Protein AF-A0A1M3HKK9-F1 (afdb_monomer_lite)

Foldseek 3Di:
DDWADDQFKIWDFDQQFLRFTLAIDTPPDAGFFAPQDSVGTFKWKFAFDDQAAAPPNWDFAPQCSRRHAIFMRGAEPVRHGWHWDDWDDDRFKIKTKTFTAGHRTDPHTAQWMKIKIWGDDRQKIKIKIKIFFAAPDQDFTFWDWTFLDKTKTALQLQWKKAQQDQDPLPPDDIDTDDAEAEPPDPHHDWDKGFRQLQKMGRHHPQQFGKMKHWPPQGIKIWGWYYDPVSDGGRNDPTITIMGRIATDGDGNRDMDMGIMMMGGTGPCRNVVVSSPDDDDAFDKDFQAFDPQSKTKDPWDFPTPGGHQFTWIWDFQGIKIKHHWHKDFLQQFQWKKWWKAFAQQAFKKKKFFFFRVDDSPDPPRTDWMDMDTDHHGTDIDITGSVNTPPSGGMTTMMMIRGHNPGRDDPRHTMTTGMITGHDPPPQLFDDQQLLQWWFAAPVRDIFDACVRQNAFDDPAQAAEEFEDEQPLAPCLLAAAPPDQQELLVLCVVPLCCQFDPPPPSNPDQKGFQAAFLQGQAHLLFLLVLVLLFQLCVSLPHAEYEYDCAAVDDPPVSVVSNLVSVVVLSNLRHDGHAYEYAYEADLRQVSLVCCCVPDPVVVNSVVRFDDDPNAGEYAYAPCQQDHPVRDGDPDPDHHDPVSVVRHDYAHEEAADCDDPRHGAAQEERRHHQYHLCLDPVRLPDDLNSRFHDYPNARAEHEAFCWFWQLSVTWNQADSVPGHAQADSSRFHQWHQAVVVRDIDGRCLLVRRSRVVSLVSCLVSQHSYYYAYHADPRMWRKAADPPPAFGCGSNDTHRIHTTGAHHSTGHRHQRARDPRNGNSSSVVSSSSVCSNRPRDHADEAEDAQDDDQPAPCPSVVPFPDKNAARAPSLDWGWDRRGNNRTDTANQAAFAWGIKTWGHHQWKIKIKTFTPWFADDLPAQQAWKKFKQLPQDCVDAQSRTQWIWSNAAPDQFKTFIWGADPVVPTTDTDDIWTKHHDTRMIMTIDTCVVSVNNDQWGKMKMKIFGRQPDPPHQQSRANGYHIRHHGRITNMHTYGD

Structure (mmCIF, N/CA/C/O backbone):
data_AF-A0A1M3HKK9-F1
#
_entry.id   AF-A0A1M3HKK9-F1
#
loop_
_atom_site.group_PDB
_atom_site.id
_atom_site.type_symbol
_atom_site.label_atom_id
_atom_site.label_alt_id
_atom_site.label_comp_id
_atom_site.label_asym_id
_atom_site.label_entity_id
_atom_site.label_seq_id
_atom_site.pdbx_PDB_ins_code
_atom_site.Cartn_x
_atom_site.Cartn_y
_atom_site.Cartn_z
_atom_site.occupancy
_atom_site.B_iso_or_equiv
_atom_site.auth_seq_id
_atom_site.auth_comp_id
_atom_site.auth_asym_id
_atom_site.auth_atom_id
_atom_site.pdbx_PDB_model_num
ATOM 1 N N . MET A 1 1 ? 24.475 -50.554 -16.529 1.00 90.50 1 MET A N 1
ATOM 2 C CA . MET A 1 1 ? 24.522 -49.081 -16.749 1.00 90.50 1 MET A CA 1
ATOM 3 C C . MET A 1 1 ? 23.807 -48.598 -18.017 1.00 90.50 1 MET A C 1
ATOM 5 O O . MET A 1 1 ? 23.820 -49.273 -19.049 1.00 90.50 1 MET A O 1
ATOM 9 N N . ARG A 1 2 ? 23.192 -47.412 -17.936 1.00 96.12 2 ARG A N 1
ATOM 10 C CA . ARG A 1 2 ? 22.533 -46.659 -19.020 1.00 96.12 2 ARG A CA 1
ATOM 11 C C . ARG A 1 2 ? 22.890 -45.179 -18.886 1.00 96.12 2 ARG A C 1
ATOM 13 O O . ARG A 1 2 ? 22.883 -44.680 -17.767 1.00 96.12 2 ARG A O 1
ATOM 20 N N . PHE A 1 3 ? 23.202 -44.508 -19.995 1.00 96.69 3 PHE A N 1
ATOM 21 C CA . PHE A 1 3 ? 23.725 -43.137 -19.998 1.00 96.69 3 PHE A CA 1
ATOM 22 C C . PHE A 1 3 ? 22.829 -42.163 -20.763 1.00 96.69 3 PHE A C 1
ATOM 24 O O . PHE A 1 3 ? 22.230 -42.539 -21.768 1.00 96.69 3 PHE A O 1
ATOM 31 N N . ILE A 1 4 ? 22.829 -40.910 -20.313 1.00 97.38 4 ILE A N 1
ATOM 32 C CA . ILE A 1 4 ? 22.293 -39.735 -21.009 1.00 97.38 4 ILE A CA 1
ATOM 33 C C . ILE A 1 4 ? 23.308 -38.585 -20.926 1.00 97.38 4 ILE A C 1
ATOM 35 O O . ILE A 1 4 ? 24.098 -38.512 -19.983 1.00 97.38 4 ILE A O 1
ATOM 39 N N . GLU A 1 5 ? 23.288 -37.678 -21.902 1.00 95.62 5 GLU A N 1
ATOM 40 C CA . GLU A 1 5 ? 24.139 -36.480 -21.931 1.00 95.62 5 GLU A CA 1
ATOM 41 C C . GLU A 1 5 ? 23.457 -35.330 -22.685 1.00 95.62 5 GLU A C 1
ATOM 43 O O . GLU A 1 5 ? 22.538 -35.543 -23.478 1.00 95.62 5 GLU A O 1
ATOM 48 N N . ASN A 1 6 ? 23.888 -34.093 -22.434 1.00 95.62 6 ASN A N 1
ATOM 49 C CA . ASN A 1 6 ? 23.295 -32.890 -23.037 1.00 95.62 6 ASN A CA 1
ATOM 50 C C . ASN A 1 6 ? 24.328 -31.914 -23.630 1.00 95.62 6 ASN A C 1
ATOM 52 O O . ASN A 1 6 ? 24.034 -30.732 -23.793 1.00 95.62 6 ASN A O 1
ATOM 56 N N . GLY A 1 7 ? 25.540 -32.391 -23.925 1.00 94.19 7 GLY A N 1
ATOM 57 C CA . GLY A 1 7 ? 26.646 -31.557 -24.410 1.00 94.19 7 GLY A CA 1
ATOM 58 C C . GLY A 1 7 ? 27.416 -30.806 -23.315 1.00 94.19 7 GLY A C 1
ATOM 59 O O . GLY A 1 7 ? 28.444 -30.213 -23.622 1.00 94.19 7 GLY A O 1
ATOM 60 N N . VAL A 1 8 ? 26.973 -30.861 -22.053 1.00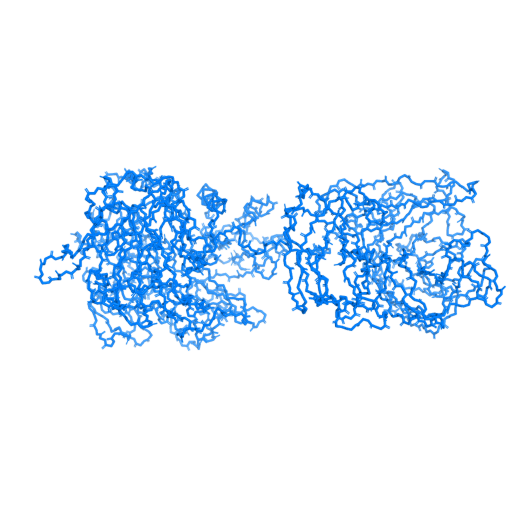 96.62 8 VAL A N 1
ATOM 61 C CA . VAL A 1 8 ? 27.666 -30.245 -20.904 1.00 96.62 8 VAL A CA 1
ATOM 62 C C . VAL A 1 8 ? 28.052 -31.298 -19.870 1.00 96.62 8 VAL A C 1
ATOM 64 O O . VAL A 1 8 ? 29.213 -31.394 -19.476 1.00 96.62 8 VAL A O 1
ATOM 67 N N . ILE A 1 9 ? 27.091 -32.125 -19.456 1.00 98.25 9 ILE A N 1
ATOM 68 C CA . ILE A 1 9 ? 27.298 -33.199 -18.481 1.00 98.25 9 ILE A CA 1
ATOM 69 C C . ILE A 1 9 ? 26.854 -34.547 -19.040 1.00 98.25 9 ILE A C 1
ATOM 71 O O . ILE A 1 9 ? 25.993 -34.627 -19.922 1.00 98.25 9 ILE A O 1
ATOM 75 N N . LYS A 1 10 ? 27.437 -35.607 -18.482 1.00 97.81 10 LYS A N 1
ATOM 76 C CA . LYS A 1 10 ? 27.093 -37.003 -18.735 1.00 97.81 10 LYS A CA 1
ATOM 77 C C . LYS A 1 10 ? 26.669 -37.661 -17.430 1.00 97.81 10 LYS A C 1
ATOM 79 O O . LYS A 1 10 ? 27.376 -37.571 -16.428 1.00 97.81 10 LYS A O 1
ATOM 84 N N . LEU A 1 11 ? 25.534 -38.350 -17.457 1.00 98.38 11 LEU A N 1
ATOM 85 C CA . LEU A 1 11 ? 24.979 -39.070 -16.316 1.00 98.38 11 LEU A CA 1
ATOM 86 C C . LEU A 1 11 ? 24.738 -40.530 -16.679 1.00 98.38 11 LEU A C 1
ATOM 88 O O . LEU A 1 11 ? 24.281 -40.833 -17.781 1.00 98.38 11 LEU A O 1
ATOM 92 N N . GLY A 1 12 ? 25.027 -41.432 -15.744 1.00 97.94 12 GLY A N 1
ATOM 93 C CA . GLY A 1 12 ? 24.744 -42.854 -15.859 1.00 97.94 12 GLY A CA 1
ATOM 94 C C . GLY A 1 12 ? 23.999 -43.395 -14.645 1.00 97.94 12 GLY A C 1
ATOM 95 O O . GLY A 1 12 ? 24.391 -43.144 -13.504 1.00 97.94 12 GLY A O 1
ATOM 96 N N . VAL A 1 13 ? 22.948 -44.170 -14.908 1.00 98.25 13 VAL A N 1
ATOM 97 C CA . VAL A 1 13 ? 22.256 -44.991 -13.904 1.00 98.25 13 VAL A CA 1
ATOM 98 C C . VAL A 1 13 ? 22.631 -46.455 -14.071 1.00 98.25 13 VAL A C 1
ATOM 100 O O . VAL A 1 13 ? 22.871 -46.911 -15.197 1.00 98.25 13 VAL A O 1
ATOM 103 N N . ASP A 1 14 ? 22.644 -47.223 -12.983 1.00 97.50 14 ASP A N 1
ATOM 104 C CA . ASP A 1 14 ? 22.874 -48.665 -13.059 1.00 97.50 14 ASP A CA 1
ATOM 105 C C . ASP A 1 14 ? 21.619 -49.483 -12.762 1.00 97.50 14 ASP A C 1
ATOM 107 O O . ASP A 1 14 ? 21.109 -49.491 -11.647 1.00 97.50 14 ASP A O 1
ATOM 111 N N . LEU A 1 15 ? 21.116 -50.186 -13.780 1.00 96.81 15 LEU A N 1
ATOM 112 C CA . LEU A 1 15 ? 19.908 -51.005 -13.663 1.00 96.81 15 LEU A CA 1
ATOM 113 C C . LEU A 1 15 ? 20.119 -52.205 -12.737 1.00 96.81 15 LEU A C 1
ATOM 115 O O . LEU A 1 15 ? 19.174 -52.620 -12.078 1.00 96.81 15 LEU A O 1
ATOM 119 N N . ASP A 1 16 ? 21.355 -52.686 -12.610 1.00 94.69 16 ASP A N 1
ATOM 120 C CA . ASP A 1 16 ? 21.694 -53.733 -11.646 1.00 94.69 16 ASP A CA 1
ATOM 121 C C . ASP A 1 16 ? 21.784 -53.187 -10.213 1.00 94.69 16 ASP A C 1
ATOM 123 O O . ASP A 1 16 ? 21.957 -53.962 -9.289 1.00 94.69 16 ASP A O 1
ATOM 127 N N . LYS A 1 17 ? 21.648 -51.871 -10.002 1.00 96.19 17 LYS A N 1
ATOM 128 C CA . LYS A 1 17 ? 21.596 -51.216 -8.685 1.00 96.19 17 LYS A CA 1
ATOM 129 C C . LYS A 1 17 ? 20.320 -50.386 -8.540 1.00 96.19 17 LYS A C 1
ATOM 131 O O . LYS A 1 17 ? 20.359 -49.204 -8.199 1.00 96.19 17 LYS A O 1
ATOM 136 N N . GLY A 1 18 ? 19.182 -50.961 -8.934 1.00 96.00 18 GLY A N 1
ATOM 137 C CA . GLY A 1 18 ? 17.868 -50.313 -8.827 1.00 96.00 18 GLY A CA 1
ATOM 138 C C . GLY A 1 18 ? 17.732 -48.973 -9.569 1.00 96.00 18 GLY A C 1
ATOM 139 O O . GLY A 1 18 ? 16.820 -48.197 -9.278 1.00 96.00 18 GLY A O 1
ATOM 140 N N . GLY A 1 19 ? 18.631 -48.683 -10.516 1.00 97.00 19 GLY A N 1
ATOM 141 C CA . GLY A 1 19 ? 18.687 -47.425 -11.255 1.00 97.00 19 GLY A CA 1
ATOM 142 C C . GLY A 1 19 ? 19.227 -46.236 -10.472 1.00 97.00 19 GLY A C 1
ATOM 143 O O . GLY A 1 19 ? 18.899 -45.105 -10.831 1.00 97.00 19 GLY A O 1
ATOM 144 N N . SER A 1 20 ? 20.014 -46.456 -9.416 1.00 97.75 20 SER A N 1
ATOM 145 C CA . SER A 1 20 ? 20.730 -45.369 -8.743 1.00 97.75 20 SER A CA 1
ATOM 146 C C . SER A 1 20 ? 21.718 -44.689 -9.696 1.00 97.75 20 SER A C 1
ATOM 148 O O . SER A 1 20 ? 22.198 -45.295 -10.664 1.00 97.75 20 SER A O 1
ATOM 150 N N . ILE A 1 21 ? 22.013 -43.407 -9.452 1.00 98.56 21 ILE A N 1
ATOM 151 C CA . ILE A 1 21 ? 23.014 -42.691 -10.250 1.00 98.56 21 ILE A CA 1
ATOM 152 C C . ILE A 1 21 ? 24.384 -43.160 -9.767 1.00 98.56 21 ILE A C 1
ATOM 154 O O . ILE A 1 21 ? 24.773 -42.921 -8.623 1.00 98.56 21 ILE A O 1
ATOM 158 N N . THR A 1 22 ? 25.106 -43.826 -10.661 1.00 98.19 22 THR A N 1
ATOM 159 C CA . THR A 1 22 ? 26.451 -44.367 -10.431 1.00 98.19 22 THR A CA 1
ATOM 160 C C . THR A 1 22 ? 27.514 -43.593 -11.198 1.00 98.19 22 THR A C 1
ATOM 162 O O . THR A 1 22 ? 28.707 -43.765 -10.946 1.00 98.19 22 THR A O 1
ATOM 165 N N . TYR A 1 23 ? 27.103 -42.728 -12.128 1.00 98.56 23 TYR A N 1
ATOM 166 C CA . TYR A 1 23 ? 28.007 -41.901 -12.907 1.00 98.56 23 TYR A CA 1
ATOM 167 C C . TYR A 1 23 ? 27.462 -40.484 -13.076 1.00 98.56 23 TYR A C 1
ATOM 169 O O . TYR A 1 23 ? 26.326 -40.307 -13.513 1.00 98.56 23 TYR A O 1
ATOM 177 N N . LEU A 1 24 ? 28.286 -39.480 -12.791 1.00 98.62 24 LEU A N 1
ATOM 178 C CA . LEU A 1 24 ? 28.022 -38.083 -13.129 1.00 98.62 24 LEU A CA 1
ATOM 179 C C . LEU A 1 24 ? 29.349 -37.358 -13.344 1.00 98.62 24 LEU A C 1
ATOM 181 O O . LEU A 1 24 ? 30.228 -37.415 -12.486 1.00 98.62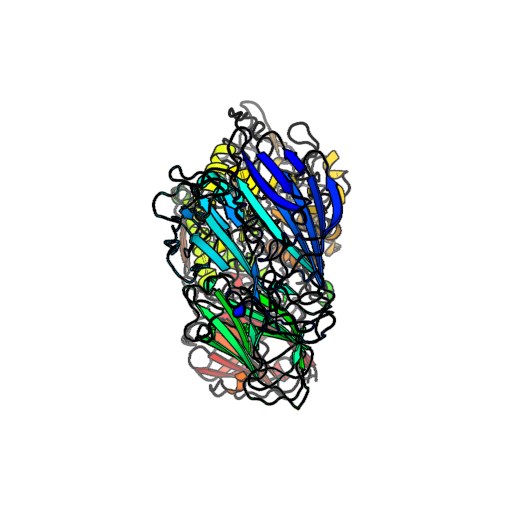 24 LEU A O 1
ATOM 185 N N . SER A 1 25 ? 29.488 -36.677 -14.476 1.00 98.06 25 SER A N 1
ATOM 186 C CA . SER A 1 25 ? 30.654 -35.848 -14.780 1.00 98.06 25 SER A CA 1
ATOM 187 C C . SER A 1 25 ? 30.293 -34.718 -15.744 1.00 98.06 25 SER A C 1
ATOM 189 O O . SER A 1 25 ? 29.297 -34.786 -16.467 1.00 98.06 25 SER A O 1
ATOM 191 N N . GLU A 1 26 ? 31.142 -33.695 -15.812 1.00 97.25 26 GLU A N 1
ATOM 192 C CA . GLU A 1 26 ? 31.252 -32.872 -17.022 1.00 97.25 26 GLU A CA 1
ATOM 193 C C . GLU A 1 26 ? 31.785 -33.740 -18.170 1.00 97.25 26 GLU A C 1
ATOM 195 O O . GLU A 1 26 ? 32.555 -34.685 -17.946 1.00 97.25 26 GLU A O 1
ATOM 200 N N . ILE A 1 27 ? 31.352 -33.465 -19.400 1.00 94.50 27 ILE A N 1
ATOM 201 C CA . ILE A 1 27 ? 31.806 -34.233 -20.563 1.00 94.50 27 ILE A CA 1
ATOM 202 C C . ILE A 1 27 ? 33.333 -34.139 -20.676 1.00 94.50 27 ILE A C 1
ATOM 204 O O . ILE A 1 27 ? 33.912 -33.058 -20.634 1.00 94.50 27 ILE A O 1
ATOM 208 N N . GLY A 1 28 ? 33.988 -35.295 -20.807 1.00 92.06 28 GLY A N 1
ATOM 209 C CA . GLY A 1 28 ? 35.448 -35.397 -20.893 1.00 92.06 28 GLY A CA 1
ATOM 210 C C . GLY A 1 28 ? 36.183 -35.434 -19.548 1.00 92.06 28 GLY A C 1
ATOM 211 O O . GLY A 1 28 ? 37.397 -35.619 -19.552 1.00 92.06 28 GLY A O 1
ATOM 212 N N . LYS A 1 29 ? 35.486 -35.306 -18.409 1.00 95.25 29 LYS A N 1
ATOM 213 C CA . LYS A 1 29 ? 36.067 -35.465 -17.064 1.00 95.25 29 LYS A CA 1
ATOM 214 C C . LYS A 1 29 ? 35.752 -36.832 -16.450 1.00 95.25 29 LYS A C 1
ATOM 216 O O . LYS A 1 29 ? 34.916 -37.586 -16.949 1.00 95.25 29 LYS A O 1
ATOM 221 N N . GLU A 1 30 ? 36.447 -37.153 -15.363 1.00 95.00 30 GLU A N 1
ATOM 222 C CA . GLU A 1 30 ? 36.233 -38.386 -14.606 1.00 95.00 30 GLU A CA 1
ATOM 223 C C . GLU A 1 30 ? 34.894 -38.389 -13.854 1.00 95.00 30 GLU A C 1
ATOM 225 O O . GLU A 1 30 ? 34.294 -37.347 -13.584 1.00 95.00 30 GLU A O 1
ATOM 230 N N . ASN A 1 31 ? 34.428 -39.591 -13.507 1.00 97.94 31 ASN A N 1
ATOM 231 C CA . ASN A 1 31 ? 33.227 -39.773 -12.701 1.00 97.94 31 ASN A CA 1
ATOM 232 C C . ASN A 1 31 ? 33.393 -39.131 -11.317 1.00 97.94 31 ASN A C 1
ATOM 234 O O . ASN A 1 31 ? 34.385 -39.388 -10.638 1.00 97.94 31 ASN A O 1
ATOM 238 N N . MET A 1 32 ? 32.382 -38.397 -10.856 1.00 98.56 32 MET A N 1
ATOM 239 C CA . MET A 1 32 ? 32.348 -37.835 -9.506 1.00 98.56 32 MET A CA 1
ATOM 240 C C . MET A 1 32 ? 31.786 -38.795 -8.458 1.00 98.56 32 MET A C 1
ATOM 242 O O . MET A 1 32 ? 32.048 -38.603 -7.276 1.00 98.56 32 MET A O 1
ATOM 246 N N . ILE A 1 33 ? 31.020 -39.812 -8.859 1.00 98.69 33 ILE A N 1
ATOM 247 C CA . ILE A 1 33 ? 30.235 -40.651 -7.943 1.00 98.69 33 ILE A CA 1
ATOM 248 C C . ILE A 1 33 ? 31.052 -41.842 -7.428 1.00 98.69 33 ILE A C 1
ATOM 250 O O . ILE A 1 33 ? 31.698 -42.547 -8.214 1.00 98.69 33 ILE A O 1
ATOM 254 N N . ASN A 1 34 ? 31.003 -42.084 -6.115 1.00 98.44 34 ASN A N 1
ATOM 255 C CA . ASN A 1 34 ? 31.598 -43.272 -5.498 1.00 98.44 34 ASN A CA 1
ATOM 256 C C . ASN A 1 34 ? 30.675 -44.482 -5.689 1.00 98.44 34 ASN A C 1
ATOM 258 O O . ASN A 1 34 ? 29.464 -44.333 -5.760 1.00 98.44 34 ASN A O 1
ATOM 262 N N . ASN A 1 35 ? 31.256 -45.668 -5.841 1.00 97.75 35 ASN A N 1
ATOM 263 C CA . ASN A 1 35 ? 30.582 -46.939 -6.104 1.00 97.75 35 ASN A CA 1
ATOM 264 C C . ASN A 1 35 ? 31.269 -48.116 -5.386 1.00 97.75 35 ASN A C 1
ATOM 266 O O . ASN A 1 35 ? 31.170 -49.248 -5.867 1.00 97.75 35 ASN A O 1
ATOM 270 N N . TYR A 1 36 ? 31.991 -47.860 -4.287 1.00 96.25 36 TYR A N 1
ATOM 271 C CA . TYR A 1 36 ? 32.742 -48.888 -3.555 1.00 96.25 36 TYR A CA 1
ATOM 272 C C . TYR A 1 36 ? 31.852 -50.050 -3.082 1.00 96.25 36 TYR A C 1
ATOM 274 O O . TYR A 1 36 ? 32.219 -51.212 -3.227 1.00 96.25 36 TYR A O 1
ATOM 282 N N . ASP A 1 37 ? 30.659 -49.733 -2.577 1.00 95.12 37 ASP A N 1
ATOM 283 C CA . ASP A 1 37 ? 29.642 -50.687 -2.127 1.00 95.12 37 ASP A CA 1
ATOM 284 C C . ASP A 1 37 ? 28.237 -50.253 -2.607 1.00 95.12 37 ASP A C 1
ATOM 286 O O . ASP A 1 37 ? 28.097 -49.276 -3.352 1.00 95.12 37 ASP A O 1
ATOM 290 N N . LEU A 1 38 ? 27.187 -50.992 -2.227 1.00 96.69 38 LEU A N 1
ATOM 291 C CA . LEU A 1 38 ? 25.791 -50.675 -2.580 1.00 96.69 38 LEU A CA 1
ATOM 292 C C . LEU A 1 38 ? 25.166 -49.582 -1.693 1.00 96.69 38 LEU A C 1
ATOM 294 O O . LEU A 1 38 ? 24.071 -49.115 -1.979 1.00 96.69 38 LEU A O 1
ATOM 298 N N . GLY A 1 39 ? 25.848 -49.138 -0.637 1.00 93.69 39 GLY A N 1
ATOM 299 C CA . GLY A 1 39 ? 25.425 -48.011 0.198 1.00 93.69 39 GLY A CA 1
ATOM 300 C C . GLY A 1 39 ? 25.859 -46.656 -0.370 1.00 93.69 39 GLY A C 1
ATOM 301 O O . GLY A 1 39 ? 25.277 -45.625 -0.037 1.00 93.69 39 GLY A O 1
ATOM 302 N N . ARG A 1 40 ? 26.837 -46.638 -1.282 1.00 93.44 40 ARG A N 1
ATOM 303 C CA . ARG A 1 40 ? 27.471 -45.410 -1.785 1.00 93.44 40 ARG A CA 1
ATOM 304 C C . ARG A 1 40 ? 27.150 -45.154 -3.244 1.00 93.44 40 ARG A C 1
ATOM 306 O O . ARG A 1 40 ? 27.846 -45.656 -4.111 1.00 93.44 40 ARG A O 1
ATOM 313 N N . GLN A 1 41 ? 26.120 -44.366 -3.516 1.00 97.19 41 GLN A N 1
ATOM 314 C CA . GLN A 1 41 ? 25.733 -43.858 -4.841 1.00 97.19 41 GLN A CA 1
ATOM 315 C C . GLN A 1 41 ? 25.020 -42.504 -4.652 1.00 97.19 41 GLN A C 1
ATOM 317 O O . GLN A 1 41 ? 24.999 -41.983 -3.535 1.00 97.19 41 GLN A O 1
ATOM 322 N N . VAL A 1 42 ? 24.396 -41.935 -5.693 1.00 98.44 42 VAL A N 1
ATOM 323 C CA . VAL A 1 42 ? 23.248 -41.042 -5.450 1.00 98.44 42 VAL A CA 1
ATOM 324 C C . VAL A 1 42 ? 21.974 -41.875 -5.420 1.00 98.44 42 VAL A C 1
ATOM 326 O O . VAL A 1 42 ? 21.570 -42.414 -6.456 1.00 98.44 42 VAL A O 1
ATOM 329 N N . GLN A 1 43 ? 21.370 -42.019 -4.239 1.00 96.81 43 GLN A N 1
ATOM 330 C CA . GLN A 1 43 ? 20.256 -42.947 -4.041 1.00 96.81 43 GLN A CA 1
ATOM 331 C C . GLN A 1 43 ? 19.233 -42.516 -2.989 1.00 96.81 43 GLN A C 1
ATOM 333 O O . GLN A 1 43 ? 19.550 -41.831 -2.017 1.00 96.81 43 GLN A O 1
ATOM 338 N N . MET A 1 44 ? 17.994 -42.970 -3.188 1.00 96.69 44 MET A N 1
ATOM 339 C CA . MET A 1 44 ? 16.941 -42.927 -2.171 1.00 96.69 44 MET A CA 1
ATOM 340 C C . MET A 1 44 ? 17.283 -43.848 -0.996 1.00 96.69 44 MET A C 1
ATOM 342 O O . MET A 1 44 ? 17.642 -45.009 -1.207 1.00 96.69 44 MET A O 1
ATOM 346 N N . SER A 1 45 ? 17.119 -43.332 0.220 1.00 95.38 45 SER A N 1
ATOM 347 C CA . SER A 1 45 ? 17.304 -44.058 1.476 1.00 95.38 45 SER A CA 1
ATOM 348 C C . SER A 1 45 ? 16.331 -43.499 2.512 1.00 95.38 45 SER A C 1
ATOM 350 O O . SER A 1 45 ? 16.351 -42.309 2.846 1.00 95.38 45 SER A O 1
ATOM 352 N N . PHE A 1 46 ? 15.416 -44.354 2.964 1.00 96.62 46 PHE A N 1
ATOM 353 C CA . PHE A 1 46 ? 14.312 -43.962 3.838 1.00 96.62 46 PHE A CA 1
ATOM 354 C C . PHE A 1 46 ? 14.405 -44.673 5.179 1.00 96.62 46 PHE A C 1
ATOM 356 O O . PHE A 1 46 ? 14.832 -45.814 5.235 1.00 96.62 46 PHE A O 1
ATOM 363 N N . TYR A 1 47 ? 13.986 -44.029 6.259 1.00 95.88 47 TYR A N 1
ATOM 364 C CA . TYR A 1 47 ? 14.130 -44.521 7.624 1.00 95.88 47 TYR A CA 1
ATOM 365 C C . TYR A 1 47 ? 12.782 -44.489 8.339 1.00 95.88 47 TYR A C 1
ATOM 367 O O . TYR A 1 47 ? 12.120 -43.453 8.404 1.00 95.88 47 TYR A O 1
ATOM 375 N N . SER A 1 48 ? 12.385 -45.606 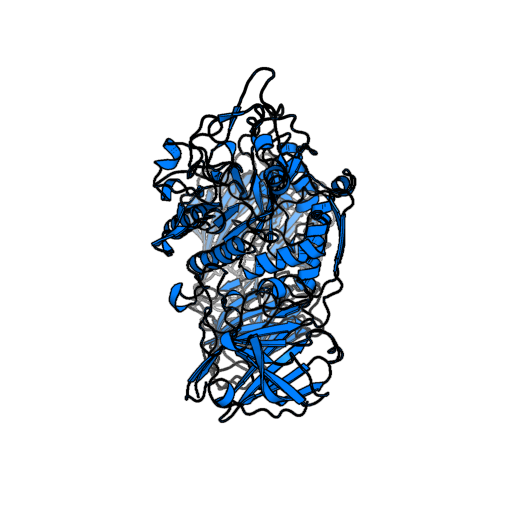8.939 1.00 96.00 48 SER A N 1
ATOM 376 C CA . SER A 1 48 ? 11.205 -45.692 9.806 1.00 96.00 48 SER A CA 1
ATOM 377 C C . SER A 1 48 ? 11.445 -46.692 10.943 1.00 96.00 48 SER A C 1
ATOM 379 O O . SER A 1 48 ? 12.545 -47.233 11.091 1.00 96.00 48 SER A O 1
ATOM 381 N N . GLY A 1 49 ? 10.454 -46.879 11.809 1.00 94.69 49 GLY A N 1
ATOM 382 C CA . GLY A 1 49 ? 10.442 -47.978 12.770 1.00 94.69 49 GLY A CA 1
ATOM 383 C C . GLY A 1 49 ? 9.873 -49.268 12.160 1.00 94.69 49 GLY A C 1
ATOM 384 O O . GLY A 1 49 ? 9.324 -49.220 11.056 1.00 94.69 49 GLY A O 1
ATOM 385 N N . PRO A 1 50 ? 9.963 -50.404 12.870 1.00 94.31 50 PRO A N 1
ATOM 386 C CA . PRO A 1 50 ? 10.582 -50.550 14.188 1.00 94.31 50 PRO A CA 1
ATOM 387 C C . PRO A 1 50 ? 12.118 -50.457 14.140 1.00 94.31 50 PRO A C 1
ATOM 389 O O . PRO A 1 50 ? 12.738 -50.552 13.080 1.00 94.31 50 PRO A O 1
ATOM 392 N N . VAL A 1 51 ? 12.726 -50.211 15.303 1.00 93.88 51 VAL A N 1
ATOM 393 C CA . VAL A 1 51 ? 14.183 -50.193 15.497 1.00 93.88 51 VAL A CA 1
ATOM 394 C C . VAL A 1 51 ? 14.513 -51.156 16.647 1.00 93.88 51 VAL A C 1
ATOM 396 O O . VAL A 1 51 ? 14.163 -50.842 17.785 1.00 93.88 51 VAL A O 1
ATOM 399 N N . PRO A 1 52 ? 15.155 -52.311 16.390 1.00 94.44 52 PRO A N 1
ATOM 400 C CA . PRO A 1 52 ? 15.550 -52.823 15.072 1.00 94.44 52 PRO A CA 1
ATOM 401 C C . PRO A 1 52 ? 14.362 -53.300 14.214 1.00 94.44 52 PRO A C 1
ATOM 403 O O . PRO A 1 52 ? 13.270 -53.542 14.728 1.00 94.44 52 PRO A O 1
ATOM 406 N N . TYR A 1 53 ? 14.589 -53.447 12.903 1.00 94.88 53 TYR A N 1
ATOM 407 C CA . TYR A 1 53 ? 13.660 -54.090 11.966 1.00 94.88 53 TYR A CA 1
ATOM 408 C C . TYR A 1 53 ? 14.180 -55.482 11.599 1.00 94.88 53 TYR A C 1
ATOM 410 O O . TYR A 1 53 ? 15.233 -55.599 10.977 1.00 94.88 53 TYR A O 1
ATOM 418 N N . GLU A 1 54 ? 13.458 -56.523 12.014 1.00 94.50 54 GLU A N 1
ATOM 419 C CA . GLU A 1 54 ? 13.875 -57.929 11.893 1.00 94.50 54 GLU A CA 1
ATOM 420 C C . GLU A 1 54 ? 12.695 -58.818 11.447 1.00 94.50 54 GLU A C 1
ATOM 422 O O . GLU A 1 54 ? 12.134 -59.561 12.258 1.00 94.50 54 GLU A O 1
ATOM 427 N N . PRO A 1 55 ? 12.254 -58.712 10.178 1.00 93.19 55 PRO A N 1
ATOM 428 C CA . PRO A 1 55 ? 11.145 -59.507 9.655 1.00 93.19 55 PRO A CA 1
ATOM 429 C C . PRO A 1 55 ? 11.540 -60.981 9.490 1.00 93.19 55 PRO A C 1
ATOM 431 O O . PRO A 1 55 ? 12.698 -61.303 9.221 1.00 93.19 55 PRO A O 1
ATOM 434 N N . ASP A 1 56 ? 10.568 -61.885 9.638 1.00 90.00 56 ASP A N 1
ATOM 435 C CA . ASP A 1 56 ? 10.690 -63.323 9.338 1.00 90.00 56 ASP A CA 1
ATOM 436 C C . ASP A 1 56 ? 11.919 -64.018 9.960 1.00 90.00 56 ASP A C 1
ATOM 438 O O . ASP A 1 56 ? 12.532 -64.909 9.372 1.00 90.00 56 ASP A O 1
ATOM 442 N N . GLY A 1 57 ? 12.315 -63.588 11.164 1.00 88.06 57 GLY A N 1
ATOM 443 C CA . GLY A 1 57 ? 13.464 -64.139 11.890 1.00 88.06 57 GLY A CA 1
ATOM 444 C C . GLY A 1 57 ? 14.837 -63.711 11.356 1.00 88.06 57 GLY A C 1
ATOM 445 O O . GLY A 1 57 ? 15.856 -64.161 11.885 1.00 88.06 57 GLY A O 1
ATOM 446 N N . LYS A 1 58 ? 14.900 -62.830 10.348 1.00 93.06 58 LYS A N 1
ATOM 447 C CA . LYS A 1 58 ? 16.158 -62.284 9.824 1.00 93.06 58 LYS A CA 1
ATOM 448 C C . LYS A 1 58 ? 16.703 -61.198 10.746 1.00 93.06 58 LYS A C 1
ATOM 450 O O . LYS A 1 58 ? 16.020 -60.225 11.048 1.00 93.06 58 LYS A O 1
ATOM 455 N N . LYS A 1 59 ? 17.958 -61.357 11.166 1.00 94.62 59 LYS A N 1
ATOM 456 C CA . LYS A 1 59 ? 18.647 -60.418 12.059 1.00 94.62 59 LYS A CA 1
ATOM 457 C C . LYS A 1 59 ? 19.308 -59.285 11.290 1.00 94.62 59 LYS A C 1
ATOM 459 O O . LYS A 1 59 ? 19.923 -59.517 10.249 1.00 94.62 59 LYS A O 1
ATOM 464 N N . ALA A 1 60 ? 19.198 -58.074 11.831 1.00 94.00 60 ALA A N 1
ATOM 465 C CA . ALA A 1 60 ? 19.928 -56.926 11.315 1.00 94.00 60 ALA A CA 1
ATOM 466 C C . ALA A 1 60 ? 21.433 -57.127 11.529 1.00 94.00 60 ALA A C 1
ATOM 468 O O . ALA A 1 60 ? 21.869 -57.659 12.553 1.00 94.00 60 ALA A O 1
ATOM 469 N N . ASN A 1 61 ? 22.240 -56.682 10.569 1.00 93.06 61 ASN A N 1
ATOM 470 C CA . ASN A 1 61 ? 23.685 -56.637 10.722 1.00 93.06 61 ASN A CA 1
ATOM 471 C C . ASN A 1 61 ? 24.034 -55.817 11.986 1.00 93.06 61 ASN A C 1
ATOM 473 O O . ASN A 1 61 ? 23.544 -54.689 12.106 1.00 93.06 61 ASN A O 1
ATOM 477 N N . PRO A 1 62 ? 24.882 -56.329 12.905 1.00 90.75 62 PRO A N 1
ATOM 478 C CA . PRO A 1 62 ? 25.215 -55.657 14.164 1.00 90.75 62 PRO A CA 1
ATOM 479 C C . PRO A 1 62 ? 25.688 -54.203 14.019 1.00 90.75 62 PRO A C 1
ATOM 481 O O . PRO A 1 62 ? 25.420 -53.389 14.899 1.00 90.75 62 PRO A O 1
ATOM 484 N N . ALA A 1 63 ? 26.341 -53.854 12.904 1.00 87.88 63 ALA A N 1
ATOM 485 C CA . ALA A 1 63 ? 26.804 -52.492 12.633 1.00 87.88 63 ALA A CA 1
ATOM 486 C C . ALA A 1 63 ? 25.662 -51.499 12.334 1.00 87.88 63 ALA A C 1
ATOM 488 O O . ALA A 1 63 ? 25.847 -50.291 12.452 1.00 87.88 63 ALA A O 1
ATOM 489 N N . TRP A 1 64 ? 24.478 -51.995 11.963 1.00 89.50 64 TRP A N 1
ATOM 490 C CA . TRP A 1 64 ? 23.379 -51.197 11.409 1.00 89.50 64 TRP A CA 1
ATOM 491 C C . TRP A 1 64 ? 22.041 -51.405 12.140 1.00 89.50 64 TRP A C 1
ATOM 493 O O . TRP A 1 64 ? 20.991 -50.992 11.655 1.00 89.50 64 TRP A O 1
ATOM 503 N N . VAL A 1 65 ? 22.052 -52.010 13.333 1.00 90.00 65 VAL A N 1
ATOM 504 C CA . VAL A 1 65 ? 20.847 -52.303 14.143 1.00 90.00 65 VAL A CA 1
ATOM 505 C C . VAL A 1 65 ? 20.015 -51.045 14.441 1.00 90.00 65 VAL A C 1
ATOM 507 O O . VAL A 1 65 ? 18.785 -51.087 14.416 1.00 90.00 65 VAL A O 1
ATOM 510 N N . SER A 1 66 ? 20.671 -49.907 14.684 1.00 90.06 66 SER A N 1
ATOM 511 C CA . SER A 1 66 ? 20.023 -48.626 15.017 1.00 90.06 66 SER A CA 1
ATOM 512 C C . SER A 1 66 ? 19.304 -47.959 13.834 1.00 90.06 66 SER A C 1
ATOM 514 O O . SER A 1 66 ? 18.518 -47.023 14.021 1.00 90.06 66 SER A O 1
ATOM 516 N N . ILE A 1 67 ? 19.537 -48.437 12.609 1.00 90.88 67 ILE A N 1
ATOM 517 C CA . ILE A 1 67 ? 18.934 -47.881 11.397 1.00 90.88 67 ILE A CA 1
ATOM 518 C C . ILE A 1 67 ? 17.456 -48.286 11.262 1.00 90.88 67 ILE A C 1
ATOM 520 O O . ILE A 1 67 ? 16.668 -47.476 10.784 1.00 90.88 67 ILE A O 1
ATOM 524 N N . GLY A 1 68 ? 17.031 -49.454 11.759 1.00 94.12 68 GLY A N 1
ATOM 525 C CA . GLY A 1 68 ? 15.627 -49.897 11.702 1.00 94.12 68 GLY A CA 1
ATOM 526 C C . GLY A 1 68 ? 15.122 -50.215 10.290 1.00 94.12 68 GLY A C 1
ATOM 527 O O . GLY A 1 68 ? 15.861 -50.771 9.478 1.00 94.12 68 GLY A O 1
ATOM 528 N N . TRP A 1 69 ? 13.859 -49.881 9.996 1.00 96.31 69 TRP A N 1
ATOM 529 C CA . TRP A 1 69 ? 13.279 -50.066 8.659 1.00 96.31 69 TRP A CA 1
ATOM 530 C C . TRP A 1 69 ? 13.955 -49.101 7.681 1.00 96.31 69 TRP A C 1
ATOM 532 O O . TRP A 1 69 ? 13.693 -47.898 7.724 1.00 96.31 69 TRP A O 1
ATOM 542 N N . ASN A 1 70 ? 14.857 -49.629 6.846 1.00 97.12 70 ASN A N 1
ATOM 543 C CA . ASN A 1 70 ? 15.630 -48.834 5.891 1.00 97.12 70 ASN A CA 1
ATOM 544 C C . ASN A 1 70 ? 15.822 -49.521 4.537 1.00 97.12 70 ASN A C 1
ATOM 546 O O . ASN A 1 70 ? 16.811 -50.233 4.347 1.00 97.12 70 ASN A O 1
ATOM 550 N N . PRO A 1 71 ? 14.863 -49.373 3.612 1.00 97.38 71 PRO A N 1
ATOM 551 C CA . PRO A 1 71 ? 15.098 -49.690 2.219 1.00 97.38 71 PRO A CA 1
ATOM 552 C C . PRO A 1 71 ? 15.997 -48.624 1.578 1.00 97.38 71 PRO A C 1
ATOM 554 O O . PRO A 1 71 ? 15.838 -47.428 1.840 1.00 97.38 71 PRO A O 1
ATOM 557 N N . ILE A 1 72 ? 16.930 -49.068 0.734 1.00 97.56 72 ILE A N 1
ATOM 558 C CA . ILE A 1 72 ? 17.771 -48.208 -0.105 1.00 97.56 72 ILE A CA 1
ATOM 559 C C . ILE A 1 72 ? 17.725 -48.671 -1.564 1.00 97.56 72 ILE A C 1
ATOM 561 O O . ILE A 1 72 ? 17.459 -49.841 -1.856 1.00 97.56 72 ILE A O 1
ATOM 565 N N . GLN A 1 73 ? 17.943 -47.741 -2.495 1.00 97.69 73 GLN A N 1
ATOM 566 C CA . GLN A 1 73 ? 17.682 -47.969 -3.921 1.00 97.69 73 GLN A CA 1
ATOM 567 C C . GLN A 1 73 ? 18.629 -48.976 -4.584 1.00 97.69 73 GLN A C 1
ATOM 569 O O . GLN A 1 73 ? 18.215 -49.630 -5.537 1.00 97.69 73 GLN A O 1
ATOM 574 N N . SER A 1 74 ? 19.890 -49.048 -4.154 1.00 97.56 74 SER A N 1
ATOM 575 C CA . SER A 1 74 ? 20.914 -49.834 -4.850 1.00 97.56 74 SER A CA 1
ATOM 576 C C . SER A 1 74 ? 20.914 -51.319 -4.482 1.00 97.56 74 SER A C 1
ATOM 578 O O . SER A 1 74 ? 21.058 -52.170 -5.364 1.00 97.56 74 SER A O 1
ATOM 580 N N . GLY A 1 75 ? 20.789 -51.640 -3.194 1.00 97.06 75 GLY A N 1
ATOM 581 C CA . GLY A 1 75 ? 20.912 -53.005 -2.686 1.00 97.06 75 GLY A CA 1
ATOM 582 C C . GLY A 1 75 ? 21.265 -53.062 -1.200 1.00 97.06 75 GLY A C 1
ATOM 583 O O . GLY A 1 75 ? 21.266 -52.039 -0.526 1.00 97.06 75 GLY A O 1
ATOM 584 N N . ASP A 1 76 ? 21.548 -54.251 -0.676 1.00 97.31 76 ASP A N 1
ATOM 585 C CA . ASP A 1 76 ? 21.856 -54.446 0.745 1.00 97.31 76 ASP A CA 1
ATOM 586 C C . ASP A 1 76 ? 23.356 -54.573 1.059 1.00 97.31 76 ASP A C 1
ATOM 588 O O . ASP A 1 76 ? 24.199 -54.720 0.171 1.00 97.31 76 ASP A O 1
ATOM 592 N N . VAL A 1 77 ? 23.699 -54.528 2.353 1.00 95.00 77 VAL A N 1
ATOM 593 C CA . VAL A 1 77 ? 25.090 -54.613 2.833 1.00 95.00 77 VAL A CA 1
ATOM 594 C C . VAL A 1 77 ? 25.768 -55.949 2.499 1.00 95.00 77 VAL A C 1
ATOM 596 O O . VAL A 1 77 ? 26.994 -56.033 2.482 1.00 95.00 77 VAL A O 1
ATOM 599 N N . ALA A 1 78 ? 24.988 -57.000 2.226 1.00 95.62 78 ALA A N 1
ATOM 600 C CA . ALA A 1 78 ? 25.489 -58.318 1.846 1.00 95.62 78 ALA A CA 1
ATOM 601 C C . ALA A 1 78 ? 25.711 -58.457 0.328 1.00 95.62 78 ALA A C 1
ATOM 603 O O . ALA A 1 78 ? 26.140 -59.516 -0.129 1.00 95.62 78 ALA A O 1
ATOM 604 N N . GLY A 1 79 ? 25.448 -57.401 -0.449 1.00 95.56 79 GLY A N 1
ATOM 605 C CA . GLY A 1 79 ? 25.687 -57.367 -1.887 1.00 95.56 79 GLY A CA 1
ATOM 606 C C . GLY A 1 79 ? 24.507 -57.830 -2.743 1.00 95.56 79 GLY A C 1
ATOM 607 O O . GLY A 1 79 ? 24.704 -58.072 -3.930 1.00 95.56 79 GLY A O 1
ATOM 608 N N . ASN A 1 80 ? 23.291 -57.963 -2.197 1.00 97.81 80 ASN A N 1
ATOM 609 C CA . ASN A 1 80 ? 22.113 -58.294 -3.010 1.00 97.81 80 ASN A CA 1
ATOM 610 C C . ASN A 1 80 ? 21.507 -57.027 -3.618 1.00 97.81 80 ASN A C 1
ATOM 612 O O . ASN A 1 80 ? 21.363 -56.002 -2.954 1.00 97.81 80 ASN A O 1
ATOM 616 N N . HIS A 1 81 ? 21.140 -57.107 -4.892 1.00 97.38 81 HIS A N 1
ATOM 617 C CA . HIS A 1 81 ? 20.763 -55.953 -5.701 1.00 97.38 81 HIS A CA 1
ATOM 618 C C . HIS A 1 81 ? 19.249 -55.710 -5.720 1.00 97.38 81 HIS A C 1
ATOM 620 O O . HIS A 1 81 ? 18.450 -56.647 -5.689 1.00 97.38 81 HIS A O 1
ATOM 626 N N . SER A 1 82 ? 18.849 -54.444 -5.840 1.00 97.75 82 SER A N 1
ATOM 627 C CA . SER A 1 82 ? 17.446 -54.056 -6.027 1.00 97.75 82 SER A CA 1
ATOM 628 C C . SER A 1 82 ? 16.892 -54.464 -7.396 1.00 97.75 82 SER A C 1
ATOM 630 O O . SER A 1 82 ? 17.601 -54.486 -8.402 1.00 97.75 82 SER A O 1
ATOM 632 N N . ARG A 1 83 ? 15.589 -54.763 -7.455 1.00 97.56 83 ARG A N 1
ATOM 633 C CA . ARG A 1 83 ? 14.937 -55.326 -8.649 1.00 97.56 83 ARG A CA 1
ATOM 634 C C . ARG A 1 83 ? 14.248 -54.251 -9.483 1.00 97.56 83 ARG A C 1
ATOM 636 O O . ARG A 1 83 ? 13.330 -53.597 -8.998 1.00 97.56 83 ARG A O 1
ATOM 643 N N . ILE A 1 84 ? 14.612 -54.115 -10.756 1.00 98.19 84 ILE A N 1
ATOM 644 C CA . ILE A 1 84 ? 13.936 -53.203 -11.695 1.00 98.19 84 ILE A CA 1
ATOM 645 C C . ILE A 1 84 ? 12.535 -53.718 -12.045 1.00 98.19 84 ILE A C 1
ATOM 647 O O . ILE A 1 84 ? 12.345 -54.900 -12.325 1.00 98.19 84 ILE A O 1
ATOM 651 N N . LEU A 1 85 ? 11.560 -52.809 -12.051 1.00 98.25 85 LEU A N 1
ATOM 652 C CA . LEU A 1 85 ? 10.184 -53.048 -12.494 1.00 98.25 85 LEU A CA 1
ATOM 653 C C . LEU A 1 85 ? 9.879 -52.348 -13.820 1.00 98.25 85 LEU A C 1
ATOM 655 O O . LEU A 1 85 ? 9.167 -52.901 -14.651 1.00 98.25 85 LEU A O 1
ATOM 659 N N . ALA A 1 86 ? 10.403 -51.137 -14.018 1.00 98.19 86 ALA A N 1
ATOM 660 C CA . ALA A 1 86 ? 10.235 -50.383 -15.255 1.00 98.19 86 ALA A CA 1
ATOM 661 C C . ALA A 1 86 ? 11.443 -49.478 -15.512 1.00 98.19 86 ALA A C 1
ATOM 663 O O . ALA A 1 86 ? 12.086 -48.996 -14.579 1.00 98.19 86 ALA A O 1
ATOM 664 N N . PHE A 1 87 ? 11.735 -49.244 -16.788 1.00 98.12 87 PHE A N 1
ATOM 665 C CA . PHE A 1 87 ? 12.803 -48.357 -17.228 1.00 98.12 87 PHE A CA 1
ATOM 666 C C . PHE A 1 87 ? 12.454 -47.748 -18.583 1.00 98.12 87 PHE A C 1
ATOM 668 O O . PHE A 1 87 ? 12.090 -48.470 -19.511 1.00 98.12 87 PHE A O 1
ATOM 675 N N . THR A 1 88 ? 12.636 -46.438 -18.716 1.00 97.25 88 THR A N 1
ATOM 676 C CA . THR A 1 88 ? 12.613 -45.748 -20.010 1.00 97.25 88 THR A CA 1
ATOM 677 C C . THR A 1 88 ? 13.741 -44.727 -20.070 1.00 97.25 88 THR A C 1
ATOM 679 O O . THR A 1 88 ? 14.063 -44.095 -19.066 1.00 97.25 88 THR A O 1
ATOM 682 N N . SER A 1 89 ? 14.323 -44.531 -21.251 1.00 95.50 89 SER A N 1
ATOM 683 C CA . SER A 1 89 ? 15.369 -43.532 -21.482 1.00 95.50 89 SER A CA 1
ATOM 684 C C . SER A 1 89 ? 15.106 -42.802 -22.787 1.00 95.50 89 SER A C 1
ATOM 686 O O . SER A 1 89 ? 14.803 -43.428 -23.801 1.00 95.50 89 SER A O 1
ATOM 688 N N . GLY A 1 90 ? 15.248 -41.483 -22.750 1.00 90.69 90 GLY A N 1
ATOM 689 C CA . GLY A 1 90 ? 15.283 -40.608 -23.914 1.00 90.69 90 GLY A CA 1
ATOM 690 C C . GLY A 1 90 ? 16.686 -40.047 -24.140 1.00 90.69 90 GLY A C 1
ATOM 691 O O . GLY A 1 90 ? 17.675 -40.593 -23.651 1.00 90.69 90 GLY A O 1
ATOM 692 N N . ARG A 1 91 ? 16.766 -38.926 -24.866 1.00 88.31 91 ARG A N 1
ATOM 693 C CA . ARG A 1 91 ? 18.033 -38.239 -25.170 1.00 88.31 91 ARG A CA 1
ATOM 694 C C . ARG A 1 91 ? 18.692 -37.636 -23.923 1.00 88.31 91 ARG A C 1
ATOM 696 O O . ARG A 1 91 ? 19.900 -37.741 -23.759 1.00 88.31 91 ARG A O 1
ATOM 703 N N . ASN A 1 92 ? 17.900 -37.000 -23.065 1.00 91.19 92 ASN A N 1
ATOM 704 C CA . ASN A 1 92 ? 18.358 -36.285 -21.870 1.00 91.19 92 ASN A CA 1
ATOM 705 C C . ASN A 1 92 ? 17.481 -36.560 -20.634 1.00 91.19 92 ASN A C 1
ATOM 707 O O . ASN A 1 92 ? 17.542 -35.799 -19.668 1.00 91.19 92 ASN A O 1
ATOM 711 N N . GLU A 1 93 ? 16.670 -37.621 -20.668 1.00 95.94 93 GLU A N 1
ATOM 712 C CA . GLU A 1 93 ? 15.741 -37.998 -19.599 1.00 95.94 93 GLU A CA 1
ATOM 713 C C . GLU A 1 93 ? 15.776 -39.511 -19.342 1.00 95.94 93 GLU A C 1
ATOM 715 O O . GLU A 1 93 ? 15.873 -40.299 -20.284 1.00 95.94 93 GLU A O 1
ATOM 720 N N . ILE A 1 94 ? 15.681 -39.918 -18.076 1.00 98.19 94 ILE A N 1
ATOM 721 C CA . ILE A 1 94 ? 15.573 -41.312 -17.626 1.00 98.19 94 ILE A CA 1
ATOM 722 C C . ILE A 1 94 ? 14.412 -41.418 -16.637 1.00 98.19 94 ILE A C 1
ATOM 724 O O . ILE A 1 94 ? 14.254 -40.567 -15.765 1.00 98.19 94 ILE A O 1
ATOM 728 N N . TYR A 1 95 ? 13.647 -42.501 -16.727 1.00 98.38 95 TYR A N 1
ATOM 729 C CA . TYR A 1 95 ? 12.751 -42.952 -15.668 1.00 98.38 95 TYR A CA 1
ATOM 730 C C . TYR A 1 95 ? 13.128 -44.370 -15.243 1.00 98.38 95 TYR A C 1
ATOM 732 O O . TYR A 1 95 ? 13.362 -45.234 -16.093 1.00 98.38 95 TYR A O 1
ATOM 740 N N . VAL A 1 96 ? 13.168 -44.610 -13.932 1.00 98.25 96 VAL A N 1
ATOM 741 C CA . VAL A 1 96 ? 13.366 -45.941 -13.351 1.00 98.25 96 VAL A CA 1
ATOM 742 C C . VAL A 1 96 ? 12.343 -46.194 -12.255 1.00 98.25 96 VAL A C 1
ATOM 744 O O . VAL A 1 96 ? 12.113 -45.327 -11.415 1.00 98.25 96 VAL A O 1
ATOM 747 N N . LYS A 1 97 ? 11.795 -47.410 -12.228 1.00 98.62 97 LYS A N 1
ATOM 748 C CA . LYS A 1 97 ? 11.034 -47.956 -11.106 1.00 98.62 97 LYS A CA 1
ATOM 749 C C . LYS A 1 97 ? 11.682 -49.238 -10.602 1.00 98.62 97 LYS A C 1
ATOM 751 O O . LYS A 1 97 ? 11.968 -50.123 -11.412 1.00 98.62 97 LYS A O 1
ATOM 756 N N . CYS A 1 98 ? 11.872 -49.378 -9.294 1.00 98.50 98 CYS A N 1
ATOM 757 C CA . CYS A 1 98 ? 12.453 -50.577 -8.689 1.00 98.50 98 CYS A CA 1
ATOM 758 C C . CYS A 1 98 ? 11.777 -50.976 -7.368 1.00 98.50 98 CYS A C 1
ATOM 760 O O . CYS A 1 98 ? 11.031 -50.200 -6.766 1.00 98.50 98 CYS A O 1
ATOM 762 N N . ILE A 1 99 ? 12.049 -52.207 -6.935 1.00 98.50 99 ILE A N 1
ATOM 763 C CA . ILE A 1 99 ? 11.872 -52.653 -5.553 1.00 98.50 99 ILE A CA 1
ATOM 764 C C . ILE A 1 99 ? 13.235 -52.531 -4.860 1.00 98.50 99 ILE A C 1
ATOM 766 O O . ILE A 1 99 ? 14.170 -53.223 -5.286 1.00 98.50 99 ILE A O 1
ATOM 770 N N . PRO A 1 100 ? 13.364 -51.662 -3.842 1.00 98.31 100 PRO A N 1
ATOM 771 C CA . PRO A 1 100 ? 14.602 -51.483 -3.091 1.00 98.31 100 PRO A CA 1
ATOM 772 C C . PRO A 1 100 ? 14.906 -52.698 -2.202 1.00 98.31 100 PRO A C 1
ATOM 774 O O . PRO A 1 100 ? 14.068 -53.583 -2.036 1.00 98.31 100 PRO A O 1
ATOM 777 N N . MET A 1 101 ? 16.099 -52.733 -1.608 1.00 98.25 101 MET A N 1
ATOM 778 C CA . MET A 1 101 ? 16.477 -53.741 -0.605 1.00 98.25 101 MET A CA 1
ATOM 779 C C . MET A 1 101 ? 16.688 -53.078 0.752 1.00 98.25 101 MET A C 1
ATOM 781 O O . MET A 1 101 ? 17.115 -51.927 0.820 1.00 98.25 101 MET A O 1
ATOM 785 N N . HIS A 1 102 ? 16.425 -53.800 1.837 1.00 97.56 102 HIS A N 1
ATOM 786 C CA . HIS A 1 102 ? 16.755 -53.332 3.178 1.00 97.56 102 HIS A CA 1
ATOM 787 C C . HIS A 1 102 ? 18.262 -53.377 3.430 1.00 97.56 102 HIS A C 1
ATOM 789 O O . HIS A 1 102 ? 18.825 -54.462 3.540 1.00 97.56 102 HIS A O 1
ATOM 795 N N . TRP A 1 103 ? 18.898 -52.214 3.610 1.00 96.81 103 TRP A N 1
ATOM 796 C CA . TRP A 1 103 ? 20.343 -52.112 3.845 1.00 96.81 103 TRP A CA 1
ATOM 797 C C . TRP A 1 103 ? 20.870 -52.999 4.986 1.00 96.81 103 TRP A C 1
ATOM 799 O O . TRP A 1 103 ? 21.835 -53.731 4.753 1.00 96.81 103 TRP A O 1
ATOM 809 N N . PRO A 1 104 ? 20.277 -52.994 6.203 1.00 95.69 104 PRO A N 1
ATOM 810 C CA . PRO A 1 104 ? 20.839 -53.740 7.327 1.00 95.69 104 PRO A CA 1
ATOM 811 C C . PRO A 1 104 ? 20.574 -55.251 7.258 1.00 95.69 104 PRO A C 1
ATOM 813 O O . PRO A 1 104 ? 21.079 -55.979 8.111 1.00 95.69 104 PRO A O 1
ATOM 816 N N . LEU A 1 105 ? 19.776 -55.739 6.303 1.00 96.25 105 LEU A N 1
ATOM 817 C CA . LEU A 1 105 ? 19.331 -57.132 6.233 1.00 96.25 105 LEU A CA 1
ATOM 818 C C . LEU A 1 105 ? 19.939 -57.849 5.027 1.00 96.25 105 LEU A C 1
ATOM 820 O O . LEU A 1 105 ? 20.303 -57.236 4.036 1.00 96.25 105 LEU A O 1
ATOM 824 N N . THR A 1 106 ? 20.040 -59.176 5.098 1.00 95.81 106 THR A N 1
ATOM 825 C CA . THR A 1 106 ? 20.518 -59.987 3.969 1.00 95.81 106 THR A CA 1
ATOM 826 C C . THR A 1 106 ? 19.354 -60.481 3.116 1.00 95.81 106 THR A C 1
ATOM 828 O O . THR A 1 106 ? 18.518 -61.281 3.562 1.00 95.81 106 THR A O 1
ATOM 831 N N . ASN A 1 107 ? 19.336 -60.031 1.865 1.00 95.94 107 ASN A N 1
ATOM 832 C CA . ASN A 1 107 ? 18.410 -60.418 0.814 1.00 95.94 107 ASN A CA 1
ATOM 833 C C . ASN A 1 107 ? 16.938 -60.246 1.230 1.00 95.94 107 ASN A C 1
ATOM 835 O O . ASN A 1 107 ? 16.147 -61.194 1.199 1.00 95.94 107 ASN A O 1
ATOM 839 N N . VAL A 1 108 ? 16.589 -59.055 1.726 1.00 97.38 108 VAL A N 1
ATOM 840 C CA . VAL A 1 108 ? 15.213 -58.679 2.094 1.00 97.38 108 VAL A CA 1
ATOM 841 C C . VAL A 1 108 ? 14.760 -57.513 1.217 1.00 97.38 108 VAL A C 1
ATOM 843 O O . VAL A 1 108 ? 15.235 -56.394 1.421 1.00 97.38 108 VAL A O 1
ATOM 846 N N . PRO A 1 109 ? 13.869 -57.751 0.238 1.00 97.19 109 PRO A N 1
ATOM 847 C CA . PRO A 1 109 ? 13.243 -56.681 -0.529 1.00 97.19 109 PRO A CA 1
ATOM 848 C C . PRO A 1 109 ? 12.421 -55.765 0.377 1.00 97.19 109 PRO A C 1
ATOM 850 O O . PRO A 1 109 ? 11.778 -56.239 1.308 1.00 97.19 109 PRO A O 1
ATOM 853 N N . GLY A 1 110 ? 12.425 -54.467 0.090 1.00 96.44 110 GLY A N 1
ATOM 854 C CA . GLY A 1 110 ? 11.565 -53.517 0.787 1.00 96.44 110 GLY A CA 1
ATOM 855 C C . GLY A 1 110 ? 10.098 -53.705 0.415 1.00 96.44 110 GLY A C 1
ATOM 856 O O . GLY A 1 110 ? 9.768 -53.997 -0.738 1.00 96.44 110 GLY A O 1
ATOM 857 N N . GLU A 1 111 ? 9.200 -53.465 1.367 1.00 96.38 111 GLU A N 1
ATOM 858 C CA . GLU A 1 111 ? 7.749 -53.476 1.144 1.00 96.38 111 GLU A CA 1
ATOM 859 C C . GLU A 1 111 ? 7.269 -52.160 0.507 1.00 96.38 111 GLU A C 1
ATOM 861 O O . GLU A 1 111 ? 6.300 -51.537 0.939 1.00 96.38 111 GLU A O 1
ATOM 866 N N . CYS A 1 112 ? 7.986 -51.685 -0.509 1.00 97.81 112 CYS A N 1
ATOM 867 C CA . CYS A 1 112 ? 7.716 -50.435 -1.202 1.00 97.81 112 CYS A CA 1
ATOM 868 C C . CYS A 1 112 ? 8.260 -50.472 -2.636 1.00 97.81 112 CYS A C 1
ATOM 870 O O . CYS A 1 112 ? 9.010 -51.368 -3.024 1.00 97.81 112 CYS A O 1
ATOM 872 N N . THR A 1 113 ? 7.884 -49.483 -3.442 1.00 98.56 113 THR A N 1
ATOM 873 C CA . THR A 1 113 ? 8.523 -49.239 -4.741 1.00 98.56 113 THR A CA 1
ATOM 874 C C . THR A 1 113 ? 9.114 -47.847 -4.789 1.00 98.56 113 THR A C 1
ATOM 876 O O . THR A 1 113 ? 8.501 -46.906 -4.282 1.00 98.56 113 THR A O 1
ATOM 879 N N . TYR A 1 114 ? 10.265 -47.722 -5.440 1.00 98.44 114 TYR A N 1
ATOM 880 C CA . TYR A 1 114 ? 10.905 -46.446 -5.730 1.00 98.44 114 TYR A CA 1
ATOM 881 C C . TYR A 1 114 ? 10.740 -46.086 -7.194 1.00 98.44 114 TYR A C 1
ATOM 883 O O . TYR A 1 114 ? 10.880 -46.942 -8.064 1.00 98.44 114 TYR A O 1
ATOM 891 N N . GLU A 1 115 ? 10.474 -44.812 -7.453 1.00 98.38 115 GLU A N 1
ATOM 892 C CA . GLU A 1 115 ? 10.394 -44.224 -8.783 1.00 98.38 115 GLU A CA 1
ATOM 893 C C . GLU A 1 115 ? 11.293 -42.991 -8.850 1.00 98.38 115 GLU A C 1
ATOM 895 O O . GLU A 1 115 ? 11.315 -42.177 -7.928 1.00 98.38 115 GLU A O 1
ATOM 900 N N . CYS A 1 116 ? 12.049 -42.861 -9.936 1.00 97.38 116 CYS A N 1
ATOM 901 C CA . CYS A 1 116 ? 12.979 -41.762 -10.151 1.00 97.38 116 CYS A CA 1
ATOM 902 C C . CYS A 1 116 ? 12.846 -41.250 -11.587 1.00 97.38 116 CYS A C 1
ATOM 904 O O . CYS A 1 116 ? 12.992 -42.031 -12.529 1.00 97.38 116 CYS A O 1
ATOM 906 N N . TRP A 1 117 ? 12.582 -39.954 -11.751 1.00 98.38 117 TRP A N 1
ATOM 907 C CA . TRP A 1 117 ? 12.594 -39.247 -13.033 1.00 98.38 117 TRP A CA 1
ATOM 908 C C . TRP A 1 117 ? 13.773 -38.282 -13.040 1.00 98.38 117 TRP A C 1
ATOM 910 O O . TRP A 1 117 ? 13.841 -37.380 -12.208 1.00 98.38 117 TRP A O 1
ATOM 920 N N . ILE A 1 118 ? 14.693 -38.467 -13.978 1.00 98.56 118 ILE A N 1
ATOM 921 C CA . ILE A 1 118 ? 15.970 -37.760 -14.068 1.00 98.56 118 ILE A CA 1
ATOM 922 C C . ILE A 1 118 ? 15.999 -36.999 -15.386 1.00 98.56 118 ILE A C 1
ATOM 924 O O . ILE A 1 118 ? 15.761 -37.593 -16.435 1.00 98.56 118 ILE A O 1
ATOM 928 N N . ARG A 1 119 ? 16.348 -35.712 -15.351 1.00 98.19 119 ARG A N 1
ATOM 929 C CA . ARG A 1 119 ? 16.488 -34.863 -16.539 1.00 98.19 119 ARG A CA 1
ATOM 930 C C . ARG A 1 119 ? 17.758 -34.025 -16.478 1.00 98.19 119 ARG A C 1
ATOM 932 O O . ARG A 1 119 ? 18.046 -33.412 -15.453 1.00 98.19 119 ARG A O 1
ATOM 939 N N . LEU A 1 120 ? 18.481 -33.945 -17.595 1.00 98.31 120 LEU A N 1
ATOM 940 C CA . LEU A 1 120 ? 19.643 -33.062 -17.736 1.00 98.31 120 LEU A CA 1
ATOM 941 C C . LEU A 1 120 ? 19.250 -31.701 -18.317 1.00 98.31 120 LEU A C 1
ATOM 943 O O . LEU A 1 120 ? 18.574 -31.628 -19.347 1.00 98.31 120 LEU A O 1
ATOM 947 N N . GLU A 1 121 ? 19.754 -30.626 -17.710 1.00 96.31 121 GLU A N 1
ATOM 948 C CA . GLU A 1 121 ? 19.549 -29.244 -18.151 1.00 96.31 121 GLU A CA 1
ATOM 949 C C . GLU A 1 121 ? 20.796 -28.397 -17.863 1.00 96.31 121 GLU A C 1
ATOM 951 O O . GLU A 1 121 ? 21.125 -28.122 -16.708 1.00 96.31 121 GLU A O 1
ATOM 956 N N . GLY A 1 122 ? 21.526 -28.006 -18.913 1.00 96.38 122 GLY A N 1
ATOM 957 C CA . GLY A 1 122 ? 22.830 -27.356 -18.760 1.00 96.38 122 GLY A CA 1
ATOM 958 C C . GLY A 1 122 ? 23.778 -28.206 -17.910 1.00 96.38 122 GLY A C 1
ATOM 959 O O . GLY A 1 122 ? 23.934 -29.399 -18.156 1.00 96.38 122 GLY A O 1
ATOM 960 N N . ASN A 1 123 ? 24.366 -27.612 -16.876 1.00 97.56 123 ASN A N 1
ATOM 961 C CA . ASN A 1 123 ? 25.228 -28.292 -15.908 1.00 97.56 123 ASN A CA 1
ATOM 962 C C . ASN A 1 123 ? 24.468 -28.914 -14.716 1.00 97.56 123 ASN A C 1
ATOM 964 O O . ASN A 1 123 ? 25.079 -29.216 -13.690 1.00 97.56 123 ASN A O 1
ATOM 968 N N . THR A 1 124 ? 23.146 -29.080 -14.822 1.00 98.56 124 THR A N 1
ATOM 969 C CA . THR A 1 124 ? 22.297 -29.575 -13.731 1.00 98.56 124 THR A CA 1
ATOM 970 C C . THR A 1 124 ? 21.574 -30.872 -14.065 1.00 98.56 124 THR A C 1
ATOM 972 O O . THR A 1 124 ? 21.229 -31.141 -15.219 1.00 98.56 124 THR A O 1
ATOM 975 N N . VAL A 1 125 ? 21.310 -31.658 -13.023 1.00 98.69 125 VAL A N 1
ATOM 976 C CA . VAL A 1 125 ? 20.467 -32.852 -13.050 1.00 98.69 125 VAL A CA 1
ATOM 977 C C . VAL A 1 125 ? 19.251 -32.581 -12.177 1.00 98.69 125 VAL A C 1
ATOM 979 O O . VAL A 1 125 ? 19.376 -32.514 -10.956 1.00 98.69 125 VAL A O 1
ATOM 982 N N . LYS A 1 126 ? 18.078 -32.429 -12.788 1.00 98.31 126 LYS A N 1
ATOM 983 C CA . LYS A 1 126 ? 16.806 -32.288 -12.074 1.00 98.31 126 LYS A CA 1
ATOM 984 C C . LYS A 1 126 ? 16.227 -33.673 -11.836 1.00 98.31 126 LYS A C 1
ATOM 986 O O . LYS A 1 126 ? 16.024 -34.420 -12.795 1.00 98.31 126 LYS A O 1
ATOM 991 N N . VAL A 1 127 ? 15.973 -34.009 -10.575 1.00 98.44 127 VAL A N 1
ATOM 992 C CA . VAL A 1 127 ? 15.469 -35.326 -10.191 1.00 98.44 127 VAL A CA 1
ATOM 993 C C . VAL A 1 127 ? 14.196 -35.193 -9.374 1.00 98.44 127 VAL A C 1
ATOM 995 O O . VAL A 1 127 ? 14.148 -34.455 -8.391 1.00 98.44 127 VAL A O 1
ATOM 998 N N . ARG A 1 128 ? 13.173 -35.944 -9.775 1.00 98.12 128 ARG A N 1
ATOM 999 C CA . ARG A 1 128 ? 12.000 -36.241 -8.956 1.00 98.12 128 ARG A CA 1
ATOM 1000 C C . ARG A 1 128 ? 12.118 -37.671 -8.457 1.00 98.12 128 ARG A C 1
ATOM 1002 O O . ARG A 1 128 ? 12.310 -38.578 -9.262 1.00 98.12 128 ARG A O 1
ATOM 1009 N N . SER A 1 129 ? 11.936 -37.864 -7.162 1.00 97.50 129 SER A N 1
ATOM 1010 C CA . SER A 1 129 ? 11.943 -39.167 -6.510 1.00 97.50 129 SER A CA 1
ATOM 1011 C C . SER A 1 129 ? 10.604 -39.422 -5.835 1.00 97.50 129 SER A C 1
ATOM 1013 O O . SER A 1 129 ? 9.992 -38.502 -5.293 1.00 97.50 129 SER A O 1
ATOM 1015 N N . ARG A 1 130 ? 10.159 -40.677 -5.842 1.00 97.81 130 ARG A N 1
ATOM 1016 C CA . ARG A 1 130 ? 8.937 -41.113 -5.169 1.00 97.81 130 ARG A CA 1
ATOM 1017 C C . ARG A 1 130 ? 9.131 -42.471 -4.517 1.00 97.81 130 ARG A C 1
ATOM 1019 O O . ARG A 1 130 ? 9.608 -43.400 -5.160 1.00 97.81 130 ARG A O 1
ATOM 1026 N N . ILE A 1 131 ? 8.656 -42.599 -3.283 1.00 97.31 131 ILE A N 1
ATOM 1027 C CA . ILE A 1 131 ? 8.381 -43.885 -2.641 1.00 97.31 131 ILE A CA 1
ATOM 1028 C C . ILE A 1 131 ? 6.870 -44.122 -2.615 1.00 97.31 131 ILE A C 1
ATOM 1030 O O . ILE A 1 131 ? 6.097 -43.229 -2.270 1.00 97.31 131 ILE A O 1
ATOM 1034 N N . VAL A 1 132 ? 6.456 -45.338 -2.965 1.00 97.81 132 VAL A N 1
ATOM 1035 C CA . VAL A 1 132 ? 5.106 -45.853 -2.709 1.00 97.81 132 VAL A CA 1
ATOM 1036 C C . VAL A 1 132 ? 5.242 -46.992 -1.712 1.00 97.81 132 VAL A C 1
ATOM 1038 O O . VAL A 1 132 ? 5.805 -48.037 -2.039 1.00 97.81 132 VAL A O 1
ATOM 1041 N N . ASN A 1 133 ? 4.799 -46.755 -0.484 1.00 97.00 133 ASN A N 1
ATOM 1042 C CA . ASN A 1 133 ? 4.940 -47.684 0.625 1.00 97.00 133 ASN A CA 1
ATOM 1043 C C . ASN A 1 133 ? 3.748 -48.646 0.687 1.00 97.00 133 ASN A C 1
ATOM 1045 O O . ASN A 1 133 ? 2.606 -48.234 0.481 1.00 97.00 133 ASN A O 1
ATOM 1049 N N . HIS A 1 134 ? 4.016 -49.917 0.973 1.00 95.75 134 HIS A N 1
ATOM 1050 C CA . HIS A 1 134 ? 3.026 -50.992 1.077 1.00 95.75 134 HIS A CA 1
ATOM 1051 C C . HIS A 1 134 ? 3.372 -51.939 2.231 1.00 95.75 134 HIS A C 1
ATOM 1053 O O . HIS A 1 134 ? 3.308 -53.163 2.096 1.00 95.75 134 HIS A O 1
ATOM 1059 N N . ARG A 1 135 ? 3.763 -51.371 3.373 1.00 93.88 135 ARG A N 1
ATOM 1060 C CA . ARG A 1 135 ? 4.113 -52.160 4.552 1.00 93.88 135 ARG A CA 1
ATOM 1061 C C . ARG A 1 135 ? 2.888 -52.913 5.081 1.00 93.88 135 ARG A C 1
ATOM 1063 O O . ARG A 1 135 ? 1.802 -52.331 5.152 1.00 93.88 135 ARG A O 1
ATOM 1070 N N . PRO A 1 136 ? 3.053 -54.185 5.484 1.00 91.19 136 PRO A N 1
ATOM 1071 C CA . PRO A 1 136 ? 1.965 -54.977 6.048 1.00 91.19 136 PRO A CA 1
ATOM 1072 C C . PRO A 1 136 ? 1.596 -54.533 7.468 1.00 91.19 136 PRO A C 1
ATOM 1074 O O . PRO A 1 136 ? 0.456 -54.707 7.893 1.00 91.19 136 PRO A O 1
ATOM 1077 N N . ASP A 1 137 ? 2.542 -53.959 8.213 1.00 91.88 137 ASP A N 1
ATOM 1078 C CA . ASP A 1 137 ? 2.270 -53.412 9.533 1.00 91.88 137 ASP A CA 1
ATOM 1079 C C . ASP A 1 137 ? 1.628 -52.024 9.416 1.00 91.88 137 ASP A C 1
ATOM 1081 O O . ASP A 1 137 ? 2.097 -51.174 8.670 1.00 91.88 137 ASP A O 1
ATOM 1085 N N . THR A 1 138 ? 0.558 -51.771 10.167 1.00 94.19 138 THR A N 1
ATOM 1086 C CA . THR A 1 138 ? -0.189 -50.503 10.096 1.00 94.19 138 THR A CA 1
ATOM 1087 C C . THR A 1 138 ? 0.205 -49.523 11.204 1.00 94.19 138 THR A C 1
ATOM 1089 O O . THR A 1 138 ? -0.555 -48.606 11.524 1.00 94.19 138 THR A O 1
ATOM 1092 N N . THR A 1 139 ? 1.357 -49.731 11.849 1.00 95.06 139 THR A N 1
ATOM 1093 C CA . THR A 1 139 ? 1.789 -48.905 12.982 1.00 95.06 139 THR A CA 1
ATOM 1094 C C . THR A 1 139 ? 2.339 -47.577 12.471 1.00 95.06 139 THR A C 1
ATOM 1096 O O . THR A 1 139 ? 3.258 -47.547 11.657 1.00 95.06 139 THR A O 1
ATOM 1099 N N . GLN A 1 140 ? 1.814 -46.456 12.974 1.00 95.00 140 GLN A N 1
ATOM 1100 C CA . GLN A 1 140 ? 2.410 -45.145 12.715 1.00 95.00 140 GLN A CA 1
ATOM 1101 C C . GLN A 1 140 ? 3.614 -44.945 13.643 1.00 95.00 140 GLN A C 1
ATOM 1103 O O . GLN A 1 140 ? 3.458 -44.676 14.835 1.00 95.00 140 GLN A O 1
ATOM 1108 N N . PHE A 1 141 ? 4.819 -45.101 13.098 1.00 95.56 141 PHE A N 1
ATOM 1109 C CA . PHE A 1 141 ? 6.062 -44.861 13.829 1.00 95.56 141 PHE A CA 1
ATOM 1110 C C . PHE A 1 141 ? 6.400 -43.365 13.913 1.00 95.56 141 PHE A C 1
ATOM 1112 O O . PHE A 1 141 ? 5.956 -42.584 13.067 1.00 95.56 141 PHE A O 1
ATOM 1119 N N . PRO A 1 142 ? 7.212 -42.949 14.906 1.00 94.12 142 PRO A N 1
ATOM 1120 C CA . PRO A 1 142 ? 7.726 -41.587 14.974 1.00 94.12 142 PRO A CA 1
ATOM 1121 C C . PRO A 1 142 ? 8.456 -41.178 13.694 1.00 94.12 142 PRO A C 1
ATOM 1123 O O . PRO A 1 142 ? 9.108 -42.003 13.049 1.00 94.12 142 PRO A O 1
ATOM 1126 N N . ALA A 1 143 ? 8.388 -39.886 13.369 1.00 94.38 143 ALA A N 1
ATOM 1127 C CA . ALA A 1 143 ? 9.129 -39.337 12.246 1.00 94.38 143 ALA A CA 1
ATOM 1128 C C . ALA A 1 143 ? 10.639 -39.547 12.407 1.00 94.38 143 ALA A C 1
ATOM 1130 O O . ALA A 1 143 ? 11.177 -39.522 13.519 1.00 94.38 143 ALA A O 1
ATOM 1131 N N . ARG A 1 144 ? 11.327 -39.740 11.282 1.00 93.44 144 ARG A N 1
ATOM 1132 C CA . ARG A 1 144 ? 12.789 -39.872 11.224 1.00 93.44 144 ARG A CA 1
ATOM 1133 C C . ARG A 1 144 ? 13.356 -39.040 10.081 1.00 93.44 144 ARG A C 1
ATOM 1135 O O . ARG A 1 144 ? 12.625 -38.646 9.171 1.00 93.44 144 ARG A O 1
ATOM 1142 N N . ASN A 1 145 ? 14.663 -38.778 10.145 1.00 91.25 145 ASN A N 1
ATOM 1143 C CA . ASN A 1 145 ? 15.399 -38.152 9.050 1.00 91.25 145 ASN A CA 1
ATOM 1144 C C . ASN A 1 145 ? 15.384 -39.081 7.833 1.00 91.25 145 ASN A C 1
ATOM 1146 O O . ASN A 1 145 ? 15.707 -40.256 7.960 1.00 91.25 145 ASN A O 1
ATOM 1150 N N . GLN A 1 146 ? 15.038 -38.531 6.679 1.00 94.94 146 GLN A N 1
ATOM 1151 C CA . GLN A 1 146 ? 15.075 -39.170 5.371 1.00 94.94 146 GLN A CA 1
ATOM 1152 C C . GLN A 1 146 ? 16.237 -38.575 4.579 1.00 94.94 146 GLN A C 1
ATOM 1154 O O . GLN A 1 146 ? 16.501 -37.378 4.696 1.00 94.94 146 GLN A O 1
ATOM 1159 N N . GLU A 1 147 ? 16.940 -39.370 3.782 1.00 94.62 147 GLU A N 1
ATOM 1160 C CA . GLU A 1 147 ? 17.990 -38.867 2.891 1.00 94.62 147 GLU A CA 1
ATOM 1161 C C . GLU A 1 147 ? 17.369 -38.552 1.528 1.00 94.62 147 GLU A C 1
ATOM 1163 O O . GLU A 1 147 ? 16.845 -39.443 0.858 1.00 94.62 147 GLU A O 1
ATOM 1168 N N . LEU A 1 148 ? 17.394 -37.275 1.123 1.00 95.38 148 LEU A N 1
ATOM 1169 C CA . LEU A 1 148 ? 16.582 -36.759 0.014 1.00 95.38 148 LEU A CA 1
ATOM 1170 C C . LEU A 1 148 ? 17.397 -36.183 -1.166 1.00 95.38 148 LEU A C 1
ATOM 1172 O O . LEU A 1 148 ? 17.125 -35.049 -1.586 1.00 95.38 148 LEU A O 1
ATOM 1176 N N . PRO A 1 149 ? 18.359 -36.905 -1.772 1.00 97.12 149 PRO A N 1
ATOM 1177 C CA . PRO A 1 149 ? 18.848 -38.264 -1.537 1.00 97.12 149 PRO A CA 1
ATOM 1178 C C . PRO A 1 149 ? 20.144 -38.273 -0.698 1.00 97.12 149 PRO A C 1
ATOM 1180 O O . PRO A 1 149 ? 20.663 -37.221 -0.324 1.00 97.12 149 PRO A O 1
ATOM 1183 N N . ALA A 1 150 ? 20.724 -39.456 -0.497 1.00 97.06 150 ALA A N 1
ATOM 1184 C CA . ALA A 1 150 ? 22.143 -39.580 -0.171 1.00 97.06 150 ALA A CA 1
ATOM 1185 C C . ALA A 1 150 ? 22.990 -39.324 -1.428 1.00 97.06 150 ALA A C 1
ATOM 1187 O O . ALA A 1 150 ? 22.647 -39.833 -2.496 1.00 97.06 150 ALA A O 1
ATOM 1188 N N . VAL A 1 151 ? 24.084 -38.563 -1.317 1.00 98.44 151 VAL A N 1
ATOM 1189 C CA . VAL A 1 151 ? 25.033 -38.279 -2.410 1.00 98.44 151 VAL A CA 1
ATOM 1190 C C . VAL A 1 151 ? 26.447 -38.622 -1.945 1.00 98.44 151 VAL A C 1
ATOM 1192 O O . VAL A 1 151 ? 26.993 -37.956 -1.065 1.00 98.44 151 VAL A O 1
ATOM 1195 N N . TYR A 1 152 ? 27.055 -39.632 -2.569 1.00 98.38 152 TYR A N 1
ATOM 1196 C CA . TYR A 1 152 ? 28.443 -40.020 -2.314 1.00 98.38 152 TYR A CA 1
ATOM 1197 C C . TYR A 1 152 ? 29.354 -39.664 -3.488 1.00 98.38 152 TYR A C 1
ATOM 1199 O O . TYR A 1 152 ? 29.181 -40.163 -4.603 1.00 98.38 152 TYR A O 1
ATOM 1207 N N . THR A 1 153 ? 30.356 -38.828 -3.227 1.00 98.56 153 THR A N 1
ATOM 1208 C CA . THR A 1 153 ? 31.370 -38.421 -4.203 1.00 98.56 153 THR A CA 1
ATOM 1209 C C . THR A 1 153 ? 32.728 -39.058 -3.918 1.00 98.56 153 THR A C 1
ATOM 1211 O O . THR A 1 153 ? 33.028 -39.490 -2.801 1.00 98.56 153 THR A O 1
ATOM 1214 N N . ASN A 1 154 ? 33.561 -39.137 -4.951 1.00 98.44 154 ASN A N 1
ATOM 1215 C CA . ASN A 1 154 ? 34.929 -39.648 -4.873 1.00 98.44 154 ASN A CA 1
ATOM 1216 C C . ASN A 1 154 ? 35.826 -38.762 -4.004 1.00 98.44 154 ASN A C 1
ATOM 1218 O O . ASN A 1 154 ? 35.520 -37.592 -3.765 1.00 98.44 154 ASN A O 1
ATOM 1222 N N . ALA A 1 155 ? 36.943 -39.332 -3.554 1.00 96.94 155 ALA A N 1
ATOM 1223 C CA . ALA A 1 155 ? 37.814 -38.736 -2.550 1.00 96.94 155 ALA A CA 1
ATOM 1224 C C . ALA A 1 155 ? 38.328 -37.317 -2.868 1.00 96.94 155 ALA A C 1
ATOM 1226 O O . ALA A 1 155 ? 38.376 -36.517 -1.938 1.00 96.94 155 ALA A O 1
ATOM 1227 N N . PRO A 1 156 ? 38.647 -36.951 -4.131 1.00 97.44 156 PRO A N 1
ATOM 1228 C CA . PRO A 1 156 ? 39.102 -35.598 -4.446 1.00 97.44 156 PRO A CA 1
ATOM 1229 C C . PRO A 1 156 ? 38.105 -34.505 -4.050 1.00 97.44 156 PRO A C 1
ATOM 1231 O O . PRO A 1 156 ? 38.522 -33.417 -3.663 1.00 97.44 156 PRO A O 1
ATOM 1234 N N . TYR A 1 157 ? 36.802 -34.800 -4.067 1.00 97.69 157 TYR A N 1
ATOM 1235 C CA . TYR A 1 157 ? 35.724 -33.864 -3.731 1.00 97.69 157 TYR A CA 1
ATOM 1236 C C . TYR A 1 157 ? 35.461 -33.804 -2.216 1.00 97.69 157 TYR A C 1
ATOM 1238 O O . TYR A 1 157 ? 34.330 -33.949 -1.759 1.00 97.69 157 TYR A O 1
ATOM 1246 N N . HIS A 1 158 ? 36.518 -33.668 -1.421 1.00 95.44 158 HIS A N 1
ATOM 1247 C CA . HIS A 1 158 ? 36.487 -33.788 0.038 1.00 95.44 158 HIS A CA 1
ATOM 1248 C C . HIS A 1 158 ? 36.024 -32.520 0.773 1.00 95.44 158 HIS A C 1
ATOM 1250 O O . HIS A 1 158 ? 35.681 -32.589 1.957 1.00 95.44 158 HIS A O 1
ATOM 1256 N N . ARG A 1 159 ? 36.026 -31.355 0.113 1.00 96.62 159 ARG A N 1
ATOM 1257 C CA . ARG A 1 159 ? 35.683 -30.074 0.742 1.00 96.62 159 ARG A CA 1
ATOM 1258 C C . ARG A 1 159 ? 34.174 -29.877 0.767 1.00 96.62 159 ARG A C 1
ATOM 1260 O O . ARG A 1 159 ? 33.560 -29.582 -0.254 1.00 96.62 159 ARG A O 1
ATOM 1267 N N . LEU A 1 160 ? 33.600 -29.988 1.961 1.00 97.25 160 LEU A N 1
ATOM 1268 C CA . LEU A 1 160 ? 32.177 -29.795 2.207 1.00 97.25 160 LEU A CA 1
ATOM 1269 C C . LEU A 1 160 ? 31.851 -28.315 2.463 1.00 97.25 160 LEU A C 1
ATOM 1271 O O . LEU A 1 160 ? 32.277 -27.739 3.469 1.00 97.25 160 LEU A O 1
ATOM 1275 N N . VAL A 1 161 ? 31.086 -27.705 1.557 1.00 97.88 161 VAL A N 1
ATOM 1276 C CA . VAL A 1 161 ? 30.806 -26.261 1.525 1.00 97.88 161 VAL A CA 1
ATOM 1277 C C . VAL A 1 161 ? 29.305 -25.979 1.450 1.00 97.88 161 VAL A C 1
ATOM 1279 O O . VAL A 1 161 ? 28.564 -26.665 0.753 1.00 97.88 161 VAL A O 1
ATOM 1282 N N . THR A 1 162 ? 28.841 -24.954 2.164 1.00 98.19 162 THR A N 1
ATOM 1283 C CA . THR A 1 162 ? 27.434 -24.500 2.181 1.00 98.19 162 THR A CA 1
ATOM 1284 C C . THR A 1 162 ? 27.347 -23.043 2.665 1.00 98.19 162 THR A C 1
ATOM 1286 O O . THR A 1 162 ? 28.369 -22.427 2.947 1.00 98.19 162 THR A O 1
ATOM 1289 N N . TYR A 1 163 ? 26.152 -22.476 2.834 1.00 96.69 163 TYR A N 1
ATOM 1290 C CA . TYR A 1 163 ? 25.947 -21.239 3.592 1.00 96.69 163 TYR A CA 1
ATOM 1291 C C . TYR A 1 163 ? 25.118 -21.505 4.856 1.00 96.69 163 TYR A C 1
ATOM 1293 O O . TYR A 1 163 ? 23.966 -21.935 4.776 1.00 96.69 163 TYR A O 1
ATOM 1301 N N . MET A 1 164 ? 25.707 -21.232 6.025 1.00 94.06 164 MET A N 1
ATOM 1302 C CA . MET A 1 164 ? 25.060 -21.404 7.336 1.00 94.06 164 MET A CA 1
ATOM 1303 C C . MET A 1 164 ? 24.689 -20.076 8.003 1.00 94.06 164 MET A C 1
ATOM 1305 O O . MET A 1 164 ? 24.146 -20.087 9.103 1.00 94.06 164 MET A O 1
ATOM 1309 N N . GLY A 1 165 ? 25.015 -18.937 7.384 1.00 90.75 165 GLY A N 1
ATOM 1310 C CA . GLY A 1 165 ? 24.875 -17.621 7.999 1.00 90.75 165 GLY A CA 1
ATOM 1311 C C . GLY A 1 165 ? 23.428 -17.140 8.140 1.00 90.75 165 GLY A C 1
ATOM 1312 O O . GLY A 1 165 ? 22.479 -17.715 7.603 1.00 90.75 165 GLY A O 1
ATOM 1313 N N . SER A 1 166 ? 23.273 -16.036 8.867 1.00 85.75 166 SER A N 1
ATOM 1314 C CA . SER A 1 166 ? 21.989 -15.412 9.207 1.00 85.75 166 SER A CA 1
ATOM 1315 C C . SER A 1 166 ? 21.420 -14.488 8.123 1.00 85.75 166 SER A C 1
ATOM 1317 O O . SER A 1 166 ? 20.314 -13.962 8.276 1.00 85.75 166 SER A O 1
ATOM 1319 N N . LYS A 1 167 ? 22.162 -14.270 7.031 1.00 85.38 167 LYS A N 1
ATOM 1320 C CA . LYS A 1 167 ? 21.795 -13.392 5.912 1.00 85.38 167 LYS A CA 1
ATOM 1321 C C . LYS A 1 167 ? 21.756 -14.196 4.605 1.00 85.38 167 LYS A C 1
ATOM 1323 O O . LYS A 1 167 ? 22.551 -13.943 3.702 1.00 85.38 167 LYS A O 1
ATOM 1328 N N . PRO A 1 168 ? 20.875 -15.208 4.496 1.00 88.12 168 PRO A N 1
ATOM 1329 C CA . PRO A 1 168 ? 20.815 -16.015 3.287 1.00 88.12 168 PRO A CA 1
ATOM 1330 C C . PRO A 1 168 ? 20.479 -15.137 2.082 1.00 88.12 168 PRO A C 1
ATOM 1332 O O . PRO A 1 168 ? 19.724 -14.169 2.197 1.00 88.12 168 PRO A O 1
ATOM 1335 N N . TYR A 1 169 ? 21.028 -15.502 0.926 1.00 83.81 169 TYR A N 1
ATOM 1336 C CA . TYR A 1 169 ? 20.777 -14.839 -0.355 1.00 83.81 169 TYR A CA 1
ATOM 1337 C C . TYR A 1 169 ? 21.376 -13.428 -0.510 1.00 83.81 169 TYR A C 1
ATOM 1339 O O . TYR A 1 169 ? 20.947 -12.684 -1.389 1.00 83.81 169 TYR A O 1
ATOM 1347 N N . THR A 1 170 ? 22.387 -13.062 0.289 1.00 82.12 170 THR A N 1
ATOM 1348 C CA . THR A 1 170 ? 23.108 -11.775 0.168 1.00 82.12 170 THR A CA 1
ATOM 1349 C C . THR A 1 170 ? 24.543 -11.912 -0.356 1.00 82.12 170 THR A C 1
ATOM 1351 O O . THR A 1 170 ? 25.333 -10.985 -0.213 1.00 82.12 170 THR A O 1
ATOM 1354 N N . HIS A 1 171 ? 24.910 -13.073 -0.910 1.00 80.81 171 HIS A N 1
ATOM 1355 C CA . HIS A 1 171 ? 26.278 -13.428 -1.322 1.00 80.81 171 HIS A CA 1
ATOM 1356 C C . HIS A 1 171 ? 27.324 -13.384 -0.192 1.00 80.81 171 HIS A C 1
ATOM 1358 O O . HIS A 1 171 ? 28.522 -13.308 -0.449 1.00 80.81 171 HIS A O 1
ATOM 1364 N N . ASP A 1 172 ? 26.888 -13.485 1.064 1.00 88.12 172 ASP A N 1
ATOM 1365 C CA . ASP A 1 172 ? 27.775 -13.501 2.230 1.00 88.12 172 ASP A CA 1
ATOM 1366 C C . ASP A 1 172 ? 28.645 -14.777 2.275 1.00 88.12 172 ASP A C 1
ATOM 1368 O O . ASP A 1 172 ? 28.363 -15.757 1.584 1.00 88.12 172 ASP A O 1
ATOM 1372 N N . THR A 1 173 ? 29.717 -14.778 3.062 1.00 94.44 173 THR A N 1
ATOM 1373 C CA . THR A 1 173 ? 30.781 -15.796 3.027 1.00 94.44 173 THR A CA 1
ATOM 1374 C C . THR A 1 173 ? 30.249 -17.207 3.310 1.00 94.44 173 THR A C 1
ATOM 1376 O O . THR A 1 173 ? 29.492 -17.427 4.255 1.00 94.44 173 THR A O 1
ATOM 1379 N N . VAL A 1 174 ? 30.648 -18.182 2.484 1.00 96.81 174 VAL A N 1
ATOM 1380 C CA . VAL A 1 174 ? 30.275 -19.596 2.656 1.00 96.81 174 VAL A CA 1
ATOM 1381 C C . VAL A 1 174 ? 30.984 -20.231 3.855 1.00 96.81 174 VAL A C 1
ATOM 1383 O O . VAL A 1 174 ? 32.064 -19.817 4.267 1.00 96.81 174 VAL A O 1
ATOM 1386 N N . SER A 1 175 ? 30.377 -21.272 4.408 1.00 96.88 175 SER A N 1
ATOM 1387 C CA . SER A 1 175 ? 30.906 -22.084 5.498 1.00 96.88 175 SER A CA 1
ATOM 1388 C C . SER A 1 175 ? 31.574 -23.343 4.943 1.00 96.88 175 SER A C 1
ATOM 1390 O O . SER A 1 175 ? 31.010 -24.018 4.083 1.00 96.88 175 SER A O 1
ATOM 1392 N N . ILE A 1 176 ? 32.759 -23.671 5.464 1.00 95.38 176 ILE A N 1
ATOM 1393 C CA . ILE A 1 176 ? 33.469 -24.925 5.181 1.00 95.38 176 ILE A CA 1
ATOM 1394 C C . ILE A 1 176 ? 33.347 -25.817 6.417 1.00 95.38 176 ILE A C 1
ATOM 1396 O O . ILE A 1 176 ? 33.811 -25.453 7.500 1.00 95.38 176 ILE A O 1
ATOM 1400 N N . LEU A 1 177 ? 32.711 -26.975 6.261 1.00 93.25 177 LEU A N 1
ATOM 1401 C CA . LEU A 1 177 ? 32.456 -27.914 7.351 1.00 93.25 177 LEU A CA 1
ATOM 1402 C C . LEU A 1 177 ? 33.665 -28.831 7.556 1.00 93.25 177 LEU A C 1
ATOM 1404 O O . LEU A 1 177 ? 34.171 -29.446 6.618 1.00 93.25 177 LEU A O 1
ATOM 1408 N N . LYS A 1 178 ? 34.124 -28.942 8.805 1.00 87.06 178 LYS A N 1
ATOM 1409 C CA . LYS A 1 178 ? 35.243 -29.812 9.189 1.00 87.06 178 LYS A CA 1
ATOM 1410 C C . LYS A 1 178 ? 34.699 -31.119 9.758 1.00 87.06 178 LYS A C 1
ATOM 1412 O O . LYS A 1 178 ? 34.516 -31.212 10.968 1.00 87.06 178 LYS A O 1
ATOM 1417 N N . ASN A 1 179 ? 34.448 -32.113 8.904 1.00 87.75 179 ASN A N 1
ATOM 1418 C CA . ASN A 1 179 ? 34.096 -33.470 9.331 1.00 87.75 179 ASN A CA 1
ATOM 1419 C C . ASN A 1 179 ? 34.940 -34.521 8.604 1.00 87.75 179 ASN A C 1
ATOM 1421 O O . ASN A 1 179 ? 34.648 -34.860 7.458 1.00 87.75 179 ASN A O 1
ATOM 1425 N N . HIS A 1 180 ? 35.969 -35.037 9.274 1.00 89.31 180 HIS A N 1
ATOM 1426 C CA . HIS A 1 180 ? 36.893 -36.025 8.718 1.00 89.31 180 HIS A CA 1
ATOM 1427 C C . HIS A 1 180 ? 36.893 -37.284 9.588 1.00 89.31 180 HIS A C 1
ATOM 1429 O O . HIS A 1 180 ? 37.399 -37.281 10.708 1.00 89.31 180 HIS A O 1
ATOM 1435 N N . ASN A 1 181 ? 36.321 -38.364 9.058 1.00 86.19 181 ASN A N 1
ATOM 1436 C CA . ASN A 1 181 ? 36.306 -39.691 9.660 1.00 86.19 181 ASN A CA 1
ATOM 1437 C C . ASN A 1 181 ? 37.430 -40.546 9.053 1.00 86.19 181 ASN A C 1
ATOM 1439 O O . ASN A 1 181 ? 37.490 -40.714 7.835 1.00 86.19 181 ASN A O 1
ATOM 1443 N N . LEU A 1 182 ? 38.310 -41.105 9.887 1.00 84.50 182 LEU A N 1
ATOM 1444 C CA . LEU A 1 182 ? 39.398 -41.969 9.424 1.00 84.50 182 LEU A CA 1
ATOM 1445 C C . LEU A 1 182 ? 38.918 -43.422 9.257 1.00 84.50 182 LEU A C 1
ATOM 1447 O O . LEU A 1 182 ? 38.075 -43.863 10.040 1.00 84.50 182 LEU A O 1
ATOM 1451 N N . PRO A 1 183 ? 39.468 -44.206 8.308 1.00 78.56 183 PRO A N 1
ATOM 1452 C CA . PRO A 1 183 ? 39.056 -45.594 8.095 1.00 78.56 183 PRO A CA 1
ATOM 1453 C C . PRO A 1 183 ? 39.256 -46.496 9.315 1.00 78.56 183 PRO A C 1
ATOM 1455 O O . PRO A 1 183 ? 38.528 -47.469 9.480 1.00 78.56 183 PRO A O 1
ATOM 1458 N N . GLN A 1 184 ? 40.221 -46.165 10.181 1.00 78.00 184 GLN A N 1
ATOM 1459 C CA . GLN A 1 184 ? 40.486 -46.899 11.421 1.00 78.00 184 GLN A CA 1
ATOM 1460 C C . GLN A 1 184 ? 39.442 -46.630 12.520 1.00 78.00 184 GLN A C 1
ATOM 1462 O O . GLN A 1 184 ? 39.447 -47.314 13.544 1.00 78.00 184 GLN A O 1
ATOM 1467 N N . ASN A 1 185 ? 38.548 -45.651 12.336 1.00 76.31 185 ASN A N 1
ATOM 1468 C CA . ASN A 1 185 ? 37.478 -45.379 13.287 1.00 76.31 185 ASN A CA 1
ATOM 1469 C C . ASN A 1 185 ? 36.420 -46.483 13.188 1.00 76.31 185 ASN A C 1
ATOM 1471 O O . ASN A 1 185 ? 35.845 -46.708 12.125 1.00 76.31 185 ASN A O 1
ATOM 1475 N N . GLY A 1 186 ? 36.118 -47.134 14.315 1.00 65.44 186 GLY A N 1
ATOM 1476 C CA . GLY A 1 186 ? 35.126 -48.216 14.371 1.00 65.44 186 GLY A CA 1
ATOM 1477 C C . GLY A 1 186 ? 33.683 -47.793 14.058 1.00 65.44 186 GLY A C 1
ATOM 1478 O O . GLY A 1 186 ? 32.835 -48.665 13.907 1.00 65.44 186 GLY A O 1
ATOM 1479 N N . TRP A 1 187 ? 33.401 -46.486 13.956 1.00 70.94 187 TRP A N 1
ATOM 1480 C CA . TRP A 1 187 ? 32.081 -45.924 13.649 1.00 70.94 187 TRP A CA 1
ATOM 1481 C C . TRP A 1 187 ? 32.211 -44.617 12.850 1.00 70.94 187 TRP A C 1
ATOM 1483 O O . TRP A 1 187 ? 33.041 -43.768 13.182 1.00 70.94 187 TRP A O 1
ATOM 1493 N N . ILE A 1 188 ? 31.375 -44.436 11.821 1.00 80.75 188 ILE A N 1
ATOM 1494 C CA . ILE A 1 188 ? 31.286 -43.194 11.035 1.00 80.75 188 ILE A CA 1
ATOM 1495 C C . ILE A 1 188 ? 30.276 -42.258 11.697 1.00 80.75 188 ILE A C 1
ATOM 1497 O O . ILE A 1 188 ? 29.152 -42.671 11.976 1.00 80.75 188 ILE A O 1
ATOM 1501 N N . THR A 1 189 ? 30.648 -40.993 11.909 1.00 83.19 189 THR A N 1
ATOM 1502 C CA . THR A 1 189 ? 29.711 -39.962 12.379 1.00 83.19 189 THR A CA 1
ATOM 1503 C C . THR A 1 189 ? 29.637 -38.814 11.376 1.00 83.19 189 THR A C 1
ATOM 1505 O O . THR A 1 189 ? 30.601 -38.077 11.153 1.00 83.19 189 THR A O 1
ATOM 1508 N N . TRP A 1 190 ? 28.470 -38.645 10.756 1.00 89.81 190 TRP A N 1
ATOM 1509 C CA . TRP A 1 190 ? 28.199 -37.502 9.888 1.00 89.81 190 TRP A CA 1
ATOM 1510 C C . TRP A 1 190 ? 27.831 -36.270 10.717 1.00 89.81 190 TRP A C 1
ATOM 1512 O O . TRP A 1 190 ? 27.088 -36.360 11.694 1.00 89.81 190 TRP A O 1
ATOM 1522 N N . GLN A 1 191 ? 28.342 -35.106 10.322 1.00 92.00 191 GLN A N 1
ATOM 1523 C CA . GLN A 1 191 ? 27.933 -33.834 10.904 1.00 92.00 191 GLN A CA 1
ATOM 1524 C C . GLN A 1 191 ? 26.557 -33.473 10.376 1.00 92.00 191 GLN A C 1
ATOM 1526 O O . GLN A 1 191 ? 26.230 -33.812 9.244 1.00 92.00 191 GLN A O 1
ATOM 1531 N N . SER A 1 192 ? 25.771 -32.779 11.195 1.00 92.25 192 SER A N 1
ATOM 1532 C CA . SER A 1 192 ? 24.489 -32.195 10.805 1.00 92.25 192 SER A CA 1
ATOM 1533 C C . SER A 1 192 ? 24.547 -30.680 10.956 1.00 92.25 192 SER A C 1
ATOM 1535 O O . SER A 1 192 ? 25.120 -30.183 11.925 1.00 92.25 192 SER A O 1
ATOM 1537 N N . TRP A 1 193 ? 23.949 -29.945 10.022 1.00 93.56 193 TRP A N 1
ATOM 1538 C CA . TRP A 1 193 ? 23.905 -28.481 10.053 1.00 93.56 193 TRP A CA 1
ATOM 1539 C C . TRP A 1 193 ? 22.623 -27.932 9.420 1.00 93.56 193 TRP A C 1
ATOM 1541 O O . TRP A 1 193 ? 21.869 -28.657 8.766 1.00 93.56 193 TRP A O 1
ATOM 1551 N N . GLN A 1 194 ? 22.396 -26.629 9.612 1.00 94.06 194 GLN A N 1
ATOM 1552 C CA . GLN A 1 194 ? 21.363 -25.871 8.912 1.00 94.06 194 GLN A CA 1
ATOM 1553 C C . GLN A 1 194 ? 21.990 -25.081 7.752 1.00 94.06 194 GLN A C 1
ATOM 1555 O O . GLN A 1 194 ? 22.746 -24.138 7.981 1.00 94.06 194 GLN A O 1
ATOM 1560 N N . ALA A 1 195 ? 21.677 -25.453 6.511 1.00 95.12 195 ALA A N 1
ATOM 1561 C CA . ALA A 1 195 ? 22.000 -24.700 5.304 1.00 95.12 195 ALA A CA 1
ATOM 1562 C C . ALA A 1 195 ? 20.876 -23.694 5.019 1.00 95.12 195 ALA A C 1
ATOM 1564 O O . ALA A 1 195 ? 19.813 -24.054 4.509 1.00 95.12 195 ALA A O 1
ATOM 1565 N N . THR A 1 196 ? 21.088 -22.419 5.343 1.00 93.38 196 THR A N 1
ATOM 1566 C CA . THR A 1 196 ? 20.031 -21.389 5.300 1.00 93.38 196 THR A CA 1
ATOM 1567 C C . THR A 1 196 ? 19.634 -20.982 3.873 1.00 93.38 196 THR A C 1
ATOM 1569 O O . THR A 1 196 ? 18.608 -20.333 3.673 1.00 93.38 196 THR A O 1
ATOM 1572 N N . GLU A 1 197 ? 20.393 -21.438 2.871 1.00 93.75 197 GLU A N 1
ATOM 1573 C CA . GLU A 1 197 ? 20.101 -21.325 1.434 1.00 93.75 197 GLU A CA 1
ATOM 1574 C C . GLU A 1 197 ? 19.660 -22.666 0.792 1.00 93.75 197 GLU A C 1
ATOM 1576 O O . GLU A 1 197 ? 19.500 -22.746 -0.423 1.00 93.75 197 GLU A O 1
ATOM 1581 N N . SER A 1 198 ? 19.436 -23.721 1.586 1.00 95.25 198 SER A N 1
ATOM 1582 C CA . SER A 1 198 ? 18.955 -25.050 1.142 1.00 95.25 198 SER A CA 1
ATOM 1583 C C . SER A 1 198 ? 19.870 -25.800 0.149 1.00 95.25 198 SER A C 1
ATOM 1585 O O . SER A 1 198 ? 19.396 -26.556 -0.701 1.00 95.25 198 SER A O 1
ATOM 1587 N N . TRP A 1 199 ? 21.192 -25.596 0.228 1.00 97.88 199 TRP A N 1
ATOM 1588 C CA . TRP A 1 199 ? 22.180 -26.293 -0.610 1.00 97.88 199 TRP A CA 1
ATOM 1589 C C . TRP A 1 199 ? 23.469 -26.642 0.138 1.00 97.88 199 TRP A C 1
ATOM 1591 O O . TRP A 1 199 ? 23.854 -25.960 1.088 1.00 97.88 199 TRP A O 1
ATOM 1601 N N . ALA A 1 200 ? 24.178 -27.660 -0.341 1.00 98.50 200 ALA A N 1
ATOM 1602 C CA . ALA A 1 200 ? 25.543 -27.998 0.064 1.00 98.50 200 ALA A CA 1
ATOM 1603 C C . ALA A 1 200 ? 26.324 -28.565 -1.132 1.00 98.50 200 ALA A C 1
ATOM 1605 O O . ALA A 1 200 ? 25.720 -28.985 -2.117 1.00 98.50 200 ALA A O 1
ATOM 1606 N N . ALA A 1 201 ? 27.653 -28.573 -1.071 1.00 98.62 201 ALA A N 1
ATOM 1607 C CA . ALA A 1 201 ? 28.502 -29.089 -2.139 1.00 98.62 201 ALA A CA 1
ATOM 1608 C C . ALA A 1 201 ? 29.740 -29.812 -1.609 1.00 98.62 201 ALA A C 1
ATOM 1610 O O . ALA A 1 201 ? 30.320 -29.397 -0.609 1.00 98.62 201 ALA A O 1
ATOM 1611 N N . ASN A 1 202 ? 30.151 -30.843 -2.343 1.00 98.50 202 ASN A N 1
ATOM 1612 C CA . ASN A 1 202 ? 31.428 -31.532 -2.198 1.00 98.50 202 ASN A CA 1
ATOM 1613 C C . ASN A 1 202 ? 32.353 -31.081 -3.331 1.00 98.50 202 ASN A C 1
ATOM 1615 O O . ASN A 1 202 ? 32.053 -31.310 -4.507 1.00 98.50 202 ASN A O 1
ATOM 1619 N N . LEU A 1 203 ? 33.449 -30.411 -2.980 1.00 98.38 203 LEU A N 1
ATOM 1620 C CA . LEU A 1 203 ? 34.358 -29.742 -3.910 1.00 98.38 203 LEU A CA 1
ATOM 1621 C C . LEU A 1 203 ? 35.794 -30.246 -3.752 1.00 98.38 203 LEU A C 1
ATOM 1623 O O . LEU A 1 203 ? 36.182 -30.742 -2.694 1.00 98.38 203 LEU A O 1
ATOM 1627 N N . ASP A 1 204 ? 36.581 -30.104 -4.810 1.00 97.44 204 ASP A N 1
ATOM 1628 C CA . ASP A 1 204 ? 38.030 -30.269 -4.778 1.00 97.44 204 ASP A CA 1
ATOM 1629 C C . ASP A 1 204 ? 38.743 -28.988 -4.299 1.00 97.44 204 ASP A C 1
ATOM 1631 O O . ASP A 1 204 ? 38.117 -27.977 -3.953 1.00 97.44 204 ASP A O 1
ATOM 1635 N N . ASP A 1 205 ? 40.076 -29.012 -4.273 1.00 96.56 205 ASP A N 1
ATOM 1636 C CA . ASP A 1 205 ? 40.908 -27.870 -3.864 1.00 96.56 205 ASP A CA 1
ATOM 1637 C C . ASP A 1 205 ? 40.827 -26.661 -4.815 1.00 96.56 205 ASP A C 1
ATOM 1639 O O . ASP A 1 205 ? 41.251 -25.568 -4.450 1.00 96.56 205 ASP A O 1
ATOM 1643 N N . ASN A 1 206 ? 40.239 -26.822 -6.006 1.00 96.88 206 ASN A N 1
ATOM 1644 C CA . ASN A 1 206 ? 40.029 -25.762 -6.997 1.00 96.88 206 ASN A CA 1
ATOM 1645 C C . ASN A 1 206 ? 38.585 -25.224 -6.995 1.00 96.88 206 ASN A C 1
ATOM 1647 O O . ASN A 1 206 ? 38.155 -24.596 -7.970 1.00 96.88 206 ASN A O 1
ATOM 1651 N N . ASP A 1 207 ? 37.833 -25.488 -5.920 1.00 97.69 207 ASP A N 1
ATOM 1652 C CA . ASP A 1 207 ? 36.417 -25.142 -5.752 1.00 97.69 207 ASP A CA 1
ATOM 1653 C C . ASP A 1 207 ? 35.489 -25.778 -6.803 1.00 97.69 207 ASP A C 1
ATOM 1655 O O . ASP A 1 207 ? 34.387 -25.276 -7.028 1.00 97.69 207 ASP A O 1
ATOM 1659 N N . TYR A 1 208 ? 35.895 -26.872 -7.454 1.00 98.31 208 TYR A N 1
ATOM 1660 C CA . TYR A 1 208 ? 35.106 -27.563 -8.473 1.00 98.31 208 TYR A CA 1
ATOM 1661 C C . TYR A 1 208 ? 34.558 -28.895 -7.947 1.00 98.31 208 TYR A C 1
ATOM 1663 O O . TYR A 1 208 ? 35.253 -29.653 -7.276 1.00 98.31 208 TYR A O 1
ATOM 1671 N N . GLY A 1 209 ? 33.302 -29.216 -8.255 1.00 98.31 209 GLY A N 1
ATOM 1672 C CA . GLY A 1 209 ? 32.710 -30.483 -7.835 1.00 98.31 209 GLY A CA 1
ATOM 1673 C C . GLY A 1 209 ? 31.204 -30.552 -8.030 1.00 98.31 209 GLY A C 1
ATOM 1674 O O . GLY A 1 209 ? 30.679 -30.116 -9.060 1.00 98.31 209 GLY A O 1
ATOM 1675 N N . LEU A 1 210 ? 30.524 -31.136 -7.041 1.00 98.75 210 LEU A N 1
ATOM 1676 C CA . LEU A 1 210 ? 29.104 -31.462 -7.097 1.00 98.75 210 LEU A CA 1
ATOM 1677 C C . LEU A 1 210 ? 28.332 -30.792 -5.958 1.00 98.75 210 LEU A C 1
ATOM 1679 O O . LEU A 1 210 ? 28.520 -31.108 -4.783 1.00 98.75 210 LEU A O 1
ATOM 1683 N N . GLY A 1 211 ? 27.429 -29.889 -6.328 1.00 98.62 211 GLY A N 1
ATOM 1684 C CA . GLY A 1 211 ? 26.428 -29.314 -5.439 1.00 98.62 211 GLY A CA 1
ATOM 1685 C C . GLY A 1 211 ? 25.121 -30.096 -5.460 1.00 98.62 211 GLY A C 1
ATOM 1686 O O . GLY A 1 211 ? 24.750 -30.675 -6.480 1.00 98.62 211 GLY A O 1
ATOM 1687 N N . ILE A 1 212 ? 24.391 -30.051 -4.351 1.00 98.69 212 ILE A N 1
ATOM 1688 C CA . ILE A 1 212 ? 22.993 -30.458 -4.264 1.00 98.69 212 ILE A CA 1
ATOM 1689 C C . ILE A 1 212 ? 22.153 -29.325 -3.676 1.00 98.69 212 ILE A C 1
ATOM 1691 O O . ILE A 1 212 ? 22.512 -28.723 -2.664 1.00 98.69 212 ILE A O 1
ATOM 1695 N N . TRP A 1 213 ? 21.015 -29.062 -4.311 1.00 98.19 213 TRP A N 1
ATOM 1696 C CA . TRP A 1 213 ? 19.978 -28.154 -3.836 1.00 98.19 213 TRP A CA 1
ATOM 1697 C C . TRP A 1 213 ? 18.653 -28.911 -3.726 1.00 98.19 213 TRP A C 1
ATOM 1699 O O . TRP A 1 213 ? 18.267 -29.631 -4.650 1.00 98.19 213 TRP A O 1
ATOM 1709 N N . ASN A 1 214 ? 17.967 -28.759 -2.596 1.00 95.06 214 ASN A N 1
ATOM 1710 C CA . ASN A 1 214 ? 16.641 -29.324 -2.364 1.00 95.06 214 ASN A CA 1
ATOM 1711 C C . ASN A 1 214 ? 15.746 -28.204 -1.826 1.00 95.06 214 ASN A C 1
ATOM 1713 O O . ASN A 1 214 ? 16.049 -27.594 -0.800 1.00 95.06 214 ASN A O 1
ATOM 1717 N N . GLU A 1 215 ? 14.693 -27.879 -2.570 1.00 88.25 215 GLU A N 1
ATOM 1718 C CA . GLU A 1 215 ? 13.840 -26.734 -2.274 1.00 88.25 215 GLU A CA 1
ATOM 1719 C C . GLU A 1 215 ? 13.177 -26.880 -0.898 1.00 88.25 215 GLU A C 1
ATOM 1721 O O . GLU A 1 215 ? 12.487 -27.855 -0.615 1.00 88.25 215 GLU A O 1
ATOM 1726 N N . GLY A 1 216 ? 13.392 -25.893 -0.025 1.00 84.19 216 GLY A N 1
ATOM 1727 C CA . GLY A 1 216 ? 12.763 -25.843 1.297 1.00 84.19 216 GLY A CA 1
ATOM 1728 C C . GLY A 1 216 ? 13.392 -26.750 2.361 1.00 84.19 216 GLY A C 1
ATOM 1729 O O . GLY A 1 216 ? 13.016 -26.640 3.528 1.00 84.19 216 GLY A O 1
ATOM 1730 N N . VAL A 1 217 ? 14.377 -27.590 2.023 1.00 92.38 217 VAL A N 1
ATOM 1731 C CA . VAL A 1 217 ? 15.085 -28.422 3.008 1.00 92.38 217 VAL A CA 1
ATOM 1732 C C . VAL A 1 217 ? 16.330 -27.695 3.498 1.00 92.38 217 VAL A C 1
ATOM 1734 O O . VAL A 1 217 ? 17.292 -27.527 2.758 1.00 92.38 217 VAL A O 1
ATOM 1737 N N . GLN A 1 218 ? 16.331 -27.287 4.768 1.00 93.31 218 GLN A N 1
ATOM 1738 C CA . GLN A 1 218 ? 17.472 -26.588 5.371 1.00 93.31 218 GLN A CA 1
ATOM 1739 C C . GLN A 1 218 ? 18.338 -27.468 6.270 1.00 93.31 218 GLN A C 1
ATOM 1741 O O . GLN A 1 218 ? 19.448 -27.066 6.597 1.00 93.31 218 GLN A O 1
ATOM 1746 N N . ARG A 1 219 ? 17.884 -28.658 6.673 1.00 93.62 219 ARG A N 1
ATOM 1747 C CA . ARG A 1 219 ? 18.726 -29.591 7.433 1.00 93.62 219 ARG A CA 1
ATOM 1748 C C . ARG A 1 219 ? 19.544 -30.435 6.467 1.00 93.62 219 ARG A C 1
ATOM 1750 O O . ARG A 1 219 ? 18.986 -31.018 5.543 1.00 93.62 219 ARG A O 1
ATOM 1757 N N . PHE A 1 220 ? 20.840 -30.535 6.714 1.00 95.88 220 PHE A N 1
ATOM 1758 C CA . PHE A 1 220 ? 21.744 -31.386 5.949 1.00 95.88 220 PHE A CA 1
ATOM 1759 C C . PHE A 1 220 ? 22.623 -32.213 6.876 1.00 95.88 220 PHE A C 1
ATOM 1761 O O . PHE A 1 220 ? 22.867 -31.822 8.022 1.00 95.88 220 PHE A O 1
ATOM 1768 N N . SER A 1 221 ? 23.128 -33.323 6.348 1.00 95.62 221 SER A N 1
ATOM 1769 C CA . SER A 1 221 ? 24.203 -34.101 6.945 1.00 95.62 221 SER A CA 1
ATOM 1770 C C . SER A 1 221 ? 25.286 -34.428 5.927 1.00 95.62 221 SER A C 1
ATOM 1772 O O . SER A 1 221 ? 25.052 -34.396 4.718 1.00 95.62 221 SER A O 1
ATOM 1774 N N . GLY A 1 222 ? 26.501 -34.684 6.410 1.00 95.94 222 GLY A N 1
ATOM 1775 C CA . GLY A 1 222 ? 27.649 -34.857 5.532 1.00 95.94 222 GLY A CA 1
ATOM 1776 C C . GLY A 1 222 ? 29.001 -34.970 6.225 1.00 95.94 222 GLY A C 1
ATOM 1777 O O . GLY A 1 222 ? 29.139 -34.821 7.446 1.00 95.94 222 GLY A O 1
ATOM 1778 N N . GLY A 1 223 ? 30.018 -35.238 5.416 1.00 95.50 223 GLY A N 1
ATOM 1779 C CA . GLY A 1 223 ? 31.421 -35.265 5.813 1.00 95.50 223 GLY A CA 1
ATOM 1780 C C . GLY A 1 223 ? 32.279 -36.081 4.861 1.00 95.50 223 GLY A C 1
ATOM 1781 O O . GLY A 1 223 ? 31.816 -36.543 3.824 1.00 95.50 223 GLY A O 1
ATOM 1782 N N . TYR A 1 224 ? 33.528 -36.298 5.251 1.00 95.38 224 TYR A N 1
ATOM 1783 C CA . TYR A 1 224 ? 34.479 -37.119 4.517 1.00 95.38 224 TYR A CA 1
ATOM 1784 C C . TYR A 1 224 ? 34.863 -38.358 5.333 1.00 95.38 224 TYR A C 1
ATOM 1786 O O . TYR A 1 224 ? 35.090 -38.264 6.542 1.00 95.38 224 TYR A O 1
ATOM 1794 N N . TYR A 1 225 ? 34.924 -39.517 4.679 1.00 94.19 225 TYR A N 1
ATOM 1795 C CA . TYR A 1 225 ? 35.413 -40.779 5.230 1.00 94.19 225 TYR A CA 1
ATOM 1796 C C . TYR A 1 225 ? 36.598 -41.263 4.397 1.00 94.19 225 TYR A C 1
ATOM 1798 O O . TYR A 1 225 ? 36.429 -41.559 3.220 1.00 94.19 225 TYR A O 1
ATOM 1806 N N . GLY A 1 226 ? 37.791 -41.345 4.983 1.00 92.62 226 GLY A N 1
ATOM 1807 C CA . GLY A 1 226 ? 39.015 -41.675 4.253 1.00 92.62 226 GLY A CA 1
ATOM 1808 C C . GLY A 1 226 ? 40.268 -41.159 4.948 1.00 92.62 226 GLY A C 1
ATOM 1809 O O . GLY A 1 226 ? 40.189 -40.465 5.959 1.00 92.62 226 GLY A O 1
ATOM 1810 N N . ASP A 1 227 ? 41.444 -41.489 4.421 1.00 89.38 227 ASP A N 1
ATOM 1811 C CA . ASP A 1 227 ? 42.692 -40.898 4.909 1.00 89.38 227 ASP A CA 1
ATOM 1812 C C . ASP A 1 227 ? 42.862 -39.439 4.435 1.00 89.38 227 ASP A C 1
ATOM 1814 O O . ASP A 1 227 ? 42.096 -38.929 3.612 1.00 89.38 227 ASP A O 1
ATOM 1818 N N . SER A 1 228 ? 43.867 -38.751 4.979 1.00 89.50 228 SER A N 1
ATOM 1819 C CA . SER A 1 228 ? 44.182 -37.353 4.665 1.00 89.50 228 SER A CA 1
ATOM 1820 C C . SER A 1 228 ? 44.878 -37.143 3.318 1.00 89.50 228 SER A C 1
ATOM 1822 O O . SER A 1 228 ? 45.282 -36.020 3.026 1.00 89.50 228 SER A O 1
ATOM 1824 N N . SER A 1 229 ? 45.040 -38.184 2.491 1.00 91.56 229 SER A N 1
ATOM 1825 C CA . SER A 1 229 ? 45.571 -38.010 1.137 1.00 91.56 229 SER A CA 1
ATOM 1826 C C . SER A 1 229 ? 44.537 -37.419 0.178 1.00 91.56 229 SER A C 1
ATOM 1828 O O . SER A 1 229 ? 44.933 -36.867 -0.846 1.00 91.56 229 SER A O 1
ATOM 1830 N N . PHE A 1 230 ? 43.239 -37.548 0.494 1.00 94.00 230 PHE A N 1
ATOM 1831 C CA . PHE A 1 230 ? 42.113 -37.145 -0.362 1.00 94.00 230 PHE A CA 1
ATOM 1832 C C . PHE A 1 230 ? 42.175 -37.746 -1.779 1.00 94.00 230 PHE A C 1
ATOM 1834 O O . PHE A 1 230 ? 41.692 -37.165 -2.751 1.00 94.00 230 PHE A O 1
ATOM 1841 N N . LYS A 1 231 ? 42.774 -38.939 -1.902 1.00 94.44 231 LYS A N 1
ATOM 1842 C CA . LYS A 1 231 ? 42.900 -39.701 -3.151 1.00 94.44 231 LYS A CA 1
ATOM 1843 C C . LYS A 1 231 ? 42.000 -40.932 -3.138 1.00 94.44 231 LYS A C 1
ATOM 1845 O O . LYS A 1 231 ? 41.773 -41.541 -2.097 1.00 94.44 231 LYS A O 1
ATOM 1850 N N . GLY A 1 232 ? 41.505 -41.297 -4.317 1.00 94.50 232 GLY A N 1
ATOM 1851 C CA . GLY A 1 232 ? 40.614 -42.439 -4.511 1.00 94.50 232 GLY A CA 1
ATOM 1852 C C . GLY A 1 232 ? 39.524 -42.138 -5.535 1.00 94.50 232 GLY A C 1
ATOM 1853 O O . GLY A 1 232 ? 38.894 -41.081 -5.505 1.00 94.50 232 GLY A O 1
ATOM 1854 N N . GLY A 1 233 ? 39.322 -43.061 -6.464 1.00 96.25 233 GLY A N 1
ATOM 1855 C CA . GLY A 1 233 ? 38.294 -43.003 -7.488 1.00 96.25 233 GLY A CA 1
ATOM 1856 C C . GLY A 1 233 ? 37.016 -43.740 -7.091 1.00 96.25 233 GLY A C 1
ATOM 1857 O O . GLY A 1 233 ? 36.741 -44.048 -5.934 1.00 96.25 233 GLY A O 1
ATOM 1858 N N . THR A 1 234 ? 36.223 -44.063 -8.108 1.00 97.31 234 THR A N 1
ATOM 1859 C CA . THR A 1 234 ? 34.863 -44.600 -7.962 1.00 97.31 234 THR A CA 1
ATOM 1860 C C . THR A 1 234 ? 34.763 -45.958 -7.259 1.00 97.31 234 THR A C 1
ATOM 1862 O O . THR A 1 234 ? 33.686 -46.325 -6.813 1.00 97.31 234 THR A O 1
ATOM 1865 N N . ARG A 1 235 ? 35.851 -46.721 -7.134 1.00 96.56 235 ARG A N 1
ATOM 1866 C CA . ARG A 1 235 ? 35.858 -48.038 -6.469 1.00 96.56 235 ARG A CA 1
ATOM 1867 C C . ARG A 1 235 ? 36.754 -48.081 -5.236 1.00 96.56 235 ARG A C 1
ATOM 1869 O O . ARG A 1 235 ? 37.065 -49.169 -4.770 1.00 96.56 235 ARG A O 1
ATOM 1876 N N . ASP A 1 236 ? 37.151 -46.924 -4.719 1.00 96.19 236 ASP A N 1
ATOM 1877 C CA . ASP A 1 236 ? 37.993 -46.832 -3.532 1.00 96.19 236 ASP A CA 1
ATOM 1878 C C . ASP A 1 236 ? 37.166 -46.498 -2.284 1.00 96.19 236 ASP A C 1
ATOM 1880 O O . ASP A 1 236 ? 36.101 -45.875 -2.356 1.00 96.19 236 ASP A O 1
ATOM 1884 N N . VAL A 1 237 ? 37.671 -46.927 -1.123 1.00 93.19 237 VAL A N 1
ATOM 1885 C CA . VAL A 1 237 ? 37.038 -46.709 0.187 1.00 93.19 237 VAL A CA 1
ATOM 1886 C C . VAL A 1 237 ? 36.874 -45.219 0.530 1.00 93.19 237 VAL A C 1
ATOM 1888 O O . VAL A 1 237 ? 35.838 -44.885 1.112 1.00 93.19 237 VAL A O 1
ATOM 1891 N N . PRO A 1 238 ? 37.827 -44.312 0.231 1.00 95.12 238 PRO A N 1
ATOM 1892 C CA . PRO A 1 238 ? 37.666 -42.905 0.580 1.00 95.12 238 PRO A CA 1
ATOM 1893 C C . PRO A 1 238 ? 36.535 -42.209 -0.201 1.00 95.12 238 PRO A C 1
ATOM 1895 O O . PRO A 1 238 ? 36.442 -42.323 -1.424 1.00 95.12 238 PRO A O 1
ATOM 1898 N N . THR A 1 239 ? 35.663 -41.476 0.498 1.00 96.12 239 THR A N 1
ATOM 1899 C CA . THR A 1 239 ? 34.477 -40.818 -0.077 1.00 96.12 239 THR A CA 1
ATOM 1900 C C . THR A 1 239 ? 34.060 -39.579 0.716 1.00 96.12 239 THR A C 1
ATOM 1902 O O . THR A 1 239 ? 34.238 -39.519 1.933 1.00 96.12 239 THR A O 1
ATOM 1905 N N . ALA A 1 240 ? 33.452 -38.608 0.036 1.00 96.62 240 ALA A N 1
ATOM 1906 C CA . ALA A 1 240 ? 32.682 -37.549 0.679 1.00 96.62 240 ALA A CA 1
ATOM 1907 C C . ALA A 1 240 ? 31.175 -37.813 0.547 1.00 96.62 240 ALA A C 1
ATOM 1909 O O . ALA A 1 240 ? 30.708 -38.341 -0.459 1.00 96.62 240 ALA A O 1
ATOM 1910 N N . TYR A 1 241 ? 30.417 -37.422 1.565 1.00 97.06 241 TYR A N 1
ATOM 1911 C CA . TYR A 1 241 ? 28.983 -37.651 1.701 1.00 97.06 241 TYR A CA 1
ATOM 1912 C C . TYR A 1 241 ? 28.260 -36.334 1.971 1.00 97.06 241 TYR A C 1
ATOM 1914 O O . TYR A 1 241 ? 28.708 -35.549 2.811 1.00 97.06 241 TYR A O 1
ATOM 1922 N N . ILE A 1 242 ? 27.135 -36.122 1.289 1.00 97.75 242 ILE A N 1
ATOM 1923 C CA . ILE A 1 242 ? 26.156 -35.075 1.596 1.00 97.75 242 ILE A CA 1
ATOM 1924 C C . ILE A 1 242 ? 24.736 -35.594 1.401 1.00 97.75 242 ILE A C 1
ATOM 1926 O O . ILE A 1 242 ? 24.458 -36.311 0.441 1.00 97.75 242 ILE A O 1
ATOM 1930 N N . ALA A 1 243 ? 23.819 -35.180 2.270 1.00 97.56 243 ALA A N 1
ATOM 1931 C CA . ALA A 1 243 ? 22.392 -35.383 2.076 1.00 97.56 243 ALA A CA 1
ATOM 1932 C C . ALA A 1 243 ? 21.583 -34.205 2.635 1.00 97.56 243 ALA A C 1
ATOM 1934 O O . ALA A 1 243 ? 21.774 -33.842 3.800 1.00 97.56 243 ALA A O 1
ATOM 1935 N N . PRO A 1 244 ? 20.647 -33.621 1.867 1.00 97.00 244 PRO A N 1
ATOM 1936 C CA . PRO A 1 244 ? 19.517 -32.911 2.456 1.00 97.00 244 PRO A CA 1
ATOM 1937 C C . PRO A 1 244 ? 18.669 -33.903 3.265 1.00 97.00 244 PRO A C 1
ATOM 1939 O O . PRO A 1 244 ? 18.371 -35.009 2.803 1.00 97.00 244 PRO A O 1
ATOM 1942 N N . ASN A 1 245 ? 18.272 -33.510 4.474 1.00 93.88 245 ASN A N 1
ATOM 1943 C CA . ASN A 1 245 ? 17.537 -34.361 5.401 1.00 93.88 245 ASN A CA 1
ATOM 1944 C C . ASN A 1 245 ? 16.158 -33.791 5.740 1.00 93.88 245 ASN A C 1
ATOM 1946 O O . ASN A 1 245 ? 16.036 -32.871 6.550 1.00 93.88 245 ASN A O 1
ATOM 1950 N N . GLY A 1 246 ? 15.109 -34.376 5.161 1.00 88.75 246 GLY A N 1
ATOM 1951 C CA . GLY A 1 246 ? 13.726 -34.108 5.565 1.00 88.75 246 GLY A CA 1
ATOM 1952 C C . GLY A 1 246 ? 13.333 -34.962 6.768 1.00 88.75 246 GLY A C 1
ATOM 1953 O O . GLY A 1 246 ? 13.742 -36.115 6.860 1.00 88.75 246 GLY A O 1
ATOM 1954 N N . PHE A 1 247 ? 12.548 -34.424 7.698 1.00 90.25 247 PHE A N 1
ATOM 1955 C CA . PHE A 1 247 ? 12.011 -35.192 8.823 1.00 90.25 247 PHE A CA 1
ATOM 1956 C C . PHE A 1 247 ? 10.560 -35.560 8.520 1.00 90.25 247 PHE A C 1
ATOM 1958 O O . PHE A 1 247 ? 9.747 -34.665 8.310 1.00 90.25 247 PHE A O 1
ATOM 1965 N N . GLU A 1 248 ? 10.238 -36.853 8.447 1.00 93.44 248 GLU A N 1
ATOM 1966 C CA . GLU A 1 248 ? 8.951 -37.293 7.888 1.00 93.44 248 GLU A CA 1
ATOM 1967 C C . GLU A 1 248 ? 8.332 -38.469 8.647 1.00 93.44 248 GLU A C 1
ATOM 1969 O O . GLU A 1 248 ? 9.046 -39.373 9.092 1.00 93.44 248 GLU A O 1
ATOM 1974 N N . VAL A 1 249 ? 6.996 -38.463 8.755 1.00 95.44 249 VAL A N 1
ATOM 1975 C CA . VAL A 1 249 ? 6.196 -39.607 9.222 1.00 95.44 249 VAL A CA 1
ATOM 1976 C C . VAL A 1 249 ? 5.882 -40.499 8.021 1.00 95.44 249 VAL A C 1
ATOM 1978 O O . VAL A 1 249 ? 5.009 -40.189 7.210 1.00 95.44 249 VAL A O 1
ATOM 1981 N N . LEU A 1 250 ? 6.581 -41.629 7.911 1.00 95.25 250 LEU A N 1
ATOM 1982 C CA . LEU A 1 250 ? 6.351 -42.604 6.844 1.00 95.25 250 LEU A CA 1
ATOM 1983 C C . LEU A 1 250 ? 5.288 -43.625 7.253 1.00 95.25 250 LEU A C 1
ATOM 1985 O O . LEU A 1 250 ? 5.607 -44.665 7.834 1.00 95.25 250 LEU A O 1
ATOM 1989 N N . ASP A 1 251 ? 4.027 -43.330 6.932 1.00 96.44 251 ASP A N 1
ATOM 1990 C CA . ASP A 1 251 ? 2.933 -44.288 7.104 1.00 96.44 251 ASP A CA 1
ATOM 1991 C C . ASP A 1 251 ? 3.119 -45.521 6.207 1.00 96.44 251 ASP A C 1
ATOM 1993 O O . ASP A 1 251 ? 3.724 -45.467 5.132 1.00 96.44 251 ASP A O 1
ATOM 1997 N N . HIS A 1 252 ? 2.549 -46.644 6.638 1.00 95.75 252 HIS A N 1
ATOM 1998 C CA . HIS A 1 252 ? 2.650 -47.938 5.963 1.00 95.75 252 HIS A CA 1
ATOM 1999 C C . HIS A 1 252 ? 2.225 -47.929 4.483 1.00 95.75 252 HIS A C 1
ATOM 2001 O O . HIS A 1 252 ? 2.758 -48.697 3.688 1.00 95.75 252 HIS A O 1
ATOM 2007 N N . ASN A 1 253 ? 1.304 -47.036 4.114 1.00 96.31 253 ASN A N 1
ATOM 2008 C CA . ASN A 1 253 ? 0.694 -46.901 2.791 1.00 96.31 253 ASN A CA 1
ATOM 2009 C C . ASN A 1 253 ? 1.008 -45.553 2.097 1.00 96.31 253 ASN A C 1
ATOM 2011 O O . ASN A 1 253 ? 0.301 -45.162 1.164 1.00 96.31 253 ASN A O 1
ATOM 2015 N N . ILE A 1 254 ? 2.008 -44.797 2.575 1.00 96.31 254 ILE A N 1
ATOM 2016 C CA . ILE A 1 254 ? 2.297 -43.447 2.068 1.00 96.31 254 ILE A CA 1
ATOM 2017 C C . ILE A 1 254 ? 2.812 -43.455 0.625 1.00 96.31 254 ILE A C 1
ATOM 2019 O O . ILE A 1 254 ? 3.649 -44.272 0.249 1.00 96.31 254 ILE A O 1
ATOM 2023 N N . THR A 1 255 ? 2.355 -42.490 -0.175 1.00 96.00 255 THR A N 1
ATOM 2024 C CA . THR A 1 255 ? 3.074 -42.059 -1.382 1.00 96.00 255 THR A CA 1
ATOM 2025 C C . THR A 1 255 ? 3.773 -40.748 -1.067 1.00 96.00 255 THR A C 1
ATOM 2027 O O . THR A 1 255 ? 3.104 -39.759 -0.780 1.00 96.00 255 THR A O 1
ATOM 2030 N N . TYR A 1 256 ? 5.102 -40.751 -1.087 1.00 94.50 256 TYR A N 1
ATOM 2031 C CA . TYR A 1 256 ? 5.913 -39.589 -0.736 1.00 94.50 256 TYR A CA 1
ATOM 2032 C C . TYR A 1 256 ? 6.822 -39.207 -1.903 1.00 94.50 256 TYR A C 1
ATOM 2034 O O . TYR A 1 256 ? 7.622 -40.021 -2.368 1.00 94.50 256 TYR A O 1
ATOM 2042 N N . ASP A 1 257 ? 6.668 -37.971 -2.375 1.00 93.06 257 ASP A N 1
ATOM 2043 C CA . ASP A 1 257 ? 7.409 -37.371 -3.482 1.00 93.06 257 ASP A CA 1
ATOM 2044 C C . ASP A 1 257 ? 8.366 -36.292 -2.957 1.00 93.06 257 ASP A C 1
ATOM 2046 O O . ASP A 1 257 ? 7.995 -35.494 -2.097 1.00 93.06 257 ASP A O 1
ATOM 2050 N N . TYR A 1 258 ? 9.563 -36.203 -3.535 1.00 94.50 258 TYR A N 1
ATOM 2051 C CA . TYR A 1 258 ? 10.472 -35.076 -3.328 1.00 94.50 258 TYR A CA 1
ATOM 2052 C C . TYR A 1 258 ? 11.287 -34.775 -4.591 1.00 94.50 258 TYR A C 1
ATOM 2054 O O . TYR A 1 258 ? 11.395 -35.604 -5.498 1.00 94.50 258 TYR A O 1
ATOM 2062 N N . HIS A 1 259 ? 11.861 -33.574 -4.652 1.00 95.69 259 HIS A N 1
ATOM 2063 C CA . HIS A 1 259 ? 12.661 -33.111 -5.783 1.00 95.69 259 HIS A CA 1
ATOM 2064 C C . HIS A 1 259 ? 14.015 -32.598 -5.307 1.00 95.69 259 HIS A C 1
ATOM 2066 O O . HIS A 1 259 ? 14.124 -32.020 -4.228 1.00 95.69 259 HIS A O 1
ATOM 2072 N N . TYR A 1 260 ? 15.043 -32.783 -6.124 1.00 97.94 260 TYR A N 1
ATOM 2073 C CA . TYR A 1 260 ? 16.360 -32.209 -5.883 1.00 97.94 260 TYR A CA 1
ATOM 2074 C C . TYR A 1 260 ? 17.071 -31.913 -7.197 1.00 97.94 260 TYR A C 1
ATOM 2076 O O . TYR A 1 260 ? 16.721 -32.432 -8.263 1.00 97.94 260 TYR A O 1
ATOM 2084 N N . VAL A 1 261 ? 18.088 -31.063 -7.110 1.00 98.69 261 VAL A N 1
ATOM 2085 C CA . VAL A 1 261 ? 18.936 -30.707 -8.239 1.00 98.69 261 VAL A CA 1
ATOM 2086 C C . VAL A 1 261 ? 20.385 -30.960 -7.875 1.00 98.69 261 VAL A C 1
ATOM 2088 O O . VAL A 1 261 ? 20.883 -30.410 -6.895 1.00 98.69 261 VAL A O 1
ATOM 2091 N N . LEU A 1 262 ? 21.064 -31.772 -8.681 1.00 98.81 262 LEU A N 1
ATOM 2092 C CA . LEU A 1 262 ? 22.519 -31.884 -8.645 1.00 98.81 262 LEU A CA 1
ATOM 2093 C C . LEU A 1 262 ? 23.121 -30.860 -9.606 1.00 98.81 262 LEU A C 1
ATOM 2095 O O . LEU A 1 262 ? 22.617 -30.689 -10.716 1.00 98.81 262 LEU A O 1
ATOM 2099 N N . ILE A 1 263 ? 24.187 -30.180 -9.199 1.00 98.75 263 ILE A N 1
ATOM 2100 C CA . ILE A 1 263 ? 24.776 -29.063 -9.942 1.00 98.75 263 ILE A CA 1
ATOM 2101 C C . ILE A 1 263 ? 26.277 -29.309 -10.065 1.00 98.75 263 ILE A C 1
ATOM 2103 O O . ILE A 1 263 ? 26.998 -29.269 -9.070 1.00 98.75 263 ILE A O 1
ATOM 2107 N N . VAL A 1 264 ? 26.750 -29.572 -11.281 1.00 98.69 264 VAL A N 1
ATOM 2108 C CA . VAL A 1 264 ? 28.173 -29.793 -11.562 1.00 98.69 264 VAL A CA 1
ATOM 2109 C C . VAL A 1 264 ? 28.828 -28.451 -11.865 1.00 98.69 264 VAL A C 1
ATOM 2111 O O . VAL A 1 264 ? 28.352 -27.713 -12.729 1.00 98.69 264 VAL A O 1
ATOM 2114 N N . GLY A 1 265 ? 29.925 -28.112 -11.194 1.00 98.00 265 GLY A N 1
ATOM 2115 C CA . GLY A 1 265 ? 30.665 -26.897 -11.525 1.00 98.00 265 GLY A CA 1
ATOM 2116 C C . GLY A 1 265 ? 31.508 -26.343 -10.390 1.00 98.00 265 GLY A C 1
ATOM 2117 O O . GLY A 1 265 ? 31.757 -27.009 -9.388 1.00 98.00 265 GLY A O 1
ATOM 2118 N N . LYS A 1 266 ? 31.947 -25.095 -10.576 1.00 98.25 266 LYS A N 1
ATOM 2119 C CA . LYS A 1 266 ? 32.611 -24.322 -9.528 1.00 98.25 266 LYS A CA 1
ATOM 2120 C C . LYS A 1 266 ? 31.618 -23.850 -8.461 1.00 98.25 266 LYS A C 1
ATOM 2122 O O . LYS A 1 266 ? 30.424 -23.713 -8.736 1.00 98.25 266 LYS A O 1
ATOM 2127 N N . LEU A 1 267 ? 32.120 -23.564 -7.263 1.00 98.00 267 LEU A N 1
ATOM 2128 C CA . LEU A 1 267 ? 31.353 -23.058 -6.120 1.00 98.00 267 LEU A CA 1
ATOM 2129 C C . LEU A 1 267 ? 30.426 -21.884 -6.477 1.00 98.00 267 LEU A C 1
ATOM 2131 O O . LEU A 1 267 ? 29.254 -21.877 -6.100 1.00 98.00 267 LEU A O 1
ATOM 2135 N N . ASP A 1 268 ? 30.937 -20.897 -7.211 1.00 95.62 268 ASP A N 1
ATOM 2136 C CA . ASP A 1 268 ? 30.175 -19.726 -7.641 1.00 95.62 268 ASP A CA 1
ATOM 2137 C C . ASP A 1 268 ? 29.039 -20.109 -8.598 1.00 95.62 268 ASP A C 1
ATOM 2139 O O . ASP A 1 268 ? 27.920 -19.632 -8.439 1.00 95.62 268 ASP A O 1
ATOM 2143 N N . VAL A 1 269 ? 29.280 -21.023 -9.540 1.00 96.12 269 VAL A N 1
ATOM 2144 C CA . VAL A 1 269 ? 28.257 -21.562 -10.450 1.00 96.12 269 VAL A CA 1
ATOM 2145 C C . VAL A 1 269 ? 27.163 -22.301 -9.675 1.00 96.12 269 VAL A C 1
ATOM 2147 O O . VAL A 1 269 ? 25.978 -22.067 -9.925 1.00 96.12 269 VAL A O 1
ATOM 2150 N N . ILE A 1 270 ? 27.544 -23.149 -8.714 1.00 98.25 270 ILE A N 1
ATOM 2151 C CA . ILE A 1 270 ? 26.609 -23.900 -7.864 1.00 98.25 270 ILE A CA 1
ATOM 2152 C C . ILE A 1 270 ? 25.725 -22.938 -7.070 1.00 98.25 270 ILE A C 1
ATOM 2154 O O . ILE A 1 270 ? 24.497 -23.014 -7.136 1.00 98.25 270 ILE A O 1
ATOM 2158 N N . ARG A 1 271 ? 26.329 -21.981 -6.362 1.00 96.56 271 ARG A N 1
ATOM 2159 C CA . ARG A 1 271 ? 25.573 -21.027 -5.547 1.00 96.56 271 ARG A CA 1
ATOM 2160 C C . ARG A 1 271 ? 24.735 -20.078 -6.405 1.00 96.56 271 ARG A C 1
ATOM 2162 O O . ARG A 1 271 ? 23.595 -19.783 -6.056 1.00 96.56 271 ARG A O 1
ATOM 2169 N N . ASN A 1 272 ? 25.233 -19.661 -7.569 1.00 91.62 272 ASN A N 1
ATOM 2170 C CA . ASN A 1 272 ? 24.475 -18.832 -8.507 1.00 91.62 272 ASN A CA 1
ATOM 2171 C C . ASN A 1 272 ? 23.234 -19.547 -9.053 1.00 91.62 272 ASN A C 1
ATOM 2173 O O . ASN A 1 272 ? 22.227 -18.884 -9.300 1.00 91.62 272 ASN A O 1
ATOM 2177 N N . TYR A 1 273 ? 23.262 -20.875 -9.216 1.00 94.25 273 TYR A N 1
ATOM 2178 C CA . TYR A 1 273 ? 22.053 -21.631 -9.546 1.00 94.25 273 TYR A CA 1
ATOM 2179 C C . TYR A 1 273 ? 20.985 -21.463 -8.458 1.00 94.25 273 TYR A C 1
ATOM 2181 O O . TYR A 1 273 ? 19.843 -21.134 -8.779 1.00 94.25 273 TYR A O 1
ATOM 2189 N N . VAL A 1 274 ? 21.363 -21.607 -7.183 1.00 92.31 274 VAL A N 1
ATOM 2190 C CA . VAL A 1 274 ? 20.465 -21.413 -6.029 1.00 92.31 274 VAL A CA 1
ATOM 2191 C C . VAL A 1 274 ? 19.925 -19.983 -5.988 1.00 92.31 274 VAL A C 1
ATOM 2193 O O . VAL A 1 274 ? 18.749 -19.748 -5.721 1.00 92.31 274 VAL A O 1
ATOM 2196 N N . TYR A 1 275 ? 20.759 -18.999 -6.324 1.00 86.88 275 TYR A N 1
ATOM 2197 C CA . TYR A 1 275 ? 20.366 -17.593 -6.314 1.00 86.88 275 TYR A CA 1
ATOM 2198 C C . TYR A 1 275 ? 19.378 -17.227 -7.424 1.00 86.88 275 TYR A C 1
ATOM 2200 O O . TYR A 1 275 ? 18.687 -16.221 -7.282 1.00 86.88 275 TYR A O 1
ATOM 2208 N N . ARG A 1 276 ? 19.279 -18.032 -8.486 1.00 86.19 276 ARG A N 1
ATOM 2209 C CA . ARG A 1 276 ? 18.294 -17.860 -9.565 1.00 86.19 276 ARG A CA 1
ATOM 2210 C C . ARG A 1 276 ? 16.931 -18.483 -9.251 1.00 86.19 276 ARG A C 1
ATOM 2212 O O . ARG A 1 276 ? 15.992 -18.232 -9.999 1.00 86.19 276 ARG A O 1
ATOM 2219 N N . GLN A 1 277 ? 16.819 -19.280 -8.187 1.00 85.19 277 GLN A N 1
ATOM 2220 C CA . GLN A 1 277 ? 15.549 -19.889 -7.791 1.00 85.19 277 GLN A CA 1
ATOM 2221 C C . GLN A 1 277 ? 14.655 -18.865 -7.069 1.00 85.19 277 GLN A C 1
ATOM 2223 O O . GLN A 1 277 ? 15.183 -17.936 -6.442 1.00 85.19 277 GLN A O 1
ATOM 2228 N N . PRO A 1 278 ? 13.316 -19.008 -7.137 1.00 74.44 278 PRO A N 1
ATOM 2229 C CA . PRO A 1 278 ? 12.391 -18.166 -6.383 1.00 74.44 278 PRO A CA 1
ATOM 2230 C C . PRO A 1 278 ? 12.755 -18.098 -4.895 1.00 74.44 278 PRO A C 1
ATOM 2232 O O . PRO A 1 278 ? 13.161 -19.091 -4.290 1.00 74.44 278 PRO A O 1
ATOM 2235 N N . ARG A 1 279 ? 12.627 -16.911 -4.290 1.00 78.12 279 ARG A N 1
ATOM 2236 C CA . ARG A 1 279 ? 12.900 -16.741 -2.858 1.00 78.12 279 ARG A CA 1
ATOM 2237 C C . ARG A 1 279 ? 11.746 -17.328 -2.042 1.00 78.12 279 ARG A C 1
ATOM 2239 O O . ARG A 1 279 ? 10.596 -17.012 -2.347 1.00 78.12 279 ARG A O 1
ATOM 2246 N N . PRO A 1 280 ? 12.027 -18.131 -1.002 1.00 67.81 280 PRO A N 1
ATOM 2247 C CA . PRO A 1 280 ? 10.974 -18.650 -0.145 1.00 67.81 280 PRO A CA 1
ATOM 2248 C C . PRO A 1 280 ? 10.297 -17.488 0.591 1.00 67.81 280 PRO A C 1
ATOM 2250 O O . PRO A 1 280 ? 10.956 -16.715 1.288 1.00 67.81 280 PRO A O 1
ATOM 2253 N N . ALA A 1 281 ? 8.983 -17.355 0.412 1.00 74.38 281 ALA A N 1
ATOM 2254 C CA . ALA A 1 281 ? 8.155 -16.494 1.250 1.00 74.38 281 ALA A CA 1
ATOM 2255 C C . ALA A 1 281 ? 8.068 -17.069 2.676 1.00 74.38 281 ALA A C 1
ATOM 2257 O O . ALA A 1 281 ? 8.505 -18.194 2.934 1.00 74.38 281 ALA A O 1
ATOM 2258 N N . LEU A 1 282 ? 7.461 -16.321 3.604 1.00 84.06 282 LEU A N 1
ATOM 2259 C CA . LEU A 1 282 ? 7.080 -16.914 4.884 1.00 84.06 282 LEU A CA 1
ATOM 2260 C C . LEU A 1 282 ? 6.172 -18.132 4.653 1.00 84.06 282 LEU A C 1
ATOM 2262 O O . LEU A 1 282 ? 5.277 -18.074 3.805 1.00 84.06 282 LEU A O 1
ATOM 2266 N N . PRO A 1 283 ? 6.391 -19.233 5.387 1.00 86.25 283 PRO A N 1
ATOM 2267 C CA . PRO A 1 283 ? 5.717 -20.483 5.101 1.00 86.25 283 PRO A CA 1
ATOM 2268 C C . PRO A 1 283 ? 4.232 -20.431 5.456 1.00 86.25 283 PRO A C 1
ATOM 2270 O O . PRO A 1 283 ? 3.830 -19.967 6.530 1.00 86.25 283 PRO A O 1
ATOM 2273 N N . VAL A 1 284 ? 3.435 -20.985 4.544 1.00 89.12 284 VAL A N 1
ATOM 2274 C CA . VAL A 1 284 ? 1.993 -21.187 4.672 1.00 89.12 284 VAL A CA 1
ATOM 2275 C C . VAL A 1 284 ? 1.714 -22.671 4.452 1.00 89.12 284 VAL A C 1
ATOM 2277 O O . VAL A 1 284 ? 1.834 -23.176 3.339 1.00 89.12 284 VAL A O 1
ATOM 2280 N N . TYR A 1 285 ? 1.350 -23.371 5.522 1.00 94.25 285 TYR A N 1
ATOM 2281 C CA . TYR A 1 285 ? 1.060 -24.799 5.505 1.00 94.25 285 TYR A CA 1
ATOM 2282 C C . TYR A 1 285 ? -0.444 -25.029 5.382 1.00 94.25 285 TYR A C 1
ATOM 2284 O O . TYR A 1 285 ? -1.214 -24.595 6.240 1.00 94.25 285 TYR A O 1
ATOM 2292 N N . HIS A 1 286 ? -0.849 -25.750 4.338 1.00 93.00 286 HIS A N 1
ATOM 2293 C CA . HIS A 1 286 ? -2.223 -26.193 4.101 1.00 93.00 286 HIS A CA 1
ATOM 2294 C C . HIS A 1 286 ? -2.280 -27.719 4.150 1.00 93.00 286 HIS A C 1
ATOM 2296 O O . HIS A 1 286 ? -1.620 -28.405 3.365 1.00 93.00 286 HIS A O 1
ATOM 2302 N N . PHE A 1 287 ? -3.063 -28.261 5.079 1.00 96.19 287 PHE A N 1
ATOM 2303 C CA . PHE A 1 287 ? -3.099 -29.696 5.358 1.00 96.19 287 PHE A CA 1
ATOM 2304 C C . PHE A 1 287 ? -4.248 -30.409 4.640 1.00 96.19 287 PHE A C 1
ATOM 2306 O O . PHE A 1 287 ? -4.914 -31.276 5.205 1.00 96.19 287 PHE A O 1
ATOM 2313 N N . ASP A 1 288 ? -4.506 -30.035 3.389 1.00 89.44 288 ASP A N 1
ATOM 2314 C CA . ASP A 1 288 ? -5.622 -30.584 2.619 1.00 89.44 288 ASP A CA 1
ATOM 2315 C C . ASP A 1 288 ? -5.387 -32.047 2.233 1.00 89.44 288 ASP A C 1
ATOM 2317 O O . ASP A 1 288 ? -6.314 -32.853 2.275 1.00 89.44 288 ASP A O 1
ATOM 2321 N N . ASN A 1 289 ? -4.147 -32.396 1.883 1.00 90.44 289 ASN A N 1
ATOM 2322 C CA . ASN A 1 289 ? -3.788 -33.713 1.352 1.00 90.44 289 ASN A CA 1
ATOM 2323 C C . ASN A 1 289 ? -2.402 -34.228 1.783 1.00 90.44 289 ASN A C 1
ATOM 2325 O O . ASN A 1 289 ? -2.001 -35.316 1.377 1.00 90.44 289 ASN A O 1
ATOM 2329 N N . GLN A 1 290 ? -1.665 -33.482 2.612 1.00 92.12 290 GLN A N 1
ATOM 2330 C CA . GLN A 1 290 ? -0.325 -33.856 3.073 1.00 92.12 290 GLN A CA 1
ATOM 2331 C C . GLN A 1 290 ? 0.037 -33.171 4.395 1.00 92.12 290 GLN A C 1
ATOM 2333 O O . GLN A 1 290 ? -0.561 -32.161 4.763 1.00 92.12 290 GLN A O 1
ATOM 2338 N N . ARG A 1 291 ? 1.050 -33.700 5.097 1.00 94.81 291 ARG A N 1
ATOM 2339 C CA . ARG A 1 291 ? 1.564 -33.125 6.357 1.00 94.81 291 ARG A CA 1
ATOM 2340 C C . ARG A 1 291 ? 2.532 -31.966 6.157 1.00 94.81 291 ARG A C 1
ATOM 2342 O O . ARG A 1 291 ? 2.800 -31.249 7.111 1.00 94.81 291 ARG A O 1
ATOM 2349 N N . GLN A 1 292 ? 3.068 -31.789 4.948 1.00 92.62 292 GLN A N 1
ATOM 2350 C CA . GLN A 1 292 ? 4.108 -30.793 4.658 1.00 92.62 292 GLN A CA 1
ATOM 2351 C C . GLN A 1 292 ? 5.276 -30.858 5.665 1.00 92.62 292 GLN A C 1
ATOM 2353 O O . GLN A 1 292 ? 5.695 -29.838 6.210 1.00 92.62 292 GLN A O 1
ATOM 2358 N N . HIS A 1 293 ? 5.748 -32.078 5.955 1.00 93.19 293 HIS A N 1
ATOM 2359 C CA . HIS A 1 293 ? 6.842 -32.380 6.892 1.00 93.19 293 HIS A CA 1
ATOM 2360 C C . HIS A 1 293 ? 6.583 -32.017 8.365 1.00 93.19 293 HIS A C 1
ATOM 2362 O O . HIS A 1 293 ? 7.504 -32.035 9.183 1.00 93.19 293 HIS A O 1
ATOM 2368 N N . TRP A 1 294 ? 5.339 -31.697 8.739 1.00 95.75 294 TRP A N 1
ATOM 2369 C CA . TRP A 1 294 ? 4.973 -31.605 10.148 1.00 95.75 294 TRP A CA 1
ATOM 2370 C C . TRP A 1 294 ? 4.972 -32.990 10.788 1.00 95.75 294 TRP A C 1
ATOM 2372 O O . TRP A 1 294 ? 4.425 -33.948 10.239 1.00 95.75 294 TRP A O 1
ATOM 2382 N N . TYR A 1 295 ? 5.555 -33.079 11.978 1.00 94.88 295 TYR A N 1
ATOM 2383 C CA . TYR A 1 295 ? 5.731 -34.334 12.701 1.00 94.88 295 TYR A CA 1
ATOM 2384 C C . TYR A 1 295 ? 5.278 -34.225 14.153 1.00 94.88 295 TYR A C 1
ATOM 2386 O O . TYR A 1 295 ? 5.034 -33.132 14.665 1.00 94.88 295 TYR A O 1
ATOM 2394 N N . TYR A 1 296 ? 5.170 -35.374 14.821 1.00 95.31 296 TYR A N 1
ATOM 2395 C CA . TYR A 1 296 ? 4.490 -35.499 16.107 1.00 95.31 296 TYR A CA 1
ATOM 2396 C C . TYR A 1 296 ? 5.407 -36.005 17.219 1.00 95.31 296 TYR A C 1
ATOM 2398 O O . TYR A 1 296 ? 6.298 -36.825 16.994 1.00 95.31 296 TYR A O 1
ATOM 2406 N N . GLN A 1 297 ? 5.145 -35.544 18.442 1.00 93.69 297 GLN A N 1
ATOM 2407 C CA . GLN A 1 297 ? 5.720 -36.069 19.680 1.00 93.69 297 GLN A CA 1
ATOM 2408 C C . GLN A 1 297 ? 4.584 -36.409 20.651 1.00 93.69 297 GLN A C 1
ATOM 2410 O O . GLN A 1 297 ? 3.675 -35.600 20.853 1.00 93.69 297 GLN A O 1
ATOM 2415 N N . ASN A 1 298 ? 4.639 -37.605 21.248 1.00 94.12 298 ASN A N 1
ATOM 2416 C CA . ASN A 1 298 ? 3.631 -38.142 22.178 1.00 94.12 298 ASN A CA 1
ATOM 2417 C C . ASN A 1 298 ? 2.193 -38.158 21.625 1.00 94.12 298 ASN A C 1
ATOM 2419 O O . ASN A 1 298 ? 1.220 -38.136 22.379 1.00 94.12 298 ASN A O 1
ATOM 2423 N N . THR A 1 299 ? 2.044 -38.168 20.302 1.00 95.44 299 THR A N 1
ATOM 2424 C CA . THR A 1 299 ? 0.753 -38.235 19.624 1.00 95.44 299 THR A CA 1
ATOM 2425 C C . THR A 1 299 ? 0.916 -38.786 18.207 1.00 95.44 299 THR A C 1
ATOM 2427 O O . THR A 1 299 ? 2.030 -38.991 17.730 1.00 95.44 299 THR A O 1
ATOM 2430 N N . THR A 1 300 ? -0.212 -39.061 17.566 1.00 95.88 300 THR A N 1
ATOM 2431 C CA . THR A 1 300 ? -0.355 -39.519 16.182 1.00 95.88 300 THR A CA 1
ATOM 2432 C C . THR A 1 300 ? -1.544 -38.797 15.560 1.00 95.88 300 THR A C 1
ATOM 2434 O O . THR A 1 300 ? -2.420 -38.300 16.282 1.00 95.88 300 THR A O 1
ATOM 2437 N N . ASP A 1 301 ? -1.594 -38.766 14.233 1.00 95.75 301 ASP A N 1
ATOM 2438 C CA . ASP A 1 301 ? -2.787 -38.342 13.507 1.00 95.75 301 ASP A CA 1
ATOM 2439 C C . ASP A 1 301 ? -3.604 -39.555 13.015 1.00 95.75 301 ASP A C 1
ATOM 2441 O O . ASP A 1 301 ? -3.552 -40.643 13.601 1.00 95.75 301 ASP A O 1
ATOM 2445 N N . LYS A 1 302 ? -4.421 -39.371 11.972 1.00 94.38 302 LYS A N 1
ATOM 2446 C CA . LYS A 1 302 ? -5.229 -40.439 11.367 1.00 94.38 302 LYS A CA 1
ATOM 2447 C C . LYS A 1 302 ? -4.425 -41.381 10.449 1.00 94.38 302 LYS A C 1
ATOM 2449 O O . LYS A 1 302 ? -4.934 -42.450 10.120 1.00 94.38 302 LYS A O 1
ATOM 2454 N N . GLY A 1 303 ? -3.201 -41.025 10.061 1.00 94.00 303 GLY A N 1
ATOM 2455 C CA . GLY A 1 303 ? -2.439 -41.728 9.026 1.00 94.00 303 GLY A CA 1
ATOM 2456 C C . GLY A 1 303 ? -2.751 -41.242 7.605 1.00 94.00 303 GLY A C 1
ATOM 2457 O O . GLY A 1 303 ? -3.627 -40.406 7.387 1.00 94.00 303 GLY A O 1
ATOM 2458 N N . TRP A 1 304 ? -2.006 -41.766 6.632 1.00 94.12 304 TRP A N 1
ATOM 2459 C CA . TRP A 1 304 ? -2.150 -41.464 5.208 1.00 94.12 304 TRP A CA 1
ATOM 2460 C C . TRP A 1 304 ? -3.337 -42.221 4.561 1.00 94.12 304 TRP A C 1
ATOM 2462 O O . TRP A 1 304 ? -3.558 -43.395 4.878 1.00 94.12 304 TRP A O 1
ATOM 2472 N N . PRO A 1 305 ? -4.083 -41.609 3.616 1.00 94.06 305 PRO A N 1
ATOM 2473 C CA . PRO A 1 305 ? -3.924 -40.245 3.111 1.00 94.06 305 PRO A CA 1
ATOM 2474 C C . PRO A 1 305 ? -4.468 -39.183 4.069 1.00 94.06 305 PRO A C 1
ATOM 2476 O O . PRO A 1 305 ? -5.518 -39.353 4.691 1.00 94.06 305 PRO A O 1
ATOM 2479 N N . VAL A 1 306 ? -3.771 -38.048 4.133 1.00 93.19 306 VAL A N 1
ATOM 2480 C CA . VAL A 1 306 ? -4.300 -36.844 4.785 1.00 93.19 306 VAL A CA 1
ATOM 2481 C C . VAL A 1 306 ? -5.484 -36.333 3.958 1.00 93.19 306 VAL A C 1
ATOM 2483 O O . VAL A 1 306 ? -5.432 -36.343 2.731 1.00 93.19 306 VAL A O 1
ATOM 2486 N N . SER A 1 307 ? -6.563 -35.907 4.620 1.00 90.81 307 SER A N 1
ATOM 2487 C CA . SER A 1 307 ? -7.771 -35.427 3.941 1.00 90.81 307 SER A CA 1
ATOM 2488 C C . SER A 1 307 ? -8.453 -34.309 4.729 1.00 90.81 307 SER A C 1
ATOM 2490 O O . SER A 1 307 ? -9.144 -34.549 5.724 1.00 90.81 307 SER A O 1
ATOM 2492 N N . GLY A 1 308 ? -8.316 -33.083 4.229 1.00 88.25 308 GLY A N 1
ATOM 2493 C CA . GLY A 1 308 ? -9.005 -31.895 4.723 1.00 88.25 308 GLY A CA 1
ATOM 2494 C C . GLY A 1 308 ? -8.627 -31.497 6.149 1.00 88.25 308 GLY A C 1
ATOM 2495 O O . GLY A 1 308 ? -9.510 -31.052 6.878 1.00 88.25 308 GLY A O 1
ATOM 2496 N N . GLY A 1 309 ? -7.371 -31.699 6.564 1.00 95.38 309 GLY A N 1
ATOM 2497 C CA . GLY A 1 309 ? -6.810 -31.314 7.865 1.00 95.38 309 GLY A CA 1
ATOM 2498 C C . GLY A 1 309 ? -6.106 -32.456 8.616 1.00 95.38 309 GLY A C 1
ATOM 2499 O O . GLY A 1 309 ? -6.389 -33.633 8.391 1.00 95.38 309 GLY A O 1
ATOM 2500 N N . LEU A 1 310 ? -5.222 -32.104 9.556 1.00 97.81 310 LEU A N 1
ATOM 2501 C CA . LEU A 1 310 ? -4.545 -33.041 10.462 1.00 97.81 310 LEU A CA 1
ATOM 2502 C C . LEU A 1 310 ? -5.375 -33.254 11.732 1.00 97.81 310 LEU A C 1
ATOM 2504 O O . LEU A 1 310 ? -5.569 -32.318 12.504 1.00 97.81 310 LEU A O 1
ATOM 2508 N N . GLU A 1 311 ? -5.851 -34.478 11.962 1.00 97.00 311 GLU A N 1
ATOM 2509 C CA . GLU A 1 311 ? -6.586 -34.860 13.177 1.00 97.00 311 GLU A CA 1
ATOM 2510 C C . GLU A 1 311 ? -5.633 -35.368 14.267 1.00 97.00 311 GLU A C 1
ATOM 2512 O O . GLU A 1 311 ? -5.372 -36.567 14.359 1.00 97.00 311 GLU A O 1
ATOM 2517 N N . ILE A 1 312 ? -5.129 -34.466 15.104 1.00 97.12 312 ILE A N 1
ATOM 2518 C CA . ILE A 1 312 ? -4.139 -34.780 16.138 1.00 97.12 312 ILE A CA 1
ATOM 2519 C C . ILE A 1 312 ? -4.833 -35.288 17.401 1.00 97.12 312 ILE A C 1
ATOM 2521 O O . ILE A 1 312 ? -5.681 -34.591 17.961 1.00 97.12 312 ILE A O 1
ATOM 2525 N N . LYS A 1 313 ? -4.454 -36.480 17.882 1.00 96.56 313 LYS A N 1
ATOM 2526 C CA . LYS A 1 313 ? -4.952 -37.020 19.160 1.00 96.56 313 LYS A CA 1
ATOM 2527 C C . LYS A 1 313 ? -4.445 -36.174 20.329 1.00 96.56 313 LYS A C 1
ATOM 2529 O O . LYS A 1 313 ? -3.254 -35.864 20.407 1.00 96.56 313 LYS A O 1
ATOM 2534 N N . LEU A 1 314 ? -5.333 -35.807 21.242 1.00 96.25 314 LEU A N 1
ATOM 2535 C CA . LEU A 1 314 ? -5.003 -34.911 22.346 1.00 96.25 314 LEU A CA 1
ATOM 2536 C C . LEU A 1 314 ? -4.598 -35.677 23.607 1.00 96.25 314 LEU A C 1
ATOM 2538 O O . LEU A 1 314 ? -5.159 -36.719 23.936 1.00 96.25 314 LEU A O 1
ATOM 2542 N N . ASN A 1 315 ? -3.587 -35.145 24.290 1.00 92.50 315 ASN A N 1
ATOM 2543 C CA . ASN A 1 315 ? -3.195 -35.434 25.668 1.00 92.50 315 ASN A CA 1
ATOM 2544 C C . ASN A 1 315 ? -2.258 -34.307 26.146 1.00 92.50 315 ASN A C 1
ATOM 2546 O O . ASN A 1 315 ? -1.799 -33.501 25.333 1.00 92.50 315 ASN A O 1
ATOM 2550 N N . SER A 1 316 ? -1.918 -34.283 27.437 1.00 89.88 316 SER A N 1
ATOM 2551 C CA . SER A 1 316 ? -1.116 -33.206 28.044 1.00 89.88 316 SER A CA 1
ATOM 2552 C C . SER A 1 316 ? 0.315 -33.068 27.508 1.00 89.88 316 SER A C 1
ATOM 2554 O O . SER A 1 316 ? 0.972 -32.067 27.780 1.00 89.88 316 SER A O 1
ATOM 2556 N N . GLN A 1 317 ? 0.824 -34.063 26.779 1.00 92.50 317 GLN A N 1
ATOM 2557 C CA . GLN A 1 317 ? 2.169 -34.080 26.196 1.00 92.50 317 GLN A CA 1
ATOM 2558 C C . GLN A 1 317 ? 2.151 -34.067 24.659 1.00 92.50 317 GLN A C 1
ATOM 2560 O O . GLN A 1 317 ? 3.219 -34.051 24.035 1.00 92.50 317 GLN A O 1
ATOM 2565 N N . ALA A 1 318 ? 0.963 -34.086 24.044 1.00 95.19 318 ALA A N 1
ATOM 2566 C CA . ALA A 1 318 ? 0.792 -34.109 22.600 1.00 95.19 318 ALA A CA 1
ATOM 2567 C C . ALA A 1 318 ? 1.349 -32.824 21.990 1.00 95.19 318 ALA A C 1
ATOM 2569 O O . ALA A 1 318 ? 1.005 -31.716 22.405 1.00 95.19 318 ALA A O 1
ATOM 2570 N N . SER A 1 319 ? 2.196 -32.958 20.975 1.00 95.38 319 SER A N 1
ATOM 2571 C CA . SER A 1 319 ? 2.681 -31.801 20.232 1.00 95.38 319 SER A CA 1
ATOM 2572 C C . SER A 1 319 ? 3.010 -32.129 18.787 1.00 95.38 319 SER A C 1
ATOM 2574 O O . SER A 1 319 ? 3.278 -33.280 18.436 1.00 95.38 319 SER A O 1
ATOM 2576 N N . MET A 1 320 ? 2.982 -31.088 17.959 1.00 95.88 320 MET A N 1
ATOM 2577 C CA . MET A 1 320 ? 3.402 -31.136 16.565 1.00 95.88 320 MET A CA 1
ATOM 2578 C C . MET A 1 320 ? 4.439 -30.055 16.284 1.00 95.88 320 MET A C 1
ATOM 2580 O O . MET A 1 320 ? 4.334 -28.951 16.819 1.00 95.88 320 MET A O 1
ATOM 2584 N N . SER A 1 321 ? 5.407 -30.360 15.432 1.00 94.94 321 SER A N 1
ATOM 2585 C CA . SER A 1 321 ? 6.516 -29.465 15.109 1.00 94.94 321 SER A CA 1
ATOM 2586 C C . SER A 1 321 ? 6.650 -29.279 13.604 1.00 94.94 321 SER A C 1
ATOM 2588 O O . SER A 1 321 ? 6.399 -30.210 12.837 1.00 94.94 321 SER A O 1
ATOM 2590 N N . SER A 1 322 ? 7.035 -28.072 13.193 1.00 94.25 322 SER A N 1
ATOM 2591 C CA . SER A 1 322 ? 7.266 -27.720 11.795 1.00 94.25 322 SER A CA 1
ATOM 2592 C C . SER A 1 322 ? 8.566 -28.335 11.271 1.00 94.25 322 SER A C 1
ATOM 2594 O O . SER A 1 322 ? 9.453 -28.667 12.068 1.00 94.25 322 SER A O 1
ATOM 2596 N N . PRO A 1 323 ? 8.754 -28.402 9.940 1.00 91.81 323 PRO A N 1
ATOM 2597 C CA . PRO A 1 323 ? 10.096 -28.531 9.384 1.00 91.81 323 PRO A CA 1
ATOM 2598 C C . PRO A 1 323 ? 10.996 -27.369 9.832 1.00 91.81 323 PRO A C 1
ATOM 2600 O O . PRO A 1 323 ? 10.521 -26.318 10.275 1.00 91.81 323 PRO A O 1
ATOM 2603 N N . MET A 1 324 ? 12.308 -27.565 9.704 1.00 90.44 324 MET A N 1
ATOM 2604 C CA . MET A 1 324 ? 13.305 -26.527 9.970 1.00 90.44 324 MET A CA 1
ATOM 2605 C C . MET A 1 324 ? 13.261 -25.450 8.879 1.00 90.44 324 MET A C 1
ATOM 2607 O O . MET A 1 324 ? 13.540 -25.731 7.715 1.00 90.44 324 MET A O 1
ATOM 2611 N N . ILE A 1 325 ? 12.933 -24.220 9.272 1.00 88.19 325 ILE A N 1
ATOM 2612 C CA . ILE A 1 325 ? 12.692 -23.075 8.383 1.00 88.19 325 ILE A CA 1
ATOM 2613 C C . ILE A 1 325 ? 13.248 -21.802 9.007 1.00 88.19 325 ILE A C 1
ATOM 2615 O O . ILE A 1 325 ? 12.927 -21.510 10.145 1.00 88.19 325 ILE A O 1
ATOM 2619 N N . LEU A 1 326 ? 14.033 -21.005 8.288 1.00 90.31 326 LEU A N 1
ATOM 2620 C CA . LEU A 1 326 ? 14.572 -19.751 8.826 1.00 90.31 326 LEU A CA 1
ATOM 2621 C C . LEU A 1 326 ? 13.620 -18.565 8.607 1.00 90.31 326 LEU A C 1
ATOM 2623 O O . LEU A 1 326 ? 13.206 -18.317 7.477 1.00 90.31 326 LEU A O 1
ATOM 2627 N N . TRP A 1 327 ? 13.343 -17.782 9.656 1.00 90.50 327 TRP A N 1
ATOM 2628 C CA . TRP A 1 327 ? 12.679 -16.476 9.535 1.00 90.50 327 TRP A CA 1
ATOM 2629 C C . TRP A 1 327 ? 13.225 -15.456 10.536 1.00 90.50 327 TRP A C 1
ATOM 2631 O O . TRP A 1 327 ? 13.736 -15.814 11.602 1.00 90.50 327 TRP A O 1
ATOM 2641 N N . LYS A 1 328 ? 13.106 -14.166 10.206 1.00 86.81 328 LYS A N 1
ATOM 2642 C CA . LYS A 1 328 ? 13.406 -13.074 11.139 1.00 86.81 328 LYS A CA 1
ATOM 2643 C C . LYS A 1 328 ? 12.140 -12.677 11.887 1.00 86.81 328 LYS A C 1
ATOM 2645 O O . LYS A 1 328 ? 11.060 -12.631 11.301 1.00 86.81 328 LYS A O 1
ATOM 2650 N N . ALA A 1 329 ? 12.284 -12.301 13.154 1.00 84.69 329 ALA A N 1
ATOM 2651 C CA . ALA A 1 329 ? 11.185 -11.801 13.979 1.00 84.69 329 ALA A CA 1
ATOM 2652 C C . ALA A 1 329 ? 10.426 -10.641 13.306 1.00 84.69 329 ALA A C 1
ATOM 2654 O O . ALA A 1 329 ? 9.202 -10.595 13.344 1.00 84.69 329 ALA A O 1
ATOM 2655 N N . ALA A 1 330 ? 11.161 -9.736 12.648 1.00 78.19 330 ALA A N 1
ATOM 2656 C CA . ALA A 1 330 ? 10.606 -8.575 11.948 1.00 78.19 330 ALA A CA 1
ATOM 2657 C C . ALA A 1 330 ? 9.746 -8.946 10.727 1.00 78.19 330 ALA A C 1
ATOM 2659 O O . ALA A 1 330 ? 8.838 -8.200 10.361 1.00 78.19 330 ALA A O 1
ATOM 2660 N N . ASP A 1 331 ? 10.017 -10.101 10.117 1.00 80.50 331 ASP A N 1
ATOM 2661 C CA . ASP A 1 331 ? 9.290 -10.557 8.938 1.00 80.50 331 ASP A CA 1
ATOM 2662 C C . ASP A 1 331 ? 7.975 -11.236 9.348 1.00 80.50 331 ASP A C 1
ATOM 2664 O O . ASP A 1 331 ? 7.000 -11.137 8.617 1.00 80.50 331 ASP A O 1
ATOM 2668 N N . ALA A 1 332 ? 7.903 -11.876 10.525 1.00 87.00 332 ALA A N 1
ATOM 2669 C CA . ALA A 1 332 ? 6.714 -12.590 11.001 1.00 87.00 332 ALA A CA 1
ATOM 2670 C C . ALA A 1 332 ? 6.294 -12.145 12.409 1.00 87.00 332 ALA A C 1
ATOM 2672 O O . ALA A 1 332 ? 6.849 -12.617 13.401 1.00 87.00 332 ALA A O 1
ATOM 2673 N N . SER A 1 333 ? 5.277 -11.286 12.515 1.00 84.25 333 SER A N 1
ATOM 2674 C CA . SER A 1 333 ? 4.724 -10.853 13.807 1.00 84.25 333 SER A CA 1
ATOM 2675 C C . SER A 1 333 ? 3.677 -11.815 14.377 1.00 84.25 333 SER A C 1
ATOM 2677 O O . SER A 1 333 ? 3.410 -11.767 15.577 1.00 84.25 333 SER A O 1
ATOM 2679 N N . ASN A 1 334 ? 3.115 -12.716 13.561 1.00 86.38 334 ASN A N 1
ATOM 2680 C CA . ASN A 1 334 ? 2.069 -13.647 13.980 1.00 86.38 334 ASN A CA 1
ATOM 2681 C C . ASN A 1 334 ? 2.283 -15.077 13.481 1.00 86.38 334 ASN A C 1
ATOM 2683 O O . ASN A 1 334 ? 2.813 -15.317 12.394 1.00 86.38 334 ASN A O 1
ATOM 2687 N N . VAL A 1 335 ? 1.725 -16.023 14.238 1.00 93.44 335 VAL A N 1
ATOM 2688 C CA . VAL A 1 335 ? 1.303 -17.331 13.720 1.00 93.44 335 VAL A CA 1
ATOM 2689 C C . VAL A 1 335 ? -0.213 -17.303 13.558 1.00 93.44 335 VAL A C 1
ATOM 2691 O O . VAL A 1 335 ? -0.926 -16.908 14.477 1.00 93.44 335 VAL A O 1
ATOM 2694 N N . VAL A 1 336 ? -0.717 -17.742 12.407 1.00 92.88 336 VAL A N 1
ATOM 2695 C CA . VAL A 1 336 ? -2.154 -17.936 12.176 1.00 92.88 336 VAL A CA 1
ATOM 2696 C C . VAL A 1 336 ? -2.452 -19.429 12.113 1.00 92.88 336 VAL A C 1
ATOM 2698 O O . VAL A 1 336 ? -1.802 -20.151 11.361 1.00 92.88 336 VAL A O 1
ATOM 2701 N N . ILE A 1 337 ? -3.433 -19.889 12.890 1.00 96.69 337 ILE A N 1
ATOM 2702 C CA . ILE A 1 337 ? -3.851 -21.295 12.969 1.00 96.69 337 ILE A CA 1
ATOM 2703 C C . ILE A 1 337 ? -5.347 -21.379 12.654 1.00 96.69 337 ILE A C 1
ATOM 2705 O O . ILE A 1 337 ? -6.157 -20.792 13.366 1.00 96.69 337 ILE A O 1
ATOM 2709 N N . ASP A 1 338 ? -5.731 -22.116 11.612 1.00 95.81 338 ASP A N 1
ATOM 2710 C CA . ASP A 1 338 ? -7.127 -22.512 11.364 1.00 95.81 338 ASP A CA 1
ATOM 2711 C C . ASP A 1 338 ? -7.318 -23.934 11.887 1.00 95.81 338 ASP A C 1
ATOM 2713 O O . ASP A 1 338 ? -6.708 -24.873 11.367 1.00 95.81 338 ASP A O 1
ATOM 2717 N N . ALA A 1 339 ? -8.111 -24.087 12.945 1.00 96.75 339 ALA A N 1
ATOM 2718 C CA . ALA A 1 339 ? -8.298 -25.363 13.620 1.00 96.75 339 ALA A CA 1
ATOM 2719 C C . ALA A 1 339 ? -9.687 -25.492 14.253 1.00 96.75 339 ALA A C 1
ATOM 2721 O O . ALA A 1 339 ? -10.297 -24.504 14.665 1.00 96.75 339 ALA A O 1
ATOM 2722 N N . ASP A 1 340 ? -10.158 -26.730 14.349 1.00 97.06 340 ASP A N 1
ATOM 2723 C CA . ASP A 1 340 ? -11.365 -27.156 15.049 1.00 97.06 340 ASP A CA 1
ATOM 2724 C C . ASP A 1 340 ? -10.993 -27.856 16.355 1.00 97.06 340 ASP A C 1
ATOM 2726 O O . ASP A 1 340 ? -10.317 -28.890 16.351 1.00 97.06 340 ASP A O 1
ATOM 2730 N N . TRP A 1 341 ? -11.394 -27.237 17.464 1.00 97.06 341 TRP A N 1
ATOM 2731 C CA . TRP A 1 341 ? -11.064 -27.663 18.819 1.00 97.06 341 TRP A CA 1
ATOM 2732 C C . TRP A 1 341 ? -12.252 -28.346 19.500 1.00 97.06 341 TRP A C 1
ATOM 2734 O O . TRP A 1 341 ? -13.390 -27.901 19.322 1.00 97.06 341 TRP A O 1
ATOM 2744 N N . PRO A 1 342 ? -12.019 -29.361 20.350 1.00 96.50 342 PRO A N 1
ATOM 2745 C CA . PRO A 1 342 ? -13.053 -29.849 21.251 1.00 96.50 342 PRO A CA 1
ATOM 2746 C C . PRO A 1 342 ? -13.394 -28.779 22.298 1.00 96.50 342 PRO A C 1
ATOM 2748 O O . PRO A 1 342 ? -12.556 -27.962 22.678 1.00 96.50 342 PRO A O 1
ATOM 2751 N N . ALA A 1 343 ? -14.638 -28.778 22.780 1.00 93.88 343 ALA A N 1
ATOM 2752 C CA . ALA A 1 343 ? -15.130 -27.769 23.725 1.00 93.88 343 ALA A CA 1
ATOM 2753 C C . ALA A 1 343 ? -14.450 -27.818 25.109 1.00 93.88 343 ALA A C 1
ATOM 2755 O O . ALA A 1 343 ? -14.502 -26.842 25.854 1.00 93.88 343 ALA A O 1
ATOM 2756 N N . THR A 1 344 ? -13.828 -28.947 25.445 1.00 94.75 344 THR A N 1
ATOM 2757 C CA . THR A 1 344 ? -13.078 -29.222 26.682 1.00 94.75 344 THR A CA 1
ATOM 2758 C C . THR A 1 344 ? -11.749 -28.472 26.756 1.00 94.75 344 THR A C 1
ATOM 2760 O O . THR A 1 344 ? -11.311 -28.108 27.847 1.00 94.75 344 THR A O 1
ATOM 2763 N N . VAL A 1 345 ? -11.109 -28.207 25.614 1.00 95.06 345 VAL A N 1
ATOM 2764 C CA . VAL A 1 345 ? -9.802 -27.548 25.564 1.00 95.06 345 VAL A CA 1
ATOM 2765 C C . VAL A 1 345 ? -9.987 -26.041 25.467 1.00 95.06 345 VAL A C 1
ATOM 2767 O O . VAL A 1 345 ? -10.665 -25.532 24.578 1.00 95.06 345 VAL A O 1
ATOM 2770 N N . THR A 1 346 ? -9.354 -25.312 26.388 1.00 94.12 346 THR A N 1
ATOM 2771 C CA . THR A 1 346 ? -9.506 -23.847 26.498 1.00 94.12 346 THR A CA 1
ATOM 2772 C C . THR A 1 346 ? -8.215 -23.072 26.265 1.00 94.12 346 THR A C 1
ATOM 2774 O O . THR A 1 346 ? -8.241 -21.852 26.091 1.00 94.12 346 THR A O 1
ATOM 2777 N N . LYS A 1 347 ? -7.068 -23.755 26.251 1.00 95.12 347 LYS A N 1
ATOM 2778 C CA . LYS A 1 347 ? -5.754 -23.146 26.037 1.00 95.12 347 LYS A CA 1
ATOM 2779 C C . LYS A 1 347 ? -4.905 -24.011 25.128 1.00 95.12 347 LYS A C 1
ATOM 2781 O O . LYS A 1 347 ? -4.918 -25.225 25.262 1.00 95.12 347 LYS A O 1
ATOM 2786 N N . ALA A 1 348 ? -4.107 -23.352 24.302 1.00 96.56 348 ALA A N 1
ATOM 2787 C CA . ALA A 1 348 ? -3.061 -23.950 23.488 1.00 96.56 348 ALA A CA 1
ATOM 2788 C C . ALA A 1 348 ? -1.782 -23.108 23.598 1.00 96.56 348 ALA A C 1
ATOM 2790 O O . ALA A 1 348 ? -1.784 -21.998 24.147 1.00 96.56 348 ALA A O 1
ATOM 2791 N N . ARG A 1 349 ? -0.657 -23.642 23.117 1.00 95.69 349 ARG A N 1
ATOM 2792 C CA . ARG A 1 349 ? 0.627 -22.936 23.172 1.00 95.69 349 ARG A CA 1
ATOM 2793 C C . ARG A 1 349 ? 1.446 -23.135 21.906 1.00 95.69 349 ARG A C 1
ATOM 2795 O O . ARG A 1 349 ? 1.577 -24.256 21.420 1.00 95.69 349 ARG A O 1
ATOM 2802 N N . VAL A 1 350 ? 2.028 -22.043 21.422 1.00 95.06 350 VAL A N 1
ATOM 2803 C CA . VAL A 1 350 ? 3.035 -22.040 20.357 1.00 95.06 350 VAL A CA 1
ATOM 2804 C C . VAL A 1 350 ? 4.401 -21.820 20.989 1.00 95.06 350 VAL A C 1
ATOM 2806 O O . VAL A 1 350 ? 4.568 -20.913 21.799 1.00 95.06 350 VAL A O 1
ATOM 2809 N N . TYR A 1 351 ? 5.368 -22.634 20.605 1.00 93.50 351 TYR A N 1
ATOM 2810 C CA . TYR A 1 351 ? 6.777 -22.494 20.925 1.00 93.50 351 TYR A CA 1
ATOM 2811 C C . TYR A 1 351 ? 7.572 -22.241 19.651 1.00 93.50 351 TYR A C 1
ATOM 2813 O O . TYR A 1 351 ? 7.168 -22.661 18.563 1.00 93.50 351 TYR A O 1
ATOM 2821 N N . PHE A 1 352 ? 8.738 -21.628 19.798 1.00 90.56 352 PHE A N 1
ATOM 2822 C CA . PHE A 1 352 ? 9.662 -21.416 18.691 1.00 90.56 352 PHE A CA 1
ATOM 2823 C C . PHE A 1 352 ? 11.116 -21.630 19.119 1.00 90.56 352 PHE A C 1
ATOM 2825 O O . PHE A 1 352 ? 11.482 -21.403 20.275 1.00 90.56 352 PHE A O 1
ATOM 2832 N N . SER A 1 353 ? 11.931 -22.113 18.182 1.00 91.12 353 SER A N 1
ATOM 2833 C CA . SER A 1 353 ? 13.362 -22.358 18.373 1.00 91.12 353 SER A CA 1
ATOM 2834 C C . SER A 1 353 ? 14.199 -21.265 17.720 1.00 91.12 353 SER A C 1
ATOM 2836 O O . SER A 1 353 ? 13.867 -20.756 16.646 1.00 91.12 353 SER A O 1
ATOM 2838 N N . ARG A 1 354 ? 15.296 -20.883 18.377 1.00 88.88 354 ARG A N 1
ATOM 2839 C CA . ARG A 1 354 ? 16.208 -19.843 17.885 1.00 88.88 354 ARG A CA 1
ATOM 2840 C C . ARG A 1 354 ? 17.181 -20.409 16.863 1.00 88.88 354 ARG A C 1
ATOM 2842 O O . ARG A 1 354 ? 17.678 -21.527 17.013 1.00 88.88 354 ARG A O 1
ATOM 2849 N N . TRP A 1 355 ? 17.522 -19.597 15.869 1.00 87.62 355 TRP A N 1
ATOM 2850 C CA . TRP A 1 355 ? 18.625 -19.916 14.970 1.00 87.62 355 TRP A CA 1
ATOM 2851 C C . TRP A 1 355 ? 19.924 -20.131 15.764 1.00 87.62 355 TRP A C 1
ATOM 2853 O O . TRP A 1 355 ? 20.196 -19.425 16.735 1.00 87.62 355 TRP A O 1
ATOM 2863 N N . GLY A 1 356 ? 20.695 -21.148 15.373 1.00 83.38 356 GLY A N 1
ATOM 2864 C CA . GLY A 1 356 ? 21.849 -21.647 16.131 1.00 83.38 356 GLY A CA 1
ATOM 2865 C C . GLY A 1 356 ? 21.538 -22.824 17.067 1.00 83.38 356 GLY A C 1
ATOM 2866 O O . GLY A 1 356 ? 22.467 -23.429 17.591 1.00 83.38 356 GLY A O 1
ATOM 2867 N N . THR A 1 357 ? 20.264 -23.197 17.240 1.00 84.25 357 THR A N 1
ATOM 2868 C CA . THR A 1 357 ? 19.855 -24.431 17.938 1.00 84.25 357 THR A CA 1
ATOM 2869 C C . THR A 1 357 ? 19.370 -25.494 16.947 1.00 84.25 357 THR A C 1
ATOM 2871 O O . THR A 1 357 ? 18.784 -25.160 15.916 1.00 84.25 357 THR A O 1
ATOM 2874 N N . ASP A 1 358 ? 19.597 -26.781 17.235 1.00 80.75 358 ASP A N 1
ATOM 2875 C CA . ASP A 1 358 ? 18.981 -27.863 16.454 1.00 80.75 358 ASP A CA 1
ATOM 2876 C C . ASP A 1 358 ? 17.501 -27.981 16.843 1.00 80.75 358 ASP A C 1
ATOM 2878 O O . ASP A 1 358 ? 17.186 -28.520 17.906 1.00 80.75 358 ASP A O 1
ATOM 2882 N N . ALA A 1 359 ? 16.603 -27.498 15.976 1.00 72.12 359 ALA A N 1
ATOM 2883 C CA . ALA A 1 359 ? 15.148 -27.490 16.167 1.00 72.12 359 ALA A CA 1
ATOM 2884 C C . ALA A 1 359 ? 14.521 -28.886 16.370 1.00 72.12 359 ALA A C 1
ATOM 2886 O O . ALA A 1 359 ? 13.357 -28.985 16.761 1.00 72.12 359 ALA A O 1
ATOM 2887 N N . TYR A 1 360 ? 15.270 -29.964 16.118 1.00 76.31 360 TYR A N 1
ATOM 2888 C CA . TYR A 1 360 ? 14.836 -31.343 16.360 1.00 76.31 360 TYR A CA 1
ATOM 2889 C C . TYR A 1 360 ? 15.274 -31.887 17.730 1.00 76.31 360 TYR A C 1
ATOM 2891 O O . TYR A 1 360 ? 14.879 -32.990 18.111 1.00 76.31 360 TYR A O 1
ATOM 2899 N N . SER A 1 361 ? 16.082 -31.138 18.485 1.00 77.62 361 SER A N 1
ATOM 2900 C CA . SER A 1 361 ? 16.516 -31.520 19.831 1.00 77.62 361 SER A CA 1
ATOM 2901 C C . SER A 1 361 ? 15.442 -31.220 20.887 1.00 77.62 361 SER A C 1
ATOM 2903 O O . SER A 1 361 ? 14.688 -30.251 20.785 1.00 77.62 361 SER A O 1
ATOM 2905 N N . ALA A 1 362 ? 15.381 -32.039 21.943 1.00 66.38 362 ALA A N 1
ATOM 2906 C CA . ALA A 1 362 ? 14.343 -31.955 22.980 1.00 66.38 362 ALA A CA 1
ATOM 2907 C C . ALA A 1 362 ? 14.310 -30.614 23.753 1.00 66.38 362 ALA A C 1
ATOM 2909 O O . ALA A 1 362 ? 13.297 -30.305 24.375 1.00 66.38 362 ALA A O 1
ATOM 2910 N N . GLY A 1 363 ? 15.383 -29.812 23.696 1.00 71.56 363 GLY A N 1
ATOM 2911 C CA . GLY A 1 363 ? 15.518 -28.521 24.386 1.00 71.56 363 GLY A CA 1
ATOM 2912 C C . GLY A 1 363 ? 15.475 -27.277 23.488 1.00 71.56 363 GLY A C 1
ATOM 2913 O O . GLY A 1 363 ? 15.704 -26.180 23.985 1.00 71.56 363 GLY A O 1
ATOM 2914 N N . ALA A 1 364 ? 15.203 -27.411 22.186 1.00 78.19 364 ALA A N 1
ATOM 2915 C CA . ALA A 1 364 ? 15.320 -26.297 21.233 1.00 78.19 364 ALA A CA 1
ATOM 2916 C C . ALA A 1 364 ? 14.284 -25.171 21.423 1.00 78.19 364 ALA A C 1
ATOM 2918 O O . ALA A 1 364 ? 14.489 -24.037 20.996 1.00 78.19 364 ALA A O 1
ATOM 2919 N N . TYR A 1 365 ? 13.151 -25.495 22.043 1.00 80.19 365 TYR A N 1
ATOM 2920 C CA . TYR A 1 365 ? 11.960 -24.653 22.117 1.00 80.19 365 TYR A CA 1
ATOM 2921 C C . TYR A 1 365 ? 11.855 -23.969 23.482 1.00 80.19 365 TYR A C 1
ATOM 2923 O O . TYR A 1 365 ? 11.172 -24.462 24.380 1.00 80.19 365 TYR A O 1
ATOM 2931 N N . MET A 1 366 ? 12.557 -22.847 23.644 1.00 72.44 366 MET A N 1
ATOM 2932 C CA . MET A 1 366 ? 12.648 -22.137 24.929 1.00 72.44 366 MET A CA 1
ATOM 2933 C C . MET A 1 366 ? 11.623 -21.009 25.083 1.00 72.44 366 MET A C 1
ATOM 2935 O O . MET A 1 366 ? 11.147 -20.755 26.187 1.00 72.44 366 MET A O 1
ATOM 2939 N N . ASP A 1 367 ? 11.264 -20.347 23.986 1.00 84.00 367 ASP A N 1
ATOM 2940 C CA . ASP A 1 367 ? 10.346 -19.212 23.988 1.00 84.00 367 ASP A CA 1
ATOM 2941 C C . ASP A 1 367 ? 8.947 -19.660 23.517 1.00 84.00 367 ASP A C 1
ATOM 2943 O O . ASP A 1 367 ? 8.812 -20.547 22.667 1.00 84.00 367 ASP A O 1
ATOM 2947 N N . SER A 1 368 ? 7.885 -19.084 24.097 1.00 91.50 368 SER A N 1
ATOM 2948 C CA . SER A 1 368 ? 6.509 -19.504 23.802 1.00 91.50 368 SER A CA 1
ATOM 2949 C C . SER A 1 368 ? 5.460 -18.419 24.030 1.00 91.50 368 SER A C 1
ATOM 2951 O O . SER A 1 368 ? 5.649 -17.523 24.850 1.00 91.50 368 SER A O 1
ATOM 2953 N N . VAL A 1 369 ? 4.323 -18.555 23.345 1.00 92.19 369 VAL A N 1
ATOM 2954 C CA . VAL A 1 369 ? 3.107 -17.760 23.545 1.00 92.19 369 VAL A CA 1
ATOM 2955 C C . VAL A 1 369 ? 1.939 -18.707 23.797 1.00 92.19 369 VAL A C 1
ATOM 2957 O O . VAL A 1 369 ? 1.644 -19.595 22.992 1.00 92.19 369 VAL A O 1
ATOM 2960 N N . ALA A 1 370 ? 1.271 -18.535 24.936 1.00 92.88 370 ALA A N 1
ATOM 2961 C CA . ALA A 1 370 ? 0.012 -19.212 25.222 1.00 92.88 370 ALA A CA 1
ATOM 2962 C C . ALA A 1 370 ? -1.157 -18.396 24.662 1.00 92.88 370 ALA A C 1
ATOM 2964 O O . ALA A 1 370 ? -1.139 -17.169 24.718 1.00 92.88 370 ALA A O 1
ATOM 2965 N N . PHE A 1 371 ? -2.190 -19.072 24.169 1.00 91.94 371 PHE A N 1
ATOM 2966 C CA . PHE A 1 371 ? -3.396 -18.427 23.659 1.00 91.94 371 PHE A CA 1
ATOM 2967 C C . PHE A 1 371 ? -4.639 -19.225 24.047 1.00 91.94 371 PHE A C 1
ATOM 2969 O O . PHE A 1 371 ? -4.587 -20.441 24.252 1.00 91.94 371 PHE A O 1
ATOM 2976 N N . SER A 1 372 ? -5.757 -18.519 24.186 1.00 92.56 372 SER A N 1
ATOM 2977 C CA . SER A 1 372 ? -7.044 -19.136 24.493 1.00 92.56 372 SER A CA 1
ATOM 2978 C C . SER A 1 372 ? -7.682 -19.686 23.223 1.00 92.56 372 SER A C 1
ATOM 2980 O O . SER A 1 372 ? -7.661 -19.036 22.177 1.00 92.56 372 SER A O 1
ATOM 2982 N N . VAL A 1 373 ? -8.289 -20.862 23.337 1.00 91.81 373 VAL A N 1
ATOM 2983 C CA . VAL A 1 373 ? -9.059 -21.504 22.269 1.00 91.81 373 VAL A CA 1
ATOM 2984 C C . VAL A 1 373 ? -10.484 -21.762 22.738 1.00 91.81 373 VAL A C 1
ATOM 2986 O O . VAL A 1 373 ? -10.781 -21.767 23.931 1.00 91.81 373 VAL A O 1
ATOM 2989 N N . THR A 1 374 ? -11.384 -21.928 21.779 1.00 89.00 374 THR A N 1
ATOM 2990 C CA . THR A 1 374 ? -12.801 -22.212 22.017 1.00 89.00 374 THR A CA 1
ATOM 2991 C C . THR A 1 374 ? -13.237 -23.346 21.110 1.00 89.00 374 THR A C 1
ATOM 2993 O O . THR A 1 374 ? -12.769 -23.406 19.973 1.00 89.00 374 THR A O 1
ATOM 2996 N N . GLY A 1 375 ? -14.168 -24.178 21.578 1.00 91.56 375 GLY A N 1
ATOM 2997 C CA . GLY A 1 375 ? -14.701 -25.284 20.786 1.00 91.56 375 GLY A CA 1
ATOM 2998 C C . GLY A 1 375 ? -15.247 -24.855 19.416 1.00 91.56 375 GLY A C 1
ATOM 2999 O O . GLY A 1 375 ? -15.835 -23.774 19.277 1.00 91.56 375 GLY A O 1
ATOM 3000 N N . GLY A 1 376 ? -15.065 -25.722 18.420 1.00 91.38 376 GLY A N 1
ATOM 3001 C CA . GLY A 1 376 ? -15.440 -25.498 17.025 1.00 91.38 376 GLY A CA 1
ATOM 3002 C C . GLY A 1 376 ? -14.310 -24.930 16.156 1.00 91.38 376 GLY A C 1
ATOM 3003 O O . GLY A 1 376 ? -13.291 -24.434 16.647 1.00 91.38 376 GLY A O 1
ATOM 3004 N N . ARG A 1 377 ? -14.511 -24.969 14.831 1.00 94.94 377 ARG A N 1
ATOM 3005 C CA . ARG A 1 377 ? -13.559 -24.440 13.843 1.00 94.94 377 ARG A CA 1
ATOM 3006 C C . ARG A 1 377 ? -13.458 -22.923 13.899 1.00 94.94 377 ARG A C 1
ATOM 3008 O O . ARG A 1 377 ? -14.448 -22.221 13.690 1.00 94.94 377 ARG A O 1
ATOM 3015 N N . ARG A 1 378 ? -12.243 -22.412 14.100 1.00 87.69 378 ARG A N 1
ATOM 3016 C CA . ARG A 1 378 ? -11.926 -20.981 14.050 1.00 87.69 378 ARG A CA 1
ATOM 3017 C C . ARG A 1 378 ? -10.516 -20.743 13.532 1.00 87.69 378 ARG A C 1
ATOM 3019 O O . ARG A 1 378 ? -9.634 -21.591 13.641 1.00 87.69 378 ARG A O 1
ATOM 3026 N N . ARG A 1 379 ? -10.310 -19.525 13.038 1.00 87.06 379 ARG A N 1
ATOM 3027 C CA . ARG A 1 379 ? -8.989 -18.977 12.744 1.00 87.06 379 ARG A CA 1
ATOM 3028 C C . ARG A 1 379 ? -8.499 -18.161 13.938 1.00 87.06 379 ARG A C 1
ATOM 3030 O O . ARG A 1 379 ? -9.171 -17.222 14.355 1.00 87.06 379 ARG A O 1
ATOM 3037 N N . TYR A 1 380 ? -7.328 -18.512 14.446 1.00 87.88 380 TYR A N 1
ATOM 3038 C CA . TYR A 1 380 ? -6.635 -17.847 15.542 1.00 87.88 380 TYR A CA 1
ATOM 3039 C C . TYR A 1 380 ? -5.425 -17.105 14.982 1.00 87.88 380 TYR A C 1
ATOM 3041 O O . TYR A 1 380 ? -4.614 -17.714 14.292 1.00 87.88 380 TYR A O 1
ATOM 3049 N N . THR A 1 381 ? -5.295 -15.815 15.286 1.00 86.31 381 THR A N 1
ATOM 3050 C CA . THR A 1 381 ? -4.089 -15.020 15.009 1.00 86.31 381 THR A CA 1
ATOM 3051 C C . THR A 1 381 ? -3.374 -14.801 16.334 1.00 86.31 381 THR A C 1
ATOM 3053 O O . THR A 1 381 ? -3.944 -14.200 17.241 1.00 86.31 381 THR A O 1
ATOM 3056 N N . ILE A 1 382 ? -2.164 -15.341 16.464 1.00 90.94 382 ILE A N 1
ATOM 3057 C CA . ILE A 1 382 ? -1.384 -15.352 17.700 1.00 90.94 382 ILE A CA 1
ATOM 3058 C C . ILE A 1 382 ? -0.207 -14.380 17.542 1.00 90.94 382 ILE A C 1
ATOM 3060 O O . ILE A 1 382 ? 0.724 -14.706 16.796 1.00 90.94 382 ILE A O 1
ATOM 3064 N N . PRO A 1 383 ? -0.211 -13.229 18.246 1.00 82.44 383 PRO A N 1
ATOM 3065 C CA . PRO A 1 383 ? 0.903 -12.287 18.231 1.00 82.44 383 PRO A CA 1
ATOM 3066 C C . PRO A 1 383 ? 2.138 -12.906 18.879 1.00 82.44 383 PRO A C 1
ATOM 3068 O O . PRO A 1 383 ? 2.143 -13.231 20.068 1.00 82.44 383 PRO A O 1
ATOM 3071 N N . LEU A 1 384 ? 3.206 -13.058 18.102 1.00 84.12 384 LEU A N 1
ATOM 3072 C CA . LEU A 1 384 ? 4.465 -13.624 18.583 1.00 84.12 384 LEU A CA 1
ATOM 3073 C C . LEU A 1 384 ? 5.228 -12.645 19.482 1.00 84.12 384 LEU A C 1
ATOM 3075 O O . LEU A 1 384 ? 5.945 -13.074 20.381 1.00 84.12 384 LEU A O 1
ATOM 3079 N N . THR A 1 385 ? 4.983 -11.340 19.326 1.00 73.56 385 THR A N 1
ATOM 3080 C CA . THR A 1 385 ? 5.458 -10.278 20.233 1.00 73.56 385 THR A CA 1
ATOM 3081 C C . THR A 1 385 ? 4.970 -10.446 21.674 1.00 73.56 385 THR A C 1
ATOM 3083 O O . THR A 1 385 ? 5.558 -9.868 22.583 1.00 73.56 385 THR A O 1
ATOM 3086 N N . GLY A 1 386 ? 3.937 -11.264 21.913 1.00 67.56 386 GLY A N 1
ATOM 3087 C CA . GLY A 1 386 ? 3.494 -11.630 23.259 1.00 67.56 386 GLY A CA 1
ATOM 3088 C C . GLY A 1 386 ? 4.501 -12.480 24.046 1.00 67.56 386 GLY A C 1
ATOM 3089 O O . GLY A 1 386 ? 4.339 -12.646 25.253 1.00 67.56 386 GLY A O 1
ATOM 3090 N N . ALA A 1 387 ? 5.542 -13.017 23.402 1.00 78.62 387 ALA A N 1
ATOM 3091 C CA . ALA A 1 387 ? 6.657 -13.662 24.084 1.00 78.62 387 ALA A CA 1
ATOM 3092 C C . ALA A 1 387 ? 7.768 -12.650 24.378 1.00 78.62 387 ALA A C 1
ATOM 3094 O O . ALA A 1 387 ? 8.277 -11.993 23.471 1.00 78.62 387 ALA A O 1
ATOM 3095 N N . ALA A 1 388 ? 8.206 -12.599 25.640 1.00 70.12 388 ALA A N 1
ATOM 3096 C CA . ALA A 1 388 ? 9.174 -11.620 26.143 1.00 70.12 388 ALA A CA 1
ATOM 3097 C C . ALA A 1 388 ? 10.467 -11.512 25.313 1.00 70.12 388 ALA A C 1
ATOM 3099 O O . ALA A 1 388 ? 11.052 -10.436 25.228 1.00 70.12 388 ALA A O 1
ATOM 3100 N N . ASN A 1 389 ? 10.899 -12.601 24.668 1.00 75.44 389 ASN A N 1
ATOM 3101 C CA . ASN A 1 389 ? 12.142 -12.631 23.904 1.00 75.44 389 ASN A CA 1
ATOM 3102 C C . ASN A 1 389 ? 11.947 -12.859 22.394 1.00 75.44 389 ASN A C 1
ATOM 3104 O O . ASN A 1 389 ? 12.845 -13.396 21.742 1.00 75.44 389 ASN A O 1
ATOM 3108 N N . TYR A 1 390 ? 10.808 -12.462 21.814 1.00 83.50 390 TYR A N 1
ATOM 3109 C CA . TYR A 1 390 ? 10.581 -12.593 20.370 1.00 83.50 390 TYR A CA 1
ATOM 3110 C C . TYR A 1 390 ? 11.342 -11.532 19.550 1.00 83.50 390 TYR A C 1
ATOM 3112 O O . TYR A 1 390 ? 10.785 -10.540 19.089 1.00 83.50 390 TYR A O 1
ATOM 3120 N N . HIS A 1 391 ? 12.649 -11.733 19.378 1.00 81.19 391 HIS A N 1
ATOM 3121 C CA . HIS A 1 391 ? 13.537 -10.899 18.567 1.00 81.19 391 HIS A CA 1
ATOM 3122 C C . HIS A 1 391 ? 14.632 -11.755 17.912 1.00 81.19 391 HIS A C 1
ATOM 3124 O O . HIS A 1 391 ? 14.977 -12.830 18.401 1.00 81.19 391 HIS A O 1
ATOM 3130 N N . GLY A 1 392 ? 15.219 -11.265 16.817 1.00 85.94 392 GLY A N 1
ATOM 3131 C CA . GLY A 1 392 ? 16.285 -11.972 16.104 1.00 85.94 392 GLY A CA 1
ATOM 3132 C C . GLY A 1 392 ? 15.760 -12.958 15.059 1.00 85.94 392 GLY A C 1
ATOM 3133 O O . GLY A 1 392 ? 14.900 -12.601 14.253 1.00 85.94 392 GLY A O 1
ATOM 3134 N N . ILE A 1 393 ? 16.334 -14.162 15.020 1.00 89.25 393 ILE A N 1
ATOM 3135 C CA . ILE A 1 393 ? 16.105 -15.159 13.964 1.00 89.25 393 ILE A CA 1
ATOM 3136 C C . ILE A 1 393 ? 15.710 -16.489 14.596 1.00 89.25 393 ILE A C 1
ATOM 3138 O O . ILE A 1 393 ? 16.327 -16.942 15.563 1.00 89.25 393 ILE A O 1
ATOM 3142 N N . PHE A 1 394 ? 14.709 -17.126 14.009 1.00 91.06 394 PHE A N 1
ATOM 3143 C CA . PHE A 1 394 ? 14.134 -18.381 14.469 1.00 91.06 394 PHE A CA 1
ATOM 3144 C C . PHE A 1 394 ? 14.210 -19.442 13.373 1.00 91.06 394 PHE A C 1
ATOM 3146 O O . PHE A 1 394 ? 14.365 -19.107 12.194 1.00 91.06 394 PHE A O 1
ATOM 3153 N N . ASN A 1 395 ? 14.163 -20.718 13.770 1.00 91.81 395 ASN A N 1
ATOM 3154 C CA . ASN A 1 395 ? 14.342 -21.840 12.849 1.00 91.81 395 ASN A CA 1
ATOM 3155 C C . ASN A 1 395 ? 13.329 -23.003 12.958 1.00 91.81 395 ASN A C 1
ATOM 3157 O O . ASN A 1 395 ? 13.462 -23.983 12.223 1.00 91.81 395 ASN A O 1
ATOM 3161 N N . GLY A 1 396 ? 12.320 -22.919 13.831 1.00 92.50 396 GLY A N 1
ATOM 3162 C CA . GLY A 1 396 ? 11.296 -23.961 13.974 1.00 92.50 396 GLY A CA 1
ATOM 3163 C C . GLY A 1 396 ? 10.124 -23.560 14.871 1.00 92.50 396 GLY A C 1
ATOM 3164 O O . GLY A 1 396 ? 10.286 -22.769 15.801 1.00 92.50 396 GLY A O 1
ATOM 3165 N N . LEU A 1 397 ? 8.939 -24.109 14.592 1.00 93.69 397 LEU A N 1
ATOM 3166 C CA . LEU A 1 397 ? 7.711 -23.939 15.374 1.00 93.69 397 LEU A CA 1
ATOM 3167 C C . LEU A 1 397 ? 7.300 -25.263 16.016 1.00 93.69 397 LEU A C 1
ATOM 3169 O O . LEU A 1 397 ? 7.368 -26.313 15.383 1.00 93.69 397 LEU A O 1
ATOM 3173 N N . LYS A 1 398 ? 6.777 -25.200 17.239 1.00 95.12 398 LYS A N 1
ATOM 3174 C CA . LYS A 1 398 ? 6.127 -26.330 17.908 1.00 95.12 398 LYS A CA 1
ATOM 3175 C C . LYS A 1 398 ? 4.800 -25.886 18.502 1.00 95.12 398 LYS A C 1
ATOM 3177 O O . LYS A 1 398 ? 4.730 -24.881 19.198 1.00 95.12 398 LYS A O 1
ATOM 3182 N N . ILE A 1 399 ? 3.740 -26.642 18.256 1.00 95.94 399 ILE A N 1
ATOM 3183 C CA . ILE A 1 399 ? 2.412 -26.398 18.816 1.00 95.94 399 ILE A CA 1
ATOM 3184 C C . ILE A 1 399 ? 2.120 -27.506 19.812 1.00 95.94 399 ILE A C 1
ATOM 3186 O O . ILE A 1 399 ? 2.198 -28.689 19.482 1.00 95.94 399 ILE A O 1
ATOM 3190 N N . MET A 1 400 ? 1.774 -27.111 21.032 1.00 96.62 400 MET A N 1
ATOM 3191 C CA . MET A 1 400 ? 1.245 -28.003 22.051 1.00 96.62 400 MET A CA 1
ATOM 3192 C C . MET A 1 400 ? -0.250 -27.719 22.186 1.00 96.62 400 MET A C 1
ATOM 3194 O O . MET A 1 400 ? -0.610 -26.640 22.677 1.00 96.62 400 MET A O 1
ATOM 3198 N N . PRO A 1 401 ? -1.118 -28.623 21.698 1.00 96.44 401 PRO A N 1
ATOM 3199 C CA . PRO A 1 401 ? -2.517 -28.285 21.586 1.00 96.44 401 PRO A CA 1
ATOM 3200 C C . PRO A 1 401 ? -3.261 -28.214 22.922 1.00 96.44 401 PRO A C 1
ATOM 3202 O O . PRO A 1 401 ? -4.087 -27.334 23.110 1.00 96.44 401 PRO A O 1
ATOM 3205 N N . ASP A 1 402 ? -2.940 -29.098 23.864 1.00 95.25 402 ASP A N 1
ATOM 3206 C CA . ASP A 1 402 ? -3.606 -29.174 25.167 1.00 95.25 402 ASP A CA 1
ATOM 3207 C C . ASP A 1 402 ? -2.578 -29.141 26.316 1.00 95.25 402 ASP A C 1
ATOM 3209 O O . ASP A 1 402 ? -2.361 -30.150 26.986 1.00 95.25 402 ASP A O 1
ATOM 3213 N N . PRO A 1 403 ? -1.905 -27.993 26.559 1.00 93.56 403 PRO A N 1
ATOM 3214 C CA . PRO A 1 403 ? -0.942 -27.808 27.651 1.00 93.56 403 PRO A CA 1
ATOM 3215 C C . PRO A 1 403 ? -1.418 -28.287 29.022 1.00 93.56 403 PRO A C 1
ATOM 3217 O O . PRO A 1 403 ? -0.596 -28.598 29.879 1.00 93.56 403 PRO A O 1
ATOM 3220 N N . ASN A 1 404 ? -2.728 -28.251 29.257 1.00 92.12 404 ASN A N 1
ATOM 3221 C CA . ASN A 1 404 ? -3.316 -28.464 30.571 1.00 92.12 404 ASN A CA 1
ATOM 3222 C C . ASN A 1 404 ? -3.891 -29.878 30.742 1.00 92.12 404 ASN A C 1
ATOM 3224 O O . ASN A 1 404 ? -4.352 -30.192 31.835 1.00 92.12 404 ASN A O 1
ATOM 3228 N N . GLY A 1 405 ? -3.888 -30.713 29.697 1.00 91.25 405 GLY A N 1
ATOM 3229 C CA . GLY A 1 405 ? -4.480 -32.052 29.745 1.00 91.25 405 GLY A CA 1
ATOM 3230 C C . GLY A 1 405 ? -5.988 -32.040 30.002 1.00 91.25 405 GLY A C 1
ATOM 3231 O O . GLY A 1 405 ? -6.474 -32.863 30.772 1.00 91.25 405 GLY A O 1
ATOM 3232 N N . GLN A 1 406 ? -6.708 -31.073 29.433 1.00 90.81 406 GLN A N 1
ATOM 3233 C CA . GLN A 1 406 ? -8.155 -30.916 29.610 1.00 90.81 406 GLN A CA 1
ATOM 3234 C C . GLN A 1 406 ? -8.977 -31.820 28.689 1.00 90.81 406 GLN A C 1
ATOM 3236 O O . GLN A 1 406 ? -10.162 -32.031 28.950 1.00 90.81 406 GLN A O 1
ATOM 3241 N N . ALA A 1 407 ? -8.377 -32.322 27.611 1.00 90.94 407 ALA A N 1
ATOM 3242 C CA . ALA A 1 407 ? -9.065 -33.153 26.642 1.00 90.94 407 ALA A CA 1
ATOM 3243 C C . ALA A 1 407 ? -9.545 -34.477 27.267 1.00 90.94 407 ALA A C 1
ATOM 3245 O O . ALA A 1 407 ? -8.808 -35.167 27.976 1.00 90.94 407 ALA A O 1
ATOM 3246 N N . GLY A 1 408 ? -10.785 -34.853 26.964 1.00 88.25 408 GLY A N 1
ATOM 3247 C CA . GLY A 1 408 ? -11.337 -36.166 27.264 1.00 88.25 408 GLY A CA 1
ATOM 3248 C C . GLY A 1 408 ? -10.629 -37.278 26.485 1.00 88.25 408 GLY A C 1
ATOM 3249 O O . GLY A 1 408 ? -10.000 -37.056 25.447 1.00 88.25 408 GLY A O 1
ATOM 3250 N N . ALA A 1 409 ? -10.746 -38.513 26.977 1.00 88.00 409 ALA A N 1
ATOM 3251 C CA . ALA A 1 409 ? -10.137 -39.672 26.333 1.00 88.00 409 ALA A CA 1
ATOM 3252 C C . ALA A 1 409 ? -10.586 -39.804 24.863 1.00 88.00 409 ALA A C 1
ATOM 3254 O O . ALA A 1 409 ? -11.773 -39.927 24.571 1.00 88.00 409 ALA A O 1
ATOM 3255 N N . GLY A 1 410 ? -9.618 -39.804 23.942 1.00 88.06 410 GLY A N 1
ATOM 3256 C CA . GLY A 1 410 ? -9.855 -39.970 22.505 1.00 88.06 410 GLY A CA 1
ATOM 3257 C C . GLY A 1 410 ? -10.227 -38.692 21.745 1.00 88.06 410 GLY A C 1
ATOM 3258 O O . GLY A 1 410 ? -10.394 -38.761 20.525 1.00 88.06 410 GLY A O 1
ATOM 3259 N N . GLU A 1 411 ? -10.321 -37.538 22.414 1.00 95.81 411 GLU A N 1
ATOM 3260 C CA . GLU A 1 411 ? -10.548 -36.262 21.734 1.00 95.81 411 GLU A CA 1
ATOM 3261 C C . GLU A 1 411 ? -9.380 -35.881 20.815 1.00 95.81 411 GLU A C 1
ATOM 3263 O O . GLU A 1 411 ? -8.222 -36.273 21.004 1.00 95.81 411 GLU A O 1
ATOM 3268 N N . LYS A 1 412 ? -9.705 -35.105 19.779 1.00 96.81 412 LYS A N 1
ATOM 3269 C CA . LYS A 1 412 ? -8.760 -34.665 18.756 1.00 96.81 412 LYS A CA 1
ATOM 3270 C C . LYS A 1 412 ? -8.950 -33.187 18.456 1.00 96.81 412 LYS A C 1
ATOM 3272 O O . LYS A 1 412 ? -10.072 -32.693 18.507 1.00 96.81 412 LYS A O 1
ATOM 3277 N N . VAL A 1 413 ? -7.872 -32.520 18.061 1.00 97.44 413 VAL A N 1
ATOM 3278 C CA . VAL A 1 413 ? -7.935 -31.227 17.370 1.00 97.44 413 VAL A CA 1
ATOM 3279 C C . VAL A 1 413 ? -7.748 -31.473 15.879 1.00 97.44 413 VAL A C 1
ATOM 3281 O O . VAL A 1 413 ? -6.887 -32.263 15.486 1.00 97.44 413 VAL A O 1
ATOM 3284 N N . LYS A 1 414 ? -8.540 -30.810 15.037 1.00 98.06 414 LYS A N 1
ATOM 3285 C CA . LYS A 1 414 ? -8.362 -30.867 13.585 1.00 98.06 414 LYS A CA 1
ATOM 3286 C C . LYS A 1 414 ? -7.765 -29.565 13.076 1.00 98.06 414 LYS A C 1
ATOM 3288 O O . LYS A 1 414 ? -8.410 -28.527 13.153 1.00 98.06 414 LYS A O 1
ATOM 3293 N N . ILE A 1 415 ? -6.545 -29.610 12.552 1.00 97.81 415 ILE A N 1
ATOM 3294 C CA . ILE A 1 415 ? -5.809 -28.424 12.096 1.00 97.81 415 ILE A CA 1
ATOM 3295 C C . ILE A 1 415 ? -5.823 -28.377 10.569 1.00 97.81 415 ILE A C 1
ATOM 3297 O O . ILE A 1 415 ? -5.363 -29.308 9.912 1.00 97.81 415 ILE A O 1
ATOM 3301 N N . TYR A 1 416 ? -6.348 -27.293 10.003 1.00 96.56 416 TYR A N 1
ATOM 3302 C CA . TYR A 1 416 ? -6.502 -27.103 8.558 1.00 96.56 416 TYR A CA 1
ATOM 3303 C C . TYR A 1 416 ? -5.311 -26.370 7.943 1.00 96.56 416 TYR A C 1
ATOM 3305 O O . TYR A 1 416 ? -4.837 -26.748 6.873 1.00 96.56 416 TYR A O 1
ATOM 3313 N N . SER A 1 417 ? -4.806 -25.337 8.621 1.00 96.00 417 SER A N 1
ATOM 3314 C CA . SER A 1 417 ? -3.647 -24.582 8.147 1.00 96.00 417 SER A CA 1
ATOM 3315 C C . SER A 1 417 ? -2.881 -23.913 9.277 1.00 96.00 417 SER A C 1
ATOM 3317 O O . SER A 1 417 ? -3.479 -23.502 10.275 1.00 96.00 417 SER A O 1
ATOM 3319 N N . ILE A 1 418 ? -1.577 -23.732 9.074 1.00 96.75 418 ILE A N 1
ATOM 3320 C CA . ILE A 1 418 ? -0.694 -22.938 9.935 1.00 96.75 418 ILE A CA 1
ATOM 3321 C C . ILE A 1 418 ? 0.130 -22.014 9.040 1.00 96.75 418 ILE A C 1
ATOM 3323 O O . ILE A 1 418 ? 0.728 -22.482 8.079 1.00 96.75 418 ILE A O 1
ATOM 3327 N N . SER A 1 419 ? 0.217 -20.723 9.349 1.00 92.75 419 SER A N 1
ATOM 3328 C CA . SER A 1 419 ? 1.077 -19.799 8.598 1.00 92.75 419 SER A CA 1
ATOM 3329 C C . SER A 1 419 ? 1.861 -18.869 9.506 1.00 92.75 419 SER A C 1
ATOM 3331 O O . SER A 1 419 ? 1.293 -18.309 10.447 1.00 92.75 419 SER A O 1
ATOM 3333 N N . LEU A 1 420 ? 3.130 -18.639 9.168 1.00 90.88 420 LEU A N 1
ATOM 3334 C CA . LEU A 1 420 ? 3.832 -17.447 9.629 1.00 90.88 420 LEU A CA 1
ATOM 3335 C C . LEU A 1 420 ? 3.346 -16.272 8.795 1.00 90.88 420 LEU A C 1
ATOM 3337 O O . LEU A 1 420 ? 3.361 -16.315 7.566 1.00 90.88 420 LEU A O 1
ATOM 3341 N N . ALA A 1 421 ? 2.899 -15.229 9.472 1.00 80.19 421 ALA A N 1
ATOM 3342 C CA . ALA A 1 421 ? 2.431 -14.027 8.827 1.00 80.19 421 ALA A CA 1
ATOM 3343 C C . ALA A 1 421 ? 3.158 -12.843 9.442 1.00 80.19 421 ALA A C 1
ATOM 3345 O O . ALA A 1 421 ? 3.201 -12.677 10.664 1.00 80.19 421 ALA A O 1
ATOM 3346 N N . GLN A 1 422 ? 3.675 -11.973 8.586 1.00 72.81 422 GLN A N 1
ATOM 3347 C CA . GLN A 1 422 ? 3.690 -10.580 8.973 1.00 72.81 422 GLN A CA 1
ATOM 3348 C C . GLN A 1 422 ? 2.237 -10.170 9.140 1.00 72.81 422 GLN A C 1
ATOM 3350 O O . GLN A 1 422 ? 1.375 -10.570 8.349 1.00 72.81 422 GLN A O 1
ATOM 3355 N N . ASP A 1 423 ? 1.955 -9.361 10.143 1.00 55.72 423 ASP A N 1
ATOM 3356 C CA . ASP A 1 423 ? 0.817 -8.479 10.043 1.00 55.72 423 ASP A CA 1
ATOM 3357 C C . ASP A 1 423 ? 0.868 -7.781 8.675 1.00 55.72 423 ASP A C 1
ATOM 3359 O O . ASP A 1 423 ? 1.605 -6.830 8.455 1.00 55.72 423 ASP A O 1
ATOM 3363 N N . LYS A 1 424 ? 0.027 -8.246 7.748 1.00 47.34 424 LYS A N 1
ATOM 3364 C CA . LYS A 1 424 ? -0.648 -7.328 6.837 1.00 47.34 424 LYS A CA 1
ATOM 3365 C C . LYS A 1 424 ? -1.753 -6.571 7.587 1.00 47.34 424 LYS A C 1
ATOM 3367 O O . LYS A 1 424 ? -2.545 -5.889 6.944 1.00 47.34 424 LYS A O 1
ATOM 3372 N N . ASN A 1 425 ? -1.823 -6.665 8.925 1.00 41.91 425 ASN A N 1
ATOM 3373 C CA . ASN A 1 425 ? -2.364 -5.563 9.702 1.00 41.91 425 ASN A CA 1
ATOM 3374 C C . ASN A 1 425 ? -1.436 -4.391 9.441 1.00 41.91 425 ASN A C 1
ATOM 3376 O O . ASN A 1 425 ? -0.313 -4.341 9.932 1.00 41.91 425 ASN A O 1
ATOM 3380 N N . THR A 1 426 ? -1.904 -3.509 8.564 1.00 49.06 426 THR A N 1
ATOM 3381 C CA . THR A 1 426 ? -1.922 -2.081 8.838 1.00 49.06 426 THR A CA 1
ATOM 3382 C C . THR A 1 426 ? -0.944 -1.736 9.959 1.00 49.06 426 THR A C 1
ATOM 3384 O O . THR A 1 426 ? -1.304 -1.804 11.135 1.00 49.06 426 THR A O 1
ATOM 3387 N N . SER A 1 427 ? 0.296 -1.364 9.620 1.00 56.88 427 SER A N 1
ATOM 3388 C CA . SER A 1 427 ? 1.242 -0.746 10.570 1.00 56.88 427 SER A CA 1
ATOM 3389 C C . SER A 1 427 ? 0.714 0.600 11.103 1.00 56.88 427 SER A C 1
ATOM 3391 O O . SER A 1 427 ? 1.480 1.459 11.514 1.00 56.88 427 SER A O 1
ATOM 3393 N N . TYR A 1 428 ? -0.592 0.804 10.984 1.00 78.19 428 TYR A N 1
ATOM 3394 C CA . TYR A 1 428 ? -1.368 1.998 11.116 1.00 78.19 428 TYR A CA 1
ATOM 3395 C C . TYR A 1 428 ? -2.692 1.647 11.800 1.00 78.19 428 TYR A C 1
ATOM 3397 O O . TYR A 1 428 ? -3.230 0.543 11.664 1.00 78.19 428 TYR A O 1
ATOM 3405 N N . ARG A 1 429 ? -3.228 2.613 12.532 1.00 85.88 429 ARG A N 1
ATOM 3406 C CA . ARG A 1 429 ? -4.540 2.578 13.159 1.00 85.88 429 ARG A CA 1
ATOM 3407 C C . ARG A 1 429 ? -5.595 2.823 12.086 1.00 85.88 429 ARG A C 1
ATOM 3409 O O . ARG A 1 429 ? -5.649 3.890 11.493 1.00 85.88 429 ARG A O 1
ATOM 3416 N N . ASP A 1 430 ? -6.424 1.823 11.806 1.00 91.69 430 ASP A N 1
ATOM 3417 C CA . ASP A 1 430 ? -7.532 1.979 10.859 1.00 91.69 430 ASP A CA 1
ATOM 3418 C C . ASP A 1 430 ? -8.557 2.992 11.390 1.00 91.69 430 ASP A C 1
ATOM 3420 O O . ASP A 1 430 ? -9.116 2.794 12.477 1.00 91.69 430 ASP A O 1
ATOM 3424 N N . LEU A 1 431 ? -8.774 4.059 10.616 1.00 95.31 431 LEU A N 1
ATOM 3425 C CA . LEU A 1 431 ? -9.650 5.187 10.940 1.00 95.31 431 LEU A CA 1
ATOM 3426 C C . LEU A 1 431 ? -11.108 4.979 10.506 1.00 95.31 431 LEU A C 1
ATOM 3428 O O . LEU A 1 431 ? -11.983 5.771 10.842 1.00 95.31 431 LEU A O 1
ATOM 3432 N N . PHE A 1 432 ? -11.398 3.901 9.770 1.00 96.12 432 PHE A N 1
ATOM 3433 C CA . PHE A 1 432 ? -12.730 3.649 9.215 1.00 96.12 432 PHE A CA 1
ATOM 3434 C C . PHE A 1 432 ? -13.225 4.733 8.243 1.00 96.12 432 PHE A C 1
ATOM 3436 O O . PHE A 1 432 ? -14.426 4.991 8.171 1.00 96.12 432 PHE A O 1
ATOM 3443 N N . THR A 1 433 ? -12.326 5.337 7.458 1.00 97.12 433 THR A N 1
ATOM 3444 C CA . THR A 1 433 ? -12.644 6.488 6.587 1.00 97.12 433 THR A CA 1
ATOM 3445 C C . THR A 1 433 ? -13.698 6.204 5.518 1.00 97.12 433 THR A C 1
ATOM 3447 O O . THR A 1 433 ? -14.439 7.094 5.107 1.00 97.12 433 THR A O 1
ATOM 3450 N N . ASP A 1 434 ? -13.856 4.948 5.104 1.00 96.81 434 ASP A N 1
ATOM 3451 C CA . ASP A 1 434 ? -14.916 4.491 4.200 1.00 96.81 434 ASP A CA 1
ATOM 3452 C C . ASP A 1 434 ? -16.311 4.460 4.857 1.00 96.81 434 ASP A C 1
ATOM 3454 O O . ASP A 1 434 ? -17.310 4.322 4.154 1.00 96.81 434 ASP A O 1
ATOM 3458 N N . THR A 1 435 ? -16.397 4.631 6.181 1.00 96.81 435 THR A N 1
ATOM 3459 C CA . THR A 1 435 ? -17.657 4.769 6.938 1.00 96.81 435 THR A CA 1
ATOM 3460 C C . THR A 1 435 ? -18.048 6.220 7.218 1.00 96.81 435 THR A C 1
ATOM 3462 O O . THR A 1 435 ? -19.189 6.471 7.607 1.00 96.81 435 THR A O 1
ATOM 3465 N N . TRP A 1 436 ? -17.140 7.178 7.006 1.00 98.00 436 TRP A N 1
ATOM 3466 C CA . TRP A 1 436 ? -17.432 8.600 7.184 1.00 98.00 436 TRP A CA 1
ATOM 3467 C C . TRP A 1 436 ? -18.453 9.078 6.152 1.00 98.00 436 TRP A C 1
ATOM 3469 O O . TRP A 1 436 ? -18.500 8.571 5.027 1.00 98.00 436 TRP A O 1
ATOM 3479 N N . VAL A 1 437 ? -19.260 10.070 6.501 1.00 97.06 437 VAL A N 1
ATOM 3480 C CA . VAL A 1 437 ? -20.291 10.647 5.626 1.00 97.06 437 VAL A CA 1
ATOM 3481 C C . VAL A 1 437 ? -19.986 12.114 5.354 1.00 97.06 437 VAL A C 1
ATOM 3483 O O . VAL A 1 437 ? -19.252 12.738 6.104 1.00 97.06 437 VAL A O 1
ATOM 3486 N N . ALA A 1 438 ? -20.479 12.662 4.248 1.00 95.62 438 ALA A N 1
ATOM 3487 C CA . ALA A 1 438 ? -20.316 14.077 3.925 1.00 95.62 438 ALA A CA 1
ATOM 3488 C C . ALA A 1 438 ? -21.297 14.490 2.828 1.00 95.62 438 ALA A C 1
ATOM 3490 O O . ALA A 1 438 ? -21.709 13.647 2.018 1.00 95.62 438 ALA A O 1
ATOM 3491 N N . ALA A 1 439 ? -21.576 15.790 2.769 1.00 93.50 439 ALA A N 1
ATOM 3492 C CA . ALA A 1 439 ? -22.127 16.470 1.608 1.00 93.50 439 ALA A CA 1
ATOM 3493 C C . ALA A 1 439 ? -21.132 17.544 1.143 1.00 93.50 439 ALA A C 1
ATOM 3495 O O . ALA A 1 439 ? -20.590 18.298 1.955 1.00 93.50 439 ALA A O 1
ATOM 3496 N N . ASP A 1 440 ? -20.850 17.600 -0.156 1.00 92.50 440 ASP A N 1
ATOM 3497 C CA . ASP A 1 440 ? -20.055 18.699 -0.710 1.00 92.50 440 ASP A CA 1
ATOM 3498 C C . ASP A 1 440 ? -20.911 19.932 -1.035 1.00 92.50 440 ASP A C 1
ATOM 3500 O O . ASP A 1 440 ? -22.136 19.913 -0.905 1.00 92.50 440 ASP A O 1
ATOM 3504 N N . ALA A 1 441 ? -20.268 21.019 -1.472 1.00 91.00 441 ALA A N 1
ATOM 3505 C CA . ALA A 1 441 ? -20.938 22.292 -1.744 1.00 91.00 441 ALA A CA 1
ATOM 3506 C C . ALA A 1 441 ? -21.973 22.223 -2.887 1.00 91.00 441 ALA A C 1
ATOM 3508 O O . ALA A 1 441 ? -22.762 23.150 -3.062 1.00 91.00 441 ALA A O 1
ATOM 3509 N N . LEU A 1 442 ? -21.988 21.136 -3.667 1.00 92.31 442 LEU A N 1
ATOM 3510 C CA . LEU A 1 442 ? -22.944 20.903 -4.751 1.00 92.31 442 LEU A CA 1
ATOM 3511 C C . LEU A 1 442 ? -24.101 19.983 -4.329 1.00 92.31 442 LEU A C 1
ATOM 3513 O O . LEU A 1 442 ? -24.957 19.665 -5.158 1.00 92.31 442 LEU A O 1
ATOM 3517 N N . GLY A 1 443 ? -24.121 19.542 -3.068 1.00 90.50 443 GLY A N 1
ATOM 3518 C CA . GLY A 1 443 ? -25.122 18.631 -2.518 1.00 90.50 443 GLY A CA 1
ATOM 3519 C C . GLY A 1 443 ? -24.896 17.162 -2.880 1.00 90.50 443 GLY A C 1
ATOM 3520 O O . GLY A 1 443 ? -25.807 16.349 -2.711 1.00 90.50 443 GLY A O 1
ATOM 3521 N N . ARG A 1 444 ? -23.713 16.786 -3.391 1.00 92.44 444 ARG A N 1
ATOM 3522 C CA . ARG A 1 444 ? -23.387 15.373 -3.640 1.00 92.44 444 ARG A CA 1
ATOM 3523 C C . ARG A 1 444 ? -22.999 14.716 -2.318 1.00 92.44 444 ARG A C 1
ATOM 3525 O O . ARG A 1 444 ? -22.239 15.290 -1.540 1.00 92.44 444 ARG A O 1
ATOM 3532 N N . THR A 1 445 ? -23.506 13.512 -2.071 1.00 94.38 445 THR A N 1
ATOM 3533 C CA . THR A 1 445 ? -23.298 12.795 -0.808 1.00 94.38 445 THR A CA 1
ATOM 3534 C C . THR A 1 445 ? -22.367 11.598 -0.964 1.00 94.38 445 THR A C 1
ATOM 3536 O O . THR A 1 445 ? -22.330 10.919 -1.997 1.00 94.38 445 THR A O 1
ATOM 3539 N N . MET A 1 446 ? -21.606 11.320 0.094 1.00 96.62 446 MET A N 1
ATOM 3540 C CA . MET A 1 446 ? -20.768 10.126 0.162 1.00 96.62 446 MET A CA 1
ATOM 3541 C C . MET A 1 446 ? -21.622 8.851 0.109 1.00 96.62 446 MET A C 1
ATOM 3543 O O . MET A 1 446 ? -22.527 8.701 0.932 1.00 96.62 446 MET A O 1
ATOM 3547 N N . PRO A 1 447 ? -21.348 7.916 -0.822 1.00 96.88 447 PRO A N 1
ATOM 3548 C CA . PRO A 1 447 ? -22.107 6.678 -0.906 1.00 96.88 447 PRO A CA 1
ATOM 3549 C C . PRO A 1 447 ? -21.816 5.783 0.303 1.00 96.88 447 PRO A C 1
ATOM 3551 O O . PRO A 1 447 ? -20.673 5.679 0.761 1.00 96.88 447 PRO A O 1
ATOM 3554 N N . ASP A 1 448 ? -22.853 5.101 0.776 1.00 94.62 448 ASP A N 1
ATOM 3555 C CA . ASP A 1 448 ? -22.781 4.115 1.849 1.00 94.62 448 ASP A CA 1
ATOM 3556 C C . ASP A 1 448 ? -22.854 2.675 1.311 1.00 94.62 448 ASP A C 1
ATOM 3558 O O . ASP A 1 448 ? -23.028 2.428 0.113 1.00 94.62 448 ASP A O 1
ATOM 3562 N N . ALA A 1 449 ? -22.756 1.697 2.214 1.00 95.12 449 ALA A N 1
ATOM 3563 C CA . ALA A 1 449 ? -22.803 0.281 1.854 1.00 95.12 449 ALA A CA 1
ATOM 3564 C C . ALA A 1 449 ? -24.138 -0.146 1.210 1.00 95.12 449 ALA A C 1
ATOM 3566 O O . ALA A 1 449 ? -24.162 -1.141 0.489 1.00 95.12 449 ALA A O 1
ATOM 3567 N N . ALA A 1 450 ? -25.239 0.580 1.443 1.00 95.00 450 ALA A N 1
ATOM 3568 C CA . ALA A 1 450 ? -26.513 0.309 0.775 1.00 95.00 450 ALA A CA 1
ATOM 3569 C C . ALA A 1 450 ? -26.477 0.730 -0.702 1.00 95.00 450 ALA A C 1
ATOM 3571 O O . ALA A 1 450 ? -27.118 0.099 -1.539 1.00 95.00 450 ALA A O 1
ATOM 3572 N N . THR A 1 451 ? -25.695 1.762 -1.021 1.00 96.19 451 THR A N 1
ATOM 3573 C CA . THR A 1 451 ? -25.544 2.298 -2.377 1.00 96.19 451 THR A CA 1
ATOM 3574 C C . THR A 1 451 ? -24.514 1.524 -3.201 1.00 96.19 451 THR A C 1
ATOM 3576 O O . THR A 1 451 ? -24.761 1.229 -4.367 1.00 96.19 451 THR A O 1
ATOM 3579 N N . VAL A 1 452 ? -23.347 1.211 -2.623 1.00 96.50 452 VAL A N 1
ATOM 3580 C CA . VAL A 1 452 ? -22.200 0.647 -3.376 1.00 96.50 452 VAL A CA 1
ATOM 3581 C C . VAL A 1 452 ? -21.827 -0.781 -2.986 1.00 96.50 452 VAL A C 1
ATOM 3583 O O . VAL A 1 452 ? -20.915 -1.364 -3.574 1.00 96.50 452 VAL A O 1
ATOM 3586 N N . GLY A 1 453 ? -22.542 -1.360 -2.021 1.00 95.19 453 GLY A N 1
ATOM 3587 C CA . GLY A 1 453 ? -22.248 -2.681 -1.482 1.00 95.19 453 GLY A CA 1
ATOM 3588 C C . GLY A 1 453 ? -21.074 -2.693 -0.493 1.00 95.19 453 GLY A C 1
ATOM 3589 O O . GLY A 1 453 ? -20.424 -1.666 -0.258 1.00 95.19 453 GLY A O 1
ATOM 3590 N N . PRO A 1 454 ? -20.800 -3.866 0.111 1.00 94.38 454 PRO A N 1
ATOM 3591 C CA . PRO A 1 454 ? -19.658 -4.045 0.997 1.00 94.38 454 PRO A CA 1
ATOM 3592 C C . PRO A 1 454 ? -18.340 -3.850 0.239 1.00 94.38 454 PRO A C 1
ATOM 3594 O O . PRO A 1 454 ? -18.304 -3.939 -0.989 1.00 94.38 454 PRO A O 1
ATOM 3597 N N . VAL A 1 455 ? -17.239 -3.672 0.975 1.00 92.81 455 VAL A N 1
ATOM 3598 C CA . VAL A 1 455 ? -15.882 -3.707 0.403 1.00 92.81 455 VAL A CA 1
ATOM 3599 C C . VAL A 1 455 ? -15.730 -4.932 -0.503 1.00 92.81 455 VAL A C 1
ATOM 3601 O O . VAL A 1 455 ? -15.871 -6.076 -0.052 1.00 92.81 455 VAL A O 1
ATOM 3604 N N . LYS A 1 456 ? -15.455 -4.681 -1.783 1.00 89.81 456 LYS A N 1
ATOM 3605 C CA . LYS A 1 456 ? -15.366 -5.692 -2.833 1.00 89.81 456 LYS A CA 1
ATOM 3606 C C . LYS A 1 456 ? -14.066 -6.483 -2.681 1.00 89.81 456 LYS A C 1
ATOM 3608 O O . LYS A 1 456 ? -13.006 -5.919 -2.418 1.00 89.81 456 LYS A O 1
ATOM 3613 N N . LYS A 1 457 ? -14.164 -7.807 -2.812 1.00 88.00 457 LYS A N 1
ATOM 3614 C CA . LYS A 1 457 ? -13.052 -8.766 -2.629 1.00 88.00 457 LYS A CA 1
ATOM 3615 C C . LYS A 1 457 ? -12.907 -9.735 -3.804 1.00 88.00 457 LYS A C 1
ATOM 3617 O O . LYS A 1 457 ? -12.212 -10.737 -3.693 1.00 88.00 457 LYS A O 1
ATOM 3622 N N . ASP A 1 458 ? -13.615 -9.455 -4.889 1.00 87.06 458 ASP A N 1
ATOM 3623 C CA . ASP A 1 458 ? -13.638 -10.229 -6.128 1.00 87.06 458 ASP A CA 1
ATOM 3624 C C . ASP A 1 458 ? -12.290 -10.198 -6.854 1.00 87.06 458 ASP A C 1
ATOM 3626 O O . ASP A 1 458 ? -11.868 -11.204 -7.420 1.00 87.06 458 ASP A O 1
ATOM 3630 N N . LYS A 1 459 ? -11.594 -9.061 -6.790 1.00 88.50 459 LYS A N 1
ATOM 3631 C CA . LYS A 1 459 ? -10.265 -8.868 -7.371 1.00 88.50 459 LYS A CA 1
ATOM 3632 C C . LYS A 1 459 ? -9.473 -7.795 -6.633 1.00 88.50 459 LYS A C 1
ATOM 3634 O O . LYS A 1 459 ? -9.991 -7.107 -5.749 1.00 88.50 459 LYS A O 1
ATOM 3639 N N . ARG A 1 460 ? -8.198 -7.647 -6.996 1.00 89.56 460 ARG A N 1
ATOM 3640 C CA . ARG A 1 460 ? -7.342 -6.585 -6.461 1.00 89.56 460 ARG A CA 1
ATOM 3641 C C . ARG A 1 460 ? -7.709 -5.267 -7.145 1.00 89.56 460 ARG A C 1
ATOM 3643 O O . ARG A 1 460 ? -7.455 -5.111 -8.327 1.00 89.56 460 ARG A O 1
ATOM 3650 N N . ARG A 1 461 ? -8.285 -4.337 -6.383 1.00 96.94 461 ARG A N 1
ATOM 3651 C CA . ARG A 1 461 ? -8.751 -3.027 -6.862 1.00 96.94 461 ARG A CA 1
ATOM 3652 C C . ARG A 1 461 ? -7.850 -1.927 -6.318 1.00 96.94 461 ARG A C 1
ATOM 3654 O O . ARG A 1 461 ? -7.927 -1.626 -5.127 1.00 96.94 461 ARG A O 1
ATOM 3661 N N . ILE A 1 462 ? -7.007 -1.352 -7.171 1.00 98.38 462 ILE A N 1
ATOM 3662 C CA . ILE A 1 462 ? -6.049 -0.301 -6.806 1.00 98.38 462 ILE A CA 1
ATOM 3663 C C . ILE A 1 462 ? -6.439 1.044 -7.413 1.00 98.38 462 ILE A C 1
ATOM 3665 O O . ILE A 1 462 ? -6.939 1.105 -8.533 1.00 98.38 462 ILE A O 1
ATOM 3669 N N . THR A 1 463 ? -6.201 2.118 -6.666 1.00 98.75 463 THR A N 1
ATOM 3670 C CA . THR A 1 463 ? -6.277 3.506 -7.137 1.00 98.75 463 THR A CA 1
ATOM 3671 C C . THR A 1 463 ? -4.916 4.176 -6.950 1.00 98.75 463 THR A C 1
ATOM 3673 O O . THR A 1 463 ? -4.440 4.325 -5.822 1.00 98.75 463 THR A O 1
ATOM 3676 N N . GLY A 1 464 ? -4.279 4.553 -8.056 1.00 98.69 464 GLY A N 1
ATOM 3677 C CA . GLY A 1 464 ? -3.050 5.341 -8.081 1.00 98.69 464 GLY A CA 1
ATOM 3678 C C . GLY A 1 464 ? -3.319 6.777 -8.515 1.00 98.69 464 GLY A C 1
ATOM 3679 O O . GLY A 1 464 ? -4.244 7.019 -9.286 1.00 98.69 464 GLY A O 1
ATOM 3680 N N . ILE A 1 465 ? -2.525 7.729 -8.034 1.00 98.81 465 ILE A N 1
ATOM 3681 C CA . ILE A 1 465 ? -2.640 9.143 -8.406 1.00 98.81 465 ILE A CA 1
ATOM 3682 C C . ILE A 1 465 ? -1.284 9.725 -8.787 1.00 98.81 465 ILE A C 1
ATOM 3684 O O . ILE A 1 465 ? -0.273 9.416 -8.155 1.00 98.81 465 ILE A O 1
ATOM 3688 N N . PHE A 1 466 ? -1.264 10.575 -9.809 1.00 98.44 466 PHE A N 1
ATOM 3689 C CA . PHE A 1 466 ? -0.076 11.329 -10.186 1.00 98.44 466 PHE A CA 1
ATOM 3690 C C . PHE A 1 466 ? 0.263 12.377 -9.125 1.00 98.44 466 PHE A C 1
ATOM 3692 O O . PHE A 1 466 ? -0.607 13.158 -8.728 1.00 98.44 466 PHE A O 1
ATOM 3699 N N . TYR A 1 467 ? 1.514 12.381 -8.666 1.00 98.38 467 TYR A N 1
ATOM 3700 C CA . TYR A 1 467 ? 1.986 13.273 -7.611 1.00 98.38 467 TYR A CA 1
ATOM 3701 C C . TYR A 1 467 ? 3.300 13.943 -8.010 1.00 98.38 467 TYR A C 1
ATOM 3703 O O . TYR A 1 467 ? 4.286 13.282 -8.351 1.00 98.38 467 TYR A O 1
ATOM 3711 N N . ILE A 1 468 ? 3.320 15.268 -7.918 1.00 95.62 468 ILE A N 1
ATOM 3712 C CA . ILE A 1 468 ? 4.409 16.116 -8.385 1.00 95.62 468 ILE A CA 1
ATOM 3713 C C . ILE A 1 468 ? 5.243 16.643 -7.223 1.00 95.62 468 ILE A C 1
ATOM 3715 O O . ILE A 1 468 ? 4.738 17.025 -6.164 1.00 95.62 468 ILE A O 1
ATOM 3719 N N . THR A 1 469 ? 6.552 16.719 -7.466 1.00 96.44 469 THR A N 1
ATOM 3720 C CA . THR A 1 469 ? 7.544 17.257 -6.529 1.00 96.44 469 THR A CA 1
ATOM 3721 C C . THR A 1 469 ? 8.445 18.322 -7.156 1.00 96.44 469 THR A C 1
ATOM 3723 O O . THR A 1 469 ? 9.562 18.531 -6.695 1.00 96.44 469 THR A O 1
ATOM 3726 N N . TRP A 1 470 ? 7.995 18.985 -8.225 1.00 93.75 470 TRP A N 1
ATOM 3727 C CA . TRP A 1 470 ? 8.797 19.983 -8.938 1.00 93.75 470 TRP A CA 1
ATOM 3728 C C . TRP A 1 470 ? 8.672 21.409 -8.400 1.00 93.75 470 TRP A C 1
ATOM 3730 O O . TRP A 1 470 ? 9.252 22.331 -8.971 1.00 93.75 470 TRP A O 1
ATOM 3740 N N . HIS A 1 471 ? 7.939 21.619 -7.303 1.00 95.75 471 HIS A N 1
ATOM 3741 C CA . HIS A 1 471 ? 7.876 22.909 -6.617 1.00 95.75 471 HIS A CA 1
ATOM 3742 C C . HIS A 1 471 ? 9.137 23.100 -5.750 1.00 95.75 471 HIS A C 1
ATOM 3744 O O . HIS A 1 471 ? 9.057 23.192 -4.527 1.00 95.75 471 HIS A O 1
ATOM 3750 N N . SER A 1 472 ? 10.311 23.078 -6.383 1.00 94.44 472 SER A N 1
ATOM 3751 C CA . SER A 1 472 ? 11.627 23.018 -5.738 1.00 94.44 472 SER A CA 1
ATOM 3752 C C . SER A 1 472 ? 12.024 24.319 -5.031 1.00 94.44 472 SER A C 1
ATOM 3754 O O . SER A 1 472 ? 11.592 25.410 -5.405 1.00 94.44 472 SER A O 1
ATOM 3756 N N . ASP A 1 473 ? 12.896 24.209 -4.023 1.00 94.19 473 ASP A N 1
ATOM 3757 C CA . ASP A 1 473 ? 13.229 25.298 -3.084 1.00 94.19 473 ASP A CA 1
ATOM 3758 C C . ASP A 1 473 ? 13.724 26.596 -3.747 1.00 94.19 473 ASP A C 1
ATOM 3760 O O . ASP A 1 473 ? 13.487 27.686 -3.228 1.00 94.19 473 ASP A O 1
ATOM 3764 N N . ASN A 1 474 ? 14.377 26.507 -4.908 1.00 94.19 474 ASN A N 1
ATOM 3765 C CA . ASN A 1 474 ? 14.871 27.668 -5.657 1.00 94.19 474 ASN A CA 1
ATOM 3766 C C . ASN A 1 474 ? 13.749 28.599 -6.155 1.00 94.19 474 ASN A C 1
ATOM 3768 O O . ASN A 1 474 ? 14.008 29.752 -6.488 1.00 94.19 474 ASN A O 1
ATOM 3772 N N . LEU A 1 475 ? 12.499 28.133 -6.203 1.00 95.56 475 LEU A N 1
ATOM 3773 C CA . LEU A 1 475 ? 11.349 28.953 -6.594 1.00 95.56 475 LEU A CA 1
ATOM 3774 C C . LEU A 1 475 ? 10.937 29.942 -5.489 1.00 95.56 475 LEU A C 1
ATOM 3776 O O . LEU A 1 475 ? 10.212 30.907 -5.751 1.00 95.56 475 LEU A O 1
ATOM 3780 N N . ALA A 1 476 ? 11.469 29.773 -4.273 1.00 96.06 476 ALA A N 1
ATOM 3781 C CA . ALA A 1 476 ? 11.382 30.776 -3.217 1.00 96.06 476 ALA A CA 1
ATOM 3782 C C . ALA A 1 476 ? 12.083 32.093 -3.589 1.00 96.06 476 ALA A C 1
ATOM 3784 O O . ALA A 1 476 ? 11.682 33.143 -3.091 1.00 96.06 476 ALA A O 1
ATOM 3785 N N . ASP A 1 477 ? 13.087 32.049 -4.470 1.00 94.81 477 ASP A N 1
ATOM 3786 C CA . ASP A 1 477 ? 13.925 33.201 -4.824 1.00 94.81 477 ASP A CA 1
ATOM 3787 C C . ASP A 1 477 ? 13.363 34.028 -5.997 1.00 94.81 477 ASP A C 1
ATOM 3789 O O . ASP A 1 477 ? 13.978 35.005 -6.430 1.00 94.81 477 ASP A O 1
ATOM 3793 N N . LEU A 1 478 ? 12.182 33.661 -6.516 1.00 93.81 478 LEU A N 1
ATOM 3794 C CA . LEU A 1 478 ? 11.457 34.474 -7.495 1.00 93.81 478 LEU A CA 1
ATOM 3795 C C . LEU A 1 478 ? 11.133 35.871 -6.936 1.00 93.81 478 LEU A C 1
ATOM 3797 O O . LEU A 1 478 ? 11.182 36.132 -5.731 1.00 93.81 478 LEU A O 1
ATOM 3801 N N . LYS A 1 479 ? 10.776 36.800 -7.826 1.00 92.38 479 LYS A N 1
ATOM 3802 C CA . LYS A 1 479 ? 10.522 38.188 -7.437 1.00 92.38 479 LYS A CA 1
ATOM 3803 C C . LYS A 1 479 ? 9.355 38.283 -6.445 1.00 92.38 479 LYS A C 1
ATOM 3805 O O . LYS A 1 479 ? 8.268 37.768 -6.694 1.00 92.38 479 LYS A O 1
ATOM 3810 N N . SER A 1 480 ? 9.581 39.010 -5.350 1.00 90.94 480 SER A N 1
ATOM 3811 C CA . SER A 1 480 ? 8.560 39.325 -4.348 1.00 90.94 480 SER A CA 1
ATOM 3812 C C . SER A 1 480 ? 7.894 40.691 -4.619 1.00 90.94 480 SER A C 1
ATOM 3814 O O . SER A 1 480 ? 8.597 41.627 -5.021 1.00 90.94 480 SER A O 1
ATOM 3816 N N . PRO A 1 481 ? 6.572 40.852 -4.393 1.00 91.44 481 PRO A N 1
ATOM 3817 C CA . PRO A 1 481 ? 5.614 39.794 -4.058 1.00 91.44 481 PRO A CA 1
ATOM 3818 C C . PRO A 1 481 ? 5.369 38.857 -5.249 1.00 91.44 481 PRO A C 1
ATOM 3820 O O . PRO A 1 481 ? 5.348 39.311 -6.396 1.00 91.44 481 PRO A O 1
ATOM 3823 N N . TYR A 1 482 ? 5.155 37.567 -4.969 1.00 94.00 482 TYR A N 1
ATOM 3824 C CA . TYR A 1 482 ? 4.872 36.577 -6.008 1.00 94.00 482 TYR A CA 1
ATOM 3825 C C . TYR A 1 482 ? 3.619 36.956 -6.811 1.00 94.00 482 TYR A C 1
ATOM 3827 O O . TYR A 1 482 ? 2.577 37.279 -6.238 1.00 94.00 482 TYR A O 1
ATOM 3835 N N . ALA A 1 483 ? 3.727 36.918 -8.141 1.00 91.94 483 ALA A N 1
ATOM 3836 C CA . ALA A 1 483 ? 2.667 37.352 -9.055 1.00 91.94 483 ALA A CA 1
ATOM 3837 C C . ALA A 1 483 ? 2.475 36.421 -10.269 1.00 91.94 483 ALA A C 1
ATOM 3839 O O . ALA A 1 483 ? 1.873 36.824 -11.264 1.00 91.94 483 ALA A O 1
ATOM 3840 N N . GLY A 1 484 ? 2.991 35.190 -10.205 1.00 94.31 484 GLY A N 1
ATOM 3841 C CA . GLY A 1 484 ? 2.828 34.181 -11.250 1.00 94.31 484 GLY A CA 1
ATOM 3842 C C . GLY A 1 484 ? 1.542 33.374 -11.072 1.00 94.31 484 GLY A C 1
ATOM 3843 O O . GLY A 1 484 ? 1.611 32.228 -10.651 1.00 94.31 484 GLY A O 1
ATOM 3844 N N . ASP A 1 485 ? 0.379 33.954 -11.371 1.00 96.31 485 ASP A N 1
ATOM 3845 C CA . ASP A 1 485 ? -0.925 33.283 -11.245 1.00 96.31 485 ASP A CA 1
ATOM 3846 C C . ASP A 1 485 ? -1.852 33.676 -12.405 1.00 96.31 485 ASP A C 1
ATOM 3848 O O . ASP A 1 485 ? -2.214 34.845 -12.545 1.00 96.31 485 ASP A O 1
ATOM 3852 N N . VAL A 1 486 ? -2.225 32.710 -13.249 1.00 97.00 486 VAL A N 1
ATOM 3853 C CA . VAL A 1 486 ? -3.025 32.939 -14.461 1.00 97.00 486 VAL A CA 1
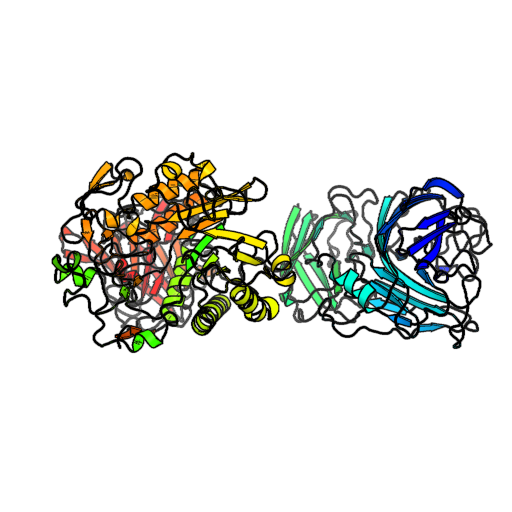ATOM 3854 C C . VAL A 1 486 ? -4.402 33.500 -14.124 1.00 97.00 486 VAL A C 1
ATOM 3856 O O . VAL A 1 486 ? -4.844 34.452 -14.768 1.00 97.00 486 VAL A O 1
ATOM 3859 N N . THR A 1 487 ? -5.069 32.958 -13.104 1.00 95.62 487 THR A N 1
ATOM 3860 C CA . THR A 1 487 ? -6.397 33.427 -12.692 1.00 95.62 487 THR A CA 1
ATOM 3861 C C . THR A 1 487 ? -6.333 34.893 -12.261 1.00 95.62 487 THR A C 1
ATOM 3863 O O . THR A 1 487 ? -7.165 35.699 -12.681 1.00 95.62 487 THR A O 1
ATOM 3866 N N . LYS A 1 488 ? -5.305 35.279 -11.494 1.00 96.06 488 LYS A N 1
ATOM 3867 C CA . LYS A 1 488 ? -5.099 36.680 -11.084 1.00 96.06 488 LYS A CA 1
ATOM 3868 C C . LYS A 1 488 ? -4.711 37.585 -12.255 1.00 96.06 488 LYS A C 1
ATOM 3870 O O . LYS A 1 488 ? -5.182 38.719 -12.310 1.00 96.06 488 LYS A O 1
ATOM 3875 N N . VAL A 1 489 ? -3.903 37.097 -13.200 1.00 96.56 489 VAL A N 1
ATOM 3876 C CA . VAL A 1 489 ? -3.534 37.837 -14.419 1.00 96.56 489 VAL A CA 1
ATOM 3877 C C . VAL A 1 489 ? -4.767 38.162 -15.259 1.00 96.56 489 VAL A C 1
ATOM 3879 O O . VAL A 1 489 ? -4.992 39.327 -15.582 1.00 96.56 489 VAL A O 1
ATOM 3882 N N . LEU A 1 490 ? -5.593 37.160 -15.569 1.00 96.62 490 LEU A N 1
ATOM 3883 C CA . LEU A 1 490 ? -6.788 37.347 -16.395 1.00 96.62 490 LEU A CA 1
ATOM 3884 C C . LEU A 1 490 ? -7.863 38.173 -15.681 1.00 96.62 490 LEU A C 1
ATOM 3886 O O . LEU A 1 490 ? -8.582 38.929 -16.331 1.00 96.62 490 LEU A O 1
ATOM 3890 N N . ALA A 1 491 ? -7.969 38.066 -14.354 1.00 95.94 491 ALA A N 1
ATOM 3891 C CA . ALA A 1 491 ? -8.861 38.913 -13.568 1.00 95.94 491 ALA A CA 1
ATOM 3892 C C . ALA A 1 491 ? -8.438 40.393 -13.599 1.00 95.94 491 ALA A C 1
ATOM 3894 O O . ALA A 1 491 ? -9.300 41.268 -13.667 1.00 95.94 491 ALA A O 1
ATOM 3895 N N . ALA A 1 492 ? -7.130 40.669 -13.557 1.00 96.62 492 ALA A N 1
ATOM 3896 C CA . ALA A 1 492 ? -6.589 42.025 -13.597 1.00 96.62 492 ALA A CA 1
ATOM 3897 C C . ALA A 1 492 ? -6.684 42.658 -14.994 1.00 96.62 492 ALA A C 1
ATOM 3899 O O . ALA A 1 492 ? -7.018 43.836 -15.107 1.00 96.62 492 ALA A O 1
ATOM 3900 N N . ASP A 1 493 ? -6.397 41.888 -16.045 1.00 97.31 493 ASP A N 1
ATOM 3901 C CA . ASP A 1 493 ? -6.519 42.328 -17.433 1.00 97.31 493 ASP A CA 1
ATOM 3902 C C . ASP A 1 493 ? -6.923 41.157 -18.351 1.00 97.31 493 ASP A C 1
ATOM 3904 O O . ASP A 1 493 ? -6.067 40.387 -18.799 1.00 97.31 493 ASP A O 1
ATOM 3908 N N . PRO A 1 494 ? -8.217 41.031 -18.702 1.00 97.00 494 PRO A N 1
ATOM 3909 C CA . PRO A 1 494 ? -8.694 39.971 -19.589 1.00 97.00 494 PRO A CA 1
ATOM 3910 C C . PRO A 1 494 ? -8.070 40.026 -20.990 1.00 97.00 494 PRO A C 1
ATOM 3912 O O . PRO A 1 494 ? -8.067 39.021 -21.700 1.00 97.00 494 PRO A O 1
ATOM 3915 N N . SER A 1 495 ? -7.535 41.179 -21.417 1.00 96.88 495 SER A N 1
ATOM 3916 C CA . SER A 1 495 ? -6.869 41.311 -22.717 1.00 96.88 495 SER A CA 1
ATOM 3917 C C . SER A 1 495 ? -5.492 40.640 -22.751 1.00 96.88 495 SER A C 1
ATOM 3919 O O . SER A 1 495 ? -5.003 40.322 -23.835 1.00 96.88 495 SER A O 1
ATOM 3921 N N . ALA A 1 496 ? -4.908 40.301 -21.591 1.00 96.38 496 ALA A N 1
ATOM 3922 C CA . ALA A 1 496 ? -3.666 39.530 -21.502 1.00 96.38 496 ALA A CA 1
ATOM 3923 C C . ALA A 1 496 ? -3.763 38.177 -22.230 1.00 96.38 496 ALA A C 1
ATOM 3925 O O . ALA A 1 496 ? -2.760 37.658 -22.730 1.00 96.38 496 ALA A O 1
ATOM 3926 N N . ARG A 1 497 ? -4.979 37.628 -22.375 1.00 95.56 497 ARG A N 1
ATOM 3927 C CA . ARG A 1 497 ? -5.247 36.403 -23.145 1.00 95.56 497 ARG A CA 1
ATOM 3928 C C . ARG A 1 497 ? -4.967 36.507 -24.655 1.00 95.56 497 ARG A C 1
ATOM 3930 O O . ARG A 1 497 ? -5.030 35.491 -25.344 1.00 95.56 497 ARG A O 1
ATOM 3937 N N . LEU A 1 498 ? -4.743 37.726 -25.160 1.00 95.56 498 LEU A N 1
ATOM 3938 C CA . LEU A 1 498 ? -4.540 38.057 -26.576 1.00 95.56 498 LEU A CA 1
ATOM 3939 C C . LEU A 1 498 ? -3.108 38.521 -26.890 1.00 95.56 498 LEU A C 1
ATOM 3941 O O . LEU A 1 498 ? -2.729 38.570 -28.057 1.00 95.56 498 LEU A O 1
ATOM 3945 N N . ASP A 1 499 ? -2.319 38.878 -25.873 1.00 94.38 499 ASP A N 1
ATOM 3946 C CA . ASP A 1 499 ? -0.988 39.467 -26.046 1.00 94.38 499 ASP A CA 1
ATOM 3947 C C . ASP A 1 499 ? 0.057 38.745 -25.184 1.00 94.38 499 ASP A C 1
ATOM 3949 O O . ASP A 1 499 ? -0.012 38.728 -23.952 1.00 94.38 499 ASP A O 1
ATOM 3953 N N . ALA A 1 500 ? 1.059 38.160 -25.848 1.00 91.94 500 ALA A N 1
ATOM 3954 C CA . ALA A 1 500 ? 2.164 37.464 -25.197 1.00 91.94 500 ALA A CA 1
ATOM 3955 C C . ALA A 1 500 ? 3.040 38.393 -24.342 1.00 91.94 500 ALA A C 1
ATOM 3957 O O . ALA A 1 500 ? 3.694 37.889 -23.423 1.00 91.94 500 ALA A O 1
ATOM 3958 N N . HIS A 1 501 ? 3.054 39.694 -24.647 1.00 92.88 501 HIS A N 1
ATOM 3959 C CA . HIS A 1 501 ? 3.879 40.729 -24.021 1.00 92.88 501 HIS A CA 1
ATOM 3960 C C . HIS A 1 501 ? 3.108 41.611 -23.035 1.00 92.88 501 HIS A C 1
ATOM 3962 O O . HIS A 1 501 ? 3.672 42.577 -22.516 1.00 92.88 501 HIS A O 1
ATOM 3968 N N . ASN A 1 502 ? 1.847 41.275 -22.743 1.00 95.50 502 ASN A N 1
ATOM 3969 C CA . ASN A 1 502 ? 1.064 42.001 -21.754 1.00 95.50 502 ASN A CA 1
ATOM 3970 C C . ASN A 1 502 ? 1.826 42.061 -20.407 1.00 95.50 502 ASN A C 1
ATOM 3972 O O . ASN A 1 502 ? 2.305 41.025 -19.934 1.00 95.50 502 ASN A O 1
ATOM 3976 N N . PRO A 1 503 ? 1.926 43.239 -19.756 1.00 94.56 503 PRO A N 1
ATOM 3977 C CA . PRO A 1 503 ? 2.735 43.431 -18.548 1.00 94.56 503 PRO A CA 1
ATOM 3978 C C . PRO A 1 503 ? 2.244 42.646 -17.321 1.00 94.56 503 PRO A C 1
ATOM 3980 O O . PRO A 1 503 ? 2.955 42.581 -16.314 1.00 94.56 503 PRO A O 1
ATOM 3983 N N . GLN A 1 504 ? 1.045 42.058 -17.370 1.00 94.00 504 GLN A N 1
ATOM 3984 C CA . GLN A 1 504 ? 0.568 41.155 -16.325 1.00 94.00 504 GLN A CA 1
ATOM 3985 C C . GLN A 1 504 ? 1.272 39.787 -16.361 1.00 94.00 504 GLN A C 1
ATOM 3987 O O . GLN A 1 504 ? 1.385 39.150 -15.314 1.00 94.00 504 GLN A O 1
ATOM 3992 N N . TRP A 1 505 ? 1.820 39.351 -17.503 1.00 93.44 505 TRP A N 1
ATOM 3993 C CA . TRP A 1 505 ? 2.634 38.131 -17.594 1.00 93.44 505 TRP A CA 1
ATOM 3994 C C . TRP A 1 505 ? 4.023 38.353 -16.978 1.00 93.44 505 TRP A C 1
ATOM 3996 O O . TRP A 1 505 ? 4.990 38.663 -17.670 1.00 93.44 505 TRP A O 1
ATOM 4006 N N . LYS A 1 506 ? 4.116 38.216 -15.652 1.00 89.06 506 LYS A N 1
ATOM 4007 C CA . LYS A 1 506 ? 5.336 38.515 -14.878 1.00 89.06 506 LYS A CA 1
ATOM 4008 C C . LYS A 1 506 ? 6.314 37.349 -14.758 1.00 89.06 506 LYS A C 1
ATOM 4010 O O . LYS A 1 506 ? 7.474 37.582 -14.448 1.00 89.06 506 LYS A O 1
ATOM 4015 N N . GLU A 1 507 ? 5.852 36.129 -15.014 1.00 88.00 507 GLU A N 1
ATOM 4016 C CA . GLU A 1 507 ? 6.625 34.892 -14.886 1.00 88.00 507 GLU A CA 1
ATOM 4017 C C . GLU A 1 507 ? 6.416 34.009 -16.129 1.00 88.00 507 GLU A C 1
ATOM 4019 O O . GLU A 1 507 ? 5.371 34.080 -16.777 1.00 88.00 507 GLU A O 1
ATOM 4024 N N . GLY A 1 508 ? 7.406 33.178 -16.477 1.00 80.31 508 GLY A N 1
ATOM 4025 C CA . GLY A 1 508 ? 7.317 32.244 -17.616 1.00 80.31 508 GLY A CA 1
ATOM 4026 C C . GLY A 1 508 ? 6.567 30.940 -17.304 1.00 80.31 508 GLY A C 1
ATOM 4027 O O . GLY A 1 508 ? 5.958 30.343 -18.190 1.00 80.31 508 GLY A O 1
ATOM 4028 N N . SER A 1 509 ? 6.581 30.525 -16.035 1.00 87.81 509 SER A N 1
ATOM 4029 C CA . SER A 1 509 ? 5.765 29.438 -15.488 1.00 87.81 509 SER A CA 1
ATOM 4030 C C . SER A 1 509 ? 4.903 30.014 -14.370 1.00 87.81 509 SER A C 1
ATOM 4032 O O . SER A 1 509 ? 5.417 30.686 -13.473 1.00 87.81 509 SER A O 1
ATOM 4034 N N . LEU A 1 510 ? 3.591 29.814 -14.459 1.00 94.12 510 LEU A N 1
ATOM 4035 C CA . LEU A 1 510 ? 2.603 30.454 -13.591 1.00 94.12 510 LEU A CA 1
ATOM 4036 C C . LEU A 1 510 ? 1.757 29.397 -12.898 1.00 94.12 510 LEU A C 1
ATOM 4038 O O . LEU A 1 510 ? 1.490 28.361 -13.484 1.00 94.12 510 LEU A O 1
ATOM 4042 N N . HIS A 1 511 ? 1.264 29.655 -11.695 1.00 97.19 511 HIS A N 1
ATOM 4043 C CA . HIS A 1 511 ? 0.189 28.837 -11.146 1.00 97.19 511 HIS A CA 1
ATOM 4044 C C . HIS A 1 511 ? -1.102 29.066 -11.949 1.00 97.19 511 HIS A C 1
ATOM 4046 O O . HIS A 1 511 ? -1.401 30.206 -12.302 1.00 97.19 511 HIS A O 1
ATOM 4052 N N . TRP A 1 512 ? -1.895 28.029 -12.237 1.00 96.88 512 TRP A N 1
ATOM 4053 C CA . TRP A 1 512 ? -3.208 28.231 -12.872 1.00 96.88 512 TRP A CA 1
ATOM 4054 C C . TRP A 1 512 ? -4.219 28.877 -11.902 1.00 96.88 512 TRP A C 1
ATOM 4056 O O . TRP A 1 512 ? -5.133 29.582 -12.335 1.00 96.88 512 TRP A O 1
ATOM 4066 N N . GLY A 1 513 ? -4.021 28.696 -10.592 1.00 96.75 513 GLY A N 1
ATOM 4067 C CA . GLY A 1 513 ? -4.751 29.325 -9.488 1.00 96.75 513 GLY A CA 1
ATOM 4068 C C . GLY A 1 513 ? -4.025 29.112 -8.151 1.00 96.75 513 GLY A C 1
ATOM 4069 O O . GLY A 1 513 ? -2.991 28.449 -8.106 1.00 96.75 513 GLY A O 1
ATOM 4070 N N . GLU A 1 514 ? -4.543 29.668 -7.052 1.00 97.50 514 GLU A N 1
ATOM 4071 C CA . GLU A 1 514 ? -3.907 29.553 -5.729 1.00 97.50 514 GLU A CA 1
ATOM 4072 C C . GLU A 1 514 ? -4.322 28.243 -5.017 1.00 97.50 514 GLU A C 1
ATOM 4074 O O . GLU A 1 514 ? -5.521 28.043 -4.781 1.00 97.50 514 GLU A O 1
ATOM 4079 N N . PRO A 1 515 ? -3.370 27.366 -4.629 1.00 97.75 515 PRO A N 1
ATOM 4080 C CA . PRO A 1 515 ? -3.668 26.193 -3.803 1.00 97.75 515 PRO A CA 1
ATOM 4081 C C . PRO A 1 515 ? -4.248 26.588 -2.438 1.00 97.75 515 PRO A C 1
ATOM 4083 O O . PRO A 1 515 ? -3.921 27.655 -1.915 1.00 97.75 515 PRO A O 1
ATOM 4086 N N . GLU A 1 516 ? -5.051 25.722 -1.805 1.00 97.25 516 GLU A N 1
ATOM 4087 C CA . GLU A 1 516 ? -5.596 25.978 -0.453 1.00 97.25 516 GLU A CA 1
ATOM 4088 C C . GLU A 1 516 ? -4.479 26.274 0.567 1.00 97.25 516 GLU A C 1
ATOM 4090 O O . GLU A 1 516 ? -4.587 27.204 1.366 1.00 97.25 516 GLU A O 1
ATOM 4095 N N . ASN A 1 517 ? -3.352 25.560 0.464 1.00 96.12 517 ASN A N 1
ATOM 4096 C CA . ASN A 1 517 ? -2.169 25.750 1.309 1.00 96.12 517 ASN A CA 1
ATOM 4097 C C . ASN A 1 517 ? -1.209 26.854 0.808 1.00 96.12 517 ASN A C 1
ATOM 4099 O O . ASN A 1 517 ? -0.067 26.943 1.274 1.00 96.12 517 ASN A O 1
ATOM 4103 N N . GLY A 1 518 ? -1.654 27.709 -0.117 1.00 96.94 518 GLY A N 1
ATOM 4104 C CA . GLY A 1 518 ? -0.847 28.758 -0.740 1.00 96.94 518 GLY A CA 1
ATOM 4105 C C . GLY A 1 518 ? 0.152 28.224 -1.771 1.00 96.94 518 GLY A C 1
ATOM 4106 O O . GLY A 1 518 ? 0.157 27.042 -2.091 1.00 96.94 518 GLY A O 1
ATOM 4107 N N . TYR A 1 519 ? 1.019 29.092 -2.293 1.00 97.56 519 TYR A N 1
ATOM 4108 C CA . TYR A 1 519 ? 2.055 28.773 -3.284 1.00 97.56 519 TYR A CA 1
ATOM 4109 C C . TYR A 1 519 ? 3.227 28.009 -2.641 1.00 97.56 519 TYR A C 1
ATOM 4111 O O . TYR A 1 519 ? 4.334 28.535 -2.493 1.00 97.56 519 TYR A O 1
ATOM 4119 N N . PHE A 1 520 ? 2.944 26.798 -2.158 1.00 97.94 520 PHE A N 1
ATOM 4120 C CA . PHE A 1 520 ? 3.850 25.963 -1.375 1.00 97.94 520 PHE A CA 1
ATOM 4121 C C . PHE A 1 520 ? 5.036 25.429 -2.192 1.00 97.94 520 PHE A C 1
ATOM 4123 O O . PHE A 1 520 ? 5.026 25.416 -3.421 1.00 97.94 520 PHE A O 1
ATOM 4130 N N . LEU A 1 521 ? 6.059 24.954 -1.482 1.00 98.19 521 LEU A N 1
ATOM 4131 C CA . LEU A 1 521 ? 7.200 24.228 -2.046 1.00 98.19 521 LEU A CA 1
ATOM 4132 C C . LEU A 1 521 ? 7.083 22.739 -1.698 1.00 98.19 521 LEU A C 1
ATOM 4134 O O . LEU A 1 521 ? 6.521 22.384 -0.665 1.00 98.19 521 LEU A O 1
ATOM 4138 N N . SER A 1 522 ? 7.634 21.855 -2.528 1.00 98.06 522 SER A N 1
ATOM 4139 C CA . SER A 1 522 ? 7.464 20.398 -2.412 1.00 98.06 522 SER A CA 1
ATOM 4140 C C . SER A 1 522 ? 8.079 19.783 -1.153 1.00 98.06 522 SER A C 1
ATOM 4142 O O . SER A 1 522 ? 7.760 18.643 -0.832 1.00 98.06 522 SER A O 1
ATOM 4144 N N . LYS A 1 523 ? 8.942 20.515 -0.441 1.00 98.19 523 LYS A N 1
ATOM 4145 C CA . LYS A 1 523 ? 9.540 20.096 0.837 1.00 98.19 523 LYS A CA 1
ATOM 4146 C C . LYS A 1 523 ? 8.802 20.614 2.072 1.00 98.19 523 LYS A C 1
ATOM 4148 O O . LYS A 1 523 ? 9.246 20.365 3.189 1.00 98.19 523 LYS A O 1
ATOM 4153 N N . ASP A 1 524 ? 7.685 21.313 1.890 1.00 98.44 524 ASP A N 1
ATOM 4154 C CA . ASP A 1 524 ? 6.846 21.758 2.997 1.00 98.44 524 ASP A CA 1
ATOM 4155 C C . ASP A 1 524 ? 6.191 20.545 3.686 1.00 98.44 524 ASP A C 1
ATOM 4157 O O . ASP A 1 524 ? 5.206 19.988 3.193 1.00 98.44 524 ASP A O 1
ATOM 4161 N N . GLU A 1 525 ? 6.756 20.112 4.824 1.00 97.88 525 GLU A N 1
ATOM 4162 C CA . GLU A 1 525 ? 6.274 18.933 5.561 1.00 97.88 525 GLU A CA 1
ATOM 4163 C C . GLU A 1 525 ? 4.788 19.059 5.933 1.00 97.88 525 GLU A C 1
ATOM 4165 O O . GLU A 1 525 ? 4.079 18.056 5.906 1.00 97.88 525 GLU A O 1
ATOM 4170 N N . TYR A 1 526 ? 4.288 20.268 6.214 1.00 97.69 526 TYR A N 1
ATOM 4171 C CA . TYR A 1 526 ? 2.873 20.486 6.533 1.00 97.69 526 TYR A CA 1
ATOM 4172 C C . TYR A 1 526 ? 1.967 20.110 5.355 1.00 97.69 526 TYR A C 1
ATOM 4174 O O . TYR A 1 526 ? 0.969 19.409 5.531 1.00 97.69 526 TYR A O 1
ATOM 4182 N N . VAL A 1 527 ? 2.337 20.526 4.138 1.00 98.25 527 VAL A N 1
ATOM 4183 C CA . VAL A 1 527 ? 1.573 20.204 2.924 1.00 98.25 527 VAL A CA 1
ATOM 4184 C C . VAL A 1 527 ? 1.646 18.713 2.625 1.00 98.25 527 VAL A C 1
ATOM 4186 O O . VAL A 1 527 ? 0.613 18.101 2.373 1.00 98.25 527 VAL A O 1
ATOM 4189 N N . ILE A 1 528 ? 2.831 18.102 2.746 1.00 98.69 528 ILE A N 1
ATOM 4190 C CA . ILE A 1 528 ? 2.993 16.654 2.555 1.00 98.69 528 ILE A CA 1
ATOM 4191 C C . ILE A 1 528 ? 2.077 15.872 3.508 1.00 98.69 528 ILE A C 1
ATOM 4193 O O . ILE A 1 528 ? 1.401 14.940 3.077 1.00 98.69 528 ILE A O 1
ATOM 4197 N N . ARG A 1 529 ? 2.028 16.238 4.796 1.00 97.81 529 ARG A N 1
ATOM 4198 C CA . ARG A 1 529 ? 1.180 15.548 5.784 1.00 97.81 529 ARG A CA 1
ATOM 4199 C C . ARG A 1 529 ? -0.300 15.646 5.441 1.00 97.81 529 ARG A C 1
ATOM 4201 O O . ARG A 1 529 ? -0.981 14.619 5.431 1.00 97.81 529 ARG A O 1
ATOM 4208 N N . LYS A 1 530 ? -0.776 16.851 5.110 1.00 97.31 530 LYS A N 1
ATOM 4209 C CA . LYS A 1 530 ? -2.164 17.069 4.681 1.00 97.31 530 LYS A CA 1
ATOM 4210 C C . LYS A 1 530 ? -2.498 16.250 3.439 1.00 97.31 530 LYS A C 1
ATOM 4212 O O . LYS A 1 530 ? -3.510 15.555 3.423 1.00 97.31 530 LYS A O 1
ATOM 4217 N N . ASP A 1 531 ? -1.618 16.263 2.444 1.00 98.44 531 ASP A N 1
ATOM 4218 C CA . ASP A 1 531 ? -1.813 15.528 1.198 1.00 98.44 531 ASP A CA 1
ATOM 4219 C C . ASP A 1 531 ? -1.899 14.020 1.430 1.00 98.44 531 ASP A C 1
ATOM 4221 O O . ASP A 1 531 ? -2.829 13.370 0.954 1.00 98.44 531 ASP A O 1
ATOM 4225 N N . MET A 1 532 ? -0.974 13.454 2.207 1.00 98.38 532 MET A N 1
ATOM 4226 C CA . MET A 1 532 ? -0.973 12.020 2.496 1.00 98.38 532 MET A CA 1
ATOM 4227 C C . MET A 1 532 ? -2.203 11.590 3.301 1.00 98.38 532 MET A C 1
ATOM 4229 O O . MET A 1 532 ? -2.759 10.532 3.002 1.00 98.38 532 MET A O 1
ATOM 4233 N N . SER A 1 533 ? -2.647 12.403 4.270 1.00 97.19 533 SER A N 1
ATOM 4234 C CA . SER A 1 533 ? -3.873 12.135 5.035 1.00 97.19 533 SER A CA 1
ATOM 4235 C C . SER A 1 533 ? -5.093 12.150 4.115 1.00 97.19 533 SER A C 1
ATOM 4237 O O . SER A 1 533 ? -5.805 11.156 4.017 1.00 97.19 533 SER A O 1
ATOM 4239 N N . MET A 1 534 ? -5.270 13.214 3.323 1.00 98.44 534 MET A N 1
ATOM 4240 C CA . MET A 1 534 ? -6.391 13.337 2.386 1.00 98.44 534 MET A CA 1
ATOM 4241 C C . MET A 1 534 ? -6.437 12.189 1.368 1.00 98.44 534 MET A C 1
ATOM 4243 O O . MET A 1 534 ? -7.489 11.599 1.115 1.00 98.44 534 MET A O 1
ATOM 4247 N N . LEU A 1 535 ? -5.295 11.838 0.778 1.00 98.81 535 LEU A N 1
ATOM 4248 C CA . LEU A 1 535 ? -5.214 10.738 -0.180 1.00 98.81 535 LEU A CA 1
ATOM 4249 C C . LEU A 1 535 ? -5.548 9.391 0.476 1.00 98.81 535 LEU A C 1
ATOM 4251 O O . LEU A 1 535 ? -6.296 8.597 -0.104 1.00 98.81 535 LEU A O 1
ATOM 4255 N N . ALA A 1 536 ? -5.051 9.135 1.689 1.00 97.94 536 ALA A N 1
ATOM 4256 C CA . ALA A 1 536 ? -5.368 7.921 2.435 1.00 97.94 536 ALA A CA 1
ATOM 4257 C C . ALA A 1 536 ? -6.858 7.849 2.819 1.00 97.94 536 ALA A C 1
ATOM 4259 O O . ALA A 1 536 ? -7.476 6.794 2.632 1.00 97.94 536 ALA A O 1
ATOM 4260 N N . ASP A 1 537 ? -7.440 8.961 3.272 1.00 98.12 537 ASP A N 1
ATOM 4261 C CA . ASP A 1 537 ? -8.844 9.079 3.679 1.00 98.12 537 ASP A CA 1
ATOM 4262 C C . ASP A 1 537 ? -9.795 8.815 2.508 1.00 98.12 537 ASP A C 1
ATOM 4264 O O . ASP A 1 537 ? -10.759 8.053 2.642 1.00 98.12 537 ASP A O 1
ATOM 4268 N N . ALA A 1 538 ? -9.477 9.364 1.330 1.00 98.44 538 ALA A N 1
ATOM 4269 C CA . ALA A 1 538 ? -10.201 9.114 0.084 1.00 98.44 538 ALA A CA 1
ATOM 4270 C C . ALA A 1 538 ? -10.043 7.675 -0.440 1.00 98.44 538 ALA A C 1
ATOM 4272 O O . ALA A 1 538 ? -10.812 7.241 -1.302 1.00 98.44 538 ALA A O 1
ATOM 4273 N N . GLY A 1 539 ? -9.064 6.927 0.075 1.00 97.94 539 GLY A N 1
ATOM 4274 C CA . GLY A 1 539 ? -8.789 5.548 -0.304 1.00 97.94 539 GLY A CA 1
ATOM 4275 C C . GLY A 1 539 ? -7.861 5.407 -1.508 1.00 97.94 539 GLY A C 1
ATOM 4276 O O . GLY A 1 539 ? -8.010 4.440 -2.250 1.00 97.94 539 GLY A O 1
ATOM 4277 N N . VAL A 1 540 ? -6.928 6.333 -1.731 1.00 98.81 540 VAL A N 1
ATOM 4278 C CA . VAL A 1 540 ? -5.826 6.184 -2.698 1.00 98.81 540 VAL A CA 1
ATOM 4279 C C . VAL A 1 540 ? -4.759 5.245 -2.128 1.00 98.81 540 VAL A C 1
ATOM 4281 O O . VAL A 1 540 ? -4.416 5.325 -0.949 1.00 98.81 540 VAL A O 1
ATOM 4284 N N . ASP A 1 541 ? -4.244 4.327 -2.952 1.00 98.56 541 ASP A N 1
ATOM 4285 C CA . ASP A 1 541 ? -3.253 3.334 -2.514 1.00 98.56 541 ASP A CA 1
ATOM 4286 C C . ASP A 1 541 ? -1.829 3.646 -2.986 1.00 98.56 541 ASP A C 1
ATOM 4288 O O . ASP A 1 541 ? -0.881 3.178 -2.354 1.00 98.56 541 ASP A O 1
ATOM 4292 N N . VAL A 1 542 ? -1.660 4.379 -4.096 1.00 98.75 542 VAL A N 1
ATOM 4293 C CA . VAL A 1 542 ? -0.353 4.566 -4.754 1.00 98.75 542 VAL A CA 1
ATOM 4294 C C . VAL A 1 542 ? -0.146 6.007 -5.217 1.00 98.75 542 VAL A C 1
ATOM 4296 O O . VAL A 1 542 ? -1.017 6.578 -5.867 1.00 98.75 542 VAL A O 1
ATOM 4299 N N . LEU A 1 543 ? 1.032 6.565 -4.950 1.00 98.88 543 LEU A N 1
ATOM 4300 C CA . LEU A 1 543 ? 1.568 7.743 -5.624 1.00 98.88 543 LEU A CA 1
ATOM 4301 C C . LEU A 1 543 ? 2.374 7.302 -6.846 1.00 98.88 543 LEU A C 1
ATOM 4303 O O . LEU A 1 543 ? 3.291 6.482 -6.740 1.00 98.88 543 LEU A O 1
ATOM 4307 N N . VAL A 1 544 ? 2.054 7.868 -8.001 1.00 98.69 544 VAL A N 1
ATOM 4308 C CA . VAL A 1 544 ? 2.858 7.742 -9.213 1.00 98.69 544 VAL A CA 1
ATOM 4309 C C . VAL A 1 544 ? 3.735 8.982 -9.312 1.00 98.69 544 VAL A C 1
ATOM 4311 O O . VAL A 1 544 ? 3.248 10.080 -9.574 1.00 98.69 544 VAL A O 1
ATOM 4314 N N . MET A 1 545 ? 5.024 8.793 -9.047 1.00 98.38 545 MET A N 1
ATOM 4315 C CA . MET A 1 545 ? 6.003 9.868 -8.942 1.00 98.38 545 MET A CA 1
ATOM 4316 C C . MET A 1 545 ? 6.513 10.281 -10.321 1.00 98.38 545 MET A C 1
ATOM 4318 O O . MET A 1 545 ? 6.989 9.433 -11.085 1.00 98.38 545 MET A O 1
ATOM 4322 N N . ASP A 1 546 ? 6.459 11.581 -10.604 1.00 94.38 546 ASP A N 1
ATOM 4323 C CA . ASP A 1 546 ? 6.914 12.143 -11.874 1.00 94.38 546 ASP A CA 1
ATOM 4324 C C . ASP A 1 546 ? 8.435 12.067 -12.064 1.00 94.38 546 ASP A C 1
ATOM 4326 O O . ASP A 1 546 ? 9.209 12.611 -11.276 1.00 94.38 546 ASP A O 1
ATOM 4330 N N . VAL A 1 547 ? 8.857 11.431 -13.156 1.00 94.81 547 VAL A N 1
ATOM 4331 C CA . VAL A 1 547 ? 10.218 11.476 -13.715 1.00 94.81 547 VAL A CA 1
ATOM 4332 C C . VAL A 1 547 ? 10.145 11.608 -15.246 1.00 94.81 547 VAL A C 1
ATOM 4334 O O . VAL A 1 547 ? 11.078 11.252 -15.974 1.00 94.81 547 VAL A O 1
ATOM 4337 N N . THR A 1 548 ? 9.015 12.086 -15.773 1.00 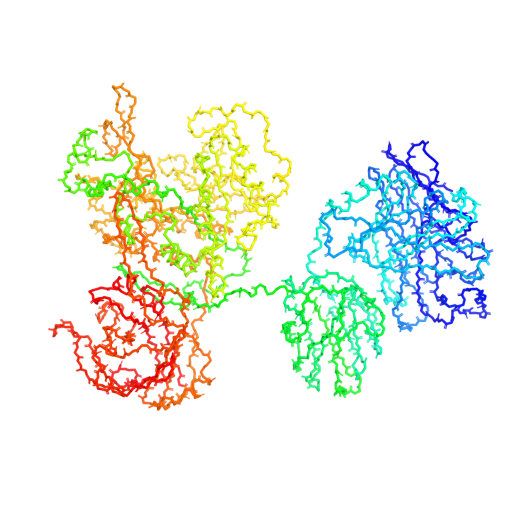90.50 548 THR A N 1
ATOM 4338 C CA . THR A 1 548 ? 8.726 12.060 -17.212 1.00 90.50 548 THR A CA 1
ATOM 4339 C C . THR A 1 548 ? 9.676 12.925 -18.014 1.00 90.50 548 THR A C 1
ATOM 4341 O O . THR A 1 548 ? 10.064 12.519 -19.098 1.00 90.50 548 THR A O 1
ATOM 4344 N N . ASN A 1 549 ? 10.136 14.046 -17.460 1.00 88.94 549 ASN A N 1
ATOM 4345 C CA . ASN A 1 549 ? 11.086 14.961 -18.097 1.00 88.94 549 ASN A CA 1
ATOM 4346 C C . ASN A 1 549 ? 12.549 14.683 -17.716 1.00 88.94 549 ASN A C 1
ATOM 4348 O O . ASN A 1 549 ? 13.390 15.582 -17.748 1.00 88.94 549 ASN A O 1
ATOM 4352 N N . ALA A 1 550 ? 12.861 13.451 -17.301 1.00 90.94 550 ALA A N 1
ATOM 4353 C CA . ALA A 1 550 ? 14.177 13.020 -16.828 1.00 90.94 550 ALA A CA 1
ATOM 4354 C C . ALA A 1 550 ? 14.709 13.755 -15.583 1.00 90.94 550 ALA A C 1
ATOM 4356 O O . ALA A 1 550 ? 15.826 13.475 -15.148 1.00 90.94 550 ALA A O 1
ATOM 4357 N N . VAL A 1 551 ? 13.980 14.688 -14.971 1.00 93.62 551 VAL A N 1
ATOM 4358 C CA . VAL A 1 551 ? 14.433 15.370 -13.749 1.00 93.62 551 VAL A CA 1
ATOM 4359 C C . VAL A 1 551 ? 14.280 14.429 -12.555 1.00 93.62 551 VAL A C 1
ATOM 4361 O O . VAL A 1 551 ? 13.268 13.754 -12.417 1.00 93.62 551 VAL A O 1
ATOM 4364 N N . ARG A 1 552 ? 15.305 14.357 -11.697 1.00 94.94 552 ARG A N 1
ATOM 4365 C CA . ARG A 1 552 ? 15.264 13.559 -10.465 1.00 94.94 552 ARG A CA 1
ATOM 4366 C C . ARG A 1 552 ? 15.246 14.483 -9.256 1.00 94.94 552 ARG A C 1
ATOM 4368 O O . ARG A 1 552 ? 16.284 15.041 -8.897 1.00 94.94 552 ARG A O 1
ATOM 4375 N N . TYR A 1 553 ? 14.082 14.621 -8.634 1.00 96.06 553 TYR A N 1
ATOM 4376 C CA . TYR A 1 553 ? 13.847 15.489 -7.477 1.00 96.06 553 TYR A CA 1
ATOM 4377 C C . TYR A 1 553 ? 14.316 14.820 -6.178 1.00 96.06 553 TYR A C 1
ATOM 4379 O O . TYR A 1 553 ? 13.536 14.568 -5.264 1.00 96.06 553 TYR A O 1
ATOM 4387 N N . TRP A 1 554 ? 15.599 14.442 -6.118 1.00 96.56 554 TRP A N 1
ATOM 4388 C CA . TRP A 1 554 ? 16.138 13.598 -5.045 1.00 96.56 554 TRP A CA 1
ATOM 4389 C C . TRP A 1 554 ? 15.885 14.162 -3.644 1.00 96.56 554 TRP A C 1
ATOM 4391 O O . TRP A 1 554 ? 15.543 13.396 -2.748 1.00 96.56 554 TRP A O 1
ATOM 4401 N N . SER A 1 555 ? 16.064 15.471 -3.452 1.00 96.94 555 SER A N 1
ATOM 4402 C CA . SER A 1 555 ? 15.859 16.140 -2.162 1.00 96.94 555 SER A CA 1
ATOM 4403 C C . SER A 1 555 ? 14.391 16.186 -1.752 1.00 96.94 555 SER A C 1
ATOM 4405 O O . SER A 1 555 ? 14.061 15.954 -0.590 1.00 96.94 555 SER A O 1
ATOM 4407 N N . GLU A 1 556 ? 13.509 16.472 -2.702 1.00 97.75 556 GLU A N 1
ATOM 4408 C CA . GLU A 1 556 ? 12.071 16.562 -2.494 1.00 97.75 556 GLU A CA 1
ATOM 4409 C C . GLU A 1 556 ? 11.490 15.171 -2.209 1.00 97.75 556 GLU A C 1
ATOM 4411 O O . GLU A 1 556 ? 10.726 15.012 -1.261 1.00 97.75 556 GLU A O 1
ATOM 4416 N N . TRP A 1 557 ? 11.919 14.140 -2.948 1.00 98.12 557 TRP A N 1
ATOM 4417 C CA . TRP A 1 557 ? 11.553 12.744 -2.687 1.00 98.12 557 TRP A CA 1
ATOM 4418 C C . TRP A 1 557 ? 12.076 12.244 -1.343 1.00 98.12 557 TRP A C 1
ATOM 4420 O O . TRP A 1 557 ? 11.359 11.545 -0.635 1.00 98.12 557 TRP A O 1
ATOM 4430 N N . ASP A 1 558 ? 13.305 12.607 -0.966 1.00 97.81 558 ASP A N 1
ATOM 4431 C CA . ASP A 1 558 ? 13.862 12.252 0.340 1.00 97.81 558 ASP A CA 1
ATOM 4432 C C . ASP A 1 558 ? 13.018 12.836 1.480 1.00 97.81 558 ASP A C 1
ATOM 4434 O O . ASP A 1 558 ? 12.671 12.112 2.413 1.00 97.81 558 ASP A O 1
ATOM 4438 N N . THR A 1 559 ? 12.597 14.100 1.359 1.00 98.44 559 THR A N 1
ATOM 4439 C CA . THR A 1 559 ? 11.697 14.740 2.332 1.00 98.44 559 THR A CA 1
ATOM 4440 C C . THR A 1 559 ? 10.317 14.078 2.334 1.00 98.44 559 THR A C 1
ATOM 4442 O O . THR A 1 559 ? 9.860 13.652 3.394 1.00 98.44 559 THR A O 1
ATOM 4445 N N . LEU A 1 560 ? 9.685 13.900 1.168 1.00 98.75 560 LEU A N 1
ATOM 4446 C CA . LEU A 1 560 ? 8.375 13.251 1.028 1.00 98.75 560 LEU A CA 1
ATOM 4447 C C . LEU A 1 560 ? 8.355 11.852 1.659 1.00 98.75 560 LEU A C 1
ATOM 4449 O O . LEU A 1 560 ? 7.545 11.581 2.545 1.00 98.75 560 LEU A O 1
ATOM 4453 N N . PHE A 1 561 ? 9.267 10.968 1.251 1.00 98.50 561 PHE A N 1
ATOM 4454 C CA . PHE A 1 561 ? 9.288 9.587 1.734 1.00 98.50 561 PHE A CA 1
ATOM 4455 C C . PHE A 1 561 ? 9.667 9.495 3.215 1.00 98.50 561 PHE A C 1
ATOM 4457 O O . PHE A 1 561 ? 9.130 8.650 3.932 1.00 98.50 561 PHE A O 1
ATOM 4464 N N . THR A 1 562 ? 10.521 10.395 3.711 1.00 97.00 562 THR A N 1
ATOM 4465 C CA . THR A 1 562 ? 10.825 10.482 5.146 1.00 97.00 562 THR A CA 1
ATOM 4466 C C . THR A 1 562 ? 9.598 10.921 5.946 1.00 97.00 562 THR A C 1
ATOM 4468 O O . THR A 1 562 ? 9.299 10.322 6.978 1.00 97.00 562 THR A O 1
ATOM 4471 N N . VAL A 1 563 ? 8.840 11.916 5.473 1.00 98.00 563 VAL A N 1
ATOM 4472 C CA . VAL A 1 563 ? 7.583 12.341 6.113 1.00 98.00 563 VAL A CA 1
ATOM 4473 C C . VAL A 1 563 ? 6.556 11.209 6.110 1.00 98.00 563 VAL A C 1
ATOM 4475 O O . VAL A 1 563 ? 5.946 10.949 7.146 1.00 98.00 563 VAL A O 1
ATOM 4478 N N . MET A 1 564 ? 6.423 10.468 5.008 1.00 98.00 564 MET A N 1
ATOM 4479 C CA . MET A 1 564 ? 5.555 9.286 4.939 1.00 98.00 564 MET A CA 1
ATOM 4480 C C . MET A 1 564 ? 5.965 8.203 5.952 1.00 98.00 564 MET A C 1
ATOM 4482 O O . MET A 1 564 ? 5.105 7.620 6.611 1.00 98.00 564 MET A O 1
ATOM 4486 N N . GLN A 1 565 ? 7.266 7.948 6.134 1.00 92.44 565 GLN A N 1
ATOM 4487 C CA . GLN A 1 565 ? 7.752 7.026 7.168 1.00 92.44 565 GLN A CA 1
ATOM 4488 C C . GLN A 1 565 ? 7.481 7.541 8.591 1.00 92.44 565 GLN A C 1
ATOM 4490 O O . GLN A 1 565 ? 7.086 6.740 9.440 1.00 92.44 565 GLN A O 1
ATOM 4495 N N . LYS A 1 566 ? 7.623 8.853 8.853 1.00 89.19 566 LYS A N 1
ATOM 4496 C CA . LYS A 1 566 ? 7.231 9.473 10.138 1.00 89.19 566 LYS A CA 1
ATOM 4497 C C . LYS A 1 566 ? 5.738 9.245 10.410 1.00 89.19 566 LYS A C 1
ATOM 4499 O O . LYS A 1 566 ? 5.385 8.701 11.450 1.00 89.19 566 LYS A O 1
ATOM 4504 N N . MET A 1 567 ? 4.878 9.544 9.433 1.00 94.62 567 MET A N 1
ATOM 4505 C CA . MET A 1 567 ? 3.431 9.313 9.530 1.00 94.62 567 MET A CA 1
ATOM 4506 C C . MET A 1 567 ? 3.106 7.841 9.818 1.00 94.62 567 MET A C 1
ATOM 4508 O O . MET A 1 567 ? 2.302 7.556 10.702 1.00 94.62 567 MET A O 1
ATOM 4512 N N . LYS A 1 568 ? 3.766 6.889 9.145 1.00 89.81 568 LYS A N 1
ATOM 4513 C CA . LYS A 1 568 ? 3.612 5.456 9.457 1.00 89.81 568 LYS A CA 1
ATOM 4514 C C . LYS A 1 568 ? 4.039 5.118 10.882 1.00 89.81 568 LYS A C 1
ATOM 4516 O O . LYS A 1 568 ? 3.343 4.357 11.545 1.00 89.81 568 LYS A O 1
ATOM 4521 N N . ALA A 1 569 ? 5.164 5.658 11.350 1.00 81.44 569 ALA A N 1
ATOM 4522 C CA . ALA A 1 569 ? 5.660 5.424 12.707 1.00 81.44 569 ALA A CA 1
ATOM 4523 C C . ALA A 1 569 ? 4.709 5.976 13.784 1.00 81.44 569 ALA A C 1
ATOM 4525 O O . ALA A 1 569 ? 4.612 5.412 14.871 1.00 81.44 569 ALA A O 1
ATOM 4526 N N . GLU A 1 570 ? 3.967 7.033 13.464 1.00 80.75 570 GLU A N 1
ATOM 4527 C CA . GLU A 1 570 ? 2.907 7.593 14.311 1.00 80.75 570 GLU A CA 1
ATOM 4528 C C . GLU A 1 570 ? 1.601 6.782 14.263 1.00 80.75 570 GLU A C 1
ATOM 4530 O O . GLU A 1 570 ? 0.702 7.004 15.074 1.00 80.75 570 GLU A O 1
ATOM 4535 N N . GLY A 1 571 ? 1.512 5.798 13.364 1.00 84.06 571 GLY A N 1
ATOM 4536 C CA . GLY A 1 571 ? 0.356 4.924 13.208 1.00 84.06 571 GLY A CA 1
ATOM 4537 C C . GLY A 1 571 ? -0.618 5.366 12.117 1.00 84.06 571 GLY A C 1
ATOM 4538 O O . GLY A 1 571 ? -1.760 4.915 12.136 1.00 84.06 571 GLY A O 1
ATOM 4539 N N . ASN A 1 572 ? -0.201 6.194 11.159 1.00 92.44 572 ASN A N 1
ATOM 4540 C CA . ASN A 1 572 ? -1.047 6.632 10.048 1.00 92.44 572 ASN A CA 1
ATOM 4541 C C . ASN A 1 572 ? -0.888 5.746 8.806 1.00 92.44 572 ASN A C 1
ATOM 4543 O O . ASN A 1 572 ? 0.181 5.190 8.527 1.00 92.44 572 ASN A O 1
ATOM 4547 N N . LYS A 1 573 ? -1.973 5.615 8.036 1.00 94.06 573 LYS A N 1
ATOM 4548 C CA . LYS A 1 573 ? -1.923 5.002 6.707 1.00 94.06 573 LYS A CA 1
ATOM 4549 C C . LYS A 1 573 ? -1.329 6.015 5.736 1.00 94.06 573 LYS A C 1
ATOM 4551 O O . LYS A 1 573 ? -1.756 7.161 5.715 1.00 94.06 573 LYS A O 1
ATOM 4556 N N . VAL A 1 574 ? -0.403 5.572 4.894 1.00 96.38 574 VAL A N 1
ATOM 4557 C CA . VAL A 1 574 ? 0.100 6.364 3.765 1.00 96.38 574 VAL A CA 1
ATOM 4558 C C . VAL A 1 574 ? 0.004 5.539 2.481 1.00 96.38 574 VAL A C 1
ATOM 4560 O O . VAL A 1 574 ? 0.111 4.305 2.553 1.00 96.38 574 VAL A O 1
ATOM 4563 N N . PRO A 1 575 ? -0.195 6.173 1.315 1.00 98.00 575 PRO A N 1
ATOM 4564 C CA . PRO A 1 575 ? -0.042 5.501 0.030 1.00 98.00 575 PRO A CA 1
ATOM 4565 C C . PRO A 1 575 ? 1.370 4.911 -0.143 1.00 98.00 575 PRO A C 1
ATOM 4567 O O . PRO A 1 575 ? 2.336 5.360 0.471 1.00 98.00 575 PRO A O 1
ATOM 4570 N N . GLN A 1 576 ? 1.502 3.898 -0.993 1.00 98.44 576 GLN A N 1
ATOM 4571 C CA . GLN A 1 576 ? 2.799 3.414 -1.482 1.00 98.44 576 GLN A CA 1
ATOM 4572 C C . GLN A 1 576 ? 3.255 4.251 -2.688 1.00 98.44 576 GLN A C 1
ATOM 4574 O O . GLN A 1 576 ? 2.499 5.099 -3.147 1.00 98.44 576 GLN A O 1
ATOM 4579 N N . PHE A 1 577 ? 4.448 4.022 -3.244 1.00 98.62 577 PHE A N 1
ATOM 4580 C CA . PHE A 1 577 ? 4.900 4.737 -4.445 1.00 98.62 577 PHE A CA 1
ATOM 4581 C C . PHE A 1 577 ? 5.499 3.837 -5.533 1.00 98.62 577 PHE A C 1
ATOM 4583 O O . PHE A 1 577 ? 6.105 2.796 -5.257 1.00 98.62 577 PHE A O 1
ATOM 4590 N N . CYS A 1 578 ? 5.377 4.290 -6.781 1.00 98.69 578 CYS A N 1
ATOM 4591 C CA . CYS A 1 578 ? 6.169 3.848 -7.930 1.00 98.69 578 CYS A CA 1
ATOM 4592 C C . CYS A 1 578 ? 6.596 5.058 -8.775 1.00 98.69 578 CYS A C 1
ATOM 4594 O O . CYS A 1 578 ? 5.990 6.123 -8.682 1.00 98.69 578 CYS A O 1
ATOM 4596 N N . PHE A 1 579 ? 7.622 4.900 -9.612 1.00 98.62 579 PHE A N 1
ATOM 4597 C CA . PHE A 1 579 ? 8.077 5.961 -10.519 1.00 98.62 579 PHE A CA 1
ATOM 4598 C C . PHE A 1 579 ? 7.511 5.801 -11.931 1.00 98.62 579 PHE A C 1
ATOM 4600 O O . PHE A 1 579 ? 7.277 4.679 -12.392 1.00 98.62 579 PHE A O 1
ATOM 4607 N N . TRP A 1 580 ? 7.371 6.932 -12.622 1.00 98.06 580 TRP A N 1
ATOM 4608 C CA . TRP A 1 580 ? 7.121 7.004 -14.057 1.00 98.06 580 TRP A CA 1
ATOM 4609 C C . TRP A 1 580 ? 8.214 7.806 -14.766 1.00 98.06 580 TRP A C 1
ATOM 4611 O O . TRP A 1 580 ? 8.349 9.003 -14.539 1.00 98.06 580 TRP A O 1
ATOM 4621 N N . ALA A 1 581 ? 8.994 7.152 -15.630 1.00 95.50 581 ALA A N 1
ATOM 4622 C CA . ALA A 1 581 ? 10.082 7.774 -16.389 1.00 95.50 581 ALA A CA 1
ATOM 4623 C C . ALA A 1 581 ? 9.870 7.584 -17.895 1.00 95.50 581 ALA A C 1
ATOM 4625 O O . ALA A 1 581 ? 9.629 6.459 -18.328 1.00 95.50 581 ALA A O 1
ATOM 4626 N N . PHE A 1 582 ? 9.983 8.645 -18.705 1.00 92.81 582 PHE A N 1
ATOM 4627 C CA . PHE A 1 582 ? 9.605 8.546 -20.122 1.00 92.81 582 PHE A CA 1
ATOM 4628 C C . PHE A 1 582 ? 10.545 9.243 -21.118 1.00 92.81 582 PHE A C 1
ATOM 4630 O O . PHE A 1 582 ? 11.075 8.575 -22.008 1.00 92.81 582 PHE A O 1
ATOM 4637 N N . ASN A 1 583 ? 10.768 10.551 -20.973 1.00 89.81 583 ASN A N 1
ATOM 4638 C CA . ASN A 1 583 ? 11.552 11.371 -21.903 1.00 89.81 583 ASN A CA 1
ATOM 4639 C C . ASN A 1 583 ? 13.023 11.510 -21.472 1.00 89.81 583 ASN A C 1
ATOM 4641 O O . ASN A 1 583 ? 13.424 11.125 -20.369 1.00 89.81 583 ASN A O 1
ATOM 4645 N N . GLY A 1 584 ? 13.831 12.111 -22.346 1.00 88.31 584 GLY A N 1
ATOM 4646 C CA . GLY A 1 584 ? 15.241 12.412 -22.133 1.00 88.31 584 GLY A CA 1
ATOM 4647 C C . GLY A 1 584 ? 16.127 11.158 -22.136 1.00 88.31 584 GLY A C 1
ATOM 4648 O O . GLY A 1 584 ? 15.806 10.167 -22.793 1.00 88.31 584 GLY A O 1
ATOM 4649 N N . PRO A 1 585 ? 17.261 11.154 -21.405 1.00 89.44 585 PRO A N 1
ATOM 4650 C CA . PRO A 1 585 ? 18.121 9.977 -21.257 1.00 89.44 585 PRO A CA 1
ATOM 4651 C C . PRO A 1 585 ? 17.485 8.935 -20.314 1.00 89.44 585 PRO A C 1
ATOM 4653 O O . PRO A 1 585 ? 18.055 8.565 -19.285 1.00 89.44 585 PRO A O 1
ATOM 4656 N N . VAL A 1 586 ? 16.277 8.470 -20.650 1.00 90.62 586 VAL A N 1
ATOM 4657 C CA . VAL A 1 586 ? 15.393 7.670 -19.788 1.00 90.62 586 VAL A CA 1
ATOM 4658 C C . VAL A 1 586 ? 16.048 6.378 -19.294 1.00 90.62 586 VAL A C 1
ATOM 4660 O O . VAL A 1 586 ? 15.805 5.952 -18.169 1.00 90.62 586 VAL A O 1
ATOM 4663 N N . ILE A 1 587 ? 16.933 5.775 -20.089 1.00 92.12 587 ILE A N 1
ATOM 4664 C CA . ILE A 1 587 ? 17.661 4.555 -19.713 1.00 92.12 587 ILE A CA 1
ATOM 4665 C C . ILE A 1 587 ? 18.580 4.827 -18.518 1.00 92.12 587 ILE A C 1
ATOM 4667 O O . ILE A 1 587 ? 18.540 4.097 -17.528 1.00 92.12 587 ILE A O 1
ATOM 4671 N N . THR A 1 588 ? 19.362 5.909 -18.575 1.00 92.69 588 THR A N 1
ATOM 4672 C CA . THR A 1 588 ? 20.227 6.341 -17.469 1.00 92.69 588 THR A CA 1
ATOM 4673 C C . THR A 1 588 ? 19.403 6.762 -16.260 1.00 92.69 588 THR A C 1
ATOM 4675 O O . THR A 1 588 ? 19.735 6.394 -15.141 1.00 92.69 588 THR A O 1
ATOM 4678 N N . VAL A 1 589 ? 18.293 7.474 -16.473 1.00 94.50 589 VAL A N 1
ATOM 4679 C CA . VAL A 1 589 ? 17.387 7.888 -15.392 1.00 94.50 589 VAL A CA 1
ATOM 4680 C C . VAL A 1 589 ? 16.821 6.679 -14.648 1.00 94.50 589 VAL A C 1
ATOM 4682 O O . VAL A 1 589 ? 16.872 6.640 -13.422 1.00 94.50 589 VAL A O 1
ATOM 4685 N N . VAL A 1 590 ? 16.319 5.670 -15.363 1.00 96.38 590 VAL A N 1
ATOM 4686 C CA . VAL A 1 590 ? 15.804 4.437 -14.749 1.00 96.38 590 VAL A CA 1
ATOM 4687 C C . VAL A 1 590 ? 16.910 3.681 -14.014 1.00 96.38 590 VAL A C 1
ATOM 4689 O O . VAL A 1 590 ? 16.669 3.169 -12.921 1.00 96.38 590 VAL A O 1
ATOM 4692 N N . GLN A 1 591 ? 18.124 3.642 -14.568 1.00 96.06 591 GLN A N 1
ATOM 4693 C CA . GLN A 1 591 ? 19.267 3.030 -13.893 1.00 96.06 591 GLN A CA 1
ATOM 4694 C C . GLN A 1 591 ? 19.626 3.780 -12.596 1.00 96.06 591 GLN A C 1
ATOM 4696 O O . GLN A 1 591 ? 19.817 3.136 -11.568 1.00 96.06 591 GLN A O 1
ATOM 4701 N N . ASP A 1 592 ? 19.611 5.119 -12.598 1.00 97.38 592 ASP A N 1
ATOM 4702 C CA . ASP A 1 592 ? 19.825 5.937 -11.396 1.00 97.38 592 ASP A CA 1
ATOM 4703 C C . ASP A 1 592 ? 18.767 5.648 -10.315 1.00 97.38 592 ASP A C 1
ATOM 4705 O O . ASP A 1 592 ? 19.106 5.502 -9.137 1.00 97.38 592 ASP A O 1
ATOM 4709 N N . LEU A 1 593 ? 17.484 5.570 -10.701 1.00 98.06 593 LEU A N 1
ATOM 4710 C CA . LEU A 1 593 ? 16.381 5.219 -9.795 1.00 98.06 593 LEU A CA 1
ATOM 4711 C C . LEU A 1 593 ? 16.599 3.830 -9.191 1.00 98.06 593 LEU A C 1
ATOM 4713 O O . LEU A 1 593 ? 16.486 3.655 -7.974 1.00 98.06 593 LEU A O 1
ATOM 4717 N N . TYR A 1 594 ? 16.940 2.853 -10.033 1.00 97.94 594 TYR A N 1
ATOM 4718 C CA . TYR A 1 594 ? 17.223 1.494 -9.603 1.00 97.94 594 TYR A CA 1
ATOM 4719 C C . TYR A 1 594 ? 18.385 1.446 -8.608 1.00 97.94 594 TYR A C 1
ATOM 4721 O O . TYR A 1 594 ? 18.204 0.947 -7.500 1.00 97.94 594 TYR A O 1
ATOM 4729 N N . ASP A 1 595 ? 19.546 2.005 -8.949 1.00 97.12 595 ASP A N 1
ATOM 4730 C CA . ASP A 1 595 ? 20.744 1.903 -8.113 1.00 97.12 595 ASP A CA 1
ATOM 4731 C C . ASP A 1 595 ? 20.600 2.655 -6.780 1.00 97.12 595 ASP A C 1
ATOM 4733 O O . ASP A 1 595 ? 21.021 2.146 -5.739 1.00 97.12 595 ASP A O 1
ATOM 4737 N N . LYS A 1 596 ? 19.981 3.845 -6.776 1.00 97.06 596 LYS A N 1
ATOM 4738 C CA . LYS A 1 596 ? 19.885 4.682 -5.566 1.00 97.06 596 LYS A CA 1
ATOM 4739 C C . LYS A 1 596 ? 18.743 4.318 -4.628 1.00 97.06 596 LYS A C 1
ATOM 4741 O O . LYS A 1 596 ? 18.884 4.517 -3.422 1.00 97.06 596 LYS A O 1
ATOM 4746 N N . ILE A 1 597 ? 17.609 3.859 -5.155 1.00 94.69 597 ILE A N 1
ATOM 4747 C CA . ILE A 1 597 ? 16.423 3.567 -4.341 1.00 94.69 597 ILE A CA 1
ATOM 4748 C C . ILE A 1 597 ? 16.268 2.065 -4.171 1.00 94.69 597 ILE A C 1
ATOM 4750 O O . ILE A 1 597 ? 16.311 1.561 -3.052 1.00 94.69 597 ILE A O 1
ATOM 4754 N N . TYR A 1 598 ? 16.126 1.339 -5.275 1.00 93.00 598 TYR A N 1
ATOM 4755 C CA . TYR A 1 598 ? 15.676 -0.047 -5.232 1.00 93.00 598 TYR A CA 1
ATOM 4756 C C . TYR A 1 598 ? 16.781 -1.031 -4.847 1.00 93.00 598 TYR A C 1
ATOM 4758 O O . TYR A 1 598 ? 16.607 -1.841 -3.940 1.00 93.00 598 TYR A O 1
ATOM 4766 N N . LYS A 1 599 ? 17.957 -0.924 -5.460 1.00 91.69 599 LYS A N 1
ATOM 4767 C CA . LYS A 1 599 ? 19.127 -1.745 -5.133 1.00 91.69 599 LYS A CA 1
ATOM 4768 C C . LYS A 1 599 ? 19.652 -1.469 -3.726 1.00 91.69 599 LYS A C 1
ATOM 4770 O O . LYS A 1 599 ? 20.092 -2.386 -3.041 1.00 91.69 599 LYS A O 1
ATOM 4775 N N . ALA A 1 600 ? 19.571 -0.212 -3.292 1.00 87.12 600 ALA A N 1
ATOM 4776 C CA . ALA A 1 600 ? 19.937 0.217 -1.945 1.00 87.12 600 ALA A CA 1
ATOM 4777 C C . ALA A 1 600 ? 18.855 -0.081 -0.886 1.00 87.12 600 ALA A C 1
ATOM 4779 O O . ALA A 1 600 ? 19.059 0.224 0.286 1.00 87.12 600 ALA A O 1
ATOM 4780 N N . GLU A 1 601 ? 17.705 -0.637 -1.284 1.00 91.00 601 GLU A N 1
ATOM 4781 C CA . GLU A 1 601 ? 16.549 -0.902 -0.416 1.00 91.00 601 GLU A CA 1
ATOM 4782 C C . GLU A 1 601 ? 16.008 0.330 0.338 1.00 91.00 601 GLU A C 1
ATOM 4784 O O . GLU A 1 601 ? 15.374 0.216 1.391 1.00 91.00 601 GLU A O 1
ATOM 4789 N N . LYS A 1 602 ? 16.216 1.531 -0.211 1.00 86.81 602 LYS A N 1
ATOM 4790 C CA . LYS A 1 602 ? 15.760 2.783 0.394 1.00 86.81 602 LYS A CA 1
ATOM 4791 C C . LYS A 1 602 ? 14.235 2.876 0.317 1.00 86.81 602 LYS A C 1
ATOM 4793 O O . LYS A 1 602 ? 13.656 2.734 -0.759 1.00 86.81 602 LYS A O 1
ATOM 4798 N N . TYR A 1 603 ? 13.587 3.135 1.454 1.00 92.00 603 TYR A N 1
ATOM 4799 C CA . TYR A 1 603 ? 12.122 3.232 1.572 1.00 92.00 603 TYR A CA 1
ATOM 4800 C C . TYR A 1 603 ? 11.369 1.972 1.121 1.00 92.00 603 TYR A C 1
ATOM 4802 O O . TYR A 1 603 ? 10.245 2.058 0.628 1.00 92.00 603 TYR A O 1
ATOM 4810 N N . LYS A 1 604 ? 11.979 0.788 1.263 1.00 88.25 604 LYS A N 1
ATOM 4811 C CA . LYS A 1 604 ? 11.404 -0.493 0.814 1.00 88.25 604 LYS A CA 1
ATOM 4812 C C . LYS A 1 604 ? 10.004 -0.777 1.363 1.00 88.25 604 LYS A C 1
ATOM 4814 O O . LYS A 1 604 ? 9.209 -1.445 0.706 1.00 88.25 604 LYS A O 1
ATOM 4819 N N . ASP A 1 605 ? 9.688 -0.245 2.539 1.00 83.81 605 ASP A N 1
ATOM 4820 C CA . ASP A 1 605 ? 8.382 -0.339 3.192 1.00 83.81 605 ASP A CA 1
ATOM 4821 C C . ASP A 1 605 ? 7.292 0.559 2.566 1.00 83.81 605 ASP A C 1
ATOM 4823 O O . ASP A 1 605 ? 6.120 0.444 2.936 1.00 83.81 605 ASP A O 1
ATOM 4827 N N . LEU A 1 606 ? 7.669 1.444 1.638 1.00 93.94 606 LEU A N 1
ATOM 4828 C CA . LEU A 1 606 ? 6.787 2.336 0.883 1.00 93.94 606 LEU A CA 1
ATOM 4829 C C . LEU A 1 606 ? 6.670 1.960 -0.603 1.00 93.94 606 LEU A C 1
ATOM 4831 O O . LEU A 1 606 ? 5.833 2.529 -1.294 1.00 93.94 606 LEU A O 1
ATOM 4835 N N . TRP A 1 607 ? 7.459 1.014 -1.122 1.00 97.00 607 TRP A N 1
ATOM 4836 C CA . TRP A 1 607 ? 7.377 0.634 -2.538 1.00 97.00 607 TRP A CA 1
ATOM 4837 C C . TRP A 1 607 ? 6.047 -0.038 -2.868 1.00 97.00 607 TRP A C 1
ATOM 4839 O O . TRP A 1 607 ? 5.580 -0.917 -2.140 1.00 97.00 607 TRP A O 1
ATOM 4849 N N . PHE A 1 608 ? 5.476 0.307 -4.017 1.00 97.31 608 PHE A N 1
ATOM 4850 C CA . PHE A 1 608 ? 4.317 -0.384 -4.556 1.00 97.31 608 PHE A CA 1
ATOM 4851 C C . PHE A 1 608 ? 4.727 -1.619 -5.363 1.00 97.31 608 PHE A C 1
ATOM 4853 O O . PHE A 1 608 ? 5.577 -1.549 -6.253 1.00 97.31 608 PHE A O 1
ATOM 4860 N N . TYR A 1 609 ? 4.075 -2.749 -5.076 1.00 90.25 609 TYR A N 1
ATOM 4861 C CA . TYR A 1 609 ? 4.300 -4.016 -5.770 1.00 90.25 609 TYR A CA 1
ATOM 4862 C C . TYR A 1 609 ? 3.089 -4.412 -6.620 1.00 90.25 609 TYR A C 1
ATOM 4864 O O . TYR A 1 609 ? 1.950 -4.488 -6.137 1.00 90.25 609 TYR A O 1
ATOM 4872 N N . TRP A 1 610 ? 3.355 -4.765 -7.872 1.00 90.19 610 TRP A N 1
ATOM 4873 C CA . TRP A 1 610 ? 2.402 -5.280 -8.848 1.00 90.19 610 TRP A CA 1
ATOM 4874 C C . TRP A 1 610 ? 2.963 -6.574 -9.456 1.00 90.19 610 TRP A C 1
ATOM 4876 O O . TRP A 1 610 ? 4.168 -6.696 -9.642 1.00 90.19 610 TRP A O 1
ATOM 4886 N N . ASP A 1 611 ? 2.133 -7.605 -9.637 1.00 82.69 611 ASP A N 1
ATOM 4887 C CA . ASP A 1 611 ? 2.587 -8.952 -10.051 1.00 82.69 611 ASP A CA 1
ATOM 4888 C C . ASP A 1 611 ? 3.816 -9.484 -9.268 1.00 82.69 611 ASP A C 1
ATOM 4890 O O . ASP A 1 611 ? 4.740 -10.073 -9.826 1.00 82.69 611 ASP A O 1
ATOM 4894 N N . ASN A 1 612 ? 3.832 -9.262 -7.946 1.00 81.38 612 ASN A N 1
ATOM 4895 C CA . ASN A 1 612 ? 4.909 -9.638 -7.013 1.00 81.38 612 ASN A CA 1
ATOM 4896 C C . ASN A 1 612 ? 6.278 -8.961 -7.241 1.00 81.38 612 ASN A C 1
ATOM 4898 O O . ASN A 1 612 ? 7.267 -9.383 -6.640 1.00 81.38 612 ASN A O 1
ATOM 4902 N N . LYS A 1 613 ? 6.351 -7.893 -8.041 1.00 88.44 613 LYS A N 1
ATOM 4903 C CA . LYS A 1 613 ? 7.561 -7.079 -8.241 1.00 88.44 613 LYS A CA 1
ATOM 4904 C C . LYS A 1 613 ? 7.264 -5.591 -8.046 1.00 88.44 613 LYS A C 1
ATOM 4906 O O . LYS A 1 613 ? 6.110 -5.195 -8.190 1.00 88.44 613 LYS A O 1
ATOM 4911 N N . PRO A 1 614 ? 8.258 -4.745 -7.735 1.00 95.44 614 PRO A N 1
ATOM 4912 C CA . PRO A 1 614 ? 8.065 -3.302 -7.793 1.00 95.44 614 PRO A CA 1
ATOM 4913 C C . PRO A 1 614 ? 7.577 -2.882 -9.185 1.00 95.44 614 PRO A C 1
ATOM 4915 O O . PRO A 1 614 ? 8.075 -3.391 -10.192 1.00 95.44 614 PRO A O 1
ATOM 4918 N N . LEU A 1 615 ? 6.584 -1.996 -9.241 1.00 98.25 615 LEU A N 1
ATOM 4919 C CA . LEU A 1 615 ? 6.092 -1.441 -10.504 1.00 98.25 615 LEU A CA 1
ATOM 4920 C C . LEU A 1 615 ? 7.004 -0.297 -10.956 1.00 98.25 615 LEU A C 1
ATOM 4922 O O . LEU A 1 615 ? 7.349 0.572 -10.155 1.00 98.25 615 LEU A O 1
ATOM 4926 N N . LEU A 1 616 ? 7.351 -0.280 -12.240 1.00 98.62 616 LEU A N 1
ATOM 4927 C CA . LEU A 1 616 ? 7.941 0.875 -12.910 1.00 98.62 616 LEU A CA 1
ATOM 4928 C C . LEU A 1 616 ? 7.141 1.167 -14.180 1.00 98.62 616 LEU A C 1
ATOM 4930 O O . LEU A 1 616 ? 6.962 0.290 -15.028 1.00 98.62 616 LEU A O 1
ATOM 4934 N N . LEU A 1 617 ? 6.688 2.412 -14.302 1.00 98.56 617 LEU A N 1
ATOM 4935 C CA . LEU A 1 617 ? 6.075 2.920 -15.522 1.00 98.56 617 LEU A CA 1
ATOM 4936 C C . LEU A 1 617 ? 7.184 3.535 -16.374 1.00 98.56 617 LEU A C 1
ATOM 4938 O O . LEU A 1 617 ? 7.962 4.359 -15.885 1.00 98.56 617 LEU A O 1
ATOM 4942 N N . TYR A 1 618 ? 7.313 3.091 -17.619 1.00 95.88 618 TYR A N 1
ATOM 4943 C CA . TYR A 1 618 ? 8.489 3.401 -18.437 1.00 95.88 618 TYR A CA 1
ATOM 4944 C C . TYR A 1 618 ? 8.154 3.698 -19.904 1.00 95.88 618 TYR A C 1
ATOM 4946 O O . TYR A 1 618 ? 6.991 3.664 -20.300 1.00 95.88 618 TYR A O 1
ATOM 4954 N N . ASN A 1 619 ? 9.174 4.006 -20.704 1.00 93.44 619 ASN A N 1
ATOM 4955 C CA . ASN A 1 619 ? 9.086 4.085 -22.160 1.00 93.44 619 ASN A CA 1
ATOM 4956 C C . ASN A 1 619 ? 9.656 2.791 -22.765 1.00 93.44 619 ASN A C 1
ATOM 4958 O O . ASN A 1 619 ? 10.867 2.588 -22.742 1.00 93.44 619 ASN A O 1
ATOM 4962 N N . ASP A 1 620 ? 8.819 1.899 -23.300 1.00 91.81 620 ASP A N 1
ATOM 4963 C CA . ASP A 1 620 ? 9.289 0.649 -23.924 1.00 91.81 620 ASP A CA 1
ATOM 4964 C C . ASP A 1 620 ? 10.084 0.853 -25.215 1.00 91.81 620 ASP A C 1
ATOM 4966 O O . ASP A 1 620 ? 10.853 -0.027 -25.617 1.00 91.81 620 ASP A O 1
ATOM 4970 N N . ASN A 1 621 ? 9.934 2.015 -25.847 1.00 89.06 621 ASN A N 1
ATOM 4971 C CA . ASN A 1 621 ? 10.653 2.407 -27.042 1.00 89.06 621 ASN A CA 1
ATOM 4972 C C . ASN A 1 621 ? 11.460 3.690 -26.788 1.00 89.06 621 ASN A C 1
ATOM 4974 O O . ASN A 1 621 ? 11.126 4.751 -27.321 1.00 89.06 621 ASN A O 1
ATOM 4978 N N . PRO A 1 622 ? 12.573 3.602 -26.033 1.00 87.12 622 PRO A N 1
ATOM 4979 C CA . PRO A 1 622 ? 13.362 4.769 -25.647 1.00 87.12 622 PRO A CA 1
ATOM 4980 C C . PRO A 1 622 ? 14.012 5.498 -26.835 1.00 87.12 622 PRO A C 1
ATOM 4982 O O . PRO A 1 622 ? 14.572 6.569 -26.646 1.00 87.12 622 PRO A O 1
ATOM 4985 N N . ALA A 1 623 ? 13.937 4.957 -28.058 1.00 82.75 623 ALA A N 1
ATOM 4986 C CA . ALA A 1 623 ? 14.357 5.652 -29.274 1.00 82.75 623 ALA A CA 1
ATOM 4987 C C . ALA A 1 623 ? 13.412 6.804 -29.674 1.00 82.75 623 ALA A C 1
ATOM 4989 O O . ALA A 1 623 ? 13.807 7.645 -30.480 1.00 82.75 623 ALA A O 1
ATOM 4990 N N . VAL A 1 624 ? 12.185 6.839 -29.139 1.00 84.81 624 VAL A N 1
ATOM 4991 C CA . VAL A 1 624 ? 11.167 7.855 -29.436 1.00 84.81 624 VAL A CA 1
ATOM 4992 C C . VAL A 1 624 ? 10.786 8.596 -28.151 1.00 84.81 624 VAL A C 1
ATOM 4994 O O . VAL A 1 624 ? 10.302 7.993 -27.195 1.00 84.81 624 VAL A O 1
ATOM 4997 N N . ASP A 1 625 ? 10.984 9.913 -28.157 1.00 83.81 625 ASP A N 1
ATOM 4998 C CA . ASP A 1 625 ? 10.649 10.857 -27.079 1.00 83.81 625 ASP A CA 1
ATOM 4999 C C . ASP A 1 625 ? 9.502 11.784 -27.529 1.00 83.81 625 ASP A C 1
ATOM 5001 O O . ASP A 1 625 ? 9.401 12.128 -28.712 1.00 83.81 625 ASP A O 1
ATOM 5005 N N . ALA A 1 626 ? 8.667 12.229 -26.586 1.00 80.94 626 ALA A N 1
ATOM 5006 C CA . ALA A 1 626 ? 7.625 13.245 -26.775 1.00 80.94 626 ALA A CA 1
ATOM 5007 C C . ALA A 1 626 ? 8.098 14.544 -27.430 1.00 80.94 626 ALA A C 1
ATOM 5009 O O . ALA A 1 626 ? 7.349 15.179 -28.167 1.00 80.94 626 ALA A O 1
ATOM 5010 N N . ASN A 1 627 ? 9.343 14.930 -27.176 1.00 76.12 627 ASN A N 1
ATOM 5011 C CA . ASN A 1 627 ? 9.931 16.181 -27.635 1.00 76.12 627 ASN A CA 1
ATOM 5012 C C . ASN A 1 627 ? 10.583 16.067 -29.023 1.00 76.12 627 ASN A C 1
ATOM 5014 O O . ASN A 1 627 ? 11.212 17.017 -29.482 1.00 76.12 627 ASN A O 1
ATOM 5018 N N . GLY A 1 628 ? 10.494 14.906 -29.685 1.00 67.12 628 GLY A N 1
ATOM 5019 C CA . GLY A 1 628 ? 11.111 14.673 -30.998 1.00 67.12 628 GLY A CA 1
ATOM 5020 C C . GLY A 1 628 ? 12.636 14.499 -30.967 1.00 67.12 628 GLY A C 1
ATOM 5021 O O . GLY A 1 628 ? 13.266 14.395 -32.019 1.00 67.12 628 GLY A O 1
ATOM 5022 N N . ASN A 1 629 ? 13.237 14.438 -29.776 1.00 63.16 629 ASN A N 1
ATOM 5023 C CA . ASN A 1 629 ? 14.651 14.131 -29.596 1.00 63.16 629 ASN A CA 1
ATOM 5024 C C . ASN A 1 629 ? 14.850 12.611 -29.633 1.00 63.16 629 ASN A C 1
ATOM 5026 O O . ASN A 1 629 ? 14.484 11.914 -28.692 1.00 63.16 629 ASN A O 1
ATOM 5030 N N . ASN A 1 630 ? 15.452 12.079 -30.696 1.00 59.06 630 ASN A N 1
ATOM 5031 C CA . ASN A 1 630 ? 15.841 10.668 -30.712 1.00 59.06 630 ASN A CA 1
ATOM 5032 C C . ASN A 1 630 ? 16.920 10.437 -29.642 1.00 59.06 630 ASN A C 1
ATOM 5034 O O . ASN A 1 630 ? 17.993 11.046 -29.708 1.00 59.06 630 ASN A O 1
ATOM 5038 N N . ALA A 1 631 ? 16.670 9.560 -28.665 1.00 55.38 631 ALA A N 1
ATOM 5039 C CA . ALA A 1 631 ? 17.706 9.179 -27.711 1.00 55.38 631 ALA A CA 1
ATOM 5040 C C . ALA A 1 631 ? 18.832 8.442 -28.456 1.00 55.38 631 ALA A C 1
ATOM 5042 O O . ALA A 1 631 ? 18.595 7.482 -29.189 1.00 55.38 631 ALA A O 1
ATOM 5043 N N . ALA A 1 632 ? 20.071 8.901 -28.278 1.00 51.09 632 ALA A N 1
ATOM 5044 C CA . ALA A 1 632 ? 21.231 8.416 -29.027 1.00 51.09 632 ALA A CA 1
ATOM 5045 C C . ALA A 1 632 ? 21.727 7.015 -28.607 1.00 51.09 632 ALA A C 1
ATOM 5047 O O . ALA A 1 632 ? 22.689 6.517 -29.192 1.00 51.09 632 ALA A O 1
ATOM 5048 N N . ASP A 1 633 ? 21.124 6.380 -27.594 1.00 55.25 633 ASP A N 1
ATOM 5049 C CA . ASP A 1 633 ? 21.681 5.178 -26.968 1.00 55.25 633 ASP A CA 1
ATOM 5050 C C . ASP A 1 633 ? 20.939 3.895 -27.383 1.00 55.25 633 ASP A C 1
ATOM 5052 O O . ASP A 1 633 ? 19.794 3.651 -27.008 1.00 55.25 633 ASP A O 1
ATOM 5056 N N . ALA A 1 634 ? 21.616 3.047 -28.166 1.00 53.62 634 ALA A N 1
ATOM 5057 C CA . ALA A 1 634 ? 21.097 1.766 -28.659 1.00 53.62 634 ALA A CA 1
ATOM 5058 C C . ALA A 1 634 ? 21.097 0.648 -27.594 1.00 53.62 634 ALA A C 1
ATOM 5060 O O . ALA A 1 634 ? 20.614 -0.461 -27.844 1.00 53.62 634 ALA A O 1
ATOM 5061 N N . LYS A 1 635 ? 21.665 0.900 -26.407 1.00 64.88 635 LYS A N 1
ATOM 5062 C CA . LYS A 1 635 ? 21.689 -0.052 -25.292 1.00 64.88 635 LYS A CA 1
ATOM 5063 C C . LYS A 1 635 ? 20.403 0.095 -24.482 1.00 64.88 635 LYS A C 1
ATOM 5065 O O . LYS A 1 635 ? 20.350 0.911 -23.576 1.00 64.88 635 LYS A O 1
ATOM 5070 N N . GLY A 1 636 ? 19.370 -0.685 -24.809 1.00 82.62 636 GLY A N 1
ATOM 5071 C CA . GLY A 1 636 ? 18.120 -0.735 -24.034 1.00 82.62 636 GLY A CA 1
ATOM 5072 C C . GLY A 1 636 ? 18.331 -1.001 -22.530 1.00 82.62 636 GLY A C 1
ATOM 5073 O O . GLY A 1 636 ? 19.435 -1.320 -22.092 1.00 82.62 636 GLY A O 1
ATOM 5074 N N . TYR A 1 637 ? 17.259 -0.919 -21.731 1.00 91.44 637 TYR A N 1
ATOM 5075 C CA . TYR A 1 637 ? 17.321 -1.107 -20.271 1.00 91.44 637 TYR A CA 1
ATOM 5076 C C . TYR A 1 637 ? 18.080 -2.373 -19.841 1.00 91.44 637 TYR A C 1
ATOM 5078 O O . TYR A 1 637 ? 17.964 -3.428 -20.480 1.00 91.44 637 TYR A O 1
ATOM 5086 N N . SER A 1 638 ? 18.820 -2.266 -18.731 1.00 91.25 638 SER A N 1
ATOM 5087 C CA . SER A 1 638 ? 19.650 -3.349 -18.198 1.00 91.25 638 SER A CA 1
ATOM 5088 C C . SER A 1 638 ? 18.821 -4.585 -17.821 1.00 91.25 638 SER A C 1
ATOM 5090 O O . SER A 1 638 ? 17.658 -4.494 -17.420 1.00 91.25 638 SER A O 1
ATOM 5092 N N . GLU A 1 639 ? 19.426 -5.771 -17.928 1.00 89.75 639 GLU A N 1
ATOM 5093 C CA . GLU A 1 639 ? 18.777 -7.030 -17.530 1.00 89.75 639 GLU A CA 1
ATOM 5094 C C . GLU A 1 639 ? 18.421 -7.059 -16.039 1.00 89.75 639 GLU A C 1
ATOM 5096 O O . GLU A 1 639 ? 17.458 -7.711 -15.645 1.00 89.75 639 GLU A O 1
ATOM 5101 N N . GLU A 1 640 ? 19.180 -6.342 -15.208 1.00 89.06 640 GLU A N 1
ATOM 5102 C CA . GLU A 1 640 ? 18.903 -6.203 -13.778 1.00 89.06 640 GLU A CA 1
ATOM 5103 C C . GLU A 1 640 ? 17.578 -5.457 -13.558 1.00 89.06 640 GLU A C 1
ATOM 5105 O O . GLU A 1 640 ? 16.684 -5.996 -12.905 1.00 89.06 640 GLU A O 1
ATOM 5110 N N . VAL A 1 641 ? 17.394 -4.300 -14.209 1.00 92.56 641 VAL A N 1
ATOM 5111 C CA . VAL A 1 641 ? 16.140 -3.525 -14.190 1.00 92.56 641 VAL A CA 1
ATOM 5112 C C . VAL A 1 641 ? 14.968 -4.367 -14.702 1.00 92.56 641 VAL A C 1
ATOM 5114 O O . VAL A 1 641 ? 13.960 -4.507 -14.010 1.00 92.56 641 VAL A O 1
ATOM 5117 N N . LYS A 1 642 ? 15.106 -5.001 -15.874 1.00 88.94 642 LYS A N 1
ATOM 5118 C CA . LYS A 1 642 ? 14.033 -5.821 -16.473 1.00 88.94 642 LYS A CA 1
ATOM 5119 C C . LYS A 1 642 ? 13.619 -7.009 -15.604 1.00 88.94 642 LYS A C 1
ATOM 5121 O O . LYS A 1 642 ? 12.461 -7.417 -15.616 1.00 88.94 642 LYS A O 1
ATOM 5126 N N . ARG A 1 643 ? 14.557 -7.602 -14.860 1.00 89.75 643 ARG A N 1
ATOM 5127 C CA . ARG A 1 643 ? 14.261 -8.718 -13.950 1.00 89.75 643 ARG A CA 1
ATOM 5128 C C . ARG A 1 643 ? 13.657 -8.243 -12.640 1.00 89.75 643 ARG A C 1
ATOM 5130 O O . ARG A 1 643 ? 12.804 -8.955 -12.105 1.00 89.75 643 ARG A O 1
ATOM 5137 N N . PHE A 1 644 ? 14.098 -7.093 -12.140 1.00 90.62 644 PHE A N 1
ATOM 5138 C CA . PHE A 1 644 ? 13.690 -6.555 -10.851 1.00 90.62 644 PHE A CA 1
ATOM 5139 C C . PHE A 1 644 ? 12.261 -6.006 -10.869 1.00 90.62 644 PHE A C 1
ATOM 5141 O O . PHE A 1 644 ? 11.486 -6.324 -9.970 1.00 90.62 644 PHE A O 1
ATOM 5148 N N . PHE A 1 645 ? 11.893 -5.239 -11.898 1.00 96.88 645 PHE A N 1
ATOM 5149 C CA . PHE A 1 645 ? 10.574 -4.613 -11.995 1.00 96.88 645 PHE A CA 1
ATOM 5150 C C . PHE A 1 645 ? 9.542 -5.491 -12.713 1.00 96.88 645 PHE A C 1
ATOM 5152 O O . PHE A 1 645 ? 9.876 -6.363 -13.521 1.00 96.88 645 PHE A O 1
ATOM 5159 N N . THR A 1 646 ? 8.266 -5.234 -12.432 1.00 96.12 646 THR A N 1
ATOM 5160 C CA . THR A 1 646 ? 7.209 -5.407 -13.434 1.00 96.12 646 THR A CA 1
ATOM 5161 C C . THR A 1 646 ? 7.054 -4.079 -14.175 1.00 96.12 646 THR A C 1
ATOM 5163 O O . THR A 1 646 ? 7.127 -3.013 -13.560 1.00 96.12 646 THR A O 1
ATOM 5166 N N . LEU A 1 647 ? 6.922 -4.135 -15.498 1.00 97.31 647 LEU A N 1
ATOM 5167 C CA . LEU A 1 647 ? 7.042 -2.972 -16.377 1.00 97.31 647 LEU A CA 1
ATOM 5168 C C . LEU A 1 647 ? 5.741 -2.740 -17.134 1.00 97.31 647 LEU A C 1
ATOM 5170 O O . LEU A 1 647 ? 5.164 -3.702 -17.640 1.00 97.31 647 LEU A O 1
ATOM 5174 N N . ARG A 1 648 ? 5.316 -1.481 -17.241 1.00 97.81 648 ARG A N 1
ATOM 5175 C CA . ARG A 1 648 ? 4.231 -1.041 -18.131 1.00 97.81 648 ARG A CA 1
ATOM 5176 C C . ARG A 1 648 ? 4.649 0.228 -18.841 1.00 97.81 648 ARG A C 1
ATOM 5178 O O . ARG A 1 648 ? 5.175 1.138 -18.199 1.00 97.81 648 ARG A O 1
ATOM 5185 N N . THR A 1 649 ? 4.430 0.292 -20.144 1.00 97.19 649 THR A N 1
ATOM 5186 C CA . THR A 1 649 ? 4.591 1.550 -20.866 1.00 97.19 649 THR A CA 1
ATOM 5187 C C . THR A 1 649 ? 3.476 2.482 -20.432 1.00 97.19 649 THR A C 1
ATOM 5189 O O . THR A 1 649 ? 2.330 2.049 -20.405 1.00 97.19 649 THR A O 1
ATOM 5192 N N . MET A 1 650 ? 3.767 3.739 -20.096 1.00 96.69 650 MET A N 1
ATOM 5193 C CA . MET A 1 650 ? 2.707 4.716 -19.823 1.00 96.69 650 MET A CA 1
ATOM 5194 C C . MET A 1 650 ? 2.918 5.995 -20.614 1.00 96.69 650 MET A C 1
ATOM 5196 O O . MET A 1 650 ? 3.963 6.631 -20.488 1.00 96.69 650 MET A O 1
ATOM 5200 N N . TRP A 1 651 ? 1.904 6.380 -21.391 1.00 94.62 651 TRP A N 1
ATOM 5201 C CA . TRP A 1 651 ? 1.899 7.626 -22.155 1.00 94.62 651 TRP A CA 1
ATOM 5202 C C . TRP A 1 651 ? 0.491 8.215 -22.299 1.00 94.62 651 TRP A C 1
ATOM 5204 O O . TRP A 1 651 ? -0.463 7.690 -21.728 1.00 94.62 651 TRP A O 1
ATOM 5214 N N . TRP A 1 652 ? 0.344 9.354 -22.984 1.00 94.50 652 TRP A N 1
ATOM 5215 C CA . TRP A 1 652 ? -0.977 9.949 -23.186 1.00 94.50 652 TRP A CA 1
ATOM 5216 C C . TRP A 1 652 ? -1.774 9.034 -24.108 1.00 94.50 652 TRP A C 1
ATOM 5218 O O . TRP A 1 652 ? -1.212 8.457 -25.043 1.00 94.50 652 TRP A O 1
ATOM 5228 N N . GLY A 1 653 ? -3.070 8.881 -23.840 1.00 94.81 653 GLY A N 1
ATOM 5229 C CA . GLY A 1 653 ? -3.962 7.961 -24.542 1.00 94.81 653 GLY A CA 1
ATOM 5230 C C . GLY A 1 653 ? -4.296 8.410 -25.964 1.00 94.81 653 GLY A C 1
ATOM 5231 O O . GLY A 1 653 ? -5.463 8.623 -26.292 1.00 94.81 653 GLY A O 1
ATOM 5232 N N . TYR A 1 654 ? -3.275 8.547 -26.807 1.00 95.44 654 TYR A N 1
ATOM 5233 C CA . TYR A 1 654 ? -3.392 8.744 -28.242 1.00 95.44 654 TYR A CA 1
ATOM 5234 C C . TYR A 1 654 ? -3.838 7.452 -28.922 1.00 95.44 654 TYR A C 1
ATOM 5236 O O . TYR A 1 654 ? -3.510 6.341 -28.490 1.00 95.44 654 TYR A O 1
ATOM 5244 N N . TYR A 1 655 ? -4.537 7.593 -30.051 1.00 96.50 655 TYR A N 1
ATOM 5245 C CA . TYR A 1 655 ? -4.898 6.446 -30.883 1.00 96.50 655 TYR A CA 1
ATOM 5246 C C . TYR A 1 655 ? -3.649 5.666 -31.324 1.00 96.50 655 TYR A C 1
ATOM 5248 O O . TYR A 1 655 ? -3.589 4.438 -31.175 1.00 96.50 655 TYR A O 1
ATOM 5256 N N . GLU A 1 656 ? -2.638 6.396 -31.800 1.00 95.12 656 GLU A N 1
ATOM 5257 C CA . GLU A 1 656 ? -1.333 5.888 -32.214 1.00 95.12 656 GLU A CA 1
ATOM 5258 C C . GLU A 1 656 ? -0.199 6.640 -31.503 1.00 95.12 656 GLU A C 1
ATOM 5260 O O . GLU A 1 656 ? -0.242 7.860 -31.370 1.00 95.12 656 GLU A O 1
ATOM 5265 N N . TRP A 1 657 ? 0.837 5.909 -31.093 1.00 91.62 657 TRP A N 1
ATOM 5266 C CA . TRP A 1 657 ? 2.088 6.435 -30.549 1.00 91.62 657 TRP A CA 1
ATOM 5267 C C . TRP A 1 657 ? 3.264 5.682 -31.175 1.00 91.62 657 TRP A C 1
ATOM 5269 O O . TRP A 1 657 ? 3.182 4.472 -31.395 1.00 91.62 657 TRP A O 1
ATOM 5279 N N . ALA A 1 658 ? 4.342 6.394 -31.517 1.00 88.81 658 ALA A N 1
ATOM 5280 C CA . ALA A 1 658 ? 5.525 5.823 -32.174 1.00 88.81 658 ALA A CA 1
ATOM 5281 C C . ALA A 1 658 ? 5.196 4.929 -33.401 1.00 88.81 658 ALA A C 1
ATOM 5283 O O . ALA A 1 658 ? 5.816 3.887 -33.623 1.00 88.81 658 ALA A O 1
ATOM 5284 N N . GLY A 1 659 ? 4.190 5.330 -34.191 1.00 90.06 659 GLY A N 1
ATOM 5285 C CA . GLY A 1 659 ? 3.746 4.618 -35.397 1.00 90.06 659 GLY A CA 1
ATOM 5286 C C . GLY A 1 659 ? 2.949 3.332 -35.144 1.00 90.06 659 GLY A C 1
ATOM 5287 O O . GLY A 1 659 ? 2.828 2.509 -36.051 1.00 90.06 659 GLY A O 1
ATOM 5288 N N . ARG A 1 660 ? 2.435 3.116 -33.926 1.00 93.50 660 ARG A N 1
ATOM 5289 C CA . ARG A 1 660 ? 1.684 1.910 -33.537 1.00 93.50 660 ARG A 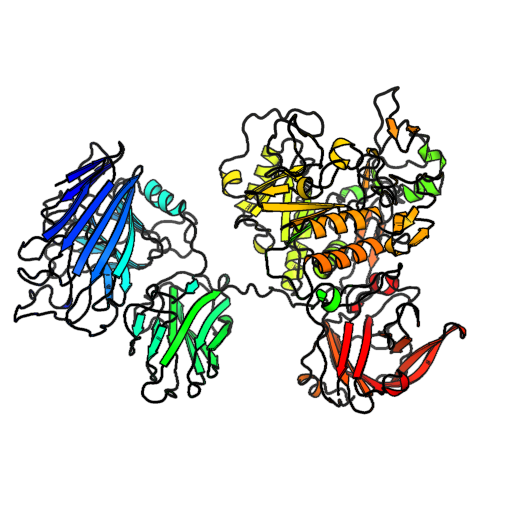CA 1
ATOM 5290 C C . ARG A 1 660 ? 0.418 2.276 -32.772 1.00 93.50 660 ARG A C 1
ATOM 5292 O O . ARG A 1 660 ? 0.387 3.283 -32.077 1.00 93.50 660 ARG A O 1
ATOM 5299 N N . ARG A 1 661 ? -0.614 1.432 -32.855 1.00 95.50 661 ARG A N 1
ATOM 5300 C CA . ARG A 1 661 ? -1.823 1.538 -32.020 1.00 95.50 661 ARG A CA 1
ATOM 5301 C C . ARG A 1 661 ? -1.425 1.513 -30.531 1.00 95.50 661 ARG A C 1
ATOM 5303 O O . ARG A 1 661 ? -0.724 0.587 -30.139 1.00 95.50 661 ARG A O 1
ATOM 5310 N N . PHE A 1 662 ? -1.869 2.497 -29.737 1.00 96.25 662 PHE A N 1
ATOM 5311 C CA . PHE A 1 662 ? -1.424 2.684 -28.342 1.00 96.25 662 PHE A CA 1
ATOM 5312 C C . PHE A 1 662 ? -2.528 2.516 -27.284 1.00 96.25 662 PHE A C 1
ATOM 5314 O O . PHE A 1 662 ? -2.566 1.482 -26.622 1.00 96.25 662 PHE A O 1
ATOM 5321 N N . ILE A 1 663 ? -3.447 3.485 -27.133 1.00 96.88 663 ILE A N 1
ATOM 5322 C CA . ILE A 1 663 ? -4.458 3.480 -26.051 1.00 96.88 663 ILE A CA 1
ATOM 5323 C C . ILE A 1 663 ? -5.228 2.153 -25.965 1.00 96.88 663 ILE A C 1
ATOM 5325 O O . ILE A 1 663 ? -5.720 1.664 -26.983 1.00 96.88 663 ILE A O 1
ATOM 5329 N N . GLY A 1 664 ? -5.356 1.579 -24.770 1.00 96.12 664 GLY A N 1
ATOM 5330 C CA . GLY A 1 664 ? -6.139 0.362 -24.530 1.00 96.12 664 GLY A CA 1
ATOM 5331 C C . GLY A 1 664 ? -5.526 -0.937 -25.068 1.00 96.12 664 GLY A C 1
ATOM 5332 O O . GLY A 1 664 ? -6.209 -1.961 -25.144 1.00 96.12 664 GLY A O 1
ATOM 5333 N N . THR A 1 665 ? -4.257 -0.908 -25.485 1.00 97.12 665 THR A N 1
ATOM 5334 C CA . THR A 1 665 ? -3.531 -2.108 -25.925 1.00 97.12 665 THR A CA 1
ATOM 5335 C C . THR A 1 665 ? -2.797 -2.789 -24.765 1.00 97.12 665 THR A C 1
ATOM 5337 O O . THR A 1 665 ? -2.827 -2.326 -23.623 1.00 97.12 665 THR A O 1
ATOM 5340 N N . GLU A 1 666 ? -2.190 -3.941 -25.050 1.00 97.00 666 GLU A N 1
ATOM 5341 C CA . GLU A 1 666 ? -1.422 -4.721 -24.080 1.00 97.00 666 GLU A CA 1
ATOM 5342 C C . GLU A 1 666 ? -0.197 -3.934 -23.586 1.00 97.00 666 GLU A C 1
ATOM 5344 O O . GLU A 1 666 ? 0.544 -3.382 -24.397 1.00 97.00 666 GLU A O 1
ATOM 5349 N N . ASP A 1 667 ? 0.003 -3.889 -22.269 1.00 96.94 667 ASP A N 1
ATOM 5350 C CA . ASP A 1 667 ? 1.114 -3.249 -21.551 1.00 96.94 667 ASP A CA 1
ATOM 5351 C C . ASP A 1 667 ? 1.273 -1.731 -21.741 1.00 96.94 667 ASP A C 1
ATOM 5353 O O . ASP A 1 667 ? 2.206 -1.147 -21.189 1.00 96.94 667 ASP A O 1
ATOM 5357 N N . ASN A 1 668 ? 0.344 -1.079 -22.449 1.00 97.31 668 ASN A N 1
ATOM 5358 C CA . ASN A 1 668 ? 0.353 0.357 -22.733 1.00 97.31 668 ASN A CA 1
ATOM 5359 C C . ASN A 1 668 ? -0.703 1.090 -21.902 1.00 97.31 668 ASN A C 1
ATOM 5361 O O . ASN A 1 668 ? -1.822 1.325 -22.361 1.00 97.31 668 ASN A O 1
ATOM 5365 N N . TRP A 1 669 ? -0.326 1.438 -20.674 1.00 98.12 669 TRP A N 1
ATOM 5366 C CA . TRP A 1 669 ? -1.109 2.267 -19.761 1.00 98.12 669 TRP A CA 1
ATOM 5367 C C . TRP A 1 669 ? -1.271 3.690 -20.294 1.00 98.12 669 TRP A C 1
ATOM 5369 O O . TRP A 1 669 ? -0.416 4.213 -21.017 1.00 98.12 669 TRP A O 1
ATOM 5379 N N . SER A 1 670 ? -2.370 4.335 -19.908 1.00 97.19 670 SER A N 1
ATOM 5380 C CA . SER A 1 670 ? -2.651 5.722 -20.276 1.00 97.19 670 SER A CA 1
ATOM 5381 C C . SER A 1 670 ? -2.674 6.622 -19.043 1.00 97.19 670 SER A C 1
ATOM 5383 O O . SER A 1 670 ? -3.227 6.248 -18.021 1.00 97.19 670 SER A O 1
ATOM 5385 N N . PHE A 1 671 ? -2.127 7.839 -19.130 1.00 95.88 671 PHE A N 1
ATOM 5386 C CA . PHE A 1 671 ? -2.255 8.836 -18.046 1.00 95.88 671 PHE A CA 1
ATOM 5387 C C . PHE A 1 671 ? -3.415 9.836 -18.266 1.00 95.88 671 PHE A C 1
ATOM 5389 O O . PHE A 1 671 ? -3.593 10.808 -17.530 1.00 95.88 671 PHE A O 1
ATOM 5396 N N . GLY A 1 672 ? -4.222 9.582 -19.294 1.00 95.69 672 GLY A N 1
ATOM 5397 C CA . GLY A 1 672 ? -5.388 10.340 -19.739 1.00 95.69 672 GLY A CA 1
ATOM 5398 C C . GLY A 1 672 ? -5.757 9.917 -21.161 1.00 95.69 672 GLY A C 1
ATOM 5399 O O . GLY A 1 672 ? -5.032 9.137 -21.775 1.00 95.69 672 GLY A O 1
ATOM 5400 N N . TYR A 1 673 ? -6.877 10.401 -21.694 1.00 94.44 673 TYR A N 1
ATOM 5401 C CA . TYR A 1 673 ? -7.349 10.044 -23.039 1.00 94.44 673 TYR A CA 1
ATOM 5402 C C . TYR A 1 673 ? -7.443 11.287 -23.908 1.00 94.44 673 TYR A C 1
ATOM 5404 O O . TYR A 1 673 ? -7.986 12.286 -23.447 1.00 94.44 673 TYR A O 1
ATOM 5412 N N . ASP A 1 674 ? -6.994 11.217 -25.161 1.00 94.56 674 ASP A N 1
ATOM 5413 C CA . ASP A 1 674 ? -7.120 12.326 -26.112 1.00 94.56 674 ASP A CA 1
ATOM 5414 C C . ASP A 1 674 ? -8.544 12.411 -26.687 1.00 94.56 674 ASP A C 1
ATOM 5416 O O . ASP A 1 674 ? -8.813 12.031 -27.824 1.00 94.56 674 ASP A O 1
ATOM 5420 N N . MET A 1 675 ? -9.503 12.857 -25.873 1.00 93.38 675 MET A N 1
ATOM 5421 C CA . MET A 1 675 ? -10.921 12.880 -26.280 1.00 93.38 675 MET A CA 1
ATOM 5422 C C . MET A 1 675 ? -11.240 13.936 -27.348 1.00 93.38 675 MET A C 1
ATOM 5424 O O . MET A 1 675 ? -12.344 13.914 -27.899 1.00 93.38 675 MET A O 1
ATOM 5428 N N . GLY A 1 676 ? -10.303 14.843 -27.638 1.00 89.19 676 GLY A N 1
ATOM 5429 C CA . GLY A 1 676 ? -10.387 15.750 -28.781 1.00 89.19 676 GLY A CA 1
ATOM 5430 C C . GLY A 1 676 ? -10.175 15.037 -30.123 1.00 89.19 676 GLY A C 1
ATOM 5431 O O . GLY A 1 676 ? -10.710 15.476 -31.147 1.00 89.19 676 GLY A O 1
ATOM 5432 N N . ASP A 1 677 ? -9.459 13.909 -30.133 1.00 92.69 677 ASP A N 1
ATOM 5433 C CA . ASP A 1 677 ? -9.238 13.096 -31.326 1.00 92.69 677 ASP A CA 1
ATOM 5434 C C . ASP A 1 677 ? -10.475 12.244 -31.664 1.00 92.69 677 ASP A C 1
ATOM 5436 O O . ASP A 1 677 ? -11.000 11.470 -30.859 1.00 92.69 677 ASP A O 1
ATOM 5440 N N . LYS A 1 678 ? -10.943 12.349 -32.915 1.00 92.81 678 LYS A N 1
ATOM 5441 C CA . LYS A 1 678 ? -12.151 11.650 -33.384 1.00 92.81 678 LYS A CA 1
ATOM 5442 C C . LYS A 1 678 ? -12.016 10.125 -33.372 1.00 92.81 678 LYS A C 1
ATOM 5444 O O . LYS A 1 678 ? -13.026 9.443 -33.208 1.00 92.81 678 LYS A O 1
ATOM 5449 N N . LYS A 1 679 ? -10.813 9.581 -33.579 1.00 95.81 679 LYS A N 1
ATOM 5450 C CA . LYS A 1 679 ? -10.562 8.135 -33.547 1.00 95.81 679 LYS A CA 1
ATOM 5451 C C . LYS A 1 679 ? -10.628 7.621 -32.113 1.00 95.81 679 LYS A C 1
ATOM 5453 O O . LYS A 1 679 ? -11.261 6.593 -31.894 1.00 95.81 679 LYS A O 1
ATOM 5458 N N . VAL A 1 680 ? -10.028 8.331 -31.153 1.00 95.69 680 VAL A N 1
ATOM 5459 C CA . VAL A 1 680 ? -10.111 7.982 -29.721 1.00 95.69 680 VAL A CA 1
ATOM 5460 C C . VAL A 1 680 ? -11.548 8.108 -29.222 1.00 95.69 680 VAL A C 1
ATOM 5462 O O . VAL A 1 680 ? -12.073 7.177 -28.614 1.00 95.69 680 VAL A O 1
ATOM 5465 N N . LEU A 1 681 ? -12.227 9.210 -29.552 1.00 93.44 681 LEU A N 1
ATOM 5466 C CA . LEU A 1 681 ? -13.624 9.446 -29.181 1.00 93.44 681 LEU A CA 1
ATOM 5467 C C . LEU A 1 681 ? -14.564 8.327 -29.662 1.00 93.44 681 LEU A C 1
ATOM 5469 O O . LEU A 1 681 ? -15.516 7.989 -28.955 1.00 93.44 681 LEU A O 1
ATOM 5473 N N . ALA A 1 682 ? -14.290 7.753 -30.839 1.00 94.56 682 ALA A N 1
ATOM 5474 C CA . ALA A 1 682 ? -15.077 6.683 -31.449 1.00 94.56 682 ALA A CA 1
ATOM 5475 C C . ALA A 1 682 ? -14.803 5.278 -30.876 1.00 94.56 682 ALA A C 1
ATOM 5477 O O . ALA A 1 682 ? -15.525 4.339 -31.222 1.00 94.56 682 ALA A O 1
ATOM 5478 N N . LEU A 1 683 ? -13.783 5.098 -30.027 1.00 95.56 683 LEU A N 1
ATOM 5479 C CA . LEU A 1 683 ? -13.477 3.793 -29.440 1.00 95.56 683 LEU A CA 1
ATOM 5480 C C . LEU A 1 683 ? -14.574 3.338 -28.456 1.00 95.56 683 LEU A C 1
ATOM 5482 O O . LEU A 1 683 ? -15.068 4.142 -27.657 1.00 95.56 683 LEU A O 1
ATOM 5486 N N . PRO A 1 684 ? -14.924 2.037 -28.447 1.00 94.25 684 PRO A N 1
ATOM 5487 C CA . PRO A 1 684 ? -15.704 1.442 -27.365 1.00 94.25 684 PRO A CA 1
ATOM 5488 C C . PRO A 1 684 ? -14.987 1.590 -26.016 1.00 94.25 684 PRO A C 1
ATOM 5490 O O . PRO A 1 684 ? -13.759 1.567 -25.965 1.00 94.25 684 PRO A O 1
ATOM 5493 N N . LEU A 1 685 ? -15.743 1.664 -24.915 1.00 90.56 685 LEU A N 1
ATOM 5494 C CA . LEU A 1 685 ? -15.180 1.873 -23.570 1.00 90.56 685 LEU A CA 1
ATOM 5495 C C . LEU A 1 685 ? -14.129 0.818 -23.183 1.00 90.56 685 LEU A C 1
ATOM 5497 O O . LEU A 1 685 ? -13.058 1.170 -22.696 1.00 90.56 685 LEU A O 1
ATOM 5501 N N . ASP A 1 686 ? -14.376 -0.456 -23.495 1.00 89.38 686 ASP A N 1
ATOM 5502 C CA . ASP A 1 686 ? -13.446 -1.563 -23.210 1.00 89.38 686 ASP A CA 1
ATOM 5503 C C . ASP A 1 686 ? -12.150 -1.511 -24.041 1.00 89.38 686 ASP A C 1
ATOM 5505 O O . ASP A 1 686 ? -11.233 -2.302 -23.815 1.00 89.38 686 ASP A O 1
ATOM 5509 N N . SER A 1 687 ? -12.094 -0.630 -25.047 1.00 94.38 687 SER A N 1
ATOM 5510 C CA . SER A 1 687 ? -10.916 -0.365 -25.886 1.00 94.38 687 SER A CA 1
ATOM 5511 C C . SER A 1 687 ? -10.151 0.893 -25.462 1.00 94.38 687 SER A C 1
ATOM 5513 O O . SER A 1 687 ? -9.157 1.230 -26.104 1.00 94.38 687 SER A O 1
ATOM 5515 N N . LEU A 1 688 ? -10.622 1.598 -24.427 1.00 95.50 688 LEU A N 1
ATOM 5516 C CA . LEU A 1 688 ? -9.896 2.697 -23.783 1.00 95.50 688 LEU A CA 1
ATOM 5517 C C . LEU A 1 688 ? -9.021 2.185 -22.632 1.00 95.50 688 LEU A C 1
ATOM 5519 O O . LEU A 1 688 ? -7.952 2.735 -22.400 1.00 95.50 688 LEU A O 1
ATOM 5523 N N . ALA A 1 689 ? -9.462 1.125 -21.946 1.00 97.06 689 ALA A N 1
ATOM 5524 C CA . ALA A 1 689 ? -8.734 0.529 -20.832 1.00 97.06 689 ALA A CA 1
ATOM 5525 C C . ALA A 1 689 ? -7.615 -0.408 -21.305 1.00 97.06 689 ALA A C 1
ATOM 5527 O O . ALA A 1 689 ? -7.807 -1.259 -22.179 1.00 97.06 689 ALA A O 1
ATOM 5528 N N . SER A 1 690 ? -6.450 -0.240 -20.697 1.00 97.94 690 SER A N 1
ATOM 5529 C CA . SER A 1 690 ? -5.199 -0.933 -20.987 1.00 97.94 690 SER A CA 1
ATOM 5530 C C . SER A 1 690 ? -5.253 -2.386 -20.517 1.00 97.94 690 SER A C 1
ATOM 5532 O O . SER A 1 690 ? -5.940 -2.715 -19.540 1.00 97.94 690 SER A O 1
ATOM 5534 N N . ARG A 1 691 ? -4.528 -3.278 -21.200 1.00 96.81 691 ARG A N 1
ATOM 5535 C CA . ARG A 1 691 ? -4.559 -4.722 -20.914 1.00 96.81 691 ARG A CA 1
ATOM 5536 C C . ARG A 1 691 ? -3.218 -5.267 -20.452 1.00 96.81 691 ARG A C 1
ATOM 5538 O O . ARG A 1 691 ? -2.181 -4.712 -20.785 1.00 96.81 691 ARG A O 1
ATOM 5545 N N . HIS A 1 692 ? -3.251 -6.368 -19.709 1.00 95.44 692 HIS A N 1
ATOM 5546 C CA . HIS A 1 692 ? -2.063 -7.154 -19.384 1.00 95.44 692 HIS A CA 1
ATOM 5547 C C . HIS A 1 692 ? -2.405 -8.635 -19.256 1.00 95.44 692 HIS A C 1
ATOM 5549 O O . HIS A 1 692 ? -3.270 -9.039 -18.480 1.00 95.44 692 HIS A O 1
ATOM 5555 N N . HIS A 1 693 ? -1.746 -9.469 -20.042 1.00 90.88 693 HIS A N 1
ATOM 5556 C CA . HIS A 1 693 ? -2.100 -10.866 -20.261 1.00 90.88 693 HIS A CA 1
ATOM 5557 C C . HIS A 1 693 ? -3.596 -11.054 -20.561 1.00 90.88 693 HIS A C 1
ATOM 5559 O O . HIS A 1 693 ? -4.252 -11.955 -20.037 1.00 90.88 693 HIS A O 1
ATOM 5565 N N . GLY A 1 694 ? -4.153 -10.154 -21.379 1.00 89.81 694 GLY A N 1
ATOM 5566 C CA . GLY A 1 694 ? -5.569 -10.133 -21.753 1.00 89.81 694 GLY A CA 1
ATOM 5567 C C . GLY A 1 694 ? -6.540 -9.619 -20.678 1.00 89.81 694 GLY A C 1
ATOM 5568 O O . GLY A 1 694 ? -7.701 -9.349 -21.008 1.00 89.81 694 GLY A O 1
ATOM 5569 N N . ARG A 1 695 ? -6.099 -9.429 -19.424 1.00 92.38 695 ARG A N 1
ATOM 5570 C CA . ARG A 1 695 ? -6.915 -8.840 -18.346 1.00 92.38 695 ARG A CA 1
ATOM 5571 C C . ARG A 1 695 ? -7.048 -7.334 -18.546 1.00 92.38 695 ARG A C 1
ATOM 5573 O O . ARG A 1 695 ? -6.101 -6.705 -19.005 1.00 92.38 695 ARG A O 1
ATOM 5580 N N . ILE A 1 696 ? -8.203 -6.760 -18.214 1.00 96.00 696 ILE A N 1
ATOM 5581 C CA . ILE A 1 696 ? -8.376 -5.301 -18.185 1.00 96.00 696 ILE A CA 1
ATOM 5582 C C . ILE A 1 696 ? -7.652 -4.797 -16.944 1.00 96.00 696 ILE A C 1
ATOM 5584 O O . ILE A 1 696 ? -8.110 -5.009 -15.823 1.00 96.00 696 ILE A O 1
ATOM 5588 N N . GLU A 1 697 ? -6.497 -4.183 -17.149 1.00 97.12 697 GLU A N 1
ATOM 5589 C CA . GLU A 1 697 ? -5.598 -3.861 -16.055 1.00 97.12 697 GLU A CA 1
ATOM 5590 C C . GLU A 1 697 ? -5.761 -2.421 -15.590 1.00 97.12 697 GLU A C 1
ATOM 5592 O O . GLU A 1 697 ? -5.940 -2.216 -14.396 1.00 97.12 697 GLU A O 1
ATOM 5597 N N . GLU A 1 698 ? -5.740 -1.441 -16.494 1.00 98.44 698 GLU A N 1
ATOM 5598 C CA . GLU A 1 698 ? -5.681 -0.023 -16.124 1.00 98.44 698 GLU A CA 1
ATOM 5599 C C . GLU A 1 698 ? -6.700 0.824 -16.893 1.00 98.44 698 GLU A C 1
ATOM 5601 O O . GLU A 1 698 ? -6.931 0.608 -18.082 1.00 98.44 698 GLU A O 1
ATOM 5606 N N . ALA A 1 699 ? -7.322 1.786 -16.207 1.00 98.31 699 ALA A N 1
ATOM 5607 C CA . ALA A 1 699 ? -8.059 2.871 -16.848 1.00 98.31 699 ALA A CA 1
ATOM 5608 C C . ALA A 1 699 ? -7.742 4.224 -16.195 1.00 98.31 699 ALA A C 1
ATOM 5610 O O . ALA A 1 699 ? -7.748 4.355 -14.965 1.00 98.31 699 ALA A O 1
ATOM 5611 N N . ALA A 1 700 ? -7.566 5.239 -17.040 1.00 97.81 700 ALA A N 1
ATOM 5612 C CA . ALA A 1 700 ? -7.264 6.601 -16.637 1.00 97.81 700 ALA A CA 1
ATOM 5613 C C . ALA A 1 700 ? -8.542 7.398 -16.363 1.00 97.81 700 ALA A C 1
ATOM 5615 O O . ALA A 1 700 ? -9.514 7.345 -17.124 1.00 97.81 700 ALA A O 1
ATOM 5616 N N . VAL A 1 701 ? -8.521 8.200 -15.301 1.00 98.19 701 VAL A N 1
ATOM 5617 C CA . VAL A 1 701 ? -9.602 9.115 -14.932 1.00 98.19 701 VAL A CA 1
ATOM 5618 C C . VAL A 1 701 ? -9.000 10.480 -14.607 1.00 98.19 701 VAL A C 1
ATOM 5620 O O . VAL A 1 701 ? -8.210 10.628 -13.678 1.00 98.19 701 VAL A O 1
ATOM 5623 N N . THR A 1 702 ? -9.373 11.495 -15.387 1.00 97.44 702 THR A N 1
ATOM 5624 C CA . THR A 1 702 ? -8.809 12.850 -15.290 1.00 97.44 702 THR A CA 1
ATOM 5625 C C . THR A 1 702 ? -9.929 13.884 -15.105 1.00 97.44 702 THR A C 1
ATOM 5627 O O . THR A 1 702 ? -11.026 13.673 -15.633 1.00 97.44 702 THR A O 1
ATOM 5630 N N . PRO A 1 703 ? -9.723 14.995 -14.370 1.00 97.44 703 PRO A N 1
ATOM 5631 C CA . PRO A 1 703 ? -10.715 16.066 -14.277 1.00 97.44 703 PRO A CA 1
ATOM 5632 C C . PRO A 1 703 ? -10.864 16.905 -15.545 1.00 97.44 703 PRO A C 1
ATOM 5634 O O . PRO A 1 703 ? -11.935 17.461 -15.760 1.00 97.44 703 PRO A O 1
ATOM 5637 N N . ALA A 1 704 ? -9.812 16.978 -16.362 1.00 96.94 704 ALA A N 1
ATOM 5638 C CA . ALA A 1 704 ? -9.755 17.667 -17.653 1.00 96.94 704 ALA A CA 1
ATOM 5639 C C . ALA A 1 704 ? -8.643 17.053 -18.530 1.00 96.94 704 ALA A C 1
ATOM 5641 O O . ALA A 1 704 ? -8.094 15.997 -18.195 1.00 96.94 704 ALA A O 1
ATOM 5642 N N . GLN A 1 705 ? -8.281 17.709 -19.632 1.00 94.81 705 GLN A N 1
ATOM 5643 C CA . GLN A 1 705 ? -7.109 17.389 -20.456 1.00 94.81 705 GLN A CA 1
ATOM 5644 C C . GLN A 1 705 ? -6.226 18.626 -20.668 1.00 94.81 705 GLN A C 1
ATOM 5646 O O . GLN A 1 705 ? -6.347 19.622 -19.957 1.00 94.81 705 GLN A O 1
ATOM 5651 N N . HIS A 1 706 ? -5.309 18.546 -21.631 1.00 91.12 706 HIS A N 1
ATOM 5652 C CA . HIS A 1 706 ? -4.451 19.647 -22.041 1.00 91.12 706 HIS A CA 1
ATOM 5653 C C . HIS A 1 706 ? -5.281 20.824 -22.589 1.00 91.12 706 HIS A C 1
ATOM 5655 O O . HIS A 1 706 ? -6.106 20.602 -23.482 1.00 91.12 706 HIS A O 1
ATOM 5661 N N . PRO A 1 707 ? -5.044 22.084 -22.174 1.00 92.62 707 PRO A N 1
ATOM 5662 C CA . PRO A 1 707 ? -5.649 23.260 -22.808 1.00 92.62 707 PRO A CA 1
ATOM 5663 C C . PRO A 1 707 ? -5.426 23.315 -24.330 1.00 92.62 707 PRO A C 1
ATOM 5665 O O . PRO A 1 707 ? -6.313 23.756 -25.059 1.00 92.62 707 PRO A O 1
ATOM 5668 N N . ALA A 1 708 ? -4.299 22.803 -24.839 1.00 86.94 708 ALA A N 1
ATOM 5669 C CA . ALA A 1 708 ? -4.040 22.702 -26.280 1.00 86.94 708 ALA A CA 1
ATOM 5670 C C . ALA A 1 708 ? -5.037 21.785 -27.027 1.00 86.94 708 ALA A C 1
ATOM 5672 O O . ALA A 1 708 ? -5.298 21.996 -28.208 1.00 86.94 708 ALA A O 1
ATOM 5673 N N . SER A 1 709 ? -5.638 20.811 -26.333 1.00 87.62 709 SER A N 1
ATOM 5674 C CA . SER A 1 709 ? -6.698 19.936 -26.865 1.00 87.62 709 SER A CA 1
ATOM 5675 C C . SER A 1 709 ? -8.111 20.518 -26.712 1.00 87.62 709 SER A C 1
ATOM 5677 O O . SER A 1 709 ? -9.083 19.898 -27.144 1.00 87.62 709 SER A O 1
ATOM 5679 N N . LEU A 1 710 ? -8.241 21.700 -26.090 1.00 93.12 710 LEU A N 1
ATOM 5680 C CA . LEU A 1 710 ? -9.514 22.378 -25.822 1.00 93.12 710 LEU A CA 1
ATOM 5681 C C . LEU A 1 710 ? -10.545 21.457 -25.138 1.00 93.12 710 LEU A C 1
ATOM 5683 O O . LEU A 1 710 ? -11.707 21.402 -25.534 1.00 93.12 710 LEU A O 1
ATOM 5687 N N . THR A 1 711 ? -10.100 20.700 -24.134 1.00 94.81 711 THR A N 1
ATOM 5688 C CA . THR A 1 711 ? -10.955 19.797 -23.354 1.00 94.81 711 THR A CA 1
ATOM 5689 C C . THR A 1 711 ? -10.768 20.068 -21.863 1.00 94.81 711 THR A C 1
ATOM 5691 O O . THR A 1 711 ? -9.794 19.622 -21.251 1.00 94.81 711 THR A O 1
ATOM 5694 N N . GLY A 1 712 ? -11.687 20.845 -21.294 1.00 96.50 712 GLY A N 1
ATOM 5695 C CA . GLY A 1 712 ? -11.698 21.266 -19.898 1.00 96.50 712 GLY A CA 1
ATOM 5696 C C . GLY A 1 712 ? -12.637 20.439 -19.011 1.00 96.50 712 GLY A C 1
ATOM 5697 O O . GLY A 1 712 ? -13.219 19.432 -19.428 1.00 96.50 712 GLY A O 1
ATOM 5698 N N . LYS A 1 713 ? -12.779 20.861 -17.752 1.00 97.75 713 LYS A N 1
ATOM 5699 C CA . LYS A 1 713 ? -13.641 20.244 -16.724 1.00 97.75 713 LYS A CA 1
ATOM 5700 C C . LYS A 1 713 ? -15.133 20.211 -17.084 1.00 97.75 713 LYS A C 1
ATOM 5702 O O . LYS A 1 713 ? -15.881 19.374 -16.563 1.00 97.75 713 LYS A O 1
ATOM 5707 N N . SER A 1 714 ? -15.566 21.106 -17.961 1.00 97.75 714 SER A N 1
ATOM 5708 C CA . SER A 1 714 ? -16.944 21.298 -18.412 1.00 97.75 714 SER A CA 1
ATOM 5709 C C . SER A 1 714 ? -17.248 20.590 -19.736 1.00 97.75 714 SER A C 1
ATOM 5711 O O . SER A 1 714 ? -18.411 20.533 -20.147 1.00 97.75 714 SER A O 1
ATOM 5713 N N . TRP A 1 715 ? -16.234 20.022 -20.394 1.00 97.00 715 TRP A N 1
ATOM 5714 C CA . TRP A 1 715 ? -16.392 19.255 -21.625 1.00 97.00 715 TRP A CA 1
ATOM 5715 C C . TRP A 1 715 ? -17.257 18.007 -21.420 1.00 97.00 715 TRP A C 1
ATOM 5717 O O . TRP A 1 715 ? -17.162 17.308 -20.407 1.00 97.00 715 TRP A O 1
ATOM 5727 N N . SER A 1 716 ? -18.059 17.656 -22.427 1.00 94.50 716 SER A N 1
ATOM 5728 C CA . SER A 1 716 ? -18.797 16.389 -22.452 1.00 94.50 716 SER A CA 1
ATOM 5729 C C . SER A 1 716 ? -18.710 15.706 -23.814 1.00 94.50 716 SER A C 1
ATOM 5731 O O . SER A 1 716 ? -18.627 16.379 -24.841 1.00 94.50 716 SER A O 1
ATOM 5733 N N . ARG A 1 717 ? -18.831 14.370 -23.856 1.00 90.94 717 ARG A N 1
ATOM 5734 C CA . ARG A 1 717 ? -18.877 13.635 -25.140 1.00 90.94 717 ARG A CA 1
ATOM 5735 C C . ARG A 1 717 ? -19.985 14.128 -26.074 1.00 90.94 717 ARG A C 1
ATOM 5737 O O . ARG A 1 717 ? -19.859 14.011 -27.286 1.00 90.94 717 ARG A O 1
ATOM 5744 N N . GLN A 1 718 ? -21.084 14.626 -25.508 1.00 90.62 718 GLN A N 1
ATOM 5745 C CA . GLN A 1 718 ? -22.270 15.029 -26.259 1.00 90.62 718 GLN A CA 1
ATOM 5746 C C . GLN A 1 718 ? -22.132 16.428 -26.865 1.00 90.62 718 GLN A C 1
ATOM 5748 O O . GLN A 1 718 ? -22.629 16.670 -27.961 1.00 90.62 718 GLN A O 1
ATOM 5753 N N . THR A 1 719 ? -21.507 17.354 -26.139 1.00 91.38 719 THR A N 1
ATOM 5754 C CA . THR A 1 719 ? -21.520 18.787 -26.476 1.00 91.38 719 THR A CA 1
ATOM 5755 C C . THR A 1 719 ? -20.142 19.360 -26.771 1.00 91.38 719 THR A C 1
ATOM 5757 O O . THR A 1 719 ? -20.057 20.486 -27.250 1.00 91.38 719 THR A O 1
ATOM 5760 N N . GLY A 1 720 ? -19.072 18.617 -26.483 1.00 93.94 720 GLY A N 1
ATOM 5761 C CA . GLY A 1 720 ? -17.718 19.150 -26.458 1.00 93.94 720 GLY A CA 1
ATOM 5762 C C . GLY A 1 720 ? -17.541 20.230 -25.388 1.00 93.94 720 GLY A C 1
ATOM 5763 O O . GLY A 1 720 ? -18.316 20.305 -24.428 1.00 93.94 720 GLY A O 1
ATOM 5764 N N . GLU A 1 721 ? -16.517 21.060 -25.580 1.00 96.69 721 GLU A N 1
ATOM 5765 C CA . GLU A 1 721 ? -16.197 22.208 -24.729 1.00 96.69 721 GLU A CA 1
ATOM 5766 C C . GLU A 1 721 ? -17.244 23.328 -24.901 1.00 96.69 721 GLU A C 1
ATOM 5768 O O . GLU A 1 721 ? -17.545 23.699 -26.044 1.00 96.69 721 GLU A O 1
ATOM 5773 N N . PRO A 1 722 ? -17.788 23.922 -23.823 1.00 97.00 722 PRO A N 1
ATOM 5774 C CA . PRO A 1 722 ? -18.693 25.069 -23.922 1.00 97.00 722 PRO A CA 1
ATOM 5775 C C . PRO A 1 722 ? -18.064 26.316 -24.567 1.00 97.00 722 PRO A C 1
ATOM 5777 O O . PRO A 1 722 ? -16.870 26.381 -24.855 1.00 97.00 722 PRO A O 1
ATOM 5780 N N . SER A 1 723 ? -18.879 27.340 -24.832 1.00 95.69 723 SER A N 1
ATOM 5781 C CA . SER A 1 723 ? -18.365 28.665 -25.206 1.00 95.69 723 SER A CA 1
ATOM 5782 C C . SER A 1 723 ? -17.600 29.303 -24.053 1.00 95.69 723 SER A C 1
ATOM 5784 O O . SER A 1 723 ? -18.044 29.231 -22.909 1.00 95.69 723 SER A O 1
ATOM 5786 N N . LEU A 1 724 ? -16.468 29.929 -24.383 1.00 96.75 724 LEU A N 1
ATOM 5787 C CA . LEU A 1 724 ? -15.577 30.578 -23.428 1.00 96.75 724 LEU A CA 1
ATOM 5788 C C . LEU A 1 724 ? -15.796 32.096 -23.417 1.00 96.75 724 LEU A C 1
ATOM 5790 O O . LEU A 1 724 ? -15.956 32.717 -24.470 1.00 96.75 724 LEU A O 1
ATOM 5794 N N . ASN A 1 725 ? -15.752 32.686 -22.227 1.00 96.31 725 ASN A N 1
ATOM 5795 C CA . ASN A 1 725 ? -15.894 34.115 -21.984 1.00 96.31 725 ASN A CA 1
ATOM 5796 C C . ASN A 1 725 ? -14.551 34.862 -22.096 1.00 96.31 725 ASN A C 1
ATOM 5798 O O . ASN A 1 725 ? -13.531 34.319 -22.522 1.00 96.31 725 ASN A O 1
ATOM 5802 N N . GLN A 1 726 ? -14.531 36.136 -21.696 1.00 95.44 726 GLN A N 1
ATOM 5803 C CA . GLN A 1 726 ? -13.333 36.982 -21.767 1.00 95.44 726 GLN A CA 1
ATOM 5804 C C . GLN A 1 726 ? -12.170 36.554 -20.853 1.00 95.44 726 GLN A C 1
ATOM 5806 O O . GLN A 1 726 ? -11.090 37.112 -20.988 1.00 95.44 726 GLN A O 1
ATOM 5811 N N . TYR A 1 727 ? -12.376 35.593 -19.953 1.00 96.50 727 TYR A N 1
ATOM 5812 C CA . TYR A 1 727 ? -11.360 34.995 -19.079 1.00 96.50 727 TYR A CA 1
ATOM 5813 C C . TYR A 1 727 ? -10.966 33.581 -19.534 1.00 96.50 727 TYR A C 1
ATOM 5815 O O . TYR A 1 727 ? -10.309 32.854 -18.794 1.00 96.50 727 TYR A O 1
ATOM 5823 N N . ASP A 1 728 ? -11.416 33.173 -20.727 1.00 97.00 728 ASP A N 1
ATOM 5824 C CA . ASP A 1 728 ? -11.334 31.800 -21.231 1.00 97.00 728 ASP A CA 1
ATOM 5825 C C . ASP A 1 728 ? -11.955 30.762 -20.287 1.00 97.00 728 ASP A C 1
ATOM 5827 O O . ASP A 1 728 ? -11.482 29.631 -20.183 1.00 97.00 728 ASP A O 1
ATOM 5831 N N . LEU A 1 729 ? -13.021 31.161 -19.590 1.00 97.50 729 LEU A N 1
ATOM 5832 C CA . LEU A 1 729 ? -13.832 30.288 -18.748 1.00 97.50 729 LEU A CA 1
ATOM 5833 C C . LEU A 1 729 ? -15.187 30.024 -19.409 1.00 97.50 729 LEU A C 1
ATOM 5835 O O . LEU A 1 729 ? -15.701 30.901 -20.106 1.00 97.50 729 LEU A O 1
ATOM 5839 N N . PRO A 1 730 ? -15.795 28.853 -19.197 1.00 97.44 730 PRO A N 1
ATOM 5840 C CA . PRO A 1 730 ? -17.073 28.510 -19.803 1.00 97.44 730 PRO A CA 1
ATOM 5841 C C . PRO A 1 730 ? -18.211 29.413 -19.300 1.00 97.44 730 PRO A C 1
ATOM 5843 O O . PRO A 1 730 ? -18.372 29.629 -18.099 1.00 97.44 730 PRO A O 1
ATOM 5846 N N . ASP A 1 731 ? -19.051 29.913 -20.212 1.00 94.56 731 ASP A N 1
ATOM 5847 C CA . ASP A 1 731 ? -20.214 30.746 -19.853 1.00 94.56 731 ASP A CA 1
ATOM 5848 C C . ASP A 1 731 ? -21.248 29.965 -19.029 1.00 94.56 731 ASP A C 1
ATOM 5850 O O . ASP A 1 731 ? -21.780 30.437 -18.018 1.00 94.56 731 ASP A O 1
ATOM 5854 N N . SER A 1 732 ? -21.573 28.761 -19.501 1.00 96.75 732 SER A N 1
ATOM 5855 C CA . SER A 1 732 ? -22.495 27.839 -18.847 1.00 96.75 732 SER A CA 1
ATOM 5856 C C . SER A 1 732 ? -22.375 26.434 -19.430 1.00 96.75 732 SER A C 1
ATOM 5858 O O . SER A 1 732 ? -21.990 26.270 -20.588 1.00 96.75 732 SER A O 1
ATOM 5860 N N . ALA A 1 733 ? -22.747 25.421 -18.648 1.00 97.44 733 ALA A N 1
ATOM 5861 C CA . ALA A 1 733 ? -22.862 24.048 -19.132 1.00 97.44 733 ALA A CA 1
ATOM 5862 C C . ALA A 1 733 ? -24.011 23.312 -18.438 1.00 97.44 733 ALA A C 1
ATOM 5864 O O . ALA A 1 733 ? -24.434 23.670 -17.334 1.00 97.44 733 ALA A O 1
ATOM 5865 N N . TYR A 1 734 ? -24.528 22.277 -19.099 1.00 95.88 734 TYR A N 1
ATOM 5866 C CA . TYR A 1 734 ? -25.544 21.399 -18.531 1.00 95.88 734 TYR A CA 1
ATOM 5867 C C . TYR A 1 734 ? -24.904 20.386 -17.580 1.00 95.88 734 TYR A C 1
ATOM 5869 O O . TYR A 1 734 ? -24.001 19.653 -17.973 1.00 95.88 734 TYR A O 1
ATOM 5877 N N . VAL A 1 735 ? -25.404 20.315 -16.345 1.00 94.81 735 VAL A N 1
ATOM 5878 C CA . VAL A 1 735 ? -24.946 19.360 -15.330 1.00 94.81 735 VAL A CA 1
ATOM 5879 C C . VAL A 1 735 ? -25.939 18.194 -15.252 1.00 94.81 735 VAL A C 1
ATOM 5881 O O . VAL A 1 735 ? -27.050 18.388 -14.742 1.00 94.81 735 VAL A O 1
ATOM 5884 N N . PRO A 1 736 ? -25.574 16.975 -15.705 1.00 90.75 736 PRO A N 1
ATOM 5885 C CA . PRO A 1 736 ? -26.530 15.874 -15.844 1.00 90.75 736 PRO A CA 1
ATOM 5886 C C . PRO A 1 736 ? -27.238 15.475 -14.546 1.00 90.75 736 PRO A C 1
ATOM 5888 O O . PRO A 1 736 ? -28.456 15.302 -14.536 1.00 90.75 736 PRO A O 1
ATOM 5891 N N . TRP A 1 737 ? -26.508 15.376 -13.430 1.00 89.44 737 TRP A N 1
ATOM 5892 C CA . TRP A 1 737 ? -27.088 14.941 -12.151 1.00 89.44 737 TRP A CA 1
ATOM 5893 C C . TRP A 1 737 ? -27.966 16.009 -11.487 1.00 89.44 737 TRP A C 1
ATOM 5895 O O . TRP A 1 737 ? -28.865 15.664 -10.726 1.00 89.44 737 TRP A O 1
ATOM 5905 N N . LEU A 1 738 ? -27.762 17.292 -11.806 1.00 91.19 738 LEU A N 1
ATOM 5906 C CA . LEU A 1 738 ? -28.617 18.388 -11.332 1.00 91.19 738 LEU A CA 1
ATOM 5907 C C . LEU A 1 738 ? -29.779 18.693 -12.282 1.00 91.19 738 LEU A C 1
ATOM 5909 O O . LEU A 1 738 ? -30.661 19.476 -11.931 1.00 91.19 738 LEU A O 1
ATOM 5913 N N . LYS A 1 739 ? -29.765 18.114 -13.489 1.00 93.38 739 LYS A N 1
ATOM 5914 C CA . LYS A 1 739 ? -30.740 18.350 -14.561 1.00 93.38 739 LYS A CA 1
ATOM 5915 C C . LYS A 1 739 ? -30.948 19.835 -14.889 1.00 93.38 739 LYS A C 1
ATOM 5917 O O . LYS A 1 739 ? -32.051 20.241 -15.248 1.00 93.38 739 LYS A O 1
ATOM 5922 N N . LYS A 1 740 ? -29.896 20.650 -14.780 1.00 95.69 740 LYS A N 1
ATOM 5923 C CA . LYS A 1 740 ? -29.951 22.096 -15.034 1.00 95.69 740 LYS A CA 1
ATOM 5924 C C . LYS A 1 740 ? -28.665 22.607 -15.672 1.00 95.69 740 LYS A C 1
ATOM 5926 O O . LYS A 1 740 ? -27.591 22.045 -15.459 1.00 95.69 740 LYS A O 1
ATOM 5931 N N . THR A 1 741 ? -28.787 23.704 -16.409 1.00 96.56 741 THR A N 1
ATOM 5932 C CA . THR A 1 741 ? -27.645 24.498 -16.870 1.00 96.56 741 THR A CA 1
ATOM 5933 C C . THR A 1 741 ? -27.194 25.427 -15.752 1.00 96.56 741 THR A C 1
ATOM 5935 O O . THR A 1 741 ? -28.021 26.096 -15.130 1.00 96.56 741 THR A O 1
ATOM 5938 N N . VAL A 1 742 ? -25.892 25.457 -15.486 1.00 96.31 742 VAL A N 1
ATOM 5939 C CA . VAL A 1 742 ? -25.289 26.264 -14.418 1.00 96.31 742 VAL A CA 1
ATOM 5940 C C . VAL A 1 742 ? -24.305 27.271 -14.997 1.00 96.31 742 VAL A C 1
ATOM 5942 O O . VAL A 1 742 ? -23.711 27.030 -16.047 1.00 96.31 742 VAL A O 1
ATOM 5945 N N . LYS A 1 743 ? -24.132 28.393 -14.295 1.00 94.88 743 LYS A N 1
ATOM 5946 C CA . LYS A 1 743 ? -22.982 29.286 -14.476 1.00 94.88 743 LYS A CA 1
ATOM 5947 C C . LYS A 1 743 ? -21.790 28.727 -13.700 1.00 94.88 743 LYS A C 1
ATOM 5949 O O . LYS A 1 743 ? -22.004 28.002 -12.727 1.00 94.88 743 LYS A O 1
ATOM 5954 N N . HIS A 1 744 ? -20.579 29.094 -14.106 1.00 94.00 744 HIS A N 1
ATOM 5955 C CA . HIS A 1 744 ? -19.331 28.590 -13.519 1.00 94.00 744 HIS A CA 1
ATOM 5956 C C . HIS A 1 744 ? -19.246 27.046 -13.501 1.00 94.00 744 HIS A C 1
ATOM 5958 O O . HIS A 1 744 ? -19.059 26.437 -12.439 1.00 94.00 744 HIS A O 1
ATOM 5964 N N . PRO A 1 745 ? -19.489 26.373 -14.646 1.00 97.06 745 PRO A N 1
ATOM 5965 C CA . PRO A 1 745 ? -19.539 24.913 -14.701 1.00 97.06 745 PRO A CA 1
ATOM 5966 C C . PRO A 1 745 ? -18.196 24.228 -14.387 1.00 97.06 745 PRO A C 1
ATOM 5968 O O . PRO A 1 745 ? -18.206 23.054 -14.009 1.00 97.06 745 PRO A O 1
ATOM 5971 N N . GLU A 1 746 ? -17.075 24.956 -14.413 1.00 96.75 746 GLU A N 1
ATOM 5972 C CA . GLU A 1 746 ? -15.740 24.463 -14.059 1.00 96.75 746 GLU A CA 1
ATOM 5973 C C . GLU A 1 746 ? -15.667 23.913 -12.625 1.00 96.75 746 GLU A C 1
ATOM 5975 O O . GLU A 1 746 ? -14.820 23.079 -12.312 1.00 96.75 746 GLU A O 1
ATOM 5980 N N . GLY A 1 747 ? -16.577 24.326 -11.735 1.00 96.69 747 GLY A N 1
ATOM 5981 C CA . GLY A 1 747 ? -16.649 23.836 -10.357 1.00 96.69 747 GLY A CA 1
ATOM 5982 C C . GLY A 1 747 ? -17.430 22.533 -10.159 1.00 96.69 747 GLY A C 1
ATOM 5983 O O . GLY A 1 747 ? -17.481 22.040 -9.032 1.00 96.69 747 GLY A O 1
ATOM 5984 N N . TYR A 1 748 ? -18.054 21.987 -11.212 1.00 97.12 748 TYR A N 1
ATOM 5985 C CA . TYR A 1 748 ? -19.005 20.871 -11.105 1.00 97.12 748 TYR A CA 1
ATOM 5986 C C . TYR A 1 748 ? -18.408 19.498 -11.445 1.00 97.12 748 TYR A C 1
ATOM 5988 O O . TYR A 1 748 ? -18.969 18.485 -11.033 1.00 97.12 748 TYR A O 1
ATOM 5996 N N . GLY A 1 749 ? -17.282 19.433 -12.163 1.00 96.19 749 GLY A N 1
ATOM 5997 C CA . GLY A 1 749 ? -16.619 18.170 -12.510 1.00 96.19 749 GLY A CA 1
ATOM 5998 C C . GLY A 1 749 ? -17.429 17.295 -13.468 1.00 96.19 749 GLY A C 1
ATOM 5999 O O . GLY A 1 749 ? -17.549 16.084 -13.259 1.00 96.19 749 GLY A O 1
ATOM 6000 N N . ILE A 1 750 ? -18.012 17.909 -14.505 1.00 97.56 750 ILE A N 1
ATOM 6001 C CA . ILE A 1 750 ? -18.846 17.237 -15.517 1.00 97.56 750 ILE A CA 1
ATOM 6002 C C . ILE A 1 750 ? -18.016 16.205 -16.285 1.00 97.56 750 ILE A C 1
ATOM 6004 O O . ILE A 1 750 ? -18.390 15.030 -16.340 1.00 97.56 750 ILE A O 1
ATOM 6008 N N . TYR A 1 751 ? -16.869 16.631 -16.822 1.00 97.69 751 TYR A N 1
ATOM 6009 C CA . TYR A 1 751 ? -15.924 15.759 -17.517 1.00 97.69 751 TYR A CA 1
ATOM 6010 C C . TYR A 1 751 ? -15.437 14.636 -16.593 1.00 97.69 751 TYR A C 1
ATOM 6012 O O . TYR A 1 751 ? -15.446 13.461 -16.969 1.00 97.69 751 TYR A O 1
ATOM 6020 N N . PHE A 1 752 ? -15.077 14.994 -15.355 1.00 98.19 752 PHE A N 1
ATOM 6021 C CA . PHE A 1 752 ? -14.547 14.049 -14.377 1.00 98.19 752 PHE A CA 1
ATOM 6022 C C . PHE A 1 752 ? -15.545 12.930 -14.073 1.00 98.19 752 PHE A C 1
ATOM 6024 O O . PHE A 1 752 ? -15.172 11.758 -14.082 1.00 98.19 752 PHE A O 1
ATOM 6031 N N . GLN A 1 753 ? -16.827 13.267 -13.871 1.00 97.44 753 GLN A N 1
ATOM 6032 C CA . GLN A 1 753 ? -17.853 12.256 -13.619 1.00 97.44 753 GLN A CA 1
ATOM 6033 C C . GLN A 1 753 ? -18.033 11.322 -14.816 1.00 97.44 753 GLN A C 1
ATOM 6035 O O . GLN A 1 753 ? -18.145 10.120 -14.612 1.00 97.44 753 GLN A O 1
ATOM 6040 N N . GLN A 1 754 ? -17.997 11.833 -16.054 1.00 96.44 754 GLN A N 1
ATOM 6041 C CA . GLN A 1 754 ? -18.086 10.969 -17.237 1.00 96.44 754 GLN A CA 1
ATOM 6042 C C . GLN A 1 754 ? -16.918 9.981 -17.315 1.00 96.44 754 GLN A C 1
ATOM 6044 O O . GLN A 1 754 ? -17.136 8.811 -17.621 1.00 96.44 754 GLN A O 1
ATOM 6049 N N . ARG A 1 755 ? -15.687 10.410 -17.006 1.00 97.00 755 ARG A N 1
ATOM 6050 C CA . ARG A 1 755 ? -14.534 9.496 -16.956 1.00 97.00 755 ARG A CA 1
ATOM 6051 C C . ARG A 1 755 ? -14.669 8.455 -15.840 1.00 97.00 755 ARG A C 1
ATOM 6053 O O . ARG A 1 755 ? -14.354 7.291 -16.070 1.00 97.00 755 ARG A O 1
ATOM 6060 N N . TRP A 1 756 ? -15.198 8.836 -14.675 1.00 97.94 756 TRP A N 1
ATOM 6061 C CA . TRP A 1 756 ? -15.515 7.890 -13.600 1.00 97.94 756 TRP A CA 1
ATOM 6062 C C . TRP A 1 756 ? -16.589 6.880 -13.997 1.00 97.94 756 TRP A C 1
ATOM 6064 O O . TRP A 1 756 ? -16.390 5.686 -13.798 1.00 97.94 756 TRP A O 1
ATOM 6074 N N . ASP A 1 757 ? -17.702 7.329 -14.573 1.00 97.31 757 ASP A N 1
ATOM 6075 C CA . ASP A 1 757 ? -18.803 6.457 -14.991 1.00 97.31 757 ASP A CA 1
ATOM 6076 C C . ASP A 1 757 ? -18.331 5.433 -16.039 1.00 97.31 757 ASP A C 1
ATOM 6078 O O . ASP A 1 757 ? -18.709 4.261 -15.992 1.00 97.31 757 ASP A O 1
ATOM 6082 N N . GLU A 1 758 ? -17.456 5.858 -16.955 1.00 96.06 758 GLU A N 1
ATOM 6083 C CA . GLU A 1 758 ? -16.814 4.990 -17.945 1.00 96.06 758 GLU A CA 1
ATOM 6084 C C . GLU A 1 758 ? -15.892 3.960 -17.278 1.00 96.06 758 GLU A C 1
ATOM 6086 O O . GLU A 1 758 ? -16.047 2.762 -17.511 1.00 96.06 758 GLU A O 1
ATOM 6091 N N . ALA A 1 759 ? -14.985 4.396 -16.402 1.00 97.56 759 ALA A N 1
ATOM 6092 C CA . ALA A 1 759 ? -14.038 3.507 -15.735 1.00 97.56 759 ALA A CA 1
ATOM 6093 C C . ALA A 1 759 ? -14.721 2.509 -14.781 1.00 97.56 759 ALA A C 1
ATOM 6095 O O . ALA A 1 759 ? -14.359 1.333 -14.746 1.00 97.56 759 ALA A O 1
ATOM 6096 N N . LEU A 1 760 ? -15.752 2.942 -14.046 1.00 97.62 760 LEU A N 1
ATOM 6097 C CA . LEU A 1 760 ? -16.553 2.077 -13.173 1.00 97.62 760 LEU A CA 1
ATOM 6098 C C . LEU A 1 760 ? -17.303 0.999 -13.960 1.00 97.62 760 LEU A C 1
ATOM 6100 O O . LEU A 1 760 ? -17.484 -0.105 -13.452 1.00 97.62 760 LEU A O 1
ATOM 6104 N N . LYS A 1 761 ? -17.738 1.312 -15.186 1.00 97.38 761 LYS A N 1
ATOM 6105 C CA . LYS A 1 761 ? -18.399 0.350 -16.072 1.00 97.38 761 LYS A CA 1
ATOM 6106 C C . LYS A 1 761 ? -17.417 -0.670 -16.647 1.00 97.38 761 LYS A C 1
ATOM 6108 O O . LYS A 1 761 ? -17.772 -1.841 -16.740 1.00 97.38 761 LYS A O 1
ATOM 6113 N N . THR A 1 762 ? -16.220 -0.229 -17.027 1.00 96.12 762 THR A N 1
ATOM 6114 C CA . THR A 1 762 ? -15.168 -1.105 -17.563 1.00 96.12 762 THR A CA 1
ATOM 6115 C C . THR A 1 762 ? -14.560 -2.010 -16.488 1.00 96.12 762 THR A C 1
ATOM 6117 O O . THR A 1 762 ? -14.084 -3.096 -16.803 1.00 96.12 762 THR A O 1
ATOM 6120 N N . ASP A 1 763 ? -14.613 -1.583 -15.222 1.00 96.12 763 ASP A N 1
ATOM 6121 C CA . ASP A 1 763 ? -14.146 -2.336 -14.058 1.00 96.12 763 ASP A CA 1
ATOM 6122 C C . ASP A 1 763 ? -12.692 -2.829 -14.224 1.00 96.12 763 ASP A C 1
ATOM 6124 O O . ASP A 1 763 ? -12.470 -4.031 -14.338 1.00 96.12 763 ASP A O 1
ATOM 6128 N N . PRO A 1 764 ? -11.673 -1.951 -14.265 1.00 97.44 764 PRO A N 1
ATOM 6129 C CA . PRO A 1 764 ? -10.269 -2.372 -14.330 1.00 97.44 764 PRO A CA 1
ATOM 6130 C C . PRO A 1 764 ? -9.770 -2.915 -12.978 1.00 97.44 764 PRO A C 1
ATOM 6132 O O . PRO A 1 764 ? -10.505 -2.907 -11.988 1.00 97.44 764 PRO A O 1
ATOM 6135 N N . ASP A 1 765 ? -8.530 -3.405 -12.934 1.00 97.69 765 ASP A N 1
ATOM 6136 C CA . ASP A 1 765 ? -7.834 -3.765 -11.686 1.00 97.69 765 ASP A CA 1
ATOM 6137 C C . ASP A 1 765 ? -7.148 -2.542 -11.038 1.00 97.69 765 ASP A C 1
ATOM 6139 O O . ASP A 1 765 ? -7.031 -2.438 -9.810 1.00 97.69 765 ASP A O 1
ATOM 6143 N N . PHE A 1 766 ? -6.739 -1.574 -11.856 1.00 98.62 766 PHE A N 1
ATOM 6144 C CA . PHE A 1 766 ? -6.031 -0.356 -11.486 1.00 98.62 766 PHE A CA 1
ATOM 6145 C C . PHE A 1 766 ? -6.734 0.870 -12.087 1.00 98.62 766 PHE A C 1
ATOM 6147 O O . PHE A 1 766 ? -7.055 0.907 -13.271 1.00 98.62 766 PHE A O 1
ATOM 6154 N N . LEU A 1 767 ? -6.964 1.897 -11.273 1.00 98.75 767 LEU A N 1
ATOM 6155 C CA . LEU A 1 767 ? -7.386 3.216 -11.740 1.00 98.75 767 LEU A CA 1
ATOM 6156 C C . LEU A 1 767 ? -6.242 4.204 -11.581 1.00 98.75 767 LEU A C 1
ATOM 6158 O O . LEU A 1 767 ? -5.737 4.369 -10.470 1.00 98.75 767 LEU A O 1
ATOM 6162 N N . TYR A 1 768 ? -5.872 4.868 -12.670 1.00 98.62 768 TYR A N 1
ATOM 6163 C CA . TYR A 1 768 ? -4.911 5.962 -12.655 1.00 98.62 768 TYR A CA 1
ATOM 6164 C C . TYR A 1 768 ? -5.639 7.308 -12.614 1.00 98.62 768 TYR A C 1
ATOM 6166 O O . TYR A 1 768 ? -6.475 7.599 -13.469 1.00 98.62 768 TYR A O 1
ATOM 6174 N N . LEU A 1 769 ? -5.324 8.138 -11.622 1.00 98.69 769 LEU A N 1
ATOM 6175 C CA . LEU A 1 769 ? -5.892 9.471 -11.445 1.00 98.69 769 LEU A CA 1
ATOM 6176 C C . LEU A 1 769 ? -4.858 10.542 -11.811 1.00 98.69 769 LEU A C 1
ATOM 6178 O O . LEU A 1 769 ? -3.738 10.527 -11.303 1.00 98.69 769 LEU A O 1
ATOM 6182 N N . ASN A 1 770 ? -5.247 11.492 -12.659 1.00 95.44 770 ASN A N 1
ATOM 6183 C CA . ASN A 1 770 ? -4.386 12.588 -13.115 1.00 95.44 770 ASN A CA 1
ATOM 6184 C C . ASN A 1 770 ? -5.076 13.932 -12.864 1.00 95.44 770 ASN A C 1
ATOM 6186 O O . ASN A 1 770 ? -6.070 14.196 -13.539 1.00 95.44 770 ASN A O 1
ATOM 6190 N N . ASP A 1 771 ? -4.636 14.774 -11.935 1.00 94.75 771 ASP A N 1
ATOM 6191 C CA . ASP A 1 771 ? -3.497 14.644 -11.005 1.00 94.75 771 ASP A CA 1
ATOM 6192 C C . ASP A 1 771 ? -3.861 15.137 -9.600 1.00 94.75 771 ASP A C 1
ATOM 6194 O O . ASP A 1 771 ? -4.936 15.698 -9.383 1.00 94.75 771 ASP A O 1
ATOM 6198 N N . TRP A 1 772 ? -2.977 14.914 -8.622 1.00 98.44 772 TRP A N 1
ATOM 6199 C CA . TRP A 1 772 ? -3.147 15.498 -7.297 1.00 98.44 772 TRP A CA 1
ATOM 6200 C C . TRP A 1 772 ? -2.824 16.997 -7.292 1.00 98.44 772 TRP A C 1
ATOM 6202 O O . TRP A 1 772 ? -3.722 17.787 -7.019 1.00 98.44 772 TRP A O 1
ATOM 6212 N N . ASN A 1 773 ? -1.578 17.389 -7.580 1.00 97.81 773 ASN A N 1
ATOM 6213 C CA . ASN A 1 773 ? -1.029 18.713 -7.252 1.00 97.81 773 ASN A CA 1
ATOM 6214 C C . ASN A 1 773 ? -0.261 19.414 -8.399 1.00 97.81 773 ASN A C 1
ATOM 6216 O O . ASN A 1 773 ? 0.692 20.145 -8.134 1.00 97.81 773 ASN A O 1
ATOM 6220 N N . GLU A 1 774 ? -0.648 19.245 -9.667 1.00 95.69 774 GLU A N 1
ATOM 6221 C CA . GLU A 1 774 ? -0.027 19.956 -10.800 1.00 95.69 774 GLU A CA 1
ATOM 6222 C C . GLU A 1 774 ? -0.500 21.417 -10.912 1.00 95.69 774 GLU A C 1
ATOM 6224 O O . GLU A 1 774 ? -1.341 21.767 -11.739 1.00 95.69 774 GLU A O 1
ATOM 6229 N N . TRP A 1 775 ? 0.031 22.315 -10.079 1.00 96.56 775 TRP A N 1
ATOM 6230 C CA . TRP A 1 775 ? -0.459 23.701 -10.050 1.00 96.56 775 TRP A CA 1
ATOM 6231 C C . TRP A 1 775 ? 0.122 24.631 -11.109 1.00 96.56 775 TRP A C 1
ATOM 6233 O O . TRP A 1 775 ? -0.443 25.696 -11.358 1.00 96.56 775 TRP A O 1
ATOM 6243 N N . THR A 1 776 ? 1.256 24.281 -11.711 1.00 94.38 776 THR A N 1
ATOM 6244 C CA . THR A 1 776 ? 1.985 25.173 -12.620 1.00 94.38 776 THR A CA 1
ATOM 6245 C C . THR A 1 776 ? 1.627 24.949 -14.086 1.00 94.38 776 THR A C 1
ATOM 6247 O O . THR A 1 776 ? 1.448 23.828 -14.542 1.00 94.38 776 THR A O 1
ATOM 6250 N N . ALA A 1 777 ? 1.602 26.043 -14.833 1.00 88.00 777 ALA A N 1
ATOM 6251 C CA . ALA A 1 777 ? 1.224 26.186 -16.222 1.00 88.00 777 ALA A CA 1
ATOM 6252 C C . ALA A 1 777 ? 2.367 26.893 -16.973 1.00 88.00 777 ALA A C 1
ATOM 6254 O O . ALA A 1 777 ? 2.656 28.070 -16.732 1.00 88.00 777 ALA A O 1
ATOM 6255 N N . GLY A 1 778 ? 3.034 26.176 -17.879 1.00 90.94 778 GLY A N 1
ATOM 6256 C CA . GLY A 1 778 ? 4.088 26.740 -18.726 1.00 90.94 778 GLY A CA 1
ATOM 6257 C C . GLY A 1 778 ? 3.512 27.556 -19.885 1.00 90.94 778 GLY A C 1
ATOM 6258 O O . GLY A 1 778 ? 2.689 27.044 -20.647 1.00 90.94 778 GLY A O 1
ATOM 6259 N N . LYS A 1 779 ? 3.957 28.811 -20.039 1.00 92.12 779 LYS A N 1
ATOM 6260 C CA . LYS A 1 779 ? 3.570 29.693 -21.151 1.00 92.12 779 LYS A CA 1
ATOM 6261 C C . LYS A 1 779 ? 4.623 29.642 -22.258 1.00 92.12 779 LYS A C 1
ATOM 6263 O O . LYS A 1 779 ? 5.722 30.170 -22.098 1.00 92.12 779 LYS A O 1
ATOM 6268 N N . TYR A 1 780 ? 4.268 29.065 -23.402 1.00 91.94 780 TYR A N 1
ATOM 6269 C CA . TYR A 1 780 ? 5.175 28.859 -24.535 1.00 91.94 780 TYR A CA 1
ATOM 6270 C C . TYR A 1 780 ? 4.840 29.773 -25.708 1.00 91.94 780 TYR A C 1
ATOM 6272 O O . TYR A 1 780 ? 3.688 30.156 -25.907 1.00 91.94 780 TYR A O 1
ATOM 6280 N N . GLN A 1 781 ? 5.854 30.112 -26.500 1.00 91.88 781 GLN A N 1
ATOM 6281 C CA . GLN A 1 781 ? 5.688 30.860 -27.744 1.00 91.88 781 GLN A CA 1
ATOM 6282 C C . GLN A 1 781 ? 5.735 29.897 -28.940 1.00 91.88 781 GLN A C 1
ATOM 6284 O O . GLN A 1 781 ? 6.529 28.953 -28.921 1.00 91.88 781 GLN A O 1
ATOM 6289 N N . PRO A 1 782 ? 4.909 30.111 -29.978 1.00 90.75 782 PRO A N 1
ATOM 6290 C CA . PRO A 1 782 ? 5.088 29.445 -31.262 1.00 90.75 782 PRO A CA 1
ATOM 6291 C C . PRO A 1 782 ? 6.413 29.876 -31.912 1.00 90.75 782 PRO A C 1
ATOM 6293 O O . PRO A 1 782 ? 7.067 30.824 -31.474 1.00 90.75 782 PRO A O 1
ATOM 6296 N N . GLU A 1 783 ? 6.808 29.191 -32.988 1.00 89.50 783 GLU A N 1
ATOM 6297 C CA . GLU A 1 783 ? 7.953 29.615 -33.801 1.00 89.50 783 GLU A CA 1
ATOM 6298 C C . GLU A 1 783 ? 7.819 31.083 -34.241 1.00 89.50 783 GLU A C 1
ATOM 6300 O O . GLU A 1 783 ? 6.715 31.580 -34.481 1.00 89.50 783 GLU A O 1
ATOM 6305 N N . ALA A 1 784 ? 8.954 31.774 -34.380 1.00 88.88 784 ALA A N 1
ATOM 6306 C CA . ALA A 1 784 ? 8.984 33.194 -34.714 1.00 88.88 784 ALA A CA 1
ATOM 6307 C C . ALA A 1 784 ? 8.143 33.509 -35.967 1.00 88.88 784 ALA A C 1
ATOM 6309 O O . ALA A 1 784 ? 8.339 32.923 -37.032 1.00 88.88 784 ALA A O 1
ATOM 6310 N N . GLY A 1 785 ? 7.206 34.453 -35.832 1.00 87.12 785 GLY A N 1
ATOM 6311 C CA . GLY A 1 785 ? 6.298 34.866 -36.908 1.00 87.12 785 GLY A CA 1
ATOM 6312 C C . GLY A 1 785 ? 5.084 33.955 -37.130 1.00 87.12 785 GLY A C 1
ATOM 6313 O O . GLY A 1 785 ? 4.297 34.233 -38.033 1.00 87.12 785 GLY A O 1
ATOM 6314 N N . LYS A 1 786 ? 4.904 32.896 -36.330 1.00 93.38 786 LYS A N 1
ATOM 6315 C CA . LYS A 1 786 ? 3.723 32.021 -36.362 1.00 93.38 786 LYS A CA 1
ATOM 6316 C C . LYS A 1 786 ? 2.806 32.275 -35.164 1.00 93.38 786 LYS A C 1
ATOM 6318 O O . LYS A 1 786 ? 3.206 32.856 -34.161 1.00 93.38 786 LYS A O 1
ATOM 6323 N N . THR A 1 787 ? 1.567 31.815 -35.276 1.00 93.56 787 THR A N 1
ATOM 6324 C CA . THR A 1 787 ? 0.584 31.747 -34.189 1.00 93.56 787 THR A CA 1
ATOM 6325 C C . THR A 1 787 ? 0.259 30.287 -33.883 1.00 93.56 787 THR A C 1
ATOM 6327 O O . THR A 1 787 ? 0.525 29.396 -34.692 1.00 93.56 787 THR A O 1
ATOM 6330 N N . TYR A 1 788 ? -0.303 30.033 -32.704 1.00 93.50 788 TYR A N 1
ATOM 6331 C CA . TYR A 1 788 ? -0.840 28.727 -32.327 1.00 93.50 788 TYR A CA 1
ATOM 6332 C C . TYR A 1 788 ? -2.358 28.825 -32.162 1.00 93.50 788 TYR A C 1
ATOM 6334 O O . TYR A 1 788 ? -2.850 29.815 -31.618 1.00 93.50 788 TYR A O 1
ATOM 6342 N N . SER A 1 789 ? -3.099 27.805 -32.605 1.00 93.56 789 SER A N 1
ATOM 6343 C CA . SER A 1 789 ? -4.544 27.748 -32.371 1.00 93.56 789 SER A CA 1
ATOM 6344 C C . SER A 1 789 ? -4.800 27.398 -30.908 1.00 93.56 789 SER A C 1
ATOM 6346 O O . SER A 1 789 ? -4.651 26.253 -30.491 1.00 93.56 789 SER A O 1
ATOM 6348 N N . PHE A 1 790 ? -5.138 28.400 -30.104 1.00 94.94 790 PHE A N 1
ATOM 6349 C CA . PHE A 1 790 ? -5.305 28.273 -28.661 1.00 94.94 790 PHE A CA 1
ATOM 6350 C C . PHE A 1 790 ? -6.615 28.926 -28.240 1.00 94.94 790 PHE A C 1
ATOM 6352 O O . PHE A 1 790 ? -6.875 30.070 -28.597 1.00 94.94 790 PHE A O 1
ATOM 6359 N N . MET A 1 791 ? -7.465 28.215 -27.490 1.00 95.00 791 MET A N 1
ATOM 6360 C CA . MET A 1 791 ? -8.751 28.751 -27.009 1.00 95.00 791 MET A CA 1
ATOM 6361 C C . MET A 1 791 ? -9.617 29.355 -28.136 1.00 95.00 791 MET A C 1
ATOM 6363 O O . MET A 1 791 ? -10.185 30.443 -27.999 1.00 95.00 791 MET A O 1
ATOM 6367 N N . ARG A 1 792 ? -9.703 28.635 -29.269 1.00 94.06 792 ARG A N 1
ATOM 6368 C CA . ARG A 1 792 ? -10.485 28.981 -30.481 1.00 94.06 792 ARG A CA 1
ATOM 6369 C C . ARG A 1 792 ? -10.029 30.244 -31.221 1.00 94.06 792 ARG A C 1
ATOM 6371 O O . ARG A 1 792 ? -10.825 30.863 -31.924 1.00 94.06 792 ARG A O 1
ATOM 6378 N N . ARG A 1 793 ? -8.764 30.631 -31.076 1.00 94.44 793 ARG A N 1
ATOM 6379 C CA . ARG A 1 793 ? -8.176 31.791 -31.757 1.00 94.44 793 ARG A CA 1
ATOM 6380 C C . ARG A 1 793 ? -6.709 31.556 -32.081 1.00 94.44 793 ARG A C 1
ATOM 6382 O O . ARG A 1 793 ? -6.052 30.741 -31.440 1.00 94.44 793 ARG A O 1
ATOM 6389 N N . ASP A 1 794 ? -6.206 32.305 -33.050 1.00 94.81 794 ASP A N 1
ATOM 6390 C CA . ASP A 1 794 ? -4.773 32.395 -33.299 1.00 94.81 794 ASP A CA 1
ATOM 6391 C C . ASP A 1 794 ? -4.137 33.253 -32.208 1.00 94.81 794 ASP A C 1
ATOM 6393 O O . ASP A 1 794 ? -4.545 34.394 -31.990 1.00 94.81 794 ASP A O 1
ATOM 6397 N N . ASN A 1 795 ? -3.162 32.692 -31.500 1.00 95.25 795 ASN A N 1
ATOM 6398 C CA . ASN A 1 795 ? -2.569 33.324 -30.331 1.00 95.25 795 ASN A CA 1
ATOM 6399 C C . ASN A 1 795 ? -1.032 33.347 -30.448 1.00 95.25 795 ASN A C 1
ATOM 6401 O O . ASN A 1 795 ? -0.442 32.355 -30.893 1.00 95.25 795 ASN A O 1
ATOM 6405 N N . PRO A 1 796 ? -0.349 34.438 -30.039 1.00 94.69 796 PRO A N 1
ATOM 6406 C CA . PRO A 1 796 ? 1.118 34.511 -30.020 1.00 94.69 796 PRO A CA 1
ATOM 6407 C C . PRO A 1 796 ? 1.769 33.688 -28.896 1.00 94.69 796 PRO A C 1
ATOM 6409 O O . PRO A 1 796 ? 2.976 33.768 -28.689 1.00 94.69 796 PRO A O 1
ATOM 6412 N N . TYR A 1 797 ? 0.987 32.927 -28.133 1.00 94.25 797 TYR A N 1
ATOM 6413 C CA . TYR A 1 797 ? 1.462 31.992 -27.121 1.00 94.25 797 TYR A CA 1
ATOM 6414 C C . TYR A 1 797 ? 0.401 30.922 -26.851 1.00 94.25 797 TYR A C 1
ATOM 6416 O O . TYR A 1 797 ? -0.765 31.072 -27.219 1.00 94.25 797 TYR A O 1
ATOM 6424 N N . PHE A 1 798 ? 0.789 29.859 -26.163 1.00 94.44 798 PHE A N 1
ATOM 6425 C CA . PHE A 1 798 ? -0.119 28.809 -25.722 1.00 94.44 798 PHE A CA 1
ATOM 6426 C C . PHE A 1 798 ? 0.368 28.193 -24.410 1.00 94.44 798 PHE A C 1
ATOM 6428 O O . PHE A 1 798 ? 1.519 28.372 -24.005 1.00 94.44 798 PHE A O 1
ATOM 6435 N N . PHE A 1 799 ? -0.533 27.474 -23.754 1.00 94.44 799 PHE A N 1
ATOM 6436 C CA . PHE A 1 799 ? -0.234 26.631 -22.603 1.00 94.44 799 PHE A CA 1
ATOM 6437 C C . PHE A 1 799 ? -0.405 25.162 -22.997 1.00 94.44 799 PHE A C 1
ATOM 6439 O O . PHE A 1 799 ? -1.266 24.844 -23.822 1.00 94.44 799 PHE A O 1
ATOM 6446 N N . VAL A 1 800 ? 0.414 24.280 -22.423 1.00 85.88 800 VAL A N 1
ATOM 6447 C CA . VAL A 1 800 ? 0.425 22.846 -22.767 1.00 85.88 800 VAL A CA 1
ATOM 6448 C C . VAL A 1 800 ? -0.340 22.028 -21.737 1.00 85.88 800 VAL A C 1
ATOM 6450 O O . VAL A 1 800 ? -1.365 21.442 -22.074 1.00 85.88 800 VAL A O 1
ATOM 6453 N N . ASP A 1 801 ? 0.129 22.004 -20.488 1.00 87.25 801 ASP A N 1
ATOM 6454 C CA . ASP A 1 801 ? -0.376 21.066 -19.480 1.00 87.25 801 ASP A CA 1
ATOM 6455 C C . ASP A 1 801 ? -1.556 21.599 -18.677 1.00 87.25 801 ASP A C 1
ATOM 6457 O O . ASP A 1 801 ? -2.544 20.887 -18.511 1.00 87.25 801 ASP A O 1
ATOM 6461 N N . GLN A 1 802 ? -1.473 22.848 -18.225 1.00 94.75 802 GLN A N 1
ATOM 6462 C CA . GLN A 1 802 ? -2.445 23.507 -17.352 1.00 94.75 802 GLN A CA 1
ATOM 6463 C C . GLN A 1 802 ? -2.626 24.960 -17.827 1.00 94.75 802 GLN A C 1
ATOM 6465 O O . GLN A 1 802 ? -1.718 25.506 -18.455 1.00 94.75 802 GLN A O 1
ATOM 6470 N N . TYR A 1 803 ? -3.764 25.606 -17.550 1.00 96.62 803 TYR A N 1
ATOM 6471 C CA . TYR A 1 803 ? -3.969 27.024 -17.892 1.00 96.62 803 TYR A CA 1
ATOM 6472 C C . TYR A 1 803 ? -4.740 27.813 -16.828 1.00 96.62 803 TYR A C 1
ATOM 6474 O O . TYR A 1 803 ? -4.171 28.705 -16.208 1.00 96.62 803 TYR A O 1
ATOM 6482 N N . ASN A 1 804 ? -6.017 27.508 -16.605 1.00 96.50 804 ASN A N 1
ATOM 6483 C CA . ASN A 1 804 ? -6.895 28.233 -15.677 1.00 96.50 804 ASN A CA 1
ATOM 6484 C C . ASN A 1 804 ? -7.813 27.248 -14.922 1.00 96.50 804 ASN A C 1
ATOM 6486 O O . ASN A 1 804 ? -7.611 26.034 -14.984 1.00 96.50 804 ASN A O 1
ATOM 6490 N N . SER A 1 805 ? -8.825 27.745 -14.203 1.00 96.44 805 SER A N 1
ATOM 6491 C CA . SER A 1 805 ? -9.745 26.894 -13.433 1.00 96.44 805 SER A CA 1
ATOM 6492 C C . SER A 1 805 ? -10.564 25.908 -14.276 1.00 96.44 805 SER A C 1
ATOM 6494 O O . SER A 1 805 ? -11.022 24.924 -13.710 1.00 96.44 805 SER A O 1
ATOM 6496 N N . GLU A 1 806 ? -10.726 26.119 -15.588 1.00 97.31 806 GLU A N 1
ATOM 6497 C CA . GLU A 1 806 ? -11.409 25.188 -16.502 1.00 97.31 806 GLU A CA 1
ATOM 6498 C C . GLU A 1 806 ? -10.444 24.147 -17.084 1.00 97.31 806 GLU A C 1
ATOM 6500 O O . GLU A 1 806 ? -10.722 22.947 -17.072 1.00 97.31 806 GLU A O 1
ATOM 6505 N N . PHE A 1 807 ? -9.290 24.599 -17.573 1.00 97.38 807 PHE A N 1
ATOM 6506 C CA . PHE A 1 807 ? -8.302 23.750 -18.235 1.00 97.38 807 PHE A CA 1
ATOM 6507 C C . PHE A 1 807 ? -7.185 23.364 -17.266 1.00 97.38 807 PHE A C 1
ATOM 6509 O O . PHE A 1 807 ? -6.025 23.748 -17.449 1.00 97.38 807 PHE A O 1
ATOM 6516 N N . ASN A 1 808 ? -7.562 22.620 -16.221 1.00 96.88 808 ASN A N 1
ATOM 6517 C CA . ASN A 1 808 ? -6.610 21.972 -15.327 1.00 96.88 808 ASN A CA 1
ATOM 6518 C C . ASN A 1 808 ? -7.045 20.576 -14.860 1.00 96.88 808 ASN A C 1
ATOM 6520 O O . ASN A 1 808 ? -8.239 20.277 -14.740 1.00 96.88 808 ASN A O 1
ATOM 6524 N N . ARG A 1 809 ? -6.067 19.725 -14.552 1.00 96.19 809 ARG A N 1
ATOM 6525 C CA . ARG A 1 809 ? -6.272 18.341 -14.087 1.00 96.19 809 ARG A CA 1
ATOM 6526 C C . ARG A 1 809 ? -6.164 18.161 -12.571 1.00 96.19 809 ARG A C 1
ATOM 6528 O O . ARG A 1 809 ? -6.461 17.081 -12.072 1.00 96.19 809 ARG A O 1
ATOM 6535 N N . THR A 1 810 ? -5.832 19.215 -11.842 1.00 97.19 810 THR A N 1
ATOM 6536 C CA . THR A 1 810 ? -5.550 19.167 -10.406 1.00 97.19 810 THR A CA 1
ATOM 6537 C C . THR A 1 810 ? -6.785 18.855 -9.560 1.00 97.19 810 THR A C 1
ATOM 6539 O O . THR A 1 810 ? -7.847 19.469 -9.724 1.00 97.19 810 THR A O 1
ATOM 6542 N N . ILE A 1 811 ? -6.637 17.893 -8.643 1.00 98.62 811 ILE A N 1
ATOM 6543 C CA . ILE A 1 811 ? -7.668 17.448 -7.688 1.00 98.62 811 ILE A CA 1
ATOM 6544 C C . ILE A 1 811 ? -7.478 18.083 -6.301 1.00 98.62 811 ILE A C 1
ATOM 6546 O O . ILE A 1 811 ? -8.467 18.236 -5.575 1.00 98.62 811 ILE A O 1
ATOM 6550 N N . GLN A 1 812 ? -6.245 18.447 -5.925 1.00 98.44 812 GLN A N 1
ATOM 6551 C CA . GLN A 1 812 ? -5.938 19.072 -4.635 1.00 98.44 812 GLN A CA 1
ATOM 6552 C C . GLN A 1 812 ? -6.794 20.340 -4.436 1.00 98.44 812 GLN A C 1
ATOM 6554 O O . GLN A 1 812 ? -6.999 21.097 -5.391 1.00 98.44 812 GLN A O 1
ATOM 6559 N N . PRO A 1 813 ? -7.308 20.593 -3.215 1.00 97.94 813 PRO A N 1
ATOM 6560 C CA . PRO A 1 813 ? -8.165 21.741 -2.952 1.00 97.94 813 PRO A CA 1
ATOM 6561 C C . PRO A 1 813 ? -7.527 23.085 -3.311 1.00 97.94 813 PRO A C 1
ATOM 6563 O O . PRO A 1 813 ? -6.343 23.329 -3.056 1.00 97.94 813 PRO A O 1
ATOM 6566 N N . MET A 1 814 ? -8.346 23.982 -3.856 1.00 96.44 814 MET A N 1
ATOM 6567 C CA . MET A 1 814 ? -7.949 25.350 -4.189 1.00 96.44 814 MET A CA 1
ATOM 6568 C C . MET A 1 814 ? -8.449 26.354 -3.154 1.00 96.44 814 MET A C 1
ATOM 6570 O O . MET A 1 814 ? -9.473 26.144 -2.504 1.00 96.44 814 MET A O 1
ATOM 6574 N N . LYS A 1 815 ? -7.770 27.494 -3.043 1.00 95.75 815 LYS A N 1
ATOM 6575 C CA . LYS A 1 815 ? -8.247 28.606 -2.225 1.00 95.75 815 LYS A CA 1
ATOM 6576 C C . LYS A 1 815 ? -9.379 29.341 -2.943 1.00 95.75 815 LYS A C 1
ATOM 6578 O O . LYS A 1 815 ? -9.199 29.857 -4.046 1.00 95.75 815 LYS A O 1
ATOM 6583 N N . GLY A 1 816 ? -10.545 29.422 -2.302 1.00 92.56 816 GLY A N 1
ATOM 6584 C CA . GLY A 1 816 ? -11.754 29.957 -2.934 1.00 92.56 816 GLY A CA 1
ATOM 6585 C C . GLY A 1 816 ? -12.233 29.065 -4.086 1.00 92.56 816 GLY A C 1
ATOM 6586 O O . GLY A 1 816 ? -12.101 27.846 -4.022 1.00 92.56 816 GLY A O 1
ATOM 6587 N N . GLY A 1 817 ? -12.796 29.660 -5.143 1.00 93.38 817 GLY A N 1
ATOM 6588 C CA . GLY A 1 817 ? -13.232 28.926 -6.337 1.00 93.38 817 GLY A CA 1
ATOM 6589 C C . GLY A 1 817 ? -14.157 27.746 -6.014 1.00 93.38 817 GLY A C 1
ATOM 6590 O O . GLY A 1 817 ? -15.179 27.921 -5.355 1.00 93.38 817 GLY A O 1
ATOM 6591 N N . TYR A 1 818 ? -13.789 26.546 -6.472 1.00 94.81 818 TYR A N 1
ATOM 6592 C CA . TYR A 1 818 ? -14.522 25.297 -6.213 1.00 94.81 818 TYR A CA 1
ATOM 6593 C C . TYR A 1 818 ? -14.016 24.499 -5.000 1.00 94.81 818 TYR A C 1
ATOM 6595 O O . TYR A 1 818 ? -14.432 23.352 -4.820 1.00 94.81 818 TYR A O 1
ATOM 6603 N N . THR A 1 819 ? -13.113 25.083 -4.207 1.00 95.25 819 THR A N 1
ATOM 6604 C CA . THR A 1 819 ? -12.568 24.530 -2.959 1.00 95.25 819 THR A CA 1
ATOM 6605 C C . THR A 1 819 ? -12.168 23.053 -3.081 1.00 95.25 819 THR A C 1
ATOM 6607 O O . THR A 1 819 ? -11.236 22.734 -3.818 1.00 95.25 819 THR A O 1
ATOM 6610 N N . ASP A 1 820 ? -12.870 22.143 -2.404 1.00 96.19 820 ASP A N 1
ATOM 6611 C CA . ASP A 1 820 ? -12.604 20.704 -2.334 1.00 96.19 820 ASP A CA 1
ATOM 6612 C C . ASP A 1 820 ? -13.583 19.847 -3.159 1.00 96.19 820 ASP A C 1
ATOM 6614 O O . ASP A 1 820 ? -13.599 18.621 -3.023 1.00 96.19 820 ASP A O 1
ATOM 6618 N N . ASN A 1 821 ? -14.379 20.444 -4.057 1.00 96.62 821 ASN A N 1
ATOM 6619 C CA . ASN A 1 821 ? -15.374 19.712 -4.851 1.00 96.62 821 ASN A CA 1
ATOM 6620 C C . ASN A 1 821 ? -14.772 18.533 -5.638 1.00 96.62 821 ASN A C 1
ATOM 6622 O O . ASN A 1 821 ? -15.410 17.482 -5.743 1.00 96.62 821 ASN A O 1
ATOM 6626 N N . TYR A 1 822 ? -13.563 18.681 -6.191 1.00 98.19 822 TYR A N 1
ATOM 6627 C CA . TYR A 1 822 ? -12.885 17.612 -6.938 1.00 98.19 822 TYR A CA 1
ATOM 6628 C C . TYR A 1 822 ? -12.370 16.498 -6.022 1.00 98.19 822 TYR A C 1
ATOM 6630 O O . TYR A 1 822 ? -12.532 15.320 -6.348 1.00 98.19 822 TYR A O 1
ATOM 6638 N N . TYR A 1 823 ? -11.849 16.847 -4.843 1.00 98.50 823 TYR A N 1
ATOM 6639 C CA . TYR A 1 823 ? -11.467 15.882 -3.810 1.00 98.50 823 TYR A CA 1
ATOM 6640 C C . TYR A 1 823 ? -12.672 15.053 -3.342 1.00 98.50 823 TYR A C 1
ATOM 6642 O O . TYR A 1 823 ? -12.631 13.819 -3.344 1.00 98.50 823 TYR A O 1
ATOM 6650 N N . MET A 1 824 ? -13.792 15.714 -3.034 1.00 98.06 824 MET A N 1
ATOM 6651 C CA . MET A 1 824 ? -15.015 15.033 -2.603 1.00 98.06 824 MET A CA 1
ATOM 6652 C C . MET A 1 824 ? -15.603 14.157 -3.712 1.00 98.06 824 MET A C 1
ATOM 6654 O O . MET A 1 824 ? -16.098 13.063 -3.436 1.00 98.06 824 MET A O 1
ATOM 6658 N N . GLN A 1 825 ? -15.527 14.586 -4.973 1.00 98.19 825 GLN A N 1
ATOM 6659 C CA . GLN A 1 825 ? -15.950 13.772 -6.114 1.00 98.19 825 GLN A CA 1
ATOM 6660 C C . GLN A 1 825 ? -15.053 12.544 -6.323 1.00 98.19 825 GLN A C 1
ATOM 6662 O O . GLN A 1 825 ? -15.559 11.457 -6.610 1.00 98.19 825 GLN A O 1
ATOM 6667 N N . MET A 1 826 ? -13.737 12.686 -6.152 1.00 98.75 826 MET A N 1
ATOM 6668 C CA . MET A 1 826 ? -12.793 11.570 -6.207 1.00 98.75 826 MET A CA 1
ATOM 6669 C C . MET A 1 826 ? -13.121 10.532 -5.126 1.00 98.75 826 MET A C 1
ATOM 6671 O O . MET A 1 826 ? -13.355 9.369 -5.450 1.00 98.75 826 MET A O 1
ATOM 6675 N N . ALA A 1 827 ? -13.228 10.946 -3.859 1.00 98.69 827 ALA A N 1
ATOM 6676 C CA . ALA A 1 827 ? -13.540 10.043 -2.750 1.00 98.69 827 ALA A CA 1
ATOM 6677 C C . ALA A 1 827 ? -14.891 9.320 -2.943 1.00 98.69 827 ALA A C 1
ATOM 6679 O O . ALA A 1 827 ? -14.993 8.107 -2.735 1.00 98.69 827 ALA A O 1
ATOM 6680 N N . GLN A 1 828 ? -15.920 10.021 -3.439 1.00 98.38 828 GLN A N 1
ATOM 6681 C CA . GLN A 1 828 ? -17.214 9.422 -3.789 1.00 98.38 828 GLN A CA 1
ATOM 6682 C C . GLN A 1 828 ? -17.083 8.286 -4.811 1.00 98.38 828 GLN A C 1
ATOM 6684 O O . GLN A 1 828 ? -17.730 7.241 -4.675 1.00 98.38 828 GLN A O 1
ATOM 6689 N N . ASN A 1 829 ? -16.291 8.483 -5.860 1.00 98.62 829 ASN A N 1
ATOM 6690 C CA . ASN A 1 829 ? -16.175 7.504 -6.931 1.00 98.62 829 ASN A CA 1
ATOM 6691 C C . ASN A 1 829 ? -15.198 6.365 -6.590 1.00 98.62 829 ASN A C 1
ATOM 6693 O O . ASN A 1 829 ? -15.478 5.217 -6.938 1.00 98.62 829 ASN A O 1
ATOM 6697 N N . ILE A 1 830 ? -14.152 6.614 -5.792 1.00 98.81 830 ILE A N 1
ATOM 6698 C CA . ILE A 1 830 ? -13.308 5.542 -5.232 1.00 98.81 830 ILE A CA 1
ATOM 6699 C C . ILE A 1 830 ? -14.154 4.577 -4.390 1.00 98.81 830 ILE A C 1
ATOM 6701 O O . ILE A 1 830 ? -14.018 3.359 -4.524 1.00 98.81 830 ILE A O 1
ATOM 6705 N N . ARG A 1 831 ? -15.098 5.085 -3.588 1.00 98.56 831 ARG A N 1
ATOM 6706 C CA . ARG A 1 831 ? -16.045 4.238 -2.842 1.00 98.56 831 ARG A CA 1
ATOM 6707 C C . ARG A 1 831 ? -16.947 3.407 -3.757 1.00 98.56 831 ARG A C 1
ATOM 6709 O O . ARG A 1 831 ? -17.189 2.240 -3.467 1.00 98.56 831 ARG A O 1
ATOM 6716 N N . ARG A 1 832 ? -17.405 3.951 -4.892 1.00 98.62 832 ARG A N 1
ATOM 6717 C CA . ARG A 1 832 ? -18.156 3.180 -5.912 1.00 98.62 832 ARG A CA 1
ATOM 6718 C C . ARG A 1 832 ? -17.304 2.074 -6.530 1.00 98.62 832 ARG A C 1
ATOM 6720 O O . ARG A 1 832 ? -17.801 0.970 -6.766 1.00 98.62 832 ARG A O 1
ATOM 6727 N N . TYR A 1 833 ? -16.019 2.342 -6.743 1.00 98.62 833 TYR A N 1
ATOM 6728 C CA . TYR A 1 833 ? -15.076 1.373 -7.288 1.00 98.62 833 TYR A CA 1
ATOM 6729 C C . TYR A 1 833 ? -14.779 0.239 -6.296 1.00 98.62 833 TYR A C 1
ATOM 6731 O O . TYR A 1 833 ? -14.919 -0.932 -6.655 1.00 98.62 833 TYR A O 1
ATOM 6739 N N . LYS A 1 834 ? -14.454 0.568 -5.040 1.00 98.25 834 LYS A N 1
ATOM 6740 C CA . LYS A 1 834 ? -13.980 -0.387 -4.022 1.00 98.25 834 LYS A CA 1
ATOM 6741 C C . LYS A 1 834 ? -15.071 -0.985 -3.126 1.00 98.25 834 LYS A C 1
ATOM 6743 O O . LYS A 1 834 ? -14.836 -2.031 -2.526 1.00 98.25 834 LYS A O 1
ATOM 6748 N N . GLY A 1 835 ? -16.255 -0.377 -3.050 1.00 97.69 835 GLY A N 1
ATOM 6749 C CA . GLY A 1 835 ? -17.247 -0.669 -2.007 1.00 97.69 835 GLY A CA 1
ATOM 6750 C C . GLY A 1 835 ? -16.822 -0.109 -0.643 1.00 97.69 835 GLY A C 1
ATOM 6751 O O . GLY A 1 835 ? -15.701 0.377 -0.489 1.00 97.69 835 GLY A O 1
ATOM 6752 N N . VAL A 1 836 ? -17.708 -0.173 0.356 1.00 97.50 836 VAL A N 1
ATOM 6753 C CA . VAL A 1 836 ? -17.444 0.384 1.700 1.00 97.50 836 VAL A CA 1
ATOM 6754 C C . VAL A 1 836 ? -17.955 -0.519 2.817 1.00 97.50 836 VAL A C 1
ATOM 6756 O O . VAL A 1 836 ? -18.817 -1.374 2.610 1.00 97.50 836 VAL A O 1
ATOM 6759 N N . ARG A 1 837 ? -17.433 -0.356 4.031 1.00 96.69 837 ARG A N 1
ATOM 6760 C CA . ARG A 1 837 ? -17.966 -1.019 5.227 1.00 96.69 837 ARG A CA 1
ATOM 6761 C C . ARG A 1 837 ? -19.353 -0.496 5.598 1.00 96.69 837 ARG A C 1
ATOM 6763 O O . ARG A 1 837 ? -19.697 0.660 5.373 1.00 96.69 837 ARG A O 1
ATOM 6770 N N . SER A 1 838 ? -20.152 -1.354 6.231 1.00 93.56 838 SER A N 1
ATOM 6771 C CA . SER A 1 838 ? -21.378 -0.908 6.892 1.00 93.56 838 SER A CA 1
ATOM 6772 C C . SER A 1 838 ? -21.037 -0.097 8.141 1.00 93.56 838 SER A C 1
ATOM 6774 O O . SER A 1 838 ? -20.189 -0.505 8.935 1.00 93.56 838 SER A O 1
ATOM 6776 N N . ILE A 1 839 ? -21.745 1.013 8.333 1.00 93.75 839 ILE A N 1
ATOM 6777 C CA . ILE A 1 839 ? -21.631 1.839 9.537 1.00 93.75 839 ILE A CA 1
ATOM 6778 C C . ILE A 1 839 ? -22.140 1.026 10.743 1.00 93.75 839 ILE A C 1
ATOM 6780 O O . ILE A 1 839 ? -23.233 0.450 10.664 1.00 93.75 839 ILE A O 1
ATOM 6784 N N . PRO A 1 840 ? -21.375 0.935 11.847 1.00 91.38 840 PRO A N 1
ATOM 6785 C CA . PRO A 1 840 ? -21.798 0.211 13.040 1.00 91.38 840 PRO A CA 1
ATOM 6786 C C . PRO A 1 840 ? -23.114 0.739 13.624 1.00 91.38 840 PRO A C 1
ATOM 6788 O O . PRO A 1 840 ? -23.385 1.937 13.624 1.00 91.38 840 PRO A O 1
ATOM 6791 N N . VAL A 1 841 ? -23.920 -0.169 14.181 1.00 94.69 841 VAL A N 1
ATOM 6792 C CA . VAL A 1 841 ? -25.164 0.176 14.883 1.00 94.69 841 VAL A CA 1
ATOM 6793 C C . VAL A 1 841 ? -24.965 -0.020 16.379 1.00 94.69 841 VAL A C 1
ATOM 6795 O O . VAL A 1 841 ? -24.738 -1.145 16.831 1.00 94.69 841 VAL A O 1
ATOM 6798 N N . LEU A 1 842 ? -25.096 1.059 17.148 1.00 93.56 842 LEU A N 1
ATOM 6799 C CA . LEU A 1 842 ? -25.165 1.012 18.604 1.00 93.56 842 LEU A CA 1
ATOM 6800 C C . LEU A 1 842 ? -26.493 0.373 19.022 1.00 93.56 842 LEU A C 1
ATOM 6802 O O . LEU A 1 842 ? -27.559 0.806 18.582 1.00 93.56 842 LEU A O 1
ATOM 6806 N N . LYS A 1 843 ? -26.426 -0.668 19.855 1.00 93.38 843 LYS A N 1
ATOM 6807 C CA . LYS A 1 843 ? -27.596 -1.421 20.322 1.00 93.38 843 LYS A CA 1
ATOM 6808 C C . LYS A 1 843 ? -27.740 -1.324 21.832 1.00 93.38 843 LYS A C 1
ATOM 6810 O O . LYS A 1 843 ? -26.745 -1.458 22.543 1.00 93.38 843 LYS A O 1
ATOM 6815 N N . GLY A 1 844 ? -28.972 -1.197 22.309 1.00 93.75 844 GLY A N 1
ATOM 6816 C CA . GLY A 1 844 ? -29.247 -1.169 23.739 1.00 93.75 844 GLY A CA 1
ATOM 6817 C C . GLY A 1 844 ? -29.053 0.206 24.364 1.00 93.75 844 GLY A C 1
ATOM 6818 O O . GLY A 1 844 ? -28.709 1.190 23.712 1.00 93.75 844 GLY A O 1
ATOM 6819 N N . ILE A 1 845 ? -29.263 0.257 25.674 1.00 94.75 845 ILE A N 1
ATOM 6820 C CA . ILE A 1 845 ? -29.067 1.447 26.499 1.00 94.75 845 ILE A CA 1
ATOM 6821 C C . ILE A 1 845 ? -27.721 1.349 27.211 1.00 94.75 845 ILE A C 1
ATOM 6823 O O . ILE A 1 845 ? -27.368 0.309 27.762 1.00 94.75 845 ILE A O 1
ATOM 6827 N N . SER A 1 846 ? -26.978 2.448 27.221 1.00 94.94 846 SER A N 1
ATOM 6828 C CA . SER A 1 846 ? -25.703 2.590 27.915 1.00 94.94 846 SER A CA 1
ATOM 6829 C C . SER A 1 846 ? -25.657 3.947 28.611 1.00 94.94 846 SER A C 1
ATOM 6831 O O . SER A 1 846 ? -25.175 4.920 28.043 1.00 94.94 846 SER A O 1
ATOM 6833 N N . ALA A 1 847 ? -26.162 4.002 29.844 1.00 93.50 847 ALA A N 1
ATOM 6834 C CA . ALA A 1 847 ? -26.044 5.192 30.683 1.00 93.50 847 ALA A CA 1
ATOM 6835 C C . ALA A 1 847 ? -24.573 5.451 31.050 1.00 93.50 847 ALA A C 1
ATOM 6837 O O . ALA A 1 847 ? -23.846 4.497 31.378 1.00 93.50 847 ALA A O 1
ATOM 6838 N N . MET A 1 848 ? -24.174 6.723 30.997 1.00 95.38 848 MET A N 1
ATOM 6839 C CA . MET A 1 848 ? -22.866 7.216 31.438 1.00 95.38 848 MET A CA 1
ATOM 6840 C C . MET A 1 848 ? -23.037 8.211 32.578 1.00 95.38 848 MET A C 1
ATOM 6842 O O . MET A 1 848 ? -24.077 8.871 32.700 1.00 95.38 848 MET A O 1
ATOM 6846 N N . LYS A 1 849 ? -22.009 8.324 33.411 1.00 95.56 849 LYS A N 1
ATOM 6847 C CA . LYS A 1 849 ? -21.897 9.421 34.372 1.00 95.56 849 LYS A CA 1
ATOM 6848 C C . LYS A 1 849 ? -20.996 10.492 33.774 1.00 95.56 849 LYS A C 1
ATOM 6850 O O . LYS A 1 849 ? -20.002 10.165 33.160 1.00 95.56 849 LYS A O 1
ATOM 6855 N N . VAL A 1 850 ? -21.369 11.760 33.943 1.00 97.12 850 VAL A N 1
ATOM 6856 C CA . VAL A 1 850 ? -20.544 12.906 33.527 1.00 97.12 850 VAL A CA 1
ATOM 6857 C C . VAL A 1 850 ? -19.837 13.446 34.771 1.00 97.12 850 VAL A C 1
ATOM 6859 O O . VAL A 1 850 ? -20.255 14.450 35.358 1.00 97.12 850 VAL A O 1
ATOM 6862 N N . ASP A 1 851 ? -18.842 12.705 35.251 1.00 96.81 851 ASP A N 1
ATOM 6863 C CA . ASP A 1 851 ? -18.134 12.949 36.515 1.00 96.81 851 ASP A CA 1
ATOM 6864 C C . ASP A 1 851 ? -16.600 13.034 36.375 1.00 96.81 851 ASP A C 1
ATOM 6866 O O . ASP A 1 851 ? -15.933 13.462 37.322 1.00 96.81 851 ASP A O 1
ATOM 6870 N N . GLY A 1 852 ? -16.055 12.770 35.183 1.00 93.88 852 GLY A N 1
ATOM 6871 C CA . GLY A 1 852 ? -14.621 12.786 34.891 1.00 93.88 852 GLY A CA 1
ATOM 6872 C C . GLY A 1 852 ? -13.907 11.468 35.212 1.00 93.88 852 GLY A C 1
ATOM 6873 O O . GLY A 1 852 ? -12.673 11.414 35.135 1.00 93.88 852 GLY A O 1
ATOM 6874 N N . ASP A 1 853 ? -14.645 10.418 35.585 1.00 94.44 853 ASP A N 1
ATOM 6875 C CA . ASP A 1 853 ? -14.157 9.041 35.635 1.00 94.44 853 ASP A CA 1
ATOM 6876 C C . ASP A 1 853 ? -14.589 8.268 34.383 1.00 94.44 853 ASP A C 1
ATOM 6878 O O . ASP A 1 853 ? -15.688 7.734 34.280 1.00 94.44 853 ASP A O 1
ATOM 6882 N N . PHE A 1 854 ? -13.663 8.149 33.436 1.00 93.81 854 PHE A N 1
ATOM 6883 C CA . PHE A 1 854 ? -13.932 7.577 32.121 1.00 93.81 854 PHE A CA 1
ATOM 6884 C C . PHE A 1 854 ? -14.000 6.038 32.081 1.00 93.81 854 PHE A C 1
ATOM 6886 O O . PHE A 1 854 ? -14.041 5.447 30.998 1.00 93.81 854 PHE A O 1
ATOM 6893 N N . ALA A 1 855 ? -13.968 5.349 33.226 1.00 92.81 855 ALA A N 1
ATOM 6894 C CA . ALA A 1 855 ? -13.933 3.886 33.269 1.00 92.81 855 ALA A CA 1
ATOM 6895 C C . ALA A 1 855 ? -15.165 3.225 32.618 1.00 92.81 855 ALA A C 1
ATOM 6897 O O . ALA A 1 855 ? -15.062 2.144 32.024 1.00 92.81 855 ALA A O 1
ATOM 6898 N N . ASP A 1 856 ? -16.336 3.862 32.693 1.00 92.25 856 ASP A N 1
ATOM 6899 C CA . ASP A 1 856 ? -17.576 3.341 32.119 1.00 92.25 856 ASP A CA 1
ATOM 6900 C C . ASP A 1 856 ? -17.586 3.345 30.578 1.00 92.25 856 ASP A C 1
ATOM 6902 O O . ASP A 1 856 ? -18.231 2.474 29.983 1.00 92.25 856 ASP A O 1
ATOM 6906 N N . TRP A 1 857 ? -16.794 4.199 29.923 1.00 91.56 857 TRP A N 1
ATOM 6907 C CA . TRP A 1 857 ? -16.591 4.210 28.468 1.00 91.56 857 TRP A CA 1
ATOM 6908 C C . TRP A 1 857 ? -15.872 2.964 27.932 1.00 91.56 857 TRP A C 1
ATOM 6910 O O . TRP A 1 857 ? -15.986 2.649 26.742 1.00 91.56 857 TRP A O 1
ATOM 6920 N N . GLY A 1 858 ? -15.198 2.183 28.786 1.00 89.44 858 GLY A N 1
ATOM 6921 C CA . GLY A 1 858 ? -14.552 0.916 28.404 1.00 89.44 858 GLY A CA 1
ATOM 6922 C C . GLY A 1 858 ? -15.524 -0.153 27.869 1.00 89.44 858 GLY A C 1
ATOM 6923 O O . GLY A 1 858 ? -15.122 -1.087 27.154 1.00 89.44 858 GLY A O 1
ATOM 6924 N N . LYS A 1 859 ? -16.826 -0.014 28.170 1.00 89.00 859 LYS A N 1
ATOM 6925 C CA . LYS A 1 859 ? -17.889 -0.892 27.651 1.00 89.00 859 LYS A CA 1
ATOM 6926 C C . LYS A 1 859 ? -18.335 -0.528 26.228 1.00 89.00 859 LYS A C 1
ATOM 6928 O O . LYS A 1 859 ? -18.848 -1.399 25.528 1.00 89.00 859 LYS A O 1
ATOM 6933 N N . ILE A 1 860 ? -18.098 0.707 25.776 1.00 90.38 860 ILE A N 1
ATOM 6934 C CA . ILE A 1 860 ? -18.430 1.157 24.419 1.00 90.38 860 ILE A CA 1
ATOM 6935 C C . ILE A 1 860 ? -17.333 0.700 23.457 1.00 90.38 860 ILE A C 1
ATOM 6937 O O . ILE A 1 860 ? -16.177 1.106 23.566 1.00 90.38 860 ILE A O 1
ATOM 6941 N N . LYS A 1 861 ? -17.703 -0.198 22.537 1.00 88.62 861 LYS A N 1
ATOM 6942 C CA . LYS A 1 861 ? -16.774 -0.832 21.584 1.00 88.62 861 LYS A CA 1
ATOM 6943 C C . LYS A 1 861 ? -16.664 -0.103 20.252 1.00 88.62 861 LYS A C 1
ATOM 6945 O O . LYS A 1 861 ? -15.665 -0.268 19.563 1.00 88.62 861 LYS A O 1
ATOM 6950 N N . THR A 1 862 ? -17.686 0.660 19.883 1.00 90.69 862 THR A N 1
ATOM 6951 C CA . THR A 1 862 ? -17.664 1.462 18.662 1.00 90.69 862 THR A CA 1
ATOM 6952 C C . THR A 1 862 ? -16.844 2.715 18.912 1.00 90.69 862 THR A C 1
ATOM 6954 O O . THR A 1 862 ? -17.155 3.488 19.816 1.00 90.69 862 THR A O 1
ATOM 6957 N N . GLU A 1 863 ? -15.815 2.897 18.098 1.00 94.62 863 GLU A N 1
ATOM 6958 C CA . GLU A 1 863 ? -14.961 4.077 18.088 1.00 94.62 863 GLU A CA 1
ATOM 6959 C C . GLU A 1 863 ? -15.131 4.804 16.763 1.00 94.62 863 GLU A C 1
ATOM 6961 O O . GLU A 1 863 ? -15.217 4.177 15.706 1.00 94.62 863 GLU A O 1
ATOM 6966 N N . TYR A 1 864 ? -15.138 6.122 16.847 1.00 97.88 864 TYR A N 1
ATOM 6967 C CA . TYR A 1 864 ? -14.988 7.035 15.730 1.00 97.88 864 TYR A CA 1
ATOM 6968 C C . TYR A 1 864 ? -13.578 7.607 15.854 1.00 97.88 864 TYR A C 1
ATOM 6970 O O . TYR A 1 864 ? -13.189 8.017 16.945 1.00 97.88 864 TYR A O 1
ATOM 6978 N N . ARG A 1 865 ? -12.757 7.489 14.817 1.00 96.06 865 ARG A N 1
ATOM 6979 C CA . ARG A 1 865 ? -11.304 7.651 14.931 1.00 96.06 865 ARG A CA 1
ATOM 6980 C C . ARG A 1 865 ? -10.815 8.638 13.900 1.00 96.06 865 ARG A C 1
ATOM 6982 O O . ARG A 1 865 ? -11.258 8.548 12.759 1.00 96.06 865 ARG A O 1
ATOM 6989 N N . ASP A 1 866 ? -9.849 9.446 14.303 1.00 96.81 866 ASP A N 1
ATOM 6990 C CA . ASP A 1 866 ? -9.201 10.417 13.434 1.00 96.81 866 ASP A CA 1
ATOM 6991 C C . ASP A 1 866 ? -7.695 10.180 13.308 1.00 96.81 866 ASP A C 1
ATOM 6993 O O . ASP A 1 866 ? -7.118 9.336 14.022 1.00 96.81 866 ASP A O 1
ATOM 6997 N N . THR A 1 867 ? -7.100 10.893 12.352 1.00 94.06 867 THR A N 1
ATOM 6998 C CA . THR A 1 867 ? -5.663 10.898 12.088 1.00 94.06 867 THR A CA 1
ATOM 6999 C C . THR A 1 867 ? -4.918 11.360 13.335 1.00 94.06 867 THR A C 1
ATOM 7001 O O . THR A 1 867 ? -5.374 12.213 14.073 1.00 94.06 867 THR A O 1
ATOM 7004 N N . LYS A 1 868 ? -3.773 10.734 13.621 1.00 89.19 868 LYS A N 1
ATOM 7005 C CA . LYS A 1 868 ? -2.922 11.151 14.738 1.00 89.19 868 LYS A CA 1
ATOM 7006 C C . LYS A 1 868 ? -1.825 12.069 14.211 1.00 89.19 868 LYS A C 1
ATOM 7008 O O . LYS A 1 868 ? -1.146 11.703 13.248 1.00 89.19 868 LYS A O 1
ATOM 7013 N N . GLY A 1 869 ? -1.573 13.181 14.890 1.00 90.12 869 GLY A N 1
ATOM 7014 C CA . GLY A 1 869 ? -0.488 14.114 14.590 1.00 90.12 869 GLY A CA 1
ATOM 7015 C C . GLY A 1 869 ? -0.776 15.075 13.431 1.00 90.12 869 GLY A C 1
ATOM 7016 O O . GLY A 1 869 ? 0.165 15.590 12.820 1.00 90.12 869 GLY A O 1
ATOM 7017 N N . ASP A 1 870 ? -2.044 15.306 13.102 1.00 91.56 870 ASP A N 1
ATOM 7018 C CA . ASP A 1 870 ? -2.522 16.282 12.110 1.00 91.56 870 ASP A CA 1
ATOM 7019 C C . ASP A 1 870 ? -2.635 17.720 12.645 1.00 91.56 870 ASP A C 1
ATOM 7021 O O . ASP A 1 870 ? -2.733 18.657 11.855 1.00 91.56 870 ASP A O 1
ATOM 7025 N N . VAL A 1 871 ? -2.408 17.937 13.942 1.00 93.38 871 VAL A N 1
ATOM 7026 C CA . VAL A 1 871 ? -2.168 19.266 14.549 1.00 93.38 871 VAL A CA 1
ATOM 7027 C C . VAL A 1 871 ? -0.767 19.845 14.282 1.00 93.38 871 VAL A C 1
ATOM 7029 O O . VAL A 1 871 ? -0.290 20.727 15.001 1.00 93.38 871 VAL A O 1
ATOM 7032 N N . PHE A 1 872 ? -0.059 19.337 13.273 1.00 93.25 872 PHE A N 1
ATOM 7033 C CA . PHE A 1 872 ? 1.315 19.728 12.964 1.00 93.25 872 PHE A CA 1
ATOM 7034 C C . PHE A 1 872 ? 1.417 21.210 12.563 1.00 93.25 872 PHE A C 1
ATOM 7036 O O . PHE A 1 872 ? 0.648 21.706 11.743 1.00 93.25 872 PHE A O 1
ATOM 7043 N N . HIS A 1 873 ? 2.398 21.930 13.114 1.00 94.88 873 HIS A N 1
ATOM 7044 C CA . HIS A 1 873 ? 2.592 23.360 12.837 1.00 94.88 873 HIS A CA 1
ATOM 7045 C C . HIS A 1 873 ? 3.386 23.604 11.551 1.00 94.88 873 HIS A C 1
ATOM 7047 O O . HIS A 1 873 ? 4.240 22.813 11.156 1.00 94.88 873 HIS A O 1
ATOM 7053 N N . ARG A 1 874 ? 3.158 24.757 10.923 1.00 97.31 874 ARG A N 1
ATOM 7054 C CA . ARG A 1 874 ? 3.838 25.199 9.704 1.00 97.31 874 ARG A CA 1
ATOM 7055 C C . ARG A 1 874 ? 4.715 26.413 9.970 1.00 97.31 874 ARG A C 1
ATOM 7057 O O . ARG A 1 874 ? 4.290 27.376 10.603 1.00 97.31 874 ARG A O 1
ATOM 7064 N N . SER A 1 875 ? 5.920 26.391 9.414 1.00 97.00 875 SER A N 1
ATOM 7065 C CA . SER A 1 875 ? 6.805 27.551 9.282 1.00 97.00 875 SER A CA 1
ATOM 7066 C C . SER A 1 875 ? 7.706 27.308 8.075 1.00 97.00 875 SER A C 1
ATOM 7068 O O . SER A 1 875 ? 8.744 26.656 8.186 1.00 97.00 875 SER A O 1
ATOM 7070 N N . HIS A 1 876 ? 7.256 27.723 6.890 1.00 97.62 876 HIS A N 1
ATOM 7071 C CA . HIS A 1 876 ? 7.924 27.361 5.640 1.00 97.62 876 HIS A CA 1
ATOM 7072 C C . HIS A 1 876 ? 7.812 28.456 4.576 1.00 97.62 876 HIS A C 1
ATOM 7074 O O . HIS A 1 876 ? 6.825 29.190 4.503 1.00 97.62 876 HIS A O 1
ATOM 7080 N N . LYS A 1 877 ? 8.835 28.552 3.721 1.00 97.69 877 LYS A N 1
ATOM 7081 C CA . LYS A 1 877 ? 8.819 29.430 2.545 1.00 97.69 877 LYS A CA 1
ATOM 7082 C C . LYS A 1 877 ? 7.856 28.894 1.482 1.00 97.69 877 LYS A C 1
ATOM 7084 O O . LYS A 1 877 ? 7.696 27.684 1.329 1.00 97.69 877 LYS A O 1
ATOM 7089 N N . GLY A 1 878 ? 7.261 29.800 0.724 1.00 97.19 878 GLY A N 1
ATOM 7090 C CA . GLY A 1 878 ? 6.606 29.518 -0.546 1.00 97.19 878 GLY A CA 1
ATOM 7091 C C . GLY A 1 878 ? 7.320 30.222 -1.697 1.00 97.19 878 GLY A C 1
ATOM 7092 O O . GLY A 1 878 ? 8.416 30.763 -1.537 1.00 97.19 878 GLY A O 1
ATOM 7093 N N . TYR A 1 879 ? 6.676 30.250 -2.859 1.00 97.25 879 TYR A N 1
ATOM 7094 C CA . TYR A 1 879 ? 7.191 30.928 -4.049 1.00 97.25 879 TYR A CA 1
ATOM 7095 C C . TYR A 1 879 ? 7.386 32.430 -3.823 1.00 97.25 879 TYR A C 1
ATOM 7097 O O . TYR A 1 879 ? 6.628 33.067 -3.086 1.00 97.25 879 TYR A O 1
ATOM 7105 N N . GLY A 1 880 ? 8.373 33.009 -4.509 1.00 94.81 880 GLY A N 1
ATOM 7106 C CA . GLY A 1 880 ? 8.564 34.461 -4.608 1.00 94.81 880 GLY A CA 1
ATOM 7107 C C . GLY A 1 880 ? 8.668 35.193 -3.267 1.00 94.81 880 GLY A C 1
ATOM 7108 O O . GLY A 1 880 ? 8.058 36.249 -3.067 1.00 94.81 880 GLY A O 1
ATOM 7109 N N . GLY A 1 881 ? 9.390 34.597 -2.317 1.00 91.69 881 GLY A N 1
ATOM 7110 C CA . GLY A 1 881 ? 9.603 35.131 -0.974 1.00 91.69 881 GLY A CA 1
ATOM 7111 C C . GLY A 1 881 ? 8.383 35.075 -0.050 1.00 91.69 881 GLY A C 1
ATOM 7112 O O . GLY A 1 881 ? 8.420 35.687 1.016 1.00 91.69 881 GLY A O 1
ATOM 7113 N N . THR A 1 882 ? 7.303 34.379 -0.426 1.00 96.06 882 THR A N 1
ATOM 7114 C CA . THR A 1 882 ? 6.174 34.147 0.491 1.00 96.06 882 THR A CA 1
ATOM 7115 C C . THR A 1 882 ? 6.610 33.287 1.680 1.00 96.06 882 THR A C 1
ATOM 7117 O O . THR A 1 882 ? 7.526 32.468 1.579 1.00 96.06 882 THR A O 1
ATOM 7120 N N . PHE A 1 883 ? 5.976 33.486 2.836 1.00 96.75 883 PHE A N 1
ATOM 7121 C CA . PHE A 1 883 ? 6.269 32.732 4.052 1.00 96.75 883 PHE A CA 1
ATOM 7122 C C . PHE A 1 883 ? 4.969 32.388 4.773 1.00 96.75 883 PHE A C 1
ATOM 7124 O O . PHE A 1 883 ? 4.147 33.270 5.023 1.00 96.75 883 PHE A O 1
ATOM 7131 N N . TYR A 1 884 ? 4.787 31.109 5.088 1.00 97.38 884 TYR A N 1
ATOM 7132 C CA . TYR A 1 884 ? 3.581 30.575 5.704 1.00 97.38 884 TYR A CA 1
ATOM 7133 C C . TYR A 1 884 ? 3.867 30.151 7.141 1.00 97.38 884 TYR A C 1
ATOM 7135 O O . TYR A 1 884 ? 4.790 29.374 7.389 1.00 97.38 884 TYR A O 1
ATOM 7143 N N . VAL A 1 885 ? 3.048 30.647 8.069 1.00 96.88 885 VAL A N 1
ATOM 7144 C CA . VAL A 1 885 ? 3.057 30.258 9.482 1.00 96.88 885 VAL A CA 1
ATOM 7145 C C . VAL A 1 885 ? 1.663 29.789 9.860 1.00 96.88 885 VAL A C 1
ATOM 7147 O O . VAL A 1 885 ? 0.692 30.507 9.633 1.00 96.88 885 VAL A O 1
ATOM 7150 N N . ASP A 1 886 ? 1.586 28.603 10.448 1.00 95.19 886 ASP A N 1
ATOM 7151 C CA . ASP A 1 886 ? 0.369 28.069 11.048 1.00 95.19 886 ASP A CA 1
ATOM 7152 C C . ASP A 1 886 ? 0.734 27.381 12.364 1.00 95.19 886 ASP A C 1
ATOM 7154 O O . ASP A 1 886 ? 1.433 26.372 12.380 1.00 95.19 886 ASP A O 1
ATOM 7158 N N . SER A 1 887 ? 0.280 27.951 13.473 1.00 95.12 887 SER A N 1
ATOM 7159 C CA . SER A 1 887 ? 0.434 27.386 14.816 1.00 95.12 887 SER A CA 1
ATOM 7160 C C . SER A 1 887 ? -0.926 27.119 15.464 1.00 95.12 887 SER A C 1
ATOM 7162 O O . SER A 1 887 ? -1.063 27.224 16.682 1.00 95.12 887 SER A O 1
ATOM 7164 N N . SER A 1 888 ? -1.961 26.897 14.648 1.00 94.88 888 SER A N 1
ATOM 7165 C CA . SER A 1 888 ? -3.333 26.705 15.122 1.00 94.88 888 SER A CA 1
ATOM 7166 C C . SER A 1 888 ? -3.591 25.295 15.658 1.00 94.88 888 SER A C 1
ATOM 7168 O O . SER A 1 888 ? -4.451 25.146 16.523 1.00 94.88 888 SER A O 1
ATOM 7170 N N . GLY A 1 889 ? -2.833 24.282 15.226 1.00 94.56 889 GLY A N 1
ATOM 7171 C CA . GLY A 1 889 ? -2.930 22.928 15.775 1.00 94.56 889 GLY A CA 1
ATOM 7172 C C . GLY A 1 889 ? -2.721 22.918 17.295 1.00 94.56 889 GLY A C 1
ATOM 7173 O O . GLY A 1 889 ? -1.735 23.474 17.791 1.00 94.56 889 GLY A O 1
ATOM 7174 N N . ARG A 1 890 ? -3.673 22.346 18.045 1.00 93.88 890 ARG A N 1
ATOM 7175 C CA . ARG A 1 890 ? -3.709 22.443 19.516 1.00 93.88 890 ARG A CA 1
ATOM 7176 C C . ARG A 1 890 ? -4.076 21.129 20.202 1.00 93.88 890 ARG A C 1
ATOM 7178 O O . ARG A 1 890 ? -3.204 20.537 20.827 1.00 93.88 890 ARG A O 1
ATOM 7185 N N . ASN A 1 891 ? -5.335 20.701 20.133 1.00 96.38 891 ASN A N 1
ATOM 7186 C CA . ASN A 1 891 ? -5.776 19.417 20.679 1.00 96.38 891 ASN A CA 1
ATOM 7187 C C . ASN A 1 891 ? -5.990 18.432 19.523 1.00 96.38 891 ASN A C 1
ATOM 7189 O O . ASN A 1 891 ? -6.926 18.628 18.768 1.00 96.38 891 ASN A O 1
ATOM 7193 N N . ASP A 1 892 ? -5.127 17.421 19.406 1.00 96.62 892 ASP A N 1
ATOM 7194 C CA . ASP A 1 892 ? -5.183 16.337 18.402 1.00 96.62 892 ASP A CA 1
ATOM 7195 C C . ASP A 1 892 ? -6.207 15.282 18.829 1.00 96.62 892 ASP A C 1
ATOM 7197 O O . ASP A 1 892 ? -5.930 14.520 19.756 1.00 96.62 892 ASP A O 1
ATOM 7201 N N . ILE A 1 893 ? -7.403 15.282 18.244 1.00 98.25 893 ILE A N 1
ATOM 7202 C CA . ILE A 1 893 ? -8.550 14.458 18.631 1.00 98.25 893 ILE A CA 1
ATOM 7203 C C . ILE A 1 893 ? -8.443 13.078 17.982 1.00 98.25 893 ILE A C 1
ATOM 7205 O O . ILE A 1 893 ? -8.883 12.847 16.869 1.00 98.25 893 ILE A O 1
ATOM 7209 N N . VAL A 1 894 ? -7.985 12.076 18.730 1.00 95.69 894 VAL A N 1
ATOM 7210 C CA . VAL A 1 894 ? -7.724 10.739 18.176 1.00 95.69 894 VAL A CA 1
ATOM 7211 C C . VAL A 1 894 ? -8.905 9.772 18.275 1.00 95.69 894 VAL A C 1
ATOM 7213 O O . VAL A 1 894 ? -9.064 8.903 17.409 1.00 95.69 894 VAL A O 1
ATOM 7216 N N . THR A 1 895 ? -9.726 9.833 19.327 1.00 96.44 895 THR A N 1
ATOM 7217 C CA . THR A 1 895 ? -10.826 8.871 19.544 1.00 96.44 895 THR A CA 1
ATOM 7218 C C . THR A 1 895 ? -12.085 9.573 20.022 1.00 96.44 895 THR A C 1
ATOM 7220 O O . THR A 1 895 ? -12.085 10.214 21.064 1.00 96.44 895 THR A O 1
ATOM 7223 N N . CYS A 1 896 ? -13.207 9.333 19.355 1.00 98.50 896 CYS A N 1
ATOM 7224 C CA . CYS A 1 896 ? -14.528 9.724 19.822 1.00 98.50 896 CYS A CA 1
ATOM 7225 C C . CYS A 1 896 ? -15.419 8.499 20.056 1.00 98.50 896 CYS A C 1
ATOM 7227 O O . CYS A 1 896 ? -15.295 7.460 19.397 1.00 98.50 896 CYS A O 1
ATOM 7229 N N . LYS A 1 897 ? -16.360 8.615 20.997 1.00 98.38 897 LYS A N 1
ATOM 7230 C CA . LYS A 1 897 ? -17.377 7.589 21.274 1.00 98.38 897 LYS A CA 1
ATOM 7231 C C . LYS A 1 897 ? -18.730 8.235 21.527 1.00 98.38 897 LYS A C 1
ATOM 7233 O O . LYS A 1 897 ? -18.820 9.378 21.966 1.00 98.38 897 LYS A O 1
ATOM 7238 N N . VAL A 1 898 ? -19.783 7.462 21.271 1.00 98.62 898 VAL A N 1
ATOM 7239 C CA . VAL A 1 898 ? -21.165 7.853 21.558 1.00 98.62 898 VAL A CA 1
ATOM 7240 C C . VAL A 1 898 ? -21.837 6.753 22.362 1.00 98.62 898 VAL A C 1
ATOM 7242 O O . VAL A 1 898 ? -21.693 5.567 22.054 1.00 98.62 898 VAL A O 1
ATOM 7245 N N . ALA A 1 899 ? -22.598 7.150 23.373 1.00 97.88 899 ALA A N 1
ATOM 7246 C CA . ALA A 1 899 ? -23.499 6.270 24.095 1.00 97.88 899 ALA A CA 1
ATOM 7247 C C . ALA A 1 899 ? -24.872 6.916 24.257 1.00 97.88 899 ALA A C 1
ATOM 7249 O O . ALA A 1 899 ? -25.020 8.129 24.158 1.00 97.88 899 ALA A O 1
ATOM 7250 N N . VAL A 1 900 ? -25.898 6.101 24.474 1.00 97.56 900 VAL A N 1
ATOM 7251 C CA . VAL A 1 900 ? -27.284 6.572 24.490 1.00 97.56 900 VAL A CA 1
ATOM 7252 C C . VAL A 1 900 ? -28.042 5.867 25.596 1.00 97.56 900 VAL A C 1
ATOM 7254 O O . VAL A 1 900 ? -27.942 4.645 25.739 1.00 97.56 900 VAL A O 1
ATOM 7257 N N . ASP A 1 901 ? -28.846 6.617 26.342 1.00 95.50 901 ASP A N 1
ATOM 7258 C CA . ASP A 1 901 ? -29.801 6.053 27.284 1.00 95.50 901 ASP A CA 1
ATOM 7259 C C . ASP A 1 901 ? -31.248 6.516 27.038 1.00 95.50 901 ASP A C 1
ATOM 7261 O O . ASP A 1 901 ? -31.644 6.929 25.941 1.00 95.50 901 ASP A O 1
ATOM 7265 N N . ASN A 1 902 ? -32.105 6.359 28.047 1.00 94.50 902 ASN A N 1
ATOM 7266 C CA . ASN A 1 902 ? -33.509 6.741 27.946 1.00 94.50 902 ASN A CA 1
ATOM 7267 C C . ASN A 1 902 ? -33.734 8.250 27.803 1.00 94.50 902 ASN A C 1
ATOM 7269 O O . ASN A 1 902 ? -34.807 8.643 27.348 1.00 94.50 902 ASN A O 1
ATOM 7273 N N . ARG A 1 903 ? -32.768 9.079 28.192 1.00 95.75 903 ARG A N 1
ATOM 7274 C CA . ARG A 1 903 ? -32.903 10.530 28.292 1.00 95.75 903 ARG A CA 1
ATOM 7275 C C . ARG A 1 903 ? -31.870 11.284 27.470 1.00 95.75 903 ARG A C 1
ATOM 7277 O O . ARG A 1 903 ? -32.230 12.283 26.850 1.00 95.75 903 ARG A O 1
ATOM 7284 N N . ASP A 1 904 ? -30.635 10.812 27.461 1.00 97.75 904 ASP A N 1
ATOM 7285 C CA . ASP A 1 904 ? -29.463 11.574 27.063 1.00 97.75 904 ASP A CA 1
ATOM 7286 C C . ASP A 1 904 ? -28.643 10.812 26.000 1.00 97.75 904 ASP A C 1
ATOM 7288 O O . ASP A 1 904 ? -28.674 9.578 25.903 1.00 97.75 904 ASP A O 1
ATOM 7292 N N . ILE A 1 905 ? -27.951 11.576 25.153 1.00 98.25 905 ILE A N 1
ATOM 7293 C CA . ILE A 1 905 ? -26.853 11.113 24.301 1.00 98.25 905 ILE A CA 1
ATOM 7294 C C . ILE A 1 905 ? -25.568 11.599 24.951 1.00 98.25 905 ILE A C 1
ATOM 7296 O O . ILE A 1 905 ? -25.416 12.790 25.218 1.00 98.25 905 ILE A O 1
ATOM 7300 N N . TYR A 1 906 ? -24.650 10.682 25.196 1.00 98.56 906 TYR A N 1
ATOM 7301 C CA . TYR A 1 906 ? -23.347 10.974 25.758 1.00 98.56 906 TYR A CA 1
ATOM 7302 C C . TYR A 1 906 ? -22.317 10.983 24.643 1.00 98.56 906 TYR A C 1
ATOM 7304 O O . TYR A 1 906 ? -22.290 10.063 23.821 1.00 98.56 906 TYR A O 1
ATOM 7312 N N . PHE A 1 907 ? -21.450 11.985 24.660 1.00 98.75 907 PHE A N 1
ATOM 7313 C CA . PHE A 1 907 ? -20.322 12.082 23.750 1.00 98.75 907 PHE A CA 1
ATOM 7314 C C . PHE A 1 907 ? -19.020 12.070 24.535 1.00 98.75 907 PHE A C 1
ATOM 7316 O O . PHE A 1 907 ? -18.936 12.647 25.618 1.00 98.75 907 PHE A O 1
ATOM 7323 N N . TYR A 1 908 ? -18.025 11.417 23.953 1.00 98.62 908 TYR A N 1
ATOM 7324 C CA . TYR A 1 908 ? -16.668 11.317 24.462 1.00 98.62 908 TYR A CA 1
ATOM 7325 C C . TYR A 1 908 ? -15.693 11.707 23.360 1.00 98.62 908 TYR A C 1
ATOM 7327 O O . TYR A 1 908 ? -15.875 11.269 22.219 1.00 98.62 908 TYR A O 1
ATOM 7335 N N . ALA A 1 909 ? -14.668 12.473 23.718 1.00 98.56 909 ALA A N 1
ATOM 7336 C CA . ALA A 1 909 ? -13.525 12.780 22.872 1.00 98.56 909 ALA A CA 1
ATOM 7337 C C . ALA A 1 909 ? -12.228 12.575 23.667 1.00 98.56 909 ALA A C 1
ATOM 7339 O O . ALA A 1 909 ? -12.128 12.974 24.826 1.00 98.56 909 ALA A O 1
ATOM 7340 N N . GLU A 1 910 ? -11.251 11.945 23.032 1.00 97.44 910 GLU A N 1
ATOM 7341 C CA . GLU A 1 910 ? -9.907 11.695 23.538 1.00 97.44 910 GLU A CA 1
ATOM 7342 C C . GLU A 1 910 ? -8.900 12.331 22.596 1.00 97.44 910 GLU A C 1
ATOM 7344 O O . GLU A 1 910 ? -9.002 12.152 21.381 1.00 97.44 910 GLU A O 1
ATOM 7349 N N . THR A 1 911 ? -7.910 13.006 23.165 1.00 94.50 911 THR A N 1
ATOM 7350 C CA . THR A 1 911 ? -6.815 13.628 22.433 1.00 94.50 911 THR A CA 1
ATOM 7351 C C . THR A 1 911 ? -5.503 12.859 22.591 1.00 94.50 911 THR A C 1
ATOM 7353 O O . THR A 1 911 ? -5.333 12.090 23.541 1.00 94.50 911 THR A O 1
ATOM 7356 N N . ALA A 1 912 ? -4.561 13.028 21.660 1.00 89.25 912 ALA A N 1
ATOM 7357 C CA . ALA A 1 912 ? -3.250 12.379 21.723 1.00 89.25 912 ALA A CA 1
ATOM 7358 C C . ALA A 1 912 ? -2.453 12.809 22.967 1.00 89.25 912 ALA A C 1
ATOM 7360 O O . ALA A 1 912 ? -1.816 11.975 23.613 1.00 89.25 912 ALA A O 1
ATOM 7361 N N . ASP A 1 913 ? -2.549 14.094 23.312 1.00 89.19 913 ASP A N 1
ATOM 7362 C CA . ASP A 1 913 ? -1.919 14.724 24.471 1.00 89.19 913 ASP A CA 1
ATOM 7363 C C . ASP A 1 913 ? -2.964 15.248 25.467 1.00 89.19 913 ASP A C 1
ATOM 7365 O O . ASP A 1 913 ? -4.167 15.219 25.216 1.00 89.19 913 ASP A O 1
ATOM 7369 N N . VAL A 1 914 ? -2.512 15.721 26.632 1.00 92.62 914 VAL A N 1
ATOM 7370 C CA . VAL A 1 914 ? -3.382 16.326 27.657 1.00 92.62 914 VAL A CA 1
ATOM 7371 C C . VAL A 1 914 ? -4.140 17.526 27.079 1.00 92.62 914 VAL A C 1
ATOM 7373 O O . VAL A 1 914 ? -3.533 18.393 26.453 1.00 92.62 914 VAL A O 1
ATOM 7376 N N . LEU A 1 915 ? -5.447 17.600 27.351 1.00 94.19 915 LEU A N 1
ATOM 7377 C CA . LEU A 1 915 ? -6.309 18.680 26.871 1.00 94.19 915 LEU A CA 1
ATOM 7378 C C . LEU A 1 915 ? -5.814 20.048 27.350 1.00 94.19 915 LEU A C 1
ATOM 7380 O O . LEU A 1 915 ? -5.515 20.248 28.533 1.00 94.19 915 LEU A O 1
ATOM 7384 N N . THR A 1 916 ? -5.805 21.023 26.444 1.00 94.12 916 THR A N 1
ATOM 7385 C CA . THR A 1 916 ? -5.530 22.418 26.800 1.00 94.12 916 THR A CA 1
ATOM 7386 C C . THR A 1 916 ? -6.685 23.053 27.582 1.00 94.12 916 THR A C 1
ATOM 7388 O O . THR A 1 916 ? -7.796 22.529 27.626 1.00 94.12 916 THR A O 1
ATOM 7391 N N . SER A 1 917 ? -6.446 24.236 28.161 1.00 92.44 917 SER A N 1
ATOM 7392 C CA . SER A 1 917 ? -7.483 25.017 28.856 1.00 92.44 917 SER A CA 1
ATOM 7393 C C . SER A 1 917 ? -8.694 25.322 27.961 1.00 92.44 917 SER A C 1
ATOM 7395 O O . SER A 1 917 ? -8.526 25.771 26.825 1.00 92.44 917 SER A O 1
ATOM 7397 N N . PHE A 1 918 ? -9.900 25.196 28.528 1.00 92.56 918 PHE A N 1
ATOM 7398 C CA . PHE A 1 918 ? -11.178 25.524 27.881 1.00 92.56 918 PHE A CA 1
ATOM 7399 C C . PHE A 1 918 ? -11.358 27.017 27.566 1.00 92.56 918 PHE A C 1
ATOM 7401 O O . PHE A 1 918 ? -12.275 27.398 26.850 1.00 92.56 918 PHE A O 1
ATOM 7408 N N . SER A 1 919 ? -10.495 27.884 28.101 1.00 89.44 919 SER A N 1
ATOM 7409 C CA . SER A 1 919 ? -10.522 29.329 27.844 1.00 89.44 919 SER A CA 1
ATOM 7410 C C . SER A 1 919 ? -9.988 29.723 26.460 1.00 89.44 919 SER A C 1
ATOM 7412 O O . SER A 1 919 ? -9.963 30.908 26.133 1.00 89.44 919 SER A O 1
ATOM 7414 N N . GLY A 1 920 ? -9.476 28.765 25.682 1.00 86.38 920 GLY A N 1
ATOM 7415 C CA . GLY A 1 920 ? -8.996 29.000 24.322 1.00 86.38 920 GLY A CA 1
ATOM 7416 C C . GLY A 1 920 ? -10.134 29.272 23.334 1.00 86.38 920 GLY A C 1
ATOM 7417 O O . GLY A 1 920 ? -11.274 28.869 23.550 1.00 86.38 920 GLY A O 1
ATOM 7418 N N . ASN A 1 921 ? -9.818 29.934 22.218 1.00 88.19 921 ASN A N 1
ATOM 7419 C CA . ASN A 1 921 ? -10.786 30.139 21.139 1.00 88.19 921 ASN A CA 1
ATOM 7420 C C . ASN A 1 921 ? -11.284 28.790 20.592 1.00 88.19 921 ASN A C 1
ATOM 7422 O O . ASN A 1 921 ? -10.473 27.872 20.428 1.00 88.19 921 ASN A O 1
ATOM 7426 N N . ASN A 1 922 ? -12.593 28.699 20.316 1.00 94.94 922 ASN A N 1
ATOM 7427 C CA . ASN A 1 922 ? -13.261 27.544 19.702 1.00 94.94 922 ASN A CA 1
ATOM 7428 C C . ASN A 1 922 ? -12.756 26.196 20.235 1.00 94.94 922 ASN A C 1
ATOM 7430 O O . ASN A 1 922 ? -12.303 25.341 19.479 1.00 94.94 922 ASN A O 1
ATOM 7434 N N . TRP A 1 923 ? -12.744 26.053 21.559 1.00 97.38 923 TRP A N 1
ATOM 7435 C CA . TRP A 1 923 ? -12.189 24.878 22.216 1.00 97.38 923 TRP A CA 1
ATOM 7436 C C . TRP A 1 923 ? -13.141 23.685 22.159 1.00 97.38 923 TRP A C 1
ATOM 7438 O O . TRP A 1 923 ? -14.283 23.794 22.605 1.00 97.38 923 TRP A O 1
ATOM 7448 N N . MET A 1 924 ? -12.651 22.560 21.626 1.00 97.62 924 MET A N 1
ATOM 7449 C CA . MET A 1 924 ? -13.354 21.272 21.545 1.00 97.62 924 MET A CA 1
ATOM 7450 C C . MET A 1 924 ? -14.834 21.420 21.144 1.00 97.62 924 MET A C 1
ATOM 7452 O O . MET A 1 924 ? -15.734 21.007 21.879 1.00 97.62 924 MET A O 1
ATOM 7456 N N . LEU A 1 925 ? -15.103 22.068 20.012 1.00 98.31 925 LEU A N 1
ATOM 7457 C CA . LEU A 1 925 ? -16.442 22.211 19.451 1.00 98.31 925 LEU A CA 1
ATOM 7458 C C . LEU A 1 925 ? -16.997 20.848 19.029 1.00 98.31 925 LEU A C 1
ATOM 7460 O O . LEU A 1 925 ? -16.293 20.058 18.407 1.00 98.31 925 LEU A O 1
ATOM 7464 N N . LEU A 1 926 ? -18.279 20.608 19.307 1.00 98.69 926 LEU A N 1
ATOM 7465 C CA . LEU A 1 926 ? -19.034 19.470 18.773 1.00 98.69 926 LEU A CA 1
ATOM 7466 C C . LEU A 1 926 ? -20.206 20.002 17.951 1.00 98.69 926 LEU A C 1
ATOM 7468 O O . LEU A 1 926 ? -21.112 20.633 18.498 1.00 98.69 926 LEU A O 1
ATOM 7472 N N . LEU A 1 927 ? -20.181 19.735 16.649 1.00 98.50 927 LEU A N 1
ATOM 7473 C CA . LEU A 1 927 ? -21.250 20.039 15.709 1.00 98.50 927 LEU A CA 1
ATOM 7474 C C . LEU A 1 927 ? -22.110 18.791 15.496 1.00 98.50 927 LEU A C 1
ATOM 7476 O O . LEU A 1 927 ? -21.578 17.689 15.358 1.00 98.50 927 LEU A O 1
ATOM 7480 N N . ILE A 1 928 ? -23.433 18.955 15.486 1.00 98.69 928 ILE A N 1
ATOM 7481 C CA . ILE A 1 928 ? -24.390 17.849 15.354 1.00 98.69 928 ILE A CA 1
ATOM 7482 C C . ILE A 1 928 ? -25.409 18.195 14.270 1.00 98.69 928 ILE A C 1
ATOM 7484 O O . ILE A 1 928 ? -26.120 19.194 14.377 1.00 98.69 928 ILE A O 1
ATOM 7488 N N . ASP A 1 929 ? -25.494 17.328 13.267 1.00 97.88 929 ASP A N 1
ATOM 7489 C CA . ASP A 1 929 ? -26.586 17.240 12.299 1.00 97.88 929 ASP A CA 1
ATOM 7490 C C . ASP A 1 929 ? -27.593 16.206 12.835 1.00 97.88 929 ASP A C 1
ATOM 7492 O O . ASP A 1 929 ? -27.324 14.996 12.897 1.00 97.88 929 ASP A O 1
ATOM 7496 N N . ALA A 1 930 ? -28.729 16.697 13.333 1.00 97.50 930 ALA A N 1
ATOM 7497 C CA . ALA A 1 930 ? -29.706 15.876 14.036 1.00 97.50 930 ALA A CA 1
ATOM 7498 C C . ALA A 1 930 ? -30.743 15.255 13.087 1.00 97.50 930 ALA A C 1
ATOM 7500 O O . ALA A 1 930 ? -31.351 14.236 13.439 1.00 97.50 930 ALA A O 1
ATOM 7501 N N . ASP A 1 931 ? -30.947 15.840 11.903 1.00 95.19 931 ASP A N 1
ATOM 7502 C CA . ASP A 1 931 ? -31.954 15.420 10.926 1.00 95.19 931 ASP A CA 1
ATOM 7503 C C . ASP A 1 931 ? -31.371 14.745 9.661 1.00 95.19 931 ASP A C 1
ATOM 7505 O O . ASP A 1 931 ? -32.117 14.122 8.891 1.00 95.19 931 ASP A O 1
ATOM 7509 N N . LYS A 1 932 ? -30.039 14.750 9.512 1.00 93.44 932 LYS A N 1
ATOM 7510 C CA . LYS A 1 932 ? -29.246 14.278 8.361 1.00 93.44 932 LYS A CA 1
ATOM 7511 C C . LYS A 1 932 ? -29.531 15.034 7.072 1.00 93.44 932 LYS A C 1
ATOM 7513 O O . LYS A 1 932 ? -29.429 14.456 5.977 1.00 93.44 932 LYS A O 1
ATOM 7518 N N . ASN A 1 933 ? -29.980 16.273 7.177 1.00 92.94 933 ASN A N 1
ATOM 7519 C CA . ASN A 1 933 ? -30.307 17.088 6.033 1.00 92.94 933 ASN A CA 1
ATOM 7520 C C . ASN A 1 933 ? -29.228 18.161 5.846 1.00 92.94 933 ASN A C 1
ATOM 7522 O O . ASN A 1 933 ? -29.239 19.189 6.510 1.00 92.94 933 ASN A O 1
ATOM 7526 N N . PRO A 1 934 ? -28.349 18.025 4.838 1.00 89.88 934 PRO A N 1
ATOM 7527 C CA . PRO A 1 934 ? -27.288 19.006 4.610 1.00 89.88 934 PRO A CA 1
ATOM 7528 C C . PRO A 1 934 ? -27.801 20.399 4.188 1.00 89.88 934 PRO A C 1
ATOM 7530 O O . PRO A 1 934 ? -27.001 21.308 3.983 1.00 89.88 934 PRO A O 1
ATOM 7533 N N . ASN A 1 935 ? -29.119 20.572 4.008 1.00 91.06 935 ASN A N 1
ATOM 7534 C CA . ASN A 1 935 ? -29.750 21.844 3.649 1.00 91.06 935 ASN A CA 1
ATOM 7535 C C . ASN A 1 935 ? -30.357 22.599 4.848 1.00 91.06 935 ASN A C 1
ATOM 7537 O O . ASN A 1 935 ? -30.879 23.698 4.653 1.00 91.06 935 ASN A O 1
ATOM 7541 N N . THR A 1 936 ? -30.359 22.017 6.047 1.00 92.44 936 THR A N 1
ATOM 7542 C CA . THR A 1 936 ? -30.790 22.663 7.299 1.00 92.44 936 THR A CA 1
ATOM 7543 C C . THR A 1 936 ? -29.572 23.064 8.133 1.00 92.44 936 THR A C 1
ATOM 7545 O O . THR A 1 936 ? -28.426 22.822 7.749 1.00 92.44 936 THR A O 1
ATOM 7548 N N . GLY A 1 937 ? -29.807 23.781 9.234 1.00 93.94 937 GLY A N 1
ATOM 7549 C CA . GLY A 1 937 ? -28.735 24.221 10.122 1.00 93.94 937 GLY A CA 1
ATOM 7550 C C . GLY A 1 937 ? -27.685 25.132 9.466 1.00 93.94 937 GLY A C 1
ATOM 7551 O O . GLY A 1 937 ? -27.894 25.737 8.410 1.00 93.94 937 GLY A O 1
ATOM 7552 N N . TRP A 1 938 ? -26.532 25.250 10.122 1.00 94.31 938 TRP A N 1
ATOM 7553 C CA . TRP A 1 938 ? -25.338 25.881 9.569 1.00 94.31 938 TRP A CA 1
ATOM 7554 C C . TRP A 1 938 ? -24.619 24.859 8.686 1.00 94.31 938 TRP A C 1
ATOM 7556 O O . TRP A 1 938 ? -23.888 24.010 9.189 1.00 94.31 938 TRP A O 1
ATOM 7566 N N . HIS A 1 939 ? -24.866 24.909 7.373 1.00 91.75 939 HIS A N 1
ATOM 7567 C CA . HIS A 1 939 ? -24.295 23.973 6.390 1.00 91.75 939 HIS A CA 1
ATOM 7568 C C . HIS A 1 939 ? -24.498 22.482 6.742 1.00 91.75 939 HIS A C 1
ATOM 7570 O O . HIS A 1 939 ? -23.592 21.669 6.555 1.00 91.75 939 HIS A O 1
ATOM 7576 N N . GLY A 1 940 ? -25.679 22.133 7.258 1.00 93.31 940 GLY A N 1
ATOM 7577 C CA . GLY A 1 940 ? -26.045 20.789 7.711 1.00 93.31 940 GLY A CA 1
ATOM 7578 C C . GLY A 1 940 ? -26.024 20.609 9.229 1.00 93.31 940 GLY A C 1
ATOM 7579 O O . GLY A 1 940 ? -26.628 19.674 9.730 1.00 93.31 940 GLY A O 1
ATOM 7580 N N . TYR A 1 941 ? -25.371 21.491 9.991 1.00 96.62 941 TYR A N 1
ATOM 7581 C CA . TYR A 1 941 ? -25.282 21.342 11.446 1.00 96.62 941 TYR A CA 1
ATOM 7582 C C . TYR A 1 941 ? -26.385 22.115 12.172 1.00 96.62 941 TYR A C 1
ATOM 7584 O O . TYR A 1 941 ? -26.373 23.348 12.214 1.00 96.62 941 TYR A O 1
ATOM 7592 N N . ASP A 1 942 ? -27.317 21.397 12.793 1.00 97.88 942 ASP A N 1
ATOM 7593 C CA . ASP A 1 942 ? -28.423 21.980 13.560 1.00 97.88 942 ASP A CA 1
ATOM 7594 C C . ASP A 1 942 ? -27.973 22.516 14.924 1.00 97.88 942 ASP A C 1
ATOM 7596 O O . ASP A 1 942 ? -28.506 23.515 15.420 1.00 97.88 942 ASP A O 1
ATOM 7600 N N . PHE A 1 943 ? -26.989 21.854 15.544 1.00 98.44 943 PHE A N 1
ATOM 7601 C CA . PHE A 1 943 ? -26.528 22.166 16.895 1.00 98.44 943 PHE A CA 1
ATOM 7602 C C . PHE A 1 943 ? -25.008 22.299 16.995 1.00 98.44 943 PHE A C 1
ATOM 7604 O O . PHE A 1 943 ? -24.255 21.621 16.297 1.00 98.44 943 PHE A O 1
ATOM 7611 N N . LEU A 1 944 ? -24.571 23.143 17.930 1.00 98.31 944 LEU A N 1
ATOM 7612 C CA . LEU A 1 944 ? -23.168 23.381 18.258 1.00 98.31 944 LEU A CA 1
ATOM 7613 C C . LEU A 1 944 ? -22.983 23.416 19.777 1.00 98.31 944 LEU A C 1
ATOM 7615 O O . LEU A 1 944 ? -23.653 24.176 20.475 1.00 98.31 944 LEU A O 1
ATOM 7619 N N . VAL A 1 945 ? -22.054 22.619 20.290 1.00 98.44 945 VAL A N 1
ATOM 7620 C CA . VAL A 1 945 ? -21.661 22.594 21.705 1.00 98.44 945 VAL A CA 1
ATOM 7621 C C . VAL A 1 945 ? -20.306 23.282 21.881 1.00 98.44 945 VAL A C 1
ATOM 7623 O O . VAL A 1 945 ? -19.505 23.319 20.950 1.00 98.44 945 VAL A O 1
ATOM 7626 N N . ASN A 1 946 ? -20.048 23.829 23.075 1.00 96.50 946 ASN A N 1
ATOM 7627 C CA . ASN A 1 946 ? -18.795 24.505 23.455 1.00 96.50 946 ASN A CA 1
ATOM 7628 C C . ASN A 1 946 ? -18.507 25.835 22.750 1.00 96.50 946 ASN A C 1
ATOM 7630 O O . ASN A 1 946 ? -17.442 26.411 22.960 1.00 96.50 946 ASN A O 1
ATOM 7634 N N . ARG A 1 947 ? -19.464 26.403 22.002 1.00 93.50 947 ARG A N 1
ATOM 7635 C CA . ARG A 1 947 ? -19.283 27.756 21.449 1.00 93.50 947 ARG A CA 1
ATOM 7636 C C . ARG A 1 947 ? -19.072 28.795 22.550 1.00 93.50 947 ARG A C 1
ATOM 7638 O O . ARG A 1 947 ? -18.205 29.649 22.412 1.00 93.50 947 ARG A O 1
ATOM 7645 N N . ASN A 1 948 ? -19.850 28.688 23.628 1.00 92.62 948 ASN A N 1
ATOM 7646 C CA . ASN A 1 948 ? -19.667 29.449 24.859 1.00 92.62 948 ASN A CA 1
ATOM 7647 C C . ASN A 1 948 ? -19.522 28.470 26.031 1.00 92.62 948 ASN A C 1
ATOM 7649 O O . ASN A 1 948 ? -20.408 27.644 26.262 1.00 92.62 948 ASN A O 1
ATOM 7653 N N . ILE A 1 949 ? -18.430 28.564 26.785 1.00 95.88 949 ILE A N 1
ATOM 7654 C CA . ILE A 1 949 ? -18.176 27.711 27.953 1.00 95.88 949 ILE A CA 1
ATOM 7655 C C . ILE A 1 949 ? -18.374 28.553 29.210 1.00 95.88 949 ILE A C 1
ATOM 7657 O O . ILE A 1 949 ? -17.772 29.616 29.349 1.00 95.88 949 ILE A O 1
ATOM 7661 N N . VAL A 1 950 ? -19.240 28.096 30.118 1.00 96.25 950 VAL A N 1
ATOM 7662 C CA . VAL A 1 950 ? -19.603 28.846 31.332 1.00 96.25 950 VAL A CA 1
ATOM 7663 C C . VAL A 1 950 ? -18.509 28.705 32.390 1.00 96.25 950 VAL A C 1
ATOM 7665 O O . VAL A 1 950 ? -18.116 29.687 33.015 1.00 96.25 950 VAL A O 1
ATOM 7668 N N . ASN A 1 951 ? -18.029 27.479 32.613 1.00 95.38 951 ASN A N 1
ATOM 7669 C CA . ASN A 1 951 ? -16.924 27.152 33.519 1.00 95.38 951 ASN A CA 1
ATOM 7670 C C . ASN A 1 951 ? -16.357 25.751 33.199 1.00 95.38 951 ASN A C 1
ATOM 7672 O O . ASN A 1 951 ? -16.723 25.139 32.198 1.00 95.38 951 ASN A O 1
ATOM 7676 N N . ASP A 1 952 ? -15.496 25.218 34.067 1.00 92.94 952 ASP A N 1
ATOM 7677 C CA . ASP A 1 952 ? -14.832 23.908 33.947 1.00 92.94 952 ASP A CA 1
ATOM 7678 C C . ASP A 1 952 ? -15.779 22.689 34.030 1.00 92.94 952 ASP A C 1
ATOM 7680 O O . ASP A 1 952 ? -15.339 21.543 33.933 1.00 92.94 952 ASP A O 1
ATOM 7684 N N . LYS A 1 953 ? -17.078 22.918 34.255 1.00 96.25 953 LYS A N 1
ATOM 7685 C CA . LYS A 1 953 ? -18.094 21.877 34.472 1.00 96.25 953 LYS A CA 1
ATOM 7686 C C . LYS A 1 953 ? -19.352 22.048 33.632 1.00 96.25 953 LYS A C 1
ATOM 7688 O O . LYS A 1 953 ? -20.141 21.101 33.547 1.00 96.25 953 LYS A O 1
ATOM 7693 N N . VAL A 1 954 ? -19.570 23.240 33.080 1.00 97.44 954 VAL A N 1
ATOM 7694 C CA . VAL A 1 954 ? -20.800 23.637 32.391 1.00 97.44 954 VAL A CA 1
ATOM 7695 C C . VAL A 1 954 ? -20.469 24.355 31.087 1.00 97.44 954 VAL A C 1
ATOM 7697 O O . VAL A 1 954 ? -19.691 25.309 31.061 1.00 97.44 954 VAL A O 1
ATOM 7700 N N . THR A 1 955 ? -21.100 23.904 30.010 1.00 97.50 955 THR A N 1
ATOM 7701 C CA . THR A 1 955 ? -20.996 24.461 28.658 1.00 97.50 955 THR A CA 1
ATOM 7702 C C . THR A 1 955 ? -22.383 24.760 28.086 1.00 97.50 955 THR A C 1
ATOM 7704 O O . THR A 1 955 ? -23.389 24.545 28.761 1.00 97.50 955 THR A O 1
ATOM 7707 N N . THR A 1 956 ? -22.459 25.257 26.856 1.00 97.94 956 THR A N 1
ATOM 7708 C CA . THR A 1 956 ? -23.709 25.595 26.165 1.00 97.94 956 THR A CA 1
ATOM 7709 C C . THR A 1 956 ? -23.995 24.654 25.001 1.00 97.94 956 THR A C 1
ATOM 7711 O O . THR A 1 956 ? -23.086 24.166 24.330 1.00 97.94 956 THR A O 1
ATOM 7714 N N . LEU A 1 957 ? -25.285 24.414 24.768 1.00 98.50 957 LEU A N 1
ATOM 7715 C CA . LEU A 1 957 ? -25.836 23.886 23.527 1.00 98.50 957 LEU A CA 1
ATOM 7716 C C . LEU A 1 957 ? -26.455 25.054 22.763 1.00 98.50 957 LEU A C 1
ATOM 7718 O O . LEU A 1 957 ? -27.378 25.706 23.260 1.00 98.50 957 LEU A O 1
ATOM 7722 N N . MET A 1 958 ? -25.973 25.279 21.551 1.00 97.94 958 MET A N 1
ATOM 7723 C CA . MET A 1 958 ? -26.509 26.255 20.617 1.00 97.94 958 MET A CA 1
ATOM 7724 C C . MET A 1 958 ? -27.333 25.534 19.549 1.00 97.94 958 MET A C 1
ATOM 7726 O O . MET A 1 958 ? -26.930 24.472 19.084 1.00 97.94 958 MET A O 1
ATOM 7730 N N . HIS A 1 959 ? -28.452 26.119 19.139 1.00 97.31 959 HIS A N 1
ATOM 7731 C CA . HIS A 1 959 ? -29.231 25.720 17.967 1.00 97.31 959 HIS A CA 1
ATOM 7732 C C . HIS A 1 959 ? -29.073 26.780 16.876 1.00 97.31 959 HIS A C 1
ATOM 7734 O O . HIS A 1 959 ? -29.054 27.979 17.180 1.00 97.31 959 HIS A O 1
ATOM 7740 N N . TYR A 1 960 ? -28.955 26.367 15.618 1.00 96.38 960 TYR A N 1
ATOM 7741 C CA . TYR A 1 960 ? -28.843 27.306 14.509 1.00 96.38 960 TYR A CA 1
ATOM 7742 C C . TYR A 1 960 ? -30.214 27.859 14.105 1.00 96.38 960 TYR A C 1
ATOM 7744 O O . TYR A 1 960 ? -31.112 27.120 13.710 1.00 96.38 960 TYR A O 1
ATOM 7752 N N . ASP A 1 961 ? -30.382 29.178 14.188 1.00 91.75 961 ASP A N 1
ATOM 7753 C CA . ASP A 1 961 ? -31.582 29.882 13.739 1.00 91.75 961 ASP A CA 1
ATOM 7754 C C . ASP A 1 961 ? -31.235 30.837 12.581 1.00 91.75 961 ASP A C 1
ATOM 7756 O O . ASP A 1 961 ? -30.767 31.959 12.824 1.00 91.75 961 ASP A O 1
ATOM 7760 N N . PRO A 1 962 ? -31.477 30.436 11.316 1.00 83.19 962 PRO A N 1
ATOM 7761 C CA . PRO A 1 962 ? -31.170 31.275 10.161 1.00 83.19 962 PRO A CA 1
ATOM 7762 C C . PRO A 1 962 ? -32.018 32.555 10.120 1.00 83.19 962 PRO A C 1
ATOM 7764 O O . PRO A 1 962 ? -31.539 33.586 9.654 1.00 83.19 962 PRO A O 1
ATOM 7767 N N . ALA A 1 963 ? -33.252 32.530 10.639 1.00 82.75 963 ALA A N 1
ATOM 7768 C CA . ALA A 1 963 ? -34.119 33.711 10.688 1.00 82.75 963 ALA A CA 1
ATOM 7769 C C . ALA A 1 963 ? -33.695 34.692 11.794 1.00 82.75 963 ALA A C 1
ATOM 7771 O O . ALA A 1 963 ? -33.925 35.896 11.699 1.00 82.75 963 ALA A O 1
ATOM 7772 N N . GLY A 1 964 ? -33.074 34.167 12.850 1.00 71.25 964 GLY A N 1
ATOM 7773 C CA . GLY A 1 964 ? -32.657 34.898 14.037 1.00 71.25 964 GLY A CA 1
ATOM 7774 C C . GLY A 1 964 ? -31.206 35.372 14.064 1.00 71.25 964 GLY A C 1
ATOM 7775 O O . GLY A 1 964 ? -30.783 35.859 15.111 1.00 71.25 964 GLY A O 1
ATOM 7776 N N . GLY A 1 965 ? -30.457 35.220 12.969 1.00 74.62 965 GLY A N 1
ATOM 7777 C CA . GLY A 1 965 ? -29.079 35.705 12.848 1.00 74.62 965 GLY A CA 1
ATOM 7778 C C . GLY A 1 965 ? -27.982 34.723 13.281 1.00 74.62 965 GLY A C 1
ATOM 7779 O O . GLY A 1 965 ? -26.870 35.168 13.556 1.00 74.62 965 GLY A O 1
ATOM 7780 N N . GLY A 1 966 ? -28.257 33.411 13.337 1.00 89.00 966 GLY A N 1
ATOM 7781 C CA . GLY A 1 966 ? -27.244 32.366 13.540 1.00 89.00 966 GLY A CA 1
ATOM 7782 C C . GLY A 1 966 ? -27.424 31.543 14.820 1.00 89.00 966 GLY A C 1
ATOM 7783 O O . GLY A 1 966 ? -28.536 31.167 15.183 1.00 89.00 966 GLY A O 1
ATOM 7784 N N . TRP A 1 967 ? -26.318 31.211 15.489 1.00 94.81 967 TRP A N 1
ATOM 7785 C CA . TRP A 1 967 ? -26.297 30.333 16.665 1.00 94.81 967 TRP A CA 1
ATOM 7786 C C . TRP A 1 967 ? -26.960 30.970 17.896 1.00 94.81 967 TRP A C 1
ATOM 7788 O O . TRP A 1 967 ? -26.525 32.022 18.364 1.00 94.81 967 TRP A O 1
ATOM 7798 N N . LYS A 1 968 ? -27.960 30.294 18.476 1.00 95.56 968 LYS A N 1
ATOM 7799 C CA . LYS A 1 968 ? -28.669 30.718 19.695 1.00 95.56 968 LYS A CA 1
ATOM 7800 C C . LYS A 1 968 ? -28.544 29.687 20.806 1.00 95.56 968 LYS A C 1
ATOM 7802 O O . LYS A 1 968 ? -28.784 28.508 20.572 1.00 95.56 968 LYS A O 1
ATOM 7807 N N . GLU A 1 969 ? -28.217 30.127 22.017 1.00 96.69 969 GLU A N 1
ATOM 7808 C CA . GLU A 1 969 ? -28.166 29.245 23.189 1.00 96.69 969 GLU A CA 1
ATOM 7809 C C . GLU A 1 969 ? -29.566 28.712 23.514 1.00 96.69 969 GLU A C 1
ATOM 7811 O O . GLU A 1 969 ? -30.517 29.484 23.643 1.00 96.69 969 GLU A O 1
ATOM 7816 N N . VAL A 1 970 ? -29.688 27.390 23.648 1.00 97.12 970 VAL A N 1
ATOM 7817 C CA . VAL A 1 970 ? -30.954 26.711 23.976 1.00 97.12 970 VAL A CA 1
ATOM 7818 C C . VAL A 1 970 ? -30.888 25.907 25.272 1.00 97.12 970 VAL A C 1
ATOM 7820 O O . VAL A 1 970 ? -31.930 25.593 25.847 1.00 97.12 970 VAL A O 1
ATOM 7823 N N . ALA A 1 971 ? -29.687 25.570 25.752 1.00 97.94 971 ALA A N 1
ATOM 7824 C CA . ALA A 1 971 ? -29.489 24.911 27.040 1.00 97.94 971 ALA A CA 1
ATOM 7825 C C . ALA A 1 971 ? -28.043 25.033 27.536 1.00 97.94 971 ALA A C 1
ATOM 7827 O O . ALA A 1 971 ? -27.117 25.217 26.750 1.00 97.94 971 ALA A O 1
ATOM 7828 N N . GLN A 1 972 ? -27.855 24.814 28.837 1.00 98.12 972 GLN A N 1
ATOM 7829 C CA . GLN A 1 972 ? -26.549 24.544 29.436 1.00 98.12 972 GLN A CA 1
ATOM 7830 C C . GLN A 1 972 ? -26.386 23.042 29.688 1.00 98.12 972 GLN A C 1
ATOM 7832 O O . GLN A 1 972 ? -27.327 22.371 30.123 1.00 98.12 972 GLN A O 1
ATOM 7837 N N . LEU A 1 973 ? -25.197 22.512 29.405 1.00 98.25 973 LEU A N 1
ATOM 7838 C CA . LEU A 1 973 ? -24.856 21.094 29.487 1.00 98.25 973 LEU A CA 1
ATOM 7839 C C . LEU A 1 973 ? -23.731 20.870 30.496 1.00 98.25 973 LEU A C 1
ATOM 7841 O O . LEU A 1 973 ? -22.792 21.659 30.578 1.00 98.25 973 LEU A O 1
ATOM 7845 N N . ASN A 1 974 ? -23.794 19.758 31.228 1.00 95.50 974 ASN A N 1
ATOM 7846 C CA . ASN A 1 974 ? -22.662 19.314 32.035 1.00 95.50 974 ASN A CA 1
ATOM 7847 C C . ASN A 1 974 ? -21.628 18.633 31.135 1.00 95.50 974 ASN A C 1
ATOM 7849 O O . ASN A 1 974 ? -21.990 17.788 30.312 1.00 95.50 974 ASN A O 1
ATOM 7853 N N . TYR A 1 975 ? -20.356 18.954 31.352 1.00 97.69 975 TYR A N 1
ATOM 7854 C CA . TYR A 1 975 ? -19.223 18.248 30.758 1.00 97.69 975 TYR A CA 1
ATOM 7855 C C . TYR A 1 975 ? -18.110 18.069 31.794 1.00 97.69 975 TYR A C 1
ATOM 7857 O O . TYR A 1 975 ? -18.066 18.788 32.798 1.00 97.69 975 TYR A O 1
ATOM 7865 N N . ARG A 1 976 ? -17.226 17.094 31.597 1.00 97.75 976 ARG A N 1
ATOM 7866 C CA . ARG A 1 976 ? -16.050 16.879 32.448 1.00 97.75 976 ARG A CA 1
ATOM 7867 C C . ARG A 1 976 ? -14.836 16.567 31.602 1.00 97.75 976 ARG A C 1
ATOM 7869 O O . ARG A 1 976 ? -14.949 15.903 30.577 1.00 97.75 976 ARG A O 1
ATOM 7876 N N . CYS A 1 977 ? -13.682 17.005 32.093 1.00 96.31 977 CYS A N 1
ATOM 7877 C CA . CYS A 1 977 ? -12.387 16.702 31.506 1.00 96.31 977 CYS A CA 1
ATOM 7878 C C . CYS A 1 977 ? -11.438 16.156 32.565 1.00 96.31 977 CYS A C 1
ATOM 7880 O O . CYS A 1 977 ? -11.439 16.620 33.708 1.00 96.31 977 CYS A O 1
ATOM 7882 N N . LYS A 1 978 ? -10.588 15.206 32.176 1.00 94.31 978 LYS A N 1
ATOM 7883 C CA . LYS A 1 978 ? -9.447 14.759 32.984 1.00 94.31 978 LYS A CA 1
ATOM 7884 C C . LYS A 1 978 ? -8.368 14.206 32.062 1.00 94.31 978 LYS A C 1
ATOM 7886 O O . LYS A 1 978 ? -8.623 13.285 31.293 1.00 94.31 978 LYS A O 1
ATOM 7891 N N . GLY A 1 979 ? -7.157 14.751 32.166 1.00 96.44 979 GLY A N 1
ATOM 7892 C CA . GLY A 1 979 ? -6.055 14.376 31.281 1.00 96.44 979 GLY A CA 1
ATOM 7893 C C . GLY A 1 979 ? -6.364 14.738 29.827 1.00 96.44 979 GLY A C 1
ATOM 7894 O O . GLY A 1 979 ? -6.609 15.900 29.522 1.00 96.44 979 GLY A O 1
ATOM 7895 N N . ASN A 1 980 ? -6.355 13.742 28.950 1.00 96.19 980 ASN A N 1
ATOM 7896 C CA . ASN A 1 980 ? -6.595 13.867 27.513 1.00 96.19 980 ASN A CA 1
ATOM 7897 C C . ASN A 1 980 ? -8.047 13.565 27.098 1.00 96.19 980 ASN A C 1
ATOM 7899 O O . ASN A 1 980 ? -8.316 13.381 25.920 1.00 96.19 980 ASN A O 1
ATOM 7903 N N . ALA A 1 981 ? -8.981 13.443 28.043 1.00 97.38 981 ALA A N 1
ATOM 7904 C CA . ALA A 1 981 ? -10.343 13.012 27.746 1.00 97.38 981 ALA A CA 1
ATOM 7905 C C . ALA A 1 981 ? -11.395 14.027 28.203 1.00 97.38 981 ALA A C 1
ATOM 7907 O O . ALA A 1 981 ? -11.251 14.663 29.255 1.00 97.38 981 ALA A O 1
ATOM 7908 N N . LEU A 1 982 ? -12.464 14.125 27.410 1.00 98.25 982 LEU A N 1
ATOM 7909 C CA . LEU A 1 982 ? -13.653 14.944 27.617 1.00 98.25 982 LEU A CA 1
ATOM 7910 C C . LEU A 1 982 ? -14.911 14.081 27.469 1.00 98.25 982 LEU A C 1
ATOM 7912 O O . LEU A 1 982 ? -15.014 13.275 26.546 1.00 98.25 982 LEU A O 1
ATOM 7916 N N . GLU A 1 983 ? -15.895 14.289 28.343 1.00 98.38 983 GLU A N 1
ATOM 7917 C CA . GLU A 1 983 ? -17.243 13.719 28.226 1.00 98.38 983 GLU A CA 1
ATOM 7918 C C . GLU A 1 983 ? -18.329 14.772 28.450 1.00 98.38 983 GLU A C 1
ATOM 7920 O O . GLU A 1 983 ? -18.169 15.688 29.259 1.00 98.38 983 GLU A O 1
ATOM 7925 N N . LEU A 1 984 ? -19.461 14.624 27.761 1.00 98.12 984 LEU A N 1
ATOM 7926 C CA . LEU A 1 984 ? -20.641 15.471 27.937 1.00 98.12 984 LEU A CA 1
ATOM 7927 C C . LEU A 1 984 ? -21.939 14.700 27.690 1.00 98.12 984 LEU A C 1
ATOM 7929 O O . LEU A 1 984 ? -21.942 13.663 27.026 1.00 98.12 984 LEU A O 1
ATOM 7933 N N . ALA A 1 985 ? -23.052 15.230 28.200 1.00 97.81 985 ALA A N 1
ATOM 7934 C CA . ALA A 1 985 ? -24.392 14.683 27.984 1.00 97.81 985 ALA A CA 1
ATOM 7935 C C . ALA A 1 985 ? -25.318 15.717 27.336 1.00 97.81 985 ALA A C 1
ATOM 7937 O O . ALA A 1 985 ? -25.489 16.819 27.860 1.00 97.81 985 ALA A O 1
ATOM 7938 N N . VAL A 1 986 ? -25.966 15.331 26.236 1.00 98.38 986 VAL A N 1
ATOM 7939 C CA . VAL A 1 986 ? -26.976 16.126 25.532 1.00 98.38 986 VAL A CA 1
ATOM 7940 C C . VAL A 1 986 ? -28.349 15.462 25.676 1.00 98.38 986 VAL A C 1
ATOM 7942 O O . VAL A 1 986 ? -28.539 14.337 25.204 1.00 98.38 986 VAL A O 1
ATOM 7945 N N . PRO A 1 987 ? -29.348 16.136 26.270 1.00 98.12 987 PRO A N 1
ATOM 7946 C CA . PRO A 1 987 ? -30.703 15.605 26.336 1.00 98.12 987 PRO A CA 1
ATOM 7947 C C . PRO A 1 987 ? -31.300 15.349 24.953 1.00 98.12 987 PRO A C 1
ATOM 7949 O O . PRO A 1 987 ? -31.469 16.265 24.149 1.00 98.12 987 PRO A O 1
ATOM 7952 N N . ARG A 1 988 ? -31.736 14.110 24.708 1.00 97.12 988 ARG A N 1
ATOM 7953 C CA . ARG A 1 988 ? -32.305 13.658 23.423 1.00 97.12 988 ARG A CA 1
ATOM 7954 C C . ARG A 1 988 ? -33.487 14.503 22.959 1.00 97.12 988 ARG A C 1
ATOM 7956 O O . ARG A 1 988 ? -33.688 14.692 21.765 1.00 97.12 988 ARG A O 1
ATOM 7963 N N . ARG A 1 989 ? -34.272 15.016 23.914 1.00 97.62 989 ARG A N 1
ATOM 7964 C CA . ARG A 1 989 ? -35.421 15.895 23.646 1.00 97.62 989 ARG A CA 1
ATOM 7965 C C . ARG A 1 989 ? -35.027 17.235 23.023 1.00 97.62 989 ARG A C 1
ATOM 7967 O O . ARG A 1 989 ? -35.832 17.789 22.293 1.00 97.62 989 ARG A O 1
ATOM 7974 N N . LEU A 1 990 ? -33.830 17.747 23.323 1.00 97.75 990 LEU A N 1
ATOM 7975 C CA . LEU A 1 990 ? -33.354 19.023 22.781 1.00 97.75 990 LEU A CA 1
ATOM 7976 C C . LEU A 1 990 ? -32.908 18.874 21.327 1.00 97.75 990 LEU A C 1
ATOM 7978 O O . LEU A 1 990 ? -33.077 19.804 20.555 1.00 97.75 990 LEU A O 1
ATOM 7982 N N . LEU A 1 991 ? -32.420 17.687 20.959 1.00 97.31 991 LEU A N 1
ATOM 7983 C CA . LEU A 1 991 ? -32.040 17.335 19.590 1.00 97.31 991 LEU A CA 1
ATOM 7984 C C . LEU A 1 991 ? -33.213 16.794 18.749 1.00 97.31 991 LEU A C 1
ATOM 7986 O O . LEU A 1 991 ? -33.023 16.420 17.602 1.00 97.31 991 LEU A O 1
ATOM 7990 N N . GLY A 1 992 ? -34.416 16.655 19.319 1.00 96.12 992 GLY A N 1
ATOM 7991 C CA . GLY A 1 992 ? -35.575 16.097 18.607 1.00 96.12 992 GLY A CA 1
ATOM 7992 C C . GLY A 1 992 ? -35.545 14.575 18.360 1.00 96.12 992 GLY A C 1
ATOM 7993 O O . GLY A 1 992 ? -36.407 14.058 17.654 1.00 96.12 992 GLY A O 1
ATOM 7994 N N . VAL A 1 993 ? -34.622 13.819 18.972 1.00 96.06 993 VAL A N 1
ATOM 7995 C CA . VAL A 1 993 ? -34.388 12.377 18.698 1.00 96.06 993 VAL A CA 1
ATOM 7996 C C . VAL A 1 993 ? -34.874 11.443 19.825 1.00 96.06 993 VAL A C 1
ATOM 7998 O O . VAL A 1 993 ? -34.128 10.681 20.454 1.00 96.06 993 VAL A O 1
ATOM 8001 N N . THR A 1 994 ? -36.178 11.467 20.113 1.00 93.12 994 THR A N 1
ATOM 8002 C CA . THR A 1 994 ? -36.794 10.738 21.249 1.00 93.12 994 THR A CA 1
ATOM 8003 C C . THR A 1 994 ? -37.275 9.311 20.936 1.00 93.12 994 THR A C 1
ATOM 8005 O O . THR A 1 994 ? -37.637 8.575 21.856 1.00 93.12 994 THR A O 1
ATOM 8008 N N . GLY A 1 995 ? -37.232 8.875 19.672 1.00 93.56 995 GLY A N 1
ATOM 8009 C CA . GLY A 1 995 ? -37.690 7.544 19.239 1.00 93.56 995 GLY A CA 1
ATOM 8010 C C . GLY A 1 995 ? -36.873 6.357 19.783 1.00 93.56 995 GLY A C 1
ATOM 8011 O O . GLY A 1 995 ? -35.831 6.523 20.411 1.00 93.56 995 GLY A O 1
ATOM 8012 N N . SER A 1 996 ? -37.315 5.121 19.528 1.00 94.81 996 SER A N 1
ATOM 8013 C CA . SER A 1 996 ? -36.563 3.896 19.885 1.00 94.81 996 SER A CA 1
ATOM 8014 C C . SER A 1 996 ? -35.377 3.601 18.956 1.00 94.81 996 SER A C 1
ATOM 8016 O O . SER A 1 996 ? -34.647 2.634 19.163 1.00 94.81 996 SER A O 1
ATOM 8018 N N . SER A 1 997 ? -35.190 4.418 17.924 1.00 96.88 997 SER A N 1
ATOM 8019 C CA . SER A 1 997 ? -34.034 4.418 17.034 1.00 96.88 997 SER A CA 1
ATOM 8020 C C . SER A 1 997 ? -33.865 5.803 16.429 1.00 96.88 997 SER A C 1
ATOM 8022 O O . SER A 1 997 ? -34.868 6.464 16.158 1.00 96.88 997 SER A O 1
ATOM 8024 N N . PHE A 1 998 ? -32.630 6.210 16.163 1.00 97.50 998 PHE A N 1
ATOM 8025 C CA . PHE A 1 998 ? -32.329 7.437 15.427 1.00 97.50 998 PHE A CA 1
ATOM 8026 C C . PHE A 1 998 ? -30.992 7.311 14.694 1.00 97.50 998 PHE A C 1
ATOM 8028 O O . PHE A 1 998 ? -30.244 6.341 14.865 1.00 97.50 998 PHE A O 1
ATOM 8035 N N . THR A 1 999 ? -30.699 8.290 13.849 1.00 97.75 999 THR A N 1
ATOM 8036 C CA . THR A 1 999 ? -29.382 8.453 13.241 1.00 97.75 999 THR A CA 1
ATOM 8037 C C . THR A 1 999 ? -29.045 9.927 13.236 1.00 97.75 999 THR A C 1
ATOM 8039 O O . THR A 1 999 ? -29.874 10.704 12.779 1.00 97.75 999 THR A O 1
ATOM 8042 N N . ILE A 1 1000 ? -27.861 10.263 13.731 1.00 98.25 1000 ILE A N 1
ATOM 8043 C CA . ILE A 1 1000 ? -27.306 11.617 13.714 1.00 98.25 1000 ILE A CA 1
ATOM 8044 C C . ILE A 1 1000 ? -25.917 11.569 13.090 1.00 98.25 1000 ILE A C 1
ATOM 8046 O O . ILE A 1 1000 ? -25.230 10.544 13.211 1.00 98.25 1000 ILE A O 1
ATOM 8050 N N . ASP A 1 1001 ? -25.511 12.674 12.484 1.00 98.44 1001 ASP A N 1
ATOM 8051 C CA . ASP A 1 1001 ? -24.141 12.890 12.040 1.00 98.44 1001 ASP A CA 1
ATOM 8052 C C . ASP A 1 1001 ? -23.481 13.933 12.955 1.00 98.44 1001 ASP A C 1
ATOM 8054 O O . ASP A 1 1001 ? -24.151 14.810 13.503 1.00 98.44 1001 ASP A O 1
ATOM 8058 N N . PHE A 1 1002 ? -22.184 13.795 13.222 1.00 98.50 1002 PHE A N 1
ATOM 8059 C CA . PHE A 1 1002 ? -21.476 14.708 14.117 1.00 98.50 1002 PHE A CA 1
ATOM 8060 C C . PHE A 1 1002 ? -20.005 14.883 13.741 1.00 98.50 1002 PHE A C 1
ATOM 8062 O O . PHE A 1 1002 ? -19.390 13.999 13.135 1.00 98.50 1002 PHE A O 1
ATOM 8069 N N . HIS A 1 1003 ? -19.457 16.019 14.163 1.00 98.50 1003 HIS A N 1
ATOM 8070 C CA . HIS A 1 1003 ? -18.095 16.458 13.889 1.00 98.50 1003 HIS A CA 1
ATOM 8071 C C . HIS A 1 1003 ? -17.508 17.138 15.125 1.00 98.50 1003 HIS A C 1
ATOM 8073 O O . HIS A 1 1003 ? -18.172 17.968 15.751 1.00 98.50 1003 HIS A O 1
ATOM 8079 N N . TRP A 1 1004 ? -16.270 16.809 15.470 1.00 98.50 1004 TRP A N 1
ATOM 8080 C CA . TRP A 1 1004 ? -15.506 17.512 16.493 1.00 98.50 1004 TRP A CA 1
ATOM 8081 C C . TRP A 1 1004 ? -14.467 18.422 15.849 1.00 98.50 1004 TRP A C 1
ATOM 8083 O O . TRP A 1 1004 ? -13.888 18.069 14.833 1.00 98.50 1004 TRP A O 1
ATOM 8093 N N . SER A 1 1005 ? -14.207 19.584 16.436 1.00 97.69 1005 SER A N 1
ATOM 8094 C CA . SER A 1 1005 ? -13.129 20.465 15.982 1.00 97.69 1005 SER A CA 1
ATOM 8095 C C . SER A 1 1005 ? -12.527 21.230 17.150 1.00 97.69 1005 SER A C 1
ATOM 8097 O O . SER A 1 1005 ? -13.228 21.563 18.106 1.00 97.69 1005 SER A O 1
ATOM 8099 N N . ASP A 1 1006 ? -11.238 21.542 17.079 1.00 97.69 1006 ASP A N 1
ATOM 8100 C CA . ASP A 1 1006 ? -10.563 22.373 18.068 1.00 97.69 1006 ASP A CA 1
ATOM 8101 C C . ASP A 1 1006 ? -9.808 23.525 17.412 1.00 97.69 1006 ASP A C 1
ATOM 8103 O O . ASP A 1 1006 ? -9.089 23.341 16.443 1.00 97.69 1006 ASP A O 1
ATOM 8107 N N . ASN A 1 1007 ? -9.926 24.724 17.982 1.00 96.12 1007 ASN A N 1
ATOM 8108 C CA . ASN A 1 1007 ? -9.163 25.913 17.591 1.00 96.12 1007 ASN A CA 1
ATOM 8109 C C . ASN A 1 1007 ? -9.322 26.361 16.127 1.00 96.12 1007 ASN A C 1
ATOM 8111 O O . ASN A 1 1007 ? -8.449 27.051 15.598 1.00 96.12 1007 ASN A O 1
ATOM 8115 N N . VAL A 1 1008 ? -10.447 26.027 15.492 1.00 93.88 1008 VAL A N 1
ATOM 8116 C CA . VAL A 1 1008 ? -10.802 26.585 14.185 1.00 93.88 1008 VAL A CA 1
ATOM 8117 C C . VAL A 1 1008 ? -10.821 28.121 14.249 1.00 93.88 1008 VAL A C 1
ATOM 8119 O O . VAL A 1 1008 ? -11.332 28.704 15.212 1.00 93.88 1008 VAL A O 1
ATOM 8122 N N . SER A 1 1009 ? -10.247 28.801 13.255 1.00 91.19 1009 SER A N 1
ATOM 8123 C CA . SER A 1 1009 ? -10.104 30.265 13.240 1.00 91.19 1009 SER A CA 1
ATOM 8124 C C . SER A 1 1009 ? -11.450 30.988 13.242 1.00 91.19 1009 SER A C 1
ATOM 8126 O O . SER A 1 1009 ? -11.650 31.955 13.980 1.00 91.19 1009 SER A O 1
ATOM 8128 N N . ASP A 1 1010 ? -12.385 30.491 12.442 1.00 91.06 1010 ASP A N 1
ATOM 8129 C CA . ASP A 1 1010 ? -13.709 31.052 12.213 1.00 91.06 1010 ASP A CA 1
ATOM 8130 C C . ASP A 1 1010 ? -14.718 29.946 11.868 1.00 91.06 1010 ASP A C 1
ATOM 8132 O O . ASP A 1 1010 ? -14.368 28.780 11.741 1.00 91.06 1010 ASP A O 1
ATOM 8136 N N . LEU A 1 1011 ? -15.997 30.302 11.770 1.00 91.06 1011 LEU A N 1
ATOM 8137 C CA . LEU A 1 1011 ? -17.074 29.400 11.348 1.00 91.06 1011 LEU A CA 1
ATOM 8138 C C . LEU A 1 1011 ? -17.875 30.084 10.237 1.00 91.06 1011 LEU A C 1
ATOM 8140 O O . LEU A 1 1011 ? -19.084 30.285 10.358 1.00 91.06 1011 LEU A O 1
ATOM 8144 N N . ASN A 1 1012 ? -17.175 30.523 9.189 1.00 90.62 1012 ASN A N 1
ATOM 8145 C CA . ASN A 1 1012 ? -17.809 31.175 8.046 1.00 90.62 1012 ASN A CA 1
ATOM 8146 C C . ASN A 1 1012 ? -18.499 30.149 7.143 1.00 90.62 1012 ASN A C 1
ATOM 8148 O O . ASN A 1 1012 ? -19.652 30.347 6.767 1.00 90.62 1012 ASN A O 1
ATOM 8152 N N . ASP A 1 1013 ? -17.811 29.046 6.849 1.00 91.12 1013 ASP A N 1
ATOM 8153 C CA . ASP A 1 1013 ? -18.312 27.939 6.039 1.00 91.12 1013 ASP A CA 1
ATOM 8154 C C . ASP A 1 1013 ? -17.609 26.611 6.431 1.00 91.12 1013 ASP A C 1
ATOM 8156 O O . ASP A 1 1013 ? -16.723 26.609 7.292 1.00 91.12 1013 ASP A O 1
ATOM 8160 N N . PRO A 1 1014 ? -17.977 25.452 5.848 1.00 90.94 1014 PRO A N 1
ATOM 8161 C CA . PRO A 1 1014 ? -17.367 24.168 6.206 1.00 90.94 1014 PRO A CA 1
ATOM 8162 C C . PRO A 1 1014 ? -15.870 24.035 5.881 1.00 90.94 1014 PRO A C 1
ATOM 8164 O O . PRO A 1 1014 ? -15.213 23.158 6.435 1.00 90.94 1014 PRO A O 1
ATOM 8167 N N . ILE A 1 1015 ? -15.308 24.860 4.990 1.00 93.69 1015 ILE A N 1
ATOM 8168 C CA . ILE A 1 1015 ? -13.863 24.889 4.710 1.00 93.69 1015 ILE A CA 1
ATOM 8169 C C . ILE A 1 1015 ? -13.088 25.505 5.875 1.00 93.69 1015 ILE A C 1
ATOM 8171 O O . ILE A 1 1015 ? -11.925 25.148 6.069 1.00 93.69 1015 ILE A O 1
ATOM 8175 N N . SER A 1 1016 ? -13.716 26.337 6.715 1.00 91.44 1016 SER A N 1
ATOM 8176 C CA . SER A 1 1016 ? -13.082 26.818 7.947 1.00 91.44 1016 SER A CA 1
ATOM 8177 C C . SER A 1 1016 ? -12.573 25.643 8.798 1.00 91.44 1016 SER A C 1
ATOM 8179 O O . SER A 1 1016 ? -11.429 25.675 9.243 1.00 91.44 1016 SER A O 1
ATOM 8181 N N . LEU A 1 1017 ? -13.347 24.549 8.890 1.00 92.62 1017 LEU A N 1
ATOM 8182 C CA . LEU A 1 1017 ? -12.968 23.310 9.594 1.00 92.62 1017 LEU A CA 1
ATOM 8183 C C . LEU A 1 1017 ? -11.749 22.597 8.974 1.00 92.62 1017 LEU A C 1
ATOM 8185 O O . LEU A 1 1017 ? -11.098 21.800 9.627 1.00 92.62 1017 LEU A O 1
ATOM 8189 N N . CYS A 1 1018 ? -11.417 22.870 7.710 1.00 91.81 1018 CYS A N 1
ATOM 8190 C CA . CYS A 1 1018 ? -10.351 22.175 6.979 1.00 91.81 1018 CYS A CA 1
ATOM 8191 C C . CYS A 1 1018 ? -8.981 22.874 7.071 1.00 91.81 1018 CYS A C 1
ATOM 8193 O O . CYS A 1 1018 ? -7.952 22.300 6.698 1.00 91.81 1018 CYS A O 1
ATOM 8195 N N . THR A 1 1019 ? -8.963 24.151 7.459 1.00 90.88 1019 THR A N 1
ATOM 8196 C CA . THR A 1 1019 ? -7.818 25.044 7.208 1.00 90.88 1019 THR A CA 1
ATOM 8197 C C . THR A 1 1019 ? -7.026 25.417 8.451 1.00 90.88 1019 THR A C 1
ATOM 8199 O O . THR A 1 1019 ? -5.874 25.816 8.308 1.00 90.88 1019 THR A O 1
ATOM 8202 N N . SER A 1 1020 ? -7.593 25.258 9.647 1.00 91.81 1020 SER A N 1
ATOM 8203 C CA . SER A 1 1020 ? -6.942 25.604 10.912 1.00 91.81 1020 SER A CA 1
ATOM 8204 C C . SER A 1 1020 ? -7.412 24.705 12.048 1.00 91.81 1020 SER A C 1
ATOM 8206 O O . SER A 1 1020 ? -8.516 24.164 11.997 1.00 91.81 1020 SER A O 1
ATOM 8208 N N . GLY A 1 1021 ? -6.589 24.610 13.088 1.00 94.50 1021 GLY A N 1
ATOM 8209 C CA . GLY A 1 1021 ? -6.898 23.827 14.271 1.00 94.50 1021 GLY A CA 1
ATOM 8210 C C . GLY A 1 1021 ? -6.852 22.329 13.996 1.00 94.50 1021 GLY A C 1
ATOM 8211 O O . GLY A 1 1021 ? -6.020 21.867 13.218 1.00 94.50 1021 GLY A O 1
ATOM 8212 N N . ASP A 1 1022 ? -7.743 21.608 14.665 1.00 96.62 1022 ASP A N 1
ATOM 8213 C CA . ASP A 1 1022 ? -7.998 20.186 14.469 1.00 96.62 1022 ASP A CA 1
ATOM 8214 C C . ASP A 1 1022 ? -9.454 19.928 14.049 1.00 96.62 1022 ASP A C 1
ATOM 8216 O O . ASP A 1 1022 ? -10.356 20.720 14.368 1.00 96.62 1022 ASP A O 1
ATOM 8220 N N . SER A 1 1023 ? -9.696 18.827 13.337 1.00 96.38 1023 SER A N 1
ATOM 8221 C CA . SER A 1 1023 ? -10.991 18.502 12.735 1.00 96.38 1023 SER A CA 1
ATOM 8222 C C . SER A 1 1023 ? -11.181 16.993 12.624 1.00 96.38 1023 SER A C 1
ATOM 8224 O O . SER A 1 1023 ? -10.590 16.361 11.759 1.00 96.38 1023 SER A O 1
ATOM 8226 N N . ALA A 1 1024 ? -12.084 16.452 13.446 1.00 97.81 1024 ALA A N 1
ATOM 8227 C CA . ALA A 1 1024 ? -12.331 15.025 13.593 1.00 97.81 1024 ALA A CA 1
ATOM 8228 C C . ALA A 1 1024 ? -13.787 14.650 13.236 1.00 97.81 1024 ALA A C 1
ATOM 8230 O O . ALA A 1 1024 ? -14.716 14.929 14.009 1.00 97.81 1024 ALA A O 1
ATOM 8231 N N . PRO A 1 1025 ? -14.024 13.939 12.116 1.00 97.69 1025 PRO A N 1
ATOM 8232 C CA . PRO A 1 1025 ? -13.018 13.442 11.174 1.00 97.69 1025 PRO A CA 1
ATOM 8233 C C . PRO A 1 1025 ? -12.507 14.543 10.243 1.00 97.69 1025 PRO A C 1
ATOM 8235 O O . PRO A 1 1025 ? -13.237 15.498 9.984 1.00 97.69 1025 PRO A O 1
ATOM 8238 N N . ASN A 1 1026 ? -11.330 14.331 9.654 1.00 95.62 1026 ASN A N 1
ATOM 8239 C CA . ASN A 1 1026 ? -10.689 15.265 8.726 1.00 95.62 1026 ASN A CA 1
ATOM 8240 C C . ASN A 1 1026 ? -11.638 16.021 7.773 1.00 95.62 1026 ASN A C 1
ATOM 8242 O O . ASN A 1 1026 ? -12.495 15.451 7.085 1.00 95.62 1026 ASN A O 1
ATOM 8246 N N . ARG A 1 1027 ? -11.372 17.320 7.604 1.00 93.62 1027 ARG A N 1
ATOM 8247 C CA . ARG A 1 1027 ? -12.062 18.220 6.664 1.00 93.62 1027 ARG A CA 1
ATOM 8248 C C . ARG A 1 1027 ? -13.571 18.316 6.937 1.00 93.62 1027 ARG A C 1
ATOM 8250 O O . ARG A 1 1027 ? -14.004 18.548 8.050 1.00 93.62 1027 ARG A O 1
ATOM 8257 N N . ARG A 1 1028 ? -14.408 18.200 5.901 1.00 93.94 1028 ARG A N 1
ATOM 8258 C CA . ARG A 1 1028 ? -15.876 18.283 6.008 1.00 93.94 1028 ARG A CA 1
ATOM 8259 C C . ARG A 1 1028 ? -16.553 16.923 6.197 1.00 93.94 1028 ARG A C 1
ATOM 8261 O O . ARG A 1 1028 ? -17.768 16.810 6.006 1.00 93.94 1028 ARG A O 1
ATOM 8268 N N . PHE A 1 1029 ? -15.778 15.867 6.450 1.00 97.31 1029 PHE A N 1
ATOM 8269 C CA . PHE A 1 1029 ? -16.356 14.569 6.761 1.00 97.31 1029 PHE A CA 1
ATOM 8270 C C . PHE A 1 1029 ? -17.070 14.615 8.115 1.00 97.31 1029 PHE A C 1
ATOM 8272 O O . PHE A 1 1029 ? -16.840 15.480 8.952 1.00 97.31 1029 PHE A O 1
ATOM 8279 N N . ASN A 1 1030 ? -17.957 13.654 8.321 1.00 98.00 1030 ASN A N 1
ATOM 8280 C CA . ASN A 1 1030 ? -18.744 13.483 9.525 1.00 98.00 1030 ASN A CA 1
ATOM 8281 C C . ASN A 1 1030 ? -18.725 12.024 9.962 1.00 98.00 1030 ASN A C 1
ATOM 8283 O O . ASN A 1 1030 ? -18.709 11.097 9.140 1.00 98.00 1030 ASN A O 1
ATOM 8287 N N . TYR A 1 1031 ? -18.814 11.818 11.269 1.00 98.50 1031 TYR A N 1
ATOM 8288 C CA . TYR A 1 1031 ? -19.128 10.520 11.837 1.00 98.50 1031 TYR A CA 1
ATOM 8289 C C . TYR A 1 1031 ? -20.637 10.310 11.845 1.00 98.50 1031 TYR A C 1
ATOM 8291 O O . TYR A 1 1031 ? -21.386 11.197 12.237 1.00 98.50 1031 TYR A O 1
ATOM 8299 N N . ARG A 1 1032 ? -21.093 9.110 11.475 1.00 98.12 1032 ARG A N 1
ATOM 8300 C CA . ARG A 1 1032 ? -22.511 8.739 11.547 1.00 98.12 1032 ARG A CA 1
ATOM 8301 C C . ARG A 1 1032 ? -22.771 7.802 12.715 1.00 98.12 1032 ARG A C 1
ATOM 8303 O O . ARG A 1 1032 ? -22.287 6.671 12.730 1.00 98.12 1032 ARG A O 1
ATOM 8310 N N . CYS A 1 1033 ? -23.609 8.237 13.649 1.00 97.88 1033 CYS A N 1
ATOM 8311 C CA . CYS A 1 1033 ? -24.077 7.419 14.759 1.00 97.88 1033 CYS A CA 1
ATOM 8312 C C . CYS A 1 1033 ? -25.468 6.855 14.459 1.00 97.88 1033 CYS A C 1
ATOM 8314 O O . CYS A 1 1033 ? -26.448 7.595 14.389 1.00 97.88 1033 CYS A O 1
ATOM 8316 N N . ILE A 1 1034 ? -25.570 5.530 14.322 1.00 97.31 1034 ILE A N 1
ATOM 8317 C CA . ILE A 1 1034 ? -26.851 4.820 14.207 1.00 97.31 1034 ILE A CA 1
ATOM 8318 C C . ILE A 1 1034 ? -27.135 4.133 15.540 1.00 97.31 1034 ILE A C 1
ATOM 8320 O O . ILE A 1 1034 ? -26.377 3.255 15.952 1.00 97.31 1034 ILE A O 1
ATOM 8324 N N . TRP A 1 1035 ? -28.251 4.469 16.188 1.00 97.50 1035 TRP A N 1
ATOM 8325 C CA . TRP A 1 1035 ? -28.651 3.853 17.453 1.00 97.50 1035 TRP A CA 1
ATOM 8326 C C . TRP A 1 1035 ? -30.009 3.155 17.362 1.00 97.50 1035 TRP A C 1
ATOM 8328 O O . TRP A 1 1035 ? -30.948 3.658 16.737 1.00 97.50 1035 TRP A O 1
ATOM 8338 N N . LYS A 1 1036 ? -30.117 1.990 18.010 1.00 96.56 1036 LYS A N 1
ATOM 8339 C CA . LYS A 1 1036 ? -31.353 1.221 18.193 1.00 96.56 1036 LYS A CA 1
ATOM 8340 C C . LYS A 1 1036 ? -31.440 0.725 19.637 1.00 96.56 1036 LYS A C 1
ATOM 8342 O O . LYS A 1 1036 ? -30.487 0.119 20.127 1.00 96.56 1036 LYS A O 1
ATOM 8347 N N . ARG A 1 1037 ? -32.572 0.981 20.296 1.00 92.69 1037 ARG A N 1
ATOM 8348 C CA . ARG A 1 1037 ? -32.833 0.539 21.673 1.00 92.69 1037 ARG A CA 1
ATOM 8349 C C . ARG A 1 1037 ? -32.765 -0.976 21.819 1.00 92.69 1037 ARG A C 1
ATOM 8351 O O . ARG A 1 1037 ? -33.197 -1.690 20.887 1.00 92.69 1037 ARG A O 1
#

pLDDT: mean 93.52, std 6.66, range [41.91, 98.88]

Radius of gyration: 36.19 Å; chains: 1; bounding box: 83×108×73 Å

Secondary structure (DSSP, 8-state):
-EEEE-SSEEEEEEGGGTTEEEEEEETTSPP-B--SSTTSSEEEE--BSSSS--GGGPPPPGGGGGG-B-EESSB-TTSPBPEEEEEEE-SSEEEEEEE-EETTSSS-B-SEEEEEEEEEETTEEEEEEEEEE--S----PPPEEEEEEEEEEETT--EEEE--SSSTTS-PPPEEE--EE-TT-SS---EEEE-TTSEEEEE-TTSEEEEEE-TT--EEEEEEES-TT----TTSS-EEEEEEEEEE---TT-EEEEEEEEEEEEHHHHHHHHHTSPPPPSPEEE-SS--TT-EEES---S-SSP-SSEEEEP-TT-EEEPPP--EETTT--EEEEEEEE-TT--EEEEEEEETTS-TTSTT-EEEEEEEE--SEEEEEEEEGGGSTT--SEEEEEEEES-TT--PPTT-EEEEEEEEEE---S-SS----GGG-B-B-TT--B---HHHH-SPP-SS--EEEEEE-----GGGGGSPSSP--BHHHHHHH-GGGGG-TT-TT---SEEESS-BTT-SB-TT-HHHHHHHHHHHHHHT--EEEEEETTS---HHHHHHHHHHHHHHHHTT----EEEEEE-SSSHHHHHHHHIIIIITTTTTGGGB-EETTEEEEEE-S-TT--TTS-------PSPHHHHHHSEEEEEEEE-SEETTEE-TTSBTEEEEEE-TTSHHHHTS-GGGTSEEETTEEEEEEE-S---GGGT--TT-BTTTBSPPB-TTS-BS-EEEGGGTEEESSGGGS-HHHHHHHHHHHHH--SEEEE--SS--EEEEEPPSTT--EEETTEEES-EESS--SSSS----SPBSSTTTTHHHHHHHHHHHHHH--PPPPEEES------SS-GGGGGG----EE--SS----EEEEBGGG-EEEE------EEEEEEEE-SSEEEEEEEESSPPPPTTSTTTTEEEEESS--TTSTBTTB-EEEEEEE-SSSEEEEEEEETTTTEEEEEEEEEEEEETTEEEEEEETTTTT--SSEEEEEEEEEES-S--SSTTHHHHSSEEESSTT-BEEEEEE-

Sequence (1037 aa):
MRFIENGVIKLGVDLDKGGSITYLSEIGKENMINNYDLGRQVQMSFYSGPVPYEPDGKKANPAWVSIGWNPIQSGDVAGNHSRILAFTSGRNEIYVKCIPMHWPLTNVPGECTYECWIRLEGNTVKVRSRIVNHRPDTTQFPARNQELPAVYTNAPYHRLVTYMGSKPYTHDTVSILKNHNLPQNGWITWQSWQATESWAANLDDNDYGLGIWNEGVQRFSGGYYGDSSFKGGTRDVPTAYIAPNGFEVLDHNITYDYHYVLIVGKLDVIRNYVYRQPRPALPVYHFDNQRQHWYYQNTTDKGWPVSGGLEIKLNSQASMSSPMILWKAADASNVVIDADWPATVTKARVYFSRWGTDAYSAGAYMDSVAFSVTGGRRRYTIPLTGAANYHGIFNGLKIMPDPNGQAGAGEKVKIYSISLAQDKNTSYRDLFTDTWVAADALGRTMPDAATVGPVKKDKRRITGIFYITWHSDNLADLKSPYAGDVTKVLAADPSARLDAHNPQWKEGSLHWGEPENGYFLSKDEYVIRKDMSMLADAGVDVLVMDVTNAVRYWSEWDTLFTVMQKMKAEGNKVPQFCFWAFNGPVITVVQDLYDKIYKAEKYKDLWFYWDNKPLLLYNDNPAVDANGNNAADAKGYSEEVKRFFTLRTMWWGYYEWAGRRFIGTEDNWSFGYDMGDKKVLALPLDSLASRHHGRIEEAAVTPAQHPASLTGKSWSRQTGEPSLNQYDLPDSAYVPWLKKTVKHPEGYGIYFQQRWDEALKTDPDFLYLNDWNEWTAGKYQPEAGKTYSFMRRDNPYFFVDQYNSEFNRTIQPMKGGYTDNYYMQMAQNIRRYKGVRSIPVLKGISAMKVDGDFADWGKIKTEYRDTKGDVFHRSHKGYGGTFYVDSSGRNDIVTCKVAVDNRDIYFYAETADVLTSFSGNNWMLLLIDADKNPNTGWHGYDFLVNRNIVNDKVTTLMHYDPAGGGWKEVAQLNYRCKGNALELAVPRRLLGVTGSSFTIDFHWSDNVSDLNDPISLCTSGDSAPNRRFNYRCIWKR